Protein AF-0000000074107503 (afdb_homodimer)

Sequence (1464 aa):
MATPKGFGELLIPDVVERSKPGCWMLLQSELRLGSYYSHAYDRRPSLGHYAKGLGLVLSGYLIACLEAPSPSFKAVKQHGASRPIGDIQWYPCPDIDDPKIECGTIVVPLDYFDPNVGTATIALGKYKADPAIRRGSIFLNPGGPGGPGVRLATQAGPLLVATRLGPYYDLIGFDPRGMPIFEKPKTSTHTQDRYWADNDGTYTAAVVFELGHAQPPNTTVSSSSSDALISRQRAFDDIVAQQRQALALFETQAKLCTKNIPNGGAALNYMGTASVVRDIAFMTDILDGKGSNMWVCSLISGMAERMGKGMIEAIANPAEWADKHSHEWMDTWIQDADEAYRWFLNSCAKVGEASCALAKGNISADAIEQKVEKFIDELYASPMPSINSIVPAYLTAGTVRSKLFDAMEAPPRWPAFARDLEDAIKGNPAPLLNKVLPDPARDRFDHGNMARYAVTCIDSLPFNKSDPSTFPTPEYLAQRVVQRVNSTSKYFGGSTGLTDIDGGCQFWPVDGIERYAGPWNRTLANPVMVISSSRCVNETDRCLKYFFRITPLASAKFINNQLGDMSRLVIVNAPGHGVPFPSLCQFKASLAYFNNGTLPEDETRCEMVYGPFEDPEGQRPPHVIVDRPTTIMATLSDDTLRKTAAKERDRRVIQLTAKEISEIPAQSGAQFYRGVGKMFMQEPRSTIENSLKSQEKELTNDINNLAKKLKYHEKQLNDSQAQMRDIVCISQMATPKGFGELLIPDVVERSKPGCWMLLQSELRLGSYYSHAYDRRPSLGHYAKGLGLVLSGYLIACLEAPSPSFKAVKQHGASRPIGDIQWYPCPDIDDPKIECGTIVVPLDYFDPNVGTATIALGKYKADPAIRRGSIFLNPGGPGGPGVRLATQAGPLLVATRLGPYYDLIGFDPRGMPIFEKPKTSTHTQDRYWADNDGTYTAAVVFELGHAQPPNTTVSSSSSDALISRQRAFDDIVAQQRQALALFETQAKLCTKNIPNGGAALNYMGTASVVRDIAFMTDILDGKGSNMWVCSLISGMAERMGKGMIEAIANPAEWADKHSHEWMDTWIQDADEAYRWFLNSCAKVGEASCALAKGNISADAIEQKVEKFIDELYASPMPSINSIVPAYLTAGTVRSKLFDAMEAPPRWPAFARDLEDAIKGNPAPLLNKVLPDPARDRFDHGNMARYAVTCIDSLPFNKSDPSTFPTPEYLAQRVVQRVNSTSKYFGGSTGLTDIDGGCQFWPVDGIERYAGPWNRTLANPVMVISSSRCVNETDRCLKYFFRITPLASAKFINNQLGDMSRLVIVNAPGHGVPFPSLCQFKASLAYFNNGTLPEDETRCEMVYGPFEDPEGQRPPHVIVDRPTTIMATLSDDTLRKTAAKERDRRVIQLTAKEISEIPAQSGAQFYRGVGKMFMQEPRSTIENSLKSQEKELTNDINNLAKKLKYHEKQLNDSQAQMRDIVCISQ

Nearest PDB structures (foldseek):
  2zdi-assembly1_B-2  TM=8.863E-01  e=1.128E-02  Pyrococcus horikoshii
  2zqm-assembly1_A  TM=6.862E-01  e=1.873E-02  Thermococcus sp. JCM 11816
  6nrd-assembly1_4  TM=8.312E-01  e=7.753E-02  Homo sapiens
  3aei-assembly1_A  TM=6.133E-01  e=1.970E-02  Thermococcus sp. JCM 11816
  6nr8-assembly1_6  TM=6.257E-01  e=9.991E-02  Homo sapiens

Solvent-accessible surface area (backbone atoms only — not comparable to full-atom values): 79547 Å² total; per-residue (Å²): 136,78,78,79,80,74,81,72,80,74,76,74,72,84,77,73,71,82,69,72,75,44,70,58,63,53,57,68,68,79,78,79,81,79,81,76,81,77,84,73,79,84,71,88,87,82,83,84,82,87,83,85,82,85,74,87,85,82,83,80,80,75,76,77,78,73,76,69,77,72,77,78,74,72,76,70,78,68,80,62,76,82,75,55,75,68,45,69,50,76,42,77,34,84,97,52,95,44,93,48,38,36,23,32,37,34,30,37,58,46,33,88,89,41,66,83,77,37,69,37,73,33,41,33,11,25,22,58,33,53,72,92,58,48,75,45,57,30,38,39,39,48,18,78,57,51,36,60,5,28,53,46,15,61,71,29,31,71,57,42,29,72,44,37,51,31,68,36,33,26,32,36,8,36,30,51,68,79,47,64,73,81,82,58,60,92,75,66,72,64,61,70,52,47,50,61,61,76,46,61,44,54,50,42,26,69,33,54,77,51,34,24,39,54,63,51,72,49,59,69,60,77,56,80,46,70,66,41,47,50,43,31,50,48,24,47,51,53,36,20,53,52,38,37,52,49,48,32,50,33,41,28,50,31,52,40,47,31,68,47,31,65,79,71,23,56,70,61,32,51,37,17,64,52,48,49,53,49,48,50,53,52,48,29,41,42,75,59,60,61,54,40,23,33,42,33,24,34,68,83,86,79,62,36,78,49,30,25,53,37,36,40,32,23,27,39,41,63,65,57,50,19,68,29,47,58,70,53,50,64,57,59,25,31,45,4,39,51,52,37,49,50,48,51,35,44,52,30,32,70,61,14,45,89,48,16,56,62,20,59,73,90,40,48,33,68,55,44,49,49,53,53,52,50,50,38,50,49,19,63,71,47,43,41,56,19,69,79,22,92,50,45,40,60,47,40,27,8,33,52,43,8,50,51,46,46,35,44,41,34,35,82,40,40,36,61,49,31,39,27,52,40,37,30,74,74,70,42,41,25,68,49,47,48,76,59,52,67,52,86,92,38,78,64,46,59,56,46,55,53,32,24,48,48,24,49,35,20,36,15,40,74,64,66,72,92,44,67,86,74,52,84,46,36,60,55,52,30,52,49,29,48,48,19,28,67,75,30,14,73,79,44,33,48,12,53,37,66,84,69,77,64,55,47,48,72,47,44,90,56,64,40,82,52,65,70,74,64,82,73,52,59,74,48,68,37,54,28,41,35,38,30,14,25,54,54,66,70,95,86,60,74,43,54,66,52,24,10,34,71,28,18,36,57,24,43,50,51,52,38,61,43,33,41,88,37,35,28,36,37,37,32,40,35,65,24,56,34,76,62,50,63,25,67,59,50,26,50,43,35,26,37,30,61,68,73,63,47,72,63,62,70,63,37,75,26,55,50,75,65,56,58,68,54,73,60,75,81,61,60,66,76,74,72,72,67,79,70,76,79,78,79,67,52,73,78,52,43,59,50,42,52,51,34,51,51,40,49,31,51,36,35,50,45,48,52,50,49,49,54,56,66,67,49,61,88,85,64,73,74,81,40,63,47,75,57,88,95,41,71,43,79,41,58,62,68,55,52,51,48,47,46,50,49,51,40,51,52,36,50,51,50,40,52,54,40,47,53,50,45,51,51,47,46,51,50,42,50,55,46,45,55,54,46,54,62,59,64,61,57,81,109,138,78,80,79,79,76,82,73,82,78,78,76,73,84,76,72,71,83,68,71,75,41,66,55,61,57,55,67,68,78,78,80,79,80,80,77,79,79,80,76,76,82,74,84,83,86,84,84,82,87,80,79,80,80,74,77,76,75,79,72,83,73,78,76,79,74,77,72,77,73,77,79,74,72,77,71,77,66,80,62,74,83,74,56,75,67,44,70,51,76,41,78,34,84,96,53,94,46,93,49,38,36,22,33,38,33,30,39,58,47,32,89,90,40,64,82,78,36,68,39,74,33,40,33,11,26,22,59,34,53,74,91,59,47,76,45,56,30,38,38,39,45,18,79,58,52,35,59,6,28,55,42,15,60,70,28,32,71,57,42,29,73,44,37,49,31,68,36,34,26,34,35,8,37,30,51,69,78,46,63,73,80,80,58,62,91,76,67,74,65,61,69,50,47,48,63,60,77,47,63,44,53,50,43,25,71,32,54,76,50,34,24,39,52,62,50,71,48,59,69,61,78,55,82,45,70,66,40,47,50,43,31,49,48,25,47,49,52,37,21,53,52,38,36,53,49,49,33,49,33,39,29,49,32,52,39,47,31,68,46,30,65,78,71,24,56,70,62,30,50,38,17,62,52,48,49,51,50,49,51,52,53,48,30,42,41,74,58,61,61,55,43,23,33,40,32,23,34,68,83,87,78,63,37,77,49,29,25,53,37,36,40,31,23,27,39,40,61,63,56,50,20,69,30,46,56,72,53,50,64,59,59,25,32,47,4,38,51,54,39,49,48,48,52,34,44,51,30,30,70,62,14,45,88,48,16,57,63,20,58,72,90,41,47,32,68,57,43,48,51,55,53,52,49,52,39,51,47,19,64,71,47,43,40,55,19,70,78,22,93,51,45,41,62,47,40,26,8,33,53,42,8,51,51,45,47,36,44,41,35,35,81,42,41,38,61,49,30,40,28,52,39,37,32,75,73,70,42,41,25,70,48,47,47,76,58,51,67,52,86,92,36,79,62,48,58,57,47,56,53,33,24,49,46,24,49,35,19,36,16,42,75,64,66,71,91,44,66,86,73,50,85,46,35,62,56,52,29,51,50,28,48,48,18,28,67,73,32,14,73,80,44,33,49,14,51,36,65,84,68,78,66,55,47,48,71,47,45,92,54,64,40,82,52,63,71,75,65,82,72,51,58,75,47,69,37,56,27,41,35,39,32,14,25,54,54,66,70,96,84,62,73,43,53,66,53,25,11,34,72,29,18,36,57,25,44,50,51,52,38,59,42,33,41,90,37,34,29,36,38,36,32,40,38,67,25,56,34,76,63,51,63,24,66,58,50,25,50,41,35,27,36,29,60,68,72,63,45,72,65,62,71,62,37,76,26,54,49,74,65,57,57,68,53,72,60,76,81,60,59,66,75,76,72,73,66,80,71,75,78,78,79,67,54,76,78,53,47,59,51,44,51,50,36,52,51,40,49,28,52,34,35,49,44,48,53,50,50,51,54,57,67,67,47,62,86,85,64,72,75,82,41,62,48,74,58,87,95,41,72,43,79,40,59,62,70,54,52,51,48,49,45,49,50,51,40,50,52,35,51,51,50,40,52,54,40,48,51,52,46,50,52,48,46,51,50,41,52,54,46,46,56,55,48,55,62,57,65,62,59,83,110

Radius of gyration: 40.12 Å; Cα contacts (8 Å, |Δi|>4): 2475; chains: 2; bounding box: 111×115×106 Å

Foldseek 3Di:
DDDPDDDPDPPPPDFPDLADPFVVVLQPPPPPPDPPDDPDDPDDDDDDDDDDDPDDDDPPPPVPPPPPPDPPPPPPPCPPDDDDALDKDKDCFPPDDDPQKIKIKGKHQLDPVDSVVDIDIKIKMKRHAFLVQADEAAEEASPLVFRWQNCCHRPRVVVCCLFFFHRRHMYMGIGAPLHQPPGDDPPDPPPSNCLQQPDPPCLCPQACLQQFFFQAPLLQPPDPDPVSVVSNVVRLVSLLVNLVSVLVVLLVLQCSCLVSDPPRNVSLQRLALVNVLVVQVSNCCLQPNAAHHYEHEADHFDNFAGHDEYEYWLYFQLLCLQEAQFLCLQLALAQQLQVLLLVLLQVDLVVACVQFVLHHDNDHSVRSVCLLVVLLNVQQVPWAWAPPALHTHTHHSLNLLQVSQVCLQALLCSSVNRVQSSCVSVRHNRVSSNSRDDNPVHRPRDSSQSSLASHSLQAYDHDPLVDCVPPDRSSNSSVQLSVSCNPRNVRPSRHHHSSDDYDNSSSNPDNHPDYDNDDLQDAHPAAYEYEYEAAQPDDPDDRPQFHAGNRTVVSSVVSCVSPDPSYAYEYEHATHGTPSADWPVNSVQSCCCNVPNDHDHHHHYIYGPDGSSDDCVPVVPPPSCPVPDDPPLRDPLVVLSVVLSVLVSVLSVLVVVLVVLVPPDPPNPDWDWDDDDPDTHTDDSVVSNVVSVVSNVVSVVSNVVSVVVNVVSVVVVVVVVVVVVVVVVPVD/DDDPDDDPDPPPPDAPDLAQPFVVVLQPPDPPPDPPDDPDDDDDDDDDDDDDDPPPPPDPPPPPPPPPPPPPPPPPPCPPDDDDALDKDKDCFPPDDDPQKIKIKGKHQLDPVDSVVDIDIKIKMKRDAFLVQADEAAEEARPLVFHWQNCCHRPRVVVCCLFFFHRHHMYMGIGAPLHQPPGDDPPDPPPVNVLLQPDDPCLCPQACLQQFFFQAPLLQPPDPDPVSVVSNVVRLVSLLVNLVSVLVVLLVLQCSCLVSDPPRNVSLQRLALVNVLVVQVSNRCLQPNAAHHYEHEADHFDNFAGHDEYEYWLYFQLLCLQEAQFLCLQLALAQQLQVLLLVLLQVDLVVACVQFVLHHDNDHSVRSVCLLVVLLNVQQVPWAWAPPALHTHTHHSLNLLQVSQVCLQALLCSSVNRVQSSCVSVRHNRSSSNSRDDNPVHRPRDSSQSSLASHSLQAYDHDPLVDCVPPDRSSNSSVQLSVSCNPRNVRPSRTHHSSHDYDNSSSNPDNHPDYDNDDLQDAHPAAYEYEYEAAQPDDDDDRPQFHAGNRTVVSSVVSCVSPDPSYAYEYEHATHGTPSADWPVNSVQSCCCNVPNDHDHHHHYIYGPDGSSDDCVPVVPPPSPPVPDDPPLRDPLVVLSVVLSVLVSVLSVLVVVLVVLVPPDPPPPDWDWDDDDPDTHTDDSVVSNVVSVVSNVVSVVSNVVSVVVNVVSVVVVVVVVVVVVVVVVPVD

Secondary structure (DSSP, 8-state):
---------------------SGGGGGG------------------------------------------------------PPTT-EEEEPPTT---TTEEEEEEEEES-TT-GGG-EEEEEEEEEPPPTTT--EEEEEE--TTT--HHHHHHHHHHHHIIIII-TTEEEEEEEPTTS--TT--TT---GGGHHHHT--GGGGTTSHHHH-----TTTT----SHHHHHHHHHHHHHHHHHHHHHHHHHHHHHHHHHHHSHHHHGGGGG-SHHHHHHHHHHHHHHHTSS-EEEEEES------TTEEEEEEES---HHHHHHS-GGGTHHHHTTTHHHHHHHHHHHHHHH-TTT-TT--TT--HHHHHHHHHHHHHHHHHSPEEESSSSS-EEE-HHHHHHHHHHHHH-GGGHHHHHHHHHHHHTT--HHHHTTTS--TTS----HHHHHHHHHHHHHSPPP-TT-GGGSPPHHHHHHHHHHHHHHT-TTTSS---TT-----GGG-S---S------S-PPPSS-EEEEEEE---SSSS---S---SSS-HHHHHHHHHHHGGGEEEEEEE--SSS--S--HHHHHHHHHHHHH-----TTEEEE-SS-TTS-TTSS-----------GGGHHHHHHHHHHHHHHHHHHHHHHHHHHHHHHS-GGG-PPEEEEETTEEEEE-HHHHHHHHHHHHHHHHHHHHHHHHHHHHHHHHHHHHHHHHHHHHGGG-/---------------------SGGGGGG------------------------------------------------------PPTT-EEEEPPTT---TTEEEEEEEEES-TT-GGG-EEEEEEEEEPPPTTT--EEEEEE--TTT--HHHHHHHHHHHHIIIII-TTEEEEEEEPTTS--TT--TT---GGGHHHHT--GGGGTTSHHHH-----TTTT----SHHHHHHHHHHHHHHHHHHHHHHHHHHHHHHHHHHHSHHHHGGGGG-SHHHHHHHHHHHHHHHTSS-EEEEEES------TTEEEEEEES---HHHHHHS-GGGTHHHHTTTHHHHHHHHHHHHHHH-TTT-TT--TT--HHHHHHHHHHHHHHHHHSPEEESSSSS-EEE-HHHHHHHHHHHHH-GGGHHHHHHHHHHHHTT--HHHHTTTS--TTS----HHHHHHHHHHHHHSPPP-TT-GGGSPPHHHHHHHHHHHHHHT-TTTSS---TT-----GGG-S---S------S-PPPSS-EEEEEEE---SSSS---S---SSS-HHHHHHHHHHHGGGEEEEEEE--SSS--S--HHHHHHHHHHHHH-----TTEEEE-SS-TTS-TTSS-----------GGGHHHHHHHHHHHHHHHHHHHHHHHHHHHHHHS-GGG-PPEEEEETTEEEEE-HHHHHHHHHHHHHHHHHHHHHHHHHHHHHHHHHHHHHHHHHHHHGGG-

Structure (mmCIF, N/CA/C/O backbone):
data_AF-0000000074107503-model_v1
#
loop_
_entity.id
_entity.type
_entity.pdbx_description
1 polymer 'Prefoldin subunit domain-containing protein'
#
loop_
_atom_site.group_PDB
_atom_site.id
_atom_site.type_symbol
_atom_site.label_atom_id
_atom_site.label_alt_id
_atom_site.label_comp_id
_atom_site.label_asym_id
_atom_site.label_entity_id
_atom_site.label_seq_id
_atom_site.pdbx_PDB_ins_code
_atom_site.Cartn_x
_atom_site.Cartn_y
_atom_site.Cartn_z
_atom_site.occupancy
_atom_site.B_iso_or_equiv
_atom_site.auth_seq_id
_atom_site.auth_comp_id
_atom_site.auth_asym_id
_atom_site.auth_atom_id
_atom_site.pdbx_PDB_model_num
ATOM 1 N N . MET A 1 1 ? -28.812 19.156 -35.281 1 18.8 1 MET A N 1
ATOM 2 C CA . MET A 1 1 ? -28.797 17.703 -35.406 1 18.8 1 MET A CA 1
ATOM 3 C C . MET A 1 1 ? -27.359 17.172 -35.438 1 18.8 1 MET A C 1
ATOM 5 O O . MET A 1 1 ? -26.812 16.922 -36.5 1 18.8 1 MET A O 1
ATOM 9 N N . ALA A 1 2 ? -26.484 17.641 -34.531 1 20.81 2 ALA A N 1
ATOM 10 C CA . ALA A 1 2 ? -25.078 18.047 -34.562 1 20.81 2 ALA A CA 1
ATOM 11 C C . ALA A 1 2 ? -24.156 16.844 -34.562 1 20.81 2 ALA A C 1
ATOM 13 O O . ALA A 1 2 ? -24.406 15.852 -33.875 1 20.81 2 ALA A O 1
ATOM 14 N N . THR A 1 3 ? -23.328 16.672 -35.594 1 21.27 3 THR A N 1
ATOM 15 C CA . THR A 1 3 ? -22.625 15.508 -36.125 1 21.27 3 THR A CA 1
ATOM 16 C C . THR A 1 3 ? -21.531 15.039 -35.188 1 21.27 3 THR A C 1
ATOM 18 O O . THR A 1 3 ? -20.688 15.836 -34.75 1 21.27 3 THR A O 1
ATOM 21 N N . PRO A 1 4 ? -21.703 13.906 -34.469 1 19.95 4 PRO A N 1
ATOM 22 C CA . PRO A 1 4 ? -21.109 13.484 -33.188 1 19.95 4 PRO A CA 1
ATOM 23 C C . PRO A 1 4 ? -19.625 13.156 -33.312 1 19.95 4 PRO A C 1
ATOM 25 O O . PRO A 1 4 ? -19.203 12.477 -34.281 1 19.95 4 PRO A O 1
ATOM 28 N N . LYS A 1 5 ? -18.844 14.164 -32.906 1 22.09 5 LYS A N 1
ATOM 29 C CA . LYS A 1 5 ? -17.391 14.297 -33.062 1 22.09 5 LYS A CA 1
ATOM 30 C C . LYS A 1 5 ? -16.688 12.984 -32.719 1 22.09 5 LYS A C 1
ATOM 32 O O . LYS A 1 5 ? -17.078 12.289 -31.781 1 22.09 5 LYS A O 1
ATOM 37 N N . GLY A 1 6 ? -16.016 12.477 -33.656 1 18.05 6 GLY A N 1
ATOM 38 C CA . GLY A 1 6 ? -15.336 11.227 -33.969 1 18.05 6 GLY A CA 1
ATOM 39 C C . GLY A 1 6 ? -14.289 10.844 -32.969 1 18.05 6 GLY A C 1
ATOM 40 O O . GLY A 1 6 ? -13.781 11.695 -32.219 1 18.05 6 GLY A O 1
ATOM 41 N N . PHE A 1 7 ? -14.344 9.578 -32.469 1 20.47 7 PHE A N 1
ATOM 42 C CA . PHE A 1 7 ? -13.781 8.719 -31.438 1 20.47 7 PHE A CA 1
ATOM 43 C C . PHE A 1 7 ? -12.266 8.672 -31.531 1 20.47 7 PHE A C 1
ATOM 45 O O . PHE A 1 7 ? -11.711 8.383 -32.594 1 20.47 7 PHE A O 1
ATOM 52 N N . GLY A 1 8 ? -11.711 9.836 -31.016 1 19.02 8 GLY A N 1
ATOM 53 C CA . GLY A 1 8 ? -10.266 10.023 -30.984 1 19.02 8 GLY A CA 1
ATOM 54 C C . GLY A 1 8 ? -9.5 8.734 -30.75 1 19.02 8 GLY A C 1
ATOM 55 O O . GLY A 1 8 ? -10.047 7.781 -30.188 1 19.02 8 GLY A O 1
ATOM 56 N N . GLU A 1 9 ? -8.562 8.5 -31.531 1 20.36 9 GLU A N 1
ATOM 57 C CA . GLU A 1 9 ? -7.645 7.402 -31.812 1 20.36 9 GLU A CA 1
ATOM 58 C C . GLU A 1 9 ? -6.902 6.977 -30.547 1 20.36 9 GLU A C 1
ATOM 60 O O . GLU A 1 9 ? -6.238 7.797 -29.906 1 20.36 9 GLU A O 1
ATOM 65 N N . LEU A 1 10 ? -7.465 6.023 -29.828 1 20.66 10 LEU A N 1
ATOM 66 C CA . LEU A 1 10 ? -7.02 5.391 -28.594 1 20.66 10 LEU A CA 1
ATOM 67 C C . LEU A 1 10 ? -5.621 4.809 -28.75 1 20.66 10 LEU A C 1
ATOM 69 O O . LEU A 1 10 ? -5.406 3.918 -29.578 1 20.66 10 LEU A O 1
ATOM 73 N N . LEU A 1 11 ? -4.648 5.77 -28.766 1 19.95 11 LEU A N 1
ATOM 74 C CA . LEU A 1 11 ? -3.279 5.281 -28.875 1 19.95 11 LEU A CA 1
ATOM 75 C C . LEU A 1 11 ? -3.008 4.184 -27.859 1 19.95 11 LEU A C 1
ATOM 77 O O . LEU A 1 11 ? -3.223 4.375 -26.656 1 19.95 11 LEU A O 1
ATOM 81 N N . ILE A 1 12 ? -3.066 2.963 -28.297 1 20.33 12 ILE A N 1
ATOM 82 C CA . ILE A 1 12 ? -2.932 1.666 -27.641 1 20.33 12 ILE A CA 1
ATOM 83 C C . ILE A 1 12 ? -1.532 1.531 -27.047 1 20.33 12 ILE A C 1
ATOM 85 O O . ILE A 1 12 ? -0.537 1.551 -27.766 1 20.33 12 ILE A O 1
ATOM 89 N N . PRO A 1 13 ? -1.376 2.146 -25.875 1 20.83 13 PRO A N 1
ATOM 90 C CA . PRO A 1 13 ? -0.023 2.043 -25.312 1 20.83 13 PRO A CA 1
ATOM 91 C C . PRO A 1 13 ? 0.461 0.598 -25.203 1 20.83 13 PRO A C 1
ATOM 93 O O . PRO A 1 13 ? -0.353 -0.323 -25.094 1 20.83 13 PRO A O 1
ATOM 96 N N . ASP A 1 14 ? 1.696 0.364 -25.516 1 19.64 14 ASP A N 1
ATOM 97 C CA . ASP A 1 14 ? 2.461 -0.876 -25.609 1 19.64 14 ASP A CA 1
ATOM 98 C C . ASP A 1 14 ? 2.445 -1.628 -24.281 1 19.64 14 ASP A C 1
ATOM 100 O O . ASP A 1 14 ? 2.732 -1.048 -23.234 1 19.64 14 ASP A O 1
ATOM 104 N N . VAL A 1 15 ? 1.647 -2.582 -24.141 1 22.86 15 VAL A N 1
ATOM 105 C CA . VAL A 1 15 ? 1.303 -3.514 -23.062 1 22.86 15 VAL A CA 1
ATOM 106 C C . VAL A 1 15 ? 2.553 -4.266 -22.609 1 22.86 15 VAL A C 1
ATOM 108 O O . VAL A 1 15 ? 3.148 -5.016 -23.391 1 22.86 15 VAL A O 1
ATOM 111 N N . VAL A 1 16 ? 3.406 -3.588 -21.875 1 22.48 16 VAL A N 1
ATOM 112 C CA . VAL A 1 16 ? 4.535 -4.379 -21.391 1 22.48 16 VAL A CA 1
ATOM 113 C C . VAL A 1 16 ? 4.043 -5.465 -20.438 1 22.48 16 VAL A C 1
ATOM 115 O O . VAL A 1 16 ? 3.418 -5.16 -19.422 1 22.48 16 VAL A O 1
ATOM 118 N N . GLU A 1 17 ? 3.834 -6.582 -20.859 1 23.52 17 GLU A N 1
ATOM 119 C CA . GLU A 1 17 ? 3.318 -7.824 -20.297 1 23.52 17 GLU A CA 1
ATOM 120 C C . GLU A 1 17 ? 4.199 -8.312 -19.141 1 23.52 17 GLU A C 1
ATOM 122 O O . GLU A 1 17 ? 5.398 -8.547 -19.328 1 23.52 17 GLU A O 1
ATOM 127 N N . ARG A 1 18 ? 3.928 -7.914 -17.969 1 27.42 18 ARG A N 1
ATOM 128 C CA . ARG A 1 18 ? 4.531 -8.648 -16.859 1 27.42 18 ARG A CA 1
ATOM 129 C C . ARG A 1 18 ? 4.227 -10.141 -16.953 1 27.42 18 ARG A C 1
ATOM 131 O O . ARG A 1 18 ? 3.113 -10.57 -16.656 1 27.42 18 ARG A O 1
ATOM 138 N N . SER A 1 19 ? 4.762 -10.797 -17.859 1 25.14 19 SER A N 1
ATOM 139 C CA . SER A 1 19 ? 4.566 -12.227 -18.078 1 25.14 19 SER A CA 1
ATOM 140 C C . SER A 1 19 ? 5.027 -13.039 -16.859 1 25.14 19 SER A C 1
ATOM 142 O O . SER A 1 19 ? 6.137 -12.836 -16.359 1 25.14 19 SER A O 1
ATOM 144 N N . LYS A 1 20 ? 4.195 -13.445 -16.047 1 29.36 20 LYS A N 1
ATOM 145 C CA . LYS A 1 20 ? 4.488 -14.484 -15.062 1 29.36 20 LYS A CA 1
ATOM 146 C C . LYS A 1 20 ? 5.344 -15.594 -15.672 1 29.36 20 LYS A C 1
ATOM 148 O O . LYS A 1 20 ? 5.039 -16.094 -16.75 1 29.36 20 LYS A O 1
ATOM 153 N N . PRO A 1 21 ? 6.602 -15.742 -15.039 1 29.48 21 PRO A N 1
ATOM 154 C CA . PRO A 1 21 ? 7.43 -16.812 -15.594 1 29.48 21 PRO A CA 1
ATOM 155 C C . PRO A 1 21 ? 6.75 -18.172 -15.516 1 29.48 21 PRO A C 1
ATOM 157 O O . PRO A 1 21 ? 6.496 -18.688 -14.422 1 29.48 21 PRO A O 1
ATOM 160 N N . GLY A 1 22 ? 5.625 -18.391 -15.984 1 28.94 22 GLY A N 1
ATOM 161 C CA . GLY A 1 22 ? 5.281 -19.797 -16.141 1 28.94 22 GLY A CA 1
ATOM 162 C C . GLY A 1 22 ? 6.371 -20.609 -16.812 1 28.94 22 GLY A C 1
ATOM 163 O O . GLY A 1 22 ? 7.488 -20.109 -17 1 28.94 22 GLY A O 1
ATOM 164 N N . CYS A 1 23 ? 6.02 -21.844 -17.203 1 32 23 CYS A N 1
ATOM 165 C CA . CYS A 1 23 ? 6.895 -22.656 -18.031 1 32 23 CYS A CA 1
ATOM 166 C C . CYS A 1 23 ? 7.434 -21.859 -19.219 1 32 23 CYS A C 1
ATOM 168 O O . CYS A 1 23 ? 8.258 -22.359 -19.984 1 32 23 CYS A O 1
ATOM 170 N N . TRP A 1 24 ? 6.949 -20.672 -19.344 1 32.19 24 TRP A N 1
ATOM 171 C CA . TRP A 1 24 ? 7.324 -19.891 -20.531 1 32.19 24 TRP A CA 1
ATOM 172 C C . TRP A 1 24 ? 8.742 -19.359 -20.391 1 32.19 24 TRP A C 1
ATOM 174 O O . TRP A 1 24 ? 9.375 -19 -21.391 1 32.19 24 TRP A O 1
ATOM 184 N N . MET A 1 25 ? 9.172 -19.172 -19.266 1 34 25 MET A N 1
ATOM 185 C CA . MET A 1 25 ? 10.523 -18.625 -19.219 1 34 25 MET A CA 1
ATOM 186 C C . MET A 1 25 ? 11.516 -19.562 -19.906 1 34 25 MET A C 1
ATOM 188 O O . MET A 1 25 ? 12.648 -19.172 -20.203 1 34 25 MET A O 1
ATOM 192 N N . LEU A 1 26 ? 11.031 -20.828 -20.109 1 30.97 26 LEU A N 1
ATOM 193 C CA . LEU A 1 26 ? 11.977 -21.766 -20.719 1 30.97 26 LEU A CA 1
ATOM 194 C C . LEU A 1 26 ? 12.336 -21.328 -22.141 1 30.97 26 LEU A C 1
ATOM 196 O O . LEU A 1 26 ? 13.438 -21.609 -22.625 1 30.97 26 LEU A O 1
ATOM 200 N N . LEU A 1 27 ? 11.328 -20.734 -22.812 1 31.78 27 LEU A N 1
ATOM 201 C CA . LEU A 1 27 ? 11.516 -20.75 -24.266 1 31.78 27 LEU A CA 1
ATOM 202 C C . LEU A 1 27 ? 12.328 -19.547 -24.719 1 31.78 27 LEU A C 1
ATOM 204 O O . LEU A 1 27 ? 12.562 -19.375 -25.922 1 31.78 27 LEU A O 1
ATOM 208 N N . GLN A 1 28 ? 12.641 -18.672 -23.938 1 26.11 28 GLN A N 1
ATOM 209 C CA . GLN A 1 28 ? 13.258 -17.5 -24.531 1 26.11 28 GLN A CA 1
ATOM 210 C C . GLN A 1 28 ? 14.734 -17.734 -24.828 1 26.11 28 GLN A C 1
ATOM 212 O O . GLN A 1 28 ? 15.516 -16.797 -24.938 1 26.11 28 GLN A O 1
ATOM 217 N N . SER A 1 29 ? 15.219 -18.984 -24.859 1 25.02 29 SER A N 1
ATOM 218 C CA . SER A 1 29 ? 16.625 -18.984 -25.266 1 25.02 29 SER A CA 1
ATOM 219 C C . SER A 1 29 ? 16.781 -18.594 -26.734 1 25.02 29 SER A C 1
ATOM 221 O O . SER A 1 29 ? 16.062 -19.109 -27.594 1 25.02 29 SER A O 1
ATOM 223 N N . GLU A 1 30 ? 17.25 -17.422 -27.125 1 23.88 30 GLU A N 1
ATOM 224 C CA . GLU A 1 30 ? 17.656 -16.953 -28.453 1 23.88 30 GLU A CA 1
ATOM 225 C C . GLU A 1 30 ? 18.531 -17.984 -29.156 1 23.88 30 GLU A C 1
ATOM 227 O O . GLU A 1 30 ? 19.562 -18.391 -28.641 1 23.88 30 GLU A O 1
ATOM 232 N N . LEU A 1 31 ? 18.062 -18.781 -30.078 1 20.23 31 LEU A N 1
ATOM 233 C CA . LEU A 1 31 ? 18.734 -19.562 -31.109 1 20.23 31 LEU A CA 1
ATOM 234 C C . LEU A 1 31 ? 19.578 -18.656 -32 1 20.23 31 LEU A C 1
ATOM 236 O O . LEU A 1 31 ? 19.062 -17.859 -32.781 1 20.23 31 LEU A O 1
ATOM 240 N N . ARG A 1 32 ? 20.656 -18.031 -31.562 1 22.77 32 ARG A N 1
ATOM 241 C CA . ARG A 1 32 ? 21.516 -17.391 -32.562 1 22.77 32 ARG A CA 1
ATOM 242 C C . ARG A 1 32 ? 21.969 -18.391 -33.625 1 22.77 32 ARG A C 1
ATOM 244 O O . ARG A 1 32 ? 22.609 -19.406 -33.312 1 22.77 32 ARG A O 1
ATOM 251 N N . LEU A 1 33 ? 21.312 -18.516 -34.844 1 18.14 33 LEU A N 1
ATOM 252 C CA . LEU A 1 33 ? 21.672 -19.078 -36.125 1 18.14 33 LEU A CA 1
ATOM 253 C C . LEU A 1 33 ? 23.016 -18.547 -36.594 1 18.14 33 LEU A C 1
ATOM 255 O O . LEU A 1 33 ? 23.219 -17.328 -36.688 1 18.14 33 LEU A O 1
ATOM 259 N N . GLY A 1 34 ? 24.203 -19.078 -36.344 1 20.62 34 GLY A N 1
ATOM 260 C CA . GLY A 1 34 ? 25.578 -18.828 -36.75 1 20.62 34 GLY A CA 1
ATOM 261 C C . GLY A 1 34 ? 25.75 -18.75 -38.25 1 20.62 34 GLY A C 1
ATOM 262 O O . GLY A 1 34 ? 25.281 -19.625 -38.969 1 20.62 34 GLY A O 1
ATOM 263 N N . SER A 1 35 ? 25.734 -17.453 -38.875 1 18.45 35 SER A N 1
ATOM 264 C CA . SER A 1 35 ? 26.234 -17.141 -40.219 1 18.45 35 SER A CA 1
ATOM 265 C C . SER A 1 35 ? 27.656 -17.656 -40.406 1 18.45 35 SER A C 1
ATOM 267 O O . SER A 1 35 ? 28.578 -17.25 -39.688 1 18.45 35 SER A O 1
ATOM 269 N N . TYR A 1 36 ? 27.875 -18.734 -40.781 1 18.39 36 TYR A N 1
ATOM 270 C CA . TYR A 1 36 ? 29.141 -19.359 -41.188 1 18.39 36 TYR A CA 1
ATOM 271 C C . TYR A 1 36 ? 29.734 -18.625 -42.406 1 18.39 36 TYR A C 1
ATOM 273 O O . TYR A 1 36 ? 29.672 -19.125 -43.531 1 18.39 36 TYR A O 1
ATOM 281 N N . TYR A 1 37 ? 29.391 -17.297 -42.812 1 17.33 37 TYR A N 1
ATOM 282 C CA . TYR A 1 37 ? 30.031 -16.984 -44.094 1 17.33 37 TYR A CA 1
ATOM 283 C C . TYR A 1 37 ? 31.547 -17.172 -44.031 1 17.33 37 TYR A C 1
ATOM 285 O O . TYR A 1 37 ? 32.125 -17.047 -42.938 1 17.33 37 TYR A O 1
ATOM 293 N N . SER A 1 38 ? 32.094 -17.547 -45.188 1 16.98 38 SER A N 1
ATOM 294 C CA . SER A 1 38 ? 33.281 -18.031 -45.875 1 16.98 38 SER A CA 1
ATOM 295 C C . SER A 1 38 ? 34.406 -17 -45.844 1 16.98 38 SER A C 1
ATOM 297 O O . SER A 1 38 ? 34.156 -15.797 -45.844 1 16.98 38 SER A O 1
ATOM 299 N N . HIS A 1 39 ? 35.594 -17.375 -45.406 1 19.03 39 HIS A N 1
ATOM 300 C CA . HIS A 1 39 ? 36.906 -16.766 -45.25 1 19.03 39 HIS A CA 1
ATOM 301 C C . HIS A 1 39 ? 37.438 -16.25 -46.562 1 19.03 39 HIS A C 1
ATOM 303 O O . HIS A 1 39 ? 38.625 -15.867 -46.625 1 19.03 39 HIS A O 1
ATOM 309 N N . ALA A 1 40 ? 36.594 -16.016 -47.594 1 17.11 40 ALA A N 1
ATOM 310 C CA . ALA A 1 40 ? 37.375 -16.141 -48.812 1 17.11 40 ALA A CA 1
ATOM 311 C C . ALA A 1 40 ? 38.438 -15.047 -48.875 1 17.11 40 ALA A C 1
ATOM 313 O O . ALA A 1 40 ? 38.312 -13.984 -48.281 1 17.11 40 ALA A O 1
ATOM 314 N N . TYR A 1 41 ? 39.531 -15.25 -49.656 1 18.22 41 TYR A N 1
ATOM 315 C CA . TYR A 1 41 ? 40.906 -14.836 -49.938 1 18.22 41 TYR A CA 1
ATOM 316 C C . TYR A 1 41 ? 40.938 -13.562 -50.781 1 18.22 41 TYR A C 1
ATOM 318 O O . TYR A 1 41 ? 40.719 -13.609 -51.969 1 18.22 41 TYR A O 1
ATOM 326 N N . ASP A 1 42 ? 40.188 -12.445 -50.25 1 16.91 42 ASP A N 1
ATOM 327 C CA . ASP A 1 42 ? 40.312 -11.359 -51.219 1 16.91 42 ASP A CA 1
ATOM 328 C C . ASP A 1 42 ? 41.75 -10.93 -51.375 1 16.91 42 ASP A C 1
ATOM 330 O O . ASP A 1 42 ? 42.375 -10.406 -50.438 1 16.91 42 ASP A O 1
ATOM 334 N N . ARG A 1 43 ? 42.375 -11.289 -52.312 1 16.67 43 ARG A N 1
ATOM 335 C CA . ARG A 1 43 ? 43.688 -10.961 -52.844 1 16.67 43 ARG A CA 1
ATOM 336 C C . ARG A 1 43 ? 43.688 -9.555 -53.438 1 16.67 43 ARG A C 1
ATOM 338 O O . ARG A 1 43 ? 44.562 -8.75 -53.125 1 16.67 43 ARG A O 1
ATOM 345 N N . ARG A 1 44 ? 43.125 -9.344 -54.75 1 17.36 44 ARG A N 1
ATOM 346 C CA . ARG A 1 44 ? 44.062 -8.789 -55.719 1 17.36 44 ARG A CA 1
ATOM 347 C C . ARG A 1 44 ? 44.156 -7.273 -55.562 1 17.36 44 ARG A C 1
ATOM 349 O O . ARG A 1 44 ? 43.312 -6.648 -54.906 1 17.36 44 ARG A O 1
ATOM 356 N N . PRO A 1 45 ? 44.031 -6.355 -56.781 1 17.81 45 PRO A N 1
ATOM 357 C CA . PRO A 1 45 ? 45.031 -5.605 -57.562 1 17.81 45 PRO A CA 1
ATOM 358 C C . PRO A 1 45 ? 44.812 -4.094 -57.5 1 17.81 45 PRO A C 1
ATOM 360 O O . PRO A 1 45 ? 43.75 -3.639 -57.062 1 17.81 45 PRO A O 1
ATOM 363 N N . SER A 1 46 ? 45.531 -3.311 -58.312 1 18.14 46 SER A N 1
ATOM 364 C CA . SER A 1 46 ? 46.25 -2.074 -58.594 1 18.14 46 SER A CA 1
ATOM 365 C C . SER A 1 46 ? 45.344 -1.022 -59.219 1 18.14 46 SER A C 1
ATOM 367 O O . SER A 1 46 ? 45.688 0.162 -59.25 1 18.14 46 SER A O 1
ATOM 369 N N . LEU A 1 47 ? 44.094 -1.376 -59.844 1 16.81 47 LEU A N 1
ATOM 370 C CA . LEU A 1 47 ? 44.062 -0.647 -61.094 1 16.81 47 LEU A CA 1
ATOM 371 C C . LEU A 1 47 ? 43.781 0.831 -60.875 1 16.81 47 LEU A C 1
ATOM 373 O O . LEU A 1 47 ? 43.219 1.202 -59.812 1 16.81 47 LEU A O 1
ATOM 377 N N . GLY A 1 48 ? 43.562 1.527 -62 1 17.62 48 GLY A N 1
ATOM 378 C CA . GLY A 1 48 ? 43.875 2.771 -62.688 1 17.62 48 GLY A CA 1
ATOM 379 C C . GLY A 1 48 ? 42.875 3.869 -62.406 1 17.62 48 GLY A C 1
ATOM 380 O O . GLY A 1 48 ? 43.156 4.789 -61.625 1 17.62 48 GLY A O 1
ATOM 381 N N . HIS A 1 49 ? 42.062 4.219 -63.375 1 17.8 49 HIS A N 1
ATOM 382 C CA . HIS A 1 49 ? 42.062 5.496 -64.062 1 17.8 49 HIS A CA 1
ATOM 383 C C . HIS A 1 49 ? 40.938 6.383 -63.594 1 17.8 49 HIS A C 1
ATOM 385 O O . HIS A 1 49 ? 41.125 7.551 -63.25 1 17.8 49 HIS A O 1
ATOM 391 N N . TYR A 1 50 ? 39.656 6.117 -64.125 1 17.08 50 TYR A N 1
ATOM 392 C CA . TYR A 1 50 ? 39.094 7.109 -65 1 17.08 50 TYR A CA 1
ATOM 393 C C . TYR A 1 50 ? 38.25 8.117 -64.25 1 17.08 50 TYR A C 1
ATOM 395 O O . TYR A 1 50 ? 37.844 7.859 -63.125 1 17.08 50 TYR A O 1
ATOM 403 N N . ALA A 1 51 ? 37.344 8.805 -65 1 18.23 51 ALA A N 1
ATOM 404 C CA . ALA A 1 51 ? 37.031 10.188 -65.312 1 18.23 51 ALA A CA 1
ATOM 405 C C . ALA A 1 51 ? 35.812 10.688 -64.562 1 18.23 51 ALA A C 1
ATOM 407 O O . ALA A 1 51 ? 35.844 11.781 -64 1 18.23 51 ALA A O 1
ATOM 408 N N . LYS A 1 52 ? 34.531 10.133 -64.75 1 18.23 52 LYS A N 1
ATOM 409 C CA . LYS A 1 52 ? 33.531 11 -65.375 1 18.23 52 LYS A CA 1
ATOM 410 C C . LYS A 1 52 ? 32.781 11.773 -64.312 1 18.23 52 LYS A C 1
ATOM 412 O O . LYS A 1 52 ? 32.75 11.375 -63.125 1 18.23 52 LYS A O 1
ATOM 417 N N . GLY A 1 53 ? 31.766 12.578 -64.75 1 19.52 53 GLY A N 1
ATOM 418 C CA . GLY A 1 53 ? 31.141 13.891 -64.625 1 19.52 53 GLY A CA 1
ATOM 419 C C . GLY A 1 53 ? 29.938 13.883 -63.719 1 19.52 53 GLY A C 1
ATOM 420 O O . GLY A 1 53 ? 28.969 13.164 -63.969 1 19.52 53 GLY A O 1
ATOM 421 N N . LEU A 1 54 ? 30.016 14.055 -62.438 1 19.08 54 LEU A N 1
ATOM 422 C CA . LEU A 1 54 ? 29.125 13.82 -61.312 1 19.08 54 LEU A CA 1
ATOM 423 C C . LEU A 1 54 ? 27.969 14.812 -61.312 1 19.08 54 LEU A C 1
ATOM 425 O O . LEU A 1 54 ? 28.141 15.977 -60.938 1 19.08 54 LEU A O 1
ATOM 429 N N . GLY A 1 55 ? 27.094 14.578 -62.375 1 17.31 55 GLY A N 1
ATOM 430 C CA . GLY A 1 55 ? 26.078 15.602 -62.594 1 17.31 55 GLY A CA 1
ATOM 431 C C . GLY A 1 55 ? 25.188 15.828 -61.406 1 17.31 55 GLY A C 1
ATOM 432 O O . GLY A 1 55 ? 25.141 15.008 -60.5 1 17.31 55 GLY A O 1
ATOM 433 N N . LEU A 1 56 ? 23.938 16.312 -61.781 1 18.94 56 LEU A N 1
ATOM 434 C CA . LEU A 1 56 ? 23.141 17.5 -61.438 1 18.94 56 LEU A CA 1
ATOM 435 C C . LEU A 1 56 ? 22.219 17.203 -60.25 1 18.94 56 LEU A C 1
ATOM 437 O O . LEU A 1 56 ? 21.938 16.047 -59.969 1 18.94 56 LEU A O 1
ATOM 441 N N . VAL A 1 57 ? 21.125 18.078 -60.031 1 18.69 57 VAL A N 1
ATOM 442 C CA . VAL A 1 57 ? 20.469 18.953 -59.062 1 18.69 57 VAL A CA 1
ATOM 443 C C . VAL A 1 57 ? 19.375 18.188 -58.344 1 18.69 57 VAL A C 1
ATOM 445 O O . VAL A 1 57 ? 18.938 17.125 -58.781 1 18.69 57 VAL A O 1
ATOM 448 N N . LEU A 1 58 ? 18.516 18.922 -57.562 1 19.58 58 LEU A N 1
ATOM 449 C CA . LEU A 1 58 ? 17.797 19.188 -56.312 1 19.58 58 LEU A CA 1
ATOM 450 C C . LEU A 1 58 ? 16.359 18.703 -56.406 1 19.58 58 LEU A C 1
ATOM 452 O O . LEU A 1 58 ? 15.445 19.5 -56.594 1 19.58 58 LEU A O 1
ATOM 456 N N . SER A 1 59 ? 15.977 17.609 -57.125 1 17.92 59 SER A N 1
ATOM 457 C CA . SER A 1 59 ? 14.57 17.469 -57.5 1 17.92 59 SER A CA 1
ATOM 458 C C . SER A 1 59 ? 13.688 17.297 -56.281 1 17.92 59 SER A C 1
ATOM 460 O O . SER A 1 59 ? 13.984 16.484 -55.375 1 17.92 59 SER A O 1
ATOM 462 N N . GLY A 1 60 ? 12.75 18.359 -55.938 1 20.17 60 GLY A N 1
ATOM 463 C CA . GLY A 1 60 ? 11.758 18.766 -54.938 1 20.17 60 GLY A CA 1
ATOM 464 C C . GLY A 1 60 ? 10.594 17.797 -54.844 1 20.17 60 GLY A C 1
ATOM 465 O O . GLY A 1 60 ? 9.664 17.828 -55.656 1 20.17 60 GLY A O 1
ATOM 466 N N . TYR A 1 61 ? 10.781 16.453 -54.844 1 18.05 61 TYR A N 1
ATOM 467 C CA . TYR A 1 61 ? 9.625 15.586 -55.031 1 18.05 61 TYR A CA 1
ATOM 468 C C . TYR A 1 61 ? 8.625 15.766 -53.875 1 18.05 61 TYR A C 1
ATOM 470 O O . TYR A 1 61 ? 8.961 15.57 -52.719 1 18.05 61 TYR A O 1
ATOM 478 N N . LEU A 1 62 ? 7.629 16.75 -54.062 1 20.98 62 LEU A N 1
ATOM 479 C CA . LEU A 1 62 ? 6.422 17.125 -53.344 1 20.98 62 LEU A CA 1
ATOM 480 C C . LEU A 1 62 ? 5.516 15.914 -53.125 1 20.98 62 LEU A C 1
ATOM 482 O O . LEU A 1 62 ? 4.82 15.477 -54.031 1 20.98 62 LEU A O 1
ATOM 486 N N . ILE A 1 63 ? 5.996 14.82 -52.562 1 20.42 63 ILE A N 1
ATOM 487 C CA . ILE A 1 63 ? 5.133 13.641 -52.5 1 20.42 63 ILE A CA 1
ATOM 488 C C . ILE A 1 63 ? 3.879 13.953 -51.688 1 20.42 63 ILE A C 1
ATOM 490 O O . ILE A 1 63 ? 3.965 14.281 -50.5 1 20.42 63 ILE A O 1
ATOM 494 N N . ALA A 1 64 ? 2.828 14.516 -52.406 1 21 64 ALA A N 1
ATOM 495 C CA . ALA A 1 64 ? 1.448 14.797 -52 1 21 64 ALA A CA 1
ATOM 496 C C . ALA A 1 64 ? 0.831 13.609 -51.281 1 21 64 ALA A C 1
ATOM 498 O O . ALA A 1 64 ? 0.706 12.523 -51.844 1 21 64 ALA A O 1
ATOM 499 N N . CYS A 1 65 ? 1.091 13.523 -49.969 1 22.77 65 CYS A N 1
ATOM 500 C CA . CYS A 1 65 ? 0.562 12.539 -49.031 1 22.77 65 CYS A CA 1
ATOM 501 C C . CYS A 1 65 ? -0.956 12.445 -49.156 1 22.77 65 CYS A C 1
ATOM 503 O O . CYS A 1 65 ? -1.668 13.352 -48.719 1 22.77 65 CYS A O 1
ATOM 505 N N . LEU A 1 66 ? -1.483 12.078 -50.344 1 21.75 66 LEU A N 1
ATOM 506 C CA . LEU A 1 66 ? -2.916 11.867 -50.531 1 21.75 66 LEU A CA 1
ATOM 507 C C . LEU A 1 66 ? -3.494 11.031 -49.406 1 21.75 66 LEU A C 1
ATOM 509 O O . LEU A 1 66 ? -2.986 9.953 -49.094 1 21.75 66 LEU A O 1
ATOM 513 N N . GLU A 1 67 ? -4.188 11.742 -48.5 1 23.81 67 GLU A N 1
ATOM 514 C CA . GLU A 1 67 ? -5 11.305 -47.375 1 23.81 67 GLU A CA 1
ATOM 515 C C . GLU A 1 67 ? -6.043 10.281 -47.781 1 23.81 67 GLU A C 1
ATOM 517 O O . GLU A 1 67 ? -6.965 10.609 -48.562 1 23.81 67 GLU A O 1
ATOM 522 N N . ALA A 1 68 ? -5.66 9.094 -48.188 1 27 68 ALA A N 1
ATOM 523 C CA . ALA A 1 68 ? -6.73 8.172 -48.562 1 27 68 ALA A CA 1
ATOM 524 C C . ALA A 1 68 ? -7.754 8.055 -47.438 1 27 68 ALA A C 1
ATOM 526 O O . ALA A 1 68 ? -7.391 7.992 -46.25 1 27 68 ALA A O 1
ATOM 527 N N . PRO A 1 69 ? -8.953 8.531 -47.688 1 25.59 69 PRO A N 1
ATOM 528 C CA . PRO A 1 69 ? -10.078 8.508 -46.75 1 25.59 69 PRO A CA 1
ATOM 529 C C . PRO A 1 69 ? -10.25 7.152 -46.062 1 25.59 69 PRO A C 1
ATOM 531 O O . PRO A 1 69 ? -10.133 6.109 -46.719 1 25.59 69 PRO A O 1
ATOM 534 N N . SER A 1 70 ? -9.805 7.152 -44.875 1 26.22 70 SER A N 1
ATOM 535 C CA . SER A 1 70 ? -9.891 5.926 -44.094 1 26.22 70 SER A CA 1
ATOM 536 C C . SER A 1 70 ? -11.312 5.383 -44.062 1 26.22 70 SER A C 1
ATOM 538 O O . SER A 1 70 ? -12.266 6.129 -43.812 1 26.22 70 SER A O 1
ATOM 540 N N . PRO A 1 71 ? -11.586 4.387 -44.844 1 26.67 71 PRO A N 1
ATOM 541 C CA . PRO A 1 71 ? -12.953 3.871 -44.906 1 26.67 71 PRO A CA 1
ATOM 542 C C . PRO A 1 71 ? -13.609 3.703 -43.531 1 26.67 71 PRO A C 1
ATOM 544 O O . PRO A 1 71 ? -12.914 3.43 -42.562 1 26.67 71 PRO A O 1
ATOM 547 N N . SER A 1 72 ? -14.672 4.539 -43.281 1 25.78 72 SER A N 1
ATOM 548 C CA . SER A 1 72 ? -15.594 4.5 -42.156 1 25.78 72 SER A CA 1
ATOM 549 C C . SER A 1 72 ? -16.062 3.076 -41.844 1 25.78 72 SER A C 1
ATOM 551 O O . SER A 1 72 ? -16.766 2.473 -42.656 1 25.78 72 SER A O 1
ATOM 553 N N . PHE A 1 73 ? -15.195 2.404 -41.281 1 23.91 73 PHE A N 1
ATOM 554 C CA . PHE A 1 73 ? -15.734 1.093 -40.938 1 23.91 73 PHE A CA 1
ATOM 555 C C . PHE A 1 73 ? -16.938 1.226 -40 1 23.91 73 PHE A C 1
ATOM 557 O O . PHE A 1 73 ? -16.844 1.872 -38.969 1 23.91 73 PHE A O 1
ATOM 564 N N . LYS A 1 74 ? -18.094 1.218 -40.5 1 27.17 74 LYS A N 1
ATOM 565 C CA . LYS A 1 74 ? -19.359 1.032 -39.812 1 27.17 74 LYS A CA 1
ATOM 566 C C . LYS A 1 74 ? -19.234 -0.049 -38.75 1 27.17 74 LYS A C 1
ATOM 568 O O . LYS A 1 74 ? -18.797 -1.162 -39.031 1 27.17 74 LYS A O 1
ATOM 573 N N . ALA A 1 75 ? -19.328 0.428 -37.625 1 27.42 75 ALA A N 1
ATOM 574 C CA . ALA A 1 75 ? -19.484 -0.447 -36.469 1 27.42 75 ALA A CA 1
ATOM 575 C C . ALA A 1 75 ? -20.578 -1.482 -36.719 1 27.42 75 ALA A C 1
ATOM 577 O O . ALA A 1 75 ? -21.75 -1.132 -36.844 1 27.42 75 ALA A O 1
ATOM 578 N N . VAL A 1 76 ? -20.359 -2.43 -37.375 1 25.19 76 VAL A N 1
ATOM 579 C CA . VAL A 1 76 ? -21.406 -3.436 -37.406 1 25.19 76 VAL A CA 1
ATOM 580 C C . VAL A 1 76 ? -21.844 -3.787 -36 1 25.19 76 VAL A C 1
ATOM 582 O O . VAL A 1 76 ? -21.016 -4.219 -35.188 1 25.19 76 VAL A O 1
ATOM 585 N N . LYS A 1 77 ? -22.781 -3.166 -35.438 1 31.97 77 LYS A N 1
ATOM 586 C CA . LYS A 1 77 ? -23.562 -3.672 -34.312 1 31.97 77 LYS A CA 1
ATOM 587 C C . LYS A 1 77 ? -23.688 -5.191 -34.375 1 31.97 77 LYS A C 1
ATOM 589 O O . LYS A 1 77 ? -24.484 -5.734 -35.125 1 31.97 77 LYS A O 1
ATOM 594 N N . GLN A 1 78 ? -22.656 -5.891 -34.312 1 26.44 78 GLN A N 1
ATOM 595 C CA . GLN A 1 78 ? -22.906 -7.328 -34.312 1 26.44 78 GLN A CA 1
ATOM 596 C C . GLN A 1 78 ? -23.766 -7.738 -33.125 1 26.44 78 GLN A C 1
ATOM 598 O O . GLN A 1 78 ? -23.297 -7.766 -31.984 1 26.44 78 GLN A O 1
ATOM 603 N N . HIS A 1 79 ? -24.938 -7.258 -32.906 1 35.5 79 HIS A N 1
ATOM 604 C CA . HIS A 1 79 ? -25.875 -8.117 -32.188 1 35.5 79 HIS A CA 1
ATOM 605 C C . HIS A 1 79 ? -25.641 -9.586 -32.531 1 35.5 79 HIS A C 1
ATOM 607 O O . HIS A 1 79 ? -26.281 -10.133 -33.438 1 35.5 79 HIS A O 1
ATOM 613 N N . GLY A 1 80 ? -24.406 -10.086 -32.719 1 37.12 80 GLY A N 1
ATOM 614 C CA . GLY A 1 80 ? -24.203 -11.398 -33.312 1 37.12 80 GLY A CA 1
ATOM 615 C C . GLY A 1 80 ? -24.922 -12.508 -32.562 1 37.12 80 GLY A C 1
ATOM 616 O O . GLY A 1 80 ? -25.141 -12.406 -31.359 1 37.12 80 GLY A O 1
ATOM 617 N N . ALA A 1 81 ? -25.719 -13.289 -33.094 1 43.06 81 ALA A N 1
ATOM 618 C CA . ALA A 1 81 ? -26.266 -14.594 -32.719 1 43.06 81 ALA A CA 1
ATOM 619 C C . ALA A 1 81 ? -25.266 -15.391 -31.891 1 43.06 81 ALA A C 1
ATOM 621 O O . ALA A 1 81 ? -24.062 -15.359 -32.156 1 43.06 81 ALA A O 1
ATOM 622 N N . SER A 1 82 ? -25.594 -15.68 -30.547 1 64.06 82 SER A N 1
ATOM 623 C CA . SER A 1 82 ? -24.812 -16.516 -29.641 1 64.06 82 SER A CA 1
ATOM 624 C C . SER A 1 82 ? -24.188 -17.688 -30.375 1 64.06 82 SER A C 1
ATOM 626 O O . SER A 1 82 ? -24.875 -18.406 -31.125 1 64.06 82 SER A O 1
ATOM 628 N N . ARG A 1 83 ? -22.922 -17.781 -30.609 1 81.88 83 ARG A N 1
ATOM 629 C CA . ARG A 1 83 ? -22.203 -18.891 -31.219 1 81.88 83 ARG A CA 1
ATOM 630 C C . ARG A 1 83 ? -22.594 -20.219 -30.562 1 81.88 83 ARG A C 1
ATOM 632 O O . ARG A 1 83 ? -22.75 -20.281 -29.344 1 81.88 83 ARG A O 1
ATOM 639 N N . PRO A 1 84 ? -22.969 -21.156 -31.422 1 86 84 PRO A N 1
ATOM 640 C CA . PRO A 1 84 ? -23.328 -22.438 -30.828 1 86 84 PRO A CA 1
ATOM 641 C C . PRO A 1 84 ? -22.156 -23.094 -30.109 1 86 84 PRO A C 1
ATOM 643 O O . PRO A 1 84 ? -21 -22.812 -30.406 1 86 84 PRO A O 1
ATOM 646 N N . ILE A 1 85 ? -22.438 -23.922 -29.219 1 89.06 85 ILE A N 1
ATOM 647 C CA . ILE A 1 85 ? -21.453 -24.703 -28.484 1 89.06 85 ILE A CA 1
ATOM 648 C C . ILE A 1 85 ? -20.641 -25.562 -29.453 1 89.06 85 ILE A C 1
ATOM 650 O O . ILE A 1 85 ? -21.203 -26.203 -30.344 1 89.06 85 ILE A O 1
ATOM 654 N N . GLY A 1 86 ? -19.297 -25.422 -29.359 1 89.81 86 GLY A N 1
ATOM 655 C CA . GLY A 1 86 ? -18.391 -26.172 -30.203 1 89.81 86 GLY A CA 1
ATOM 656 C C . GLY A 1 86 ? -17.844 -25.375 -31.359 1 89.81 86 GLY A C 1
ATOM 657 O O . GLY A 1 86 ? -16.875 -25.781 -32 1 89.81 86 GLY A O 1
ATOM 658 N N . ASP A 1 87 ? -18.375 -24.297 -31.578 1 91.12 87 ASP A N 1
ATOM 659 C CA . ASP A 1 87 ? -17.906 -23.453 -32.688 1 91.12 87 ASP A CA 1
ATOM 660 C C . ASP A 1 87 ? -16.5 -22.922 -32.406 1 91.12 87 ASP A C 1
ATOM 662 O O . ASP A 1 87 ? -16.234 -22.422 -31.312 1 91.12 87 ASP A O 1
ATOM 666 N N . ILE A 1 88 ? -15.609 -23.125 -33.375 1 93.12 88 ILE A N 1
ATOM 667 C CA . ILE A 1 88 ? -14.266 -22.578 -33.312 1 93.12 88 ILE A CA 1
ATOM 668 C C . ILE A 1 88 ? -14.078 -21.516 -34.406 1 93.12 88 ILE A C 1
ATOM 670 O O . ILE A 1 88 ? -14.406 -21.75 -35.562 1 93.12 88 ILE A O 1
ATOM 674 N N . GLN A 1 89 ? -13.617 -20.391 -33.969 1 90.5 89 GLN A N 1
ATOM 675 C CA . GLN A 1 89 ? -13.227 -19.328 -34.875 1 90.5 89 GLN A CA 1
ATOM 676 C C . GLN A 1 89 ? -11.727 -19.062 -34.812 1 90.5 89 GLN A C 1
ATOM 678 O O . GLN A 1 89 ? -11.227 -18.547 -33.812 1 90.5 89 GLN A O 1
ATOM 683 N N . TRP A 1 90 ? -11.055 -19.453 -35.906 1 90.69 90 TRP A N 1
ATOM 684 C CA . TRP A 1 90 ? -9.625 -19.203 -36 1 90.69 90 TRP A CA 1
ATOM 685 C C . TRP A 1 90 ? -9.344 -17.875 -36.688 1 90.69 90 TRP A C 1
ATOM 687 O O . TRP A 1 90 ? -10.047 -17.5 -37.625 1 90.69 90 TRP A O 1
ATOM 697 N N . TYR A 1 91 ? -8.352 -17.172 -36.281 1 87.5 91 TYR A N 1
ATOM 698 C CA . TYR A 1 91 ? -7.934 -15.906 -36.875 1 87.5 91 TYR A CA 1
ATOM 699 C C . TYR A 1 91 ? -6.438 -15.688 -36.688 1 87.5 91 TYR A C 1
ATOM 701 O O . TYR A 1 91 ? -5.812 -16.312 -35.844 1 87.5 91 TYR A O 1
ATOM 709 N N . PRO A 1 92 ? -5.863 -14.891 -37.594 1 87.06 92 PRO A N 1
ATOM 710 C CA . PRO A 1 92 ? -4.453 -14.555 -37.375 1 87.06 92 PRO A CA 1
ATOM 711 C C . PRO A 1 92 ? -4.207 -13.875 -36.031 1 87.06 92 PRO A C 1
ATOM 713 O O . PRO A 1 92 ? -5.016 -13.055 -35.594 1 87.06 92 PRO A O 1
ATOM 716 N N . CYS A 1 93 ? -3.174 -14.344 -35.438 1 86.5 93 CYS A N 1
ATOM 717 C CA . CYS A 1 93 ? -2.854 -13.734 -34.125 1 86.5 93 CYS A CA 1
ATOM 718 C C . CYS A 1 93 ? -2.381 -12.297 -34.312 1 86.5 93 CYS A C 1
ATOM 720 O O . CYS A 1 93 ? -1.57 -12.008 -35.188 1 86.5 93 CYS A O 1
ATOM 722 N N . PRO A 1 94 ? -2.867 -11.484 -33.406 1 76.5 94 PRO A N 1
ATOM 723 C CA . PRO A 1 94 ? -2.402 -10.102 -33.531 1 76.5 94 PRO A CA 1
ATOM 724 C C . PRO A 1 94 ? -0.892 -9.969 -33.344 1 76.5 94 PRO A C 1
ATOM 726 O O . PRO A 1 94 ? -0.319 -10.609 -32.438 1 76.5 94 PRO A O 1
ATOM 729 N N . ASP A 1 95 ? -0.225 -9.273 -34.156 1 66.88 95 ASP A N 1
ATOM 730 C CA . ASP A 1 95 ? 1.176 -8.875 -34.094 1 66.88 95 ASP A CA 1
ATOM 731 C C . ASP A 1 95 ? 2.104 -10.07 -34.281 1 66.88 95 ASP A C 1
ATOM 733 O O . ASP A 1 95 ? 3.268 -10.031 -33.875 1 66.88 95 ASP A O 1
ATOM 737 N N . ILE A 1 96 ? 1.594 -11.141 -34.688 1 81.38 96 ILE A N 1
ATOM 738 C CA . ILE A 1 96 ? 2.408 -12.305 -35 1 81.38 96 ILE A CA 1
ATOM 739 C C . ILE A 1 96 ? 2.277 -12.625 -36.5 1 81.38 96 ILE A C 1
ATOM 741 O O . ILE A 1 96 ? 1.179 -12.906 -36.969 1 81.38 96 ILE A O 1
ATOM 745 N N . ASP A 1 97 ? 3.412 -12.422 -37.188 1 78.88 97 ASP A N 1
ATOM 746 C CA . ASP A 1 97 ? 3.42 -12.688 -38.625 1 78.88 97 ASP A CA 1
ATOM 747 C C . ASP A 1 97 ? 4.047 -14.047 -38.906 1 78.88 97 ASP A C 1
ATOM 749 O O . ASP A 1 97 ? 5.137 -14.117 -39.5 1 78.88 97 ASP A O 1
ATOM 753 N N . ASP A 1 98 ? 3.568 -15.133 -38.562 1 85.69 98 ASP A N 1
ATOM 754 C CA . ASP A 1 98 ? 3.949 -16.516 -38.844 1 85.69 98 ASP A CA 1
ATOM 755 C C . ASP A 1 98 ? 2.746 -17.328 -39.312 1 85.69 98 ASP A C 1
ATOM 757 O O . ASP A 1 98 ? 1.778 -17.5 -38.562 1 85.69 98 ASP A O 1
ATOM 761 N N . PRO A 1 99 ? 2.822 -17.719 -40.438 1 87.75 99 PRO A N 1
ATOM 762 C CA . PRO A 1 99 ? 1.67 -18.438 -41 1 87.75 99 PRO A CA 1
ATOM 763 C C . PRO A 1 99 ? 1.372 -19.734 -40.25 1 87.75 99 PRO A C 1
ATOM 765 O O . PRO A 1 99 ? 0.288 -20.297 -40.406 1 87.75 99 PRO A O 1
ATOM 768 N N . LYS A 1 100 ? 2.314 -20.234 -39.469 1 91.88 100 LYS A N 1
ATOM 769 C CA . LYS A 1 100 ? 2.084 -21.453 -38.719 1 91.88 100 LYS A CA 1
ATOM 770 C C . LYS A 1 100 ? 1.305 -21.172 -37.438 1 91.88 100 LYS A C 1
ATOM 772 O O . LYS A 1 100 ? 0.854 -22.094 -36.75 1 91.88 100 LYS A O 1
ATOM 777 N N . ILE A 1 101 ? 1.172 -19.906 -37.156 1 94.44 101 ILE A N 1
ATOM 778 C CA . ILE A 1 101 ? 0.554 -19.547 -35.875 1 94.44 101 ILE A CA 1
ATOM 779 C C . ILE A 1 101 ? -0.842 -18.984 -36.156 1 94.44 101 ILE A C 1
ATOM 781 O O . ILE A 1 101 ? -1.028 -18.125 -37 1 94.44 101 ILE A O 1
ATOM 785 N N . GLU A 1 102 ? -1.798 -19.484 -35.375 1 93.44 102 GLU A N 1
ATOM 786 C CA . GLU A 1 102 ? -3.172 -18.984 -35.406 1 93.44 102 GLU A CA 1
ATOM 787 C C . GLU A 1 102 ? -3.723 -18.812 -34 1 93.44 102 GLU A C 1
ATOM 789 O O . GLU A 1 102 ? -3.334 -19.531 -33.062 1 93.44 102 GLU A O 1
ATOM 794 N N . CYS A 1 103 ? -4.547 -17.828 -33.906 1 91.38 103 CYS A N 1
ATOM 795 C CA . CYS A 1 103 ? -5.328 -17.641 -32.688 1 91.38 103 CYS A CA 1
ATOM 796 C C . CYS A 1 103 ? -6.797 -17.969 -32.906 1 91.38 103 CYS A C 1
ATOM 798 O O . CYS A 1 103 ? -7.219 -18.141 -34.062 1 91.38 103 CYS A O 1
ATOM 800 N N . GLY A 1 104 ? -7.516 -18.188 -31.797 1 91.19 104 GLY A N 1
ATOM 801 C CA . GLY A 1 104 ? -8.922 -18.516 -31.969 1 91.19 104 GLY A CA 1
ATOM 802 C C . GLY A 1 104 ? -9.695 -18.547 -30.656 1 91.19 104 GLY A C 1
ATOM 803 O O . GLY A 1 104 ? -9.148 -18.234 -29.594 1 91.19 104 GLY A O 1
ATOM 804 N N . THR A 1 105 ? -10.984 -18.812 -30.781 1 90.94 105 THR A N 1
ATOM 805 C CA . THR A 1 105 ? -11.867 -19.016 -29.641 1 90.94 105 THR A CA 1
ATOM 806 C C . THR A 1 105 ? -12.82 -20.188 -29.875 1 90.94 105 THR A C 1
ATOM 808 O O . THR A 1 105 ? -13.188 -20.469 -31.031 1 90.94 105 THR A O 1
ATOM 811 N N . ILE A 1 106 ? -13.133 -20.812 -28.797 1 92.31 106 ILE A N 1
ATOM 812 C CA . ILE A 1 106 ? -14.117 -21.875 -28.859 1 92.31 106 ILE A CA 1
ATOM 813 C C . ILE A 1 106 ? -15.203 -21.641 -27.812 1 92.31 106 ILE A C 1
ATOM 815 O O . ILE A 1 106 ? -14.914 -21.172 -26.703 1 92.31 106 ILE A O 1
ATOM 819 N N . VAL A 1 107 ? -16.438 -21.922 -28.203 1 90.25 107 VAL A N 1
ATOM 820 C CA . VAL A 1 107 ? -17.547 -21.828 -27.266 1 90.25 107 VAL A CA 1
ATOM 821 C C . VAL A 1 107 ? -17.781 -23.172 -26.594 1 90.25 107 VAL A C 1
ATOM 823 O O . VAL A 1 107 ? -17.953 -24.188 -27.266 1 90.25 107 VAL A O 1
ATOM 826 N N . VAL A 1 108 ? -17.766 -23.203 -25.297 1 90.88 108 VAL A N 1
ATOM 827 C CA . VAL A 1 108 ? -17.969 -24.438 -24.531 1 90.88 108 VAL A CA 1
ATOM 828 C C . VAL A 1 108 ? -19.109 -24.25 -23.531 1 90.88 108 VAL A C 1
ATOM 830 O O . VAL A 1 108 ? -19.484 -23.109 -23.234 1 90.88 108 VAL A O 1
ATOM 833 N N . PRO A 1 109 ? -19.672 -25.406 -23.062 1 89.31 109 PRO A N 1
ATOM 834 C CA . PRO A 1 109 ? -20.641 -25.219 -21.984 1 89.31 109 PRO A CA 1
ATOM 835 C C . PRO A 1 109 ? -20.031 -24.641 -20.719 1 89.31 109 PRO A C 1
ATOM 837 O O . PRO A 1 109 ? -18.906 -25 -20.344 1 89.31 109 PRO A O 1
ATOM 840 N N . LEU A 1 110 ? -20.75 -23.781 -20.109 1 89.06 110 LEU A N 1
ATOM 841 C CA . LEU A 1 110 ? -20.297 -23.281 -18.812 1 89.06 110 LEU A CA 1
ATOM 842 C C . LEU A 1 110 ? -20.297 -24.406 -17.781 1 89.06 110 LEU A C 1
ATOM 844 O O . LEU A 1 110 ? -19.375 -24.516 -16.969 1 89.06 110 LEU A O 1
ATOM 848 N N . ASP A 1 111 ? -21.344 -25.109 -17.781 1 89.38 111 ASP A N 1
ATOM 849 C CA . ASP A 1 111 ? -21.547 -26.297 -16.953 1 89.38 111 ASP A CA 1
ATOM 850 C C . ASP A 1 111 ? -21.781 -27.547 -17.812 1 89.38 111 ASP A C 1
ATOM 852 O O . ASP A 1 111 ? -22.781 -27.625 -18.516 1 89.38 111 ASP A O 1
ATOM 856 N N . TYR A 1 112 ? -20.906 -28.469 -17.75 1 90.31 112 TYR A N 1
ATOM 857 C CA . TYR A 1 112 ? -20.984 -29.656 -18.578 1 90.31 112 TYR A CA 1
ATOM 858 C C . TYR A 1 112 ? -22.094 -30.594 -18.094 1 90.31 112 TYR A C 1
ATOM 860 O O . TYR A 1 112 ? -22.484 -31.516 -18.797 1 90.31 112 TYR A O 1
ATOM 868 N N . PHE A 1 113 ? -22.609 -30.359 -16.906 1 91.69 113 PHE A N 1
ATOM 869 C CA . PHE A 1 113 ? -23.672 -31.203 -16.359 1 91.69 113 PHE A CA 1
ATOM 870 C C . PHE A 1 113 ? -25.031 -30.594 -16.656 1 91.69 113 PHE A C 1
ATOM 872 O O . PHE A 1 113 ? -26.062 -31.266 -16.5 1 91.69 113 PHE A O 1
ATOM 879 N N . ASP A 1 114 ? -25.016 -29.297 -16.922 1 90.06 114 ASP A N 1
ATOM 880 C CA . ASP A 1 114 ? -26.25 -28.594 -17.266 1 90.06 114 ASP A CA 1
ATOM 881 C C . ASP A 1 114 ? -25.984 -27.531 -18.344 1 90.06 114 ASP A C 1
ATOM 883 O O . ASP A 1 114 ? -25.688 -26.375 -18.031 1 90.06 114 ASP A O 1
ATOM 887 N N . PRO A 1 115 ? -26.219 -27.922 -19.562 1 79.75 115 PRO A N 1
ATOM 888 C CA . PRO A 1 115 ? -25.922 -26.984 -20.656 1 79.75 115 PRO A CA 1
ATOM 889 C C . PRO A 1 115 ? -26.812 -25.75 -20.641 1 79.75 115 PRO A C 1
ATOM 891 O O . PRO A 1 115 ? -26.516 -24.766 -21.312 1 79.75 115 PRO A O 1
ATOM 894 N N . ASN A 1 116 ? -27.844 -25.75 -19.781 1 83.31 116 ASN A N 1
ATOM 895 C CA . ASN A 1 116 ? -28.781 -24.625 -19.766 1 83.31 116 ASN A CA 1
ATOM 896 C C . ASN A 1 116 ? -28.234 -23.469 -18.922 1 83.31 116 ASN A C 1
ATOM 898 O O . ASN A 1 116 ? -28.766 -22.344 -19 1 83.31 116 ASN A O 1
ATOM 902 N N . VAL A 1 117 ? -27.25 -23.766 -18.25 1 86 117 VAL A N 1
ATOM 903 C CA . VAL A 1 117 ? -26.719 -22.734 -17.359 1 86 117 VAL A CA 1
ATOM 904 C C . VAL A 1 117 ? -26.062 -21.641 -18.188 1 86 117 VAL A C 1
ATOM 906 O O . VAL A 1 117 ? -26.062 -20.469 -17.797 1 86 117 VAL A O 1
ATOM 909 N N . GLY A 1 118 ? -25.453 -21.969 -19.375 1 86.5 118 GLY A N 1
ATOM 910 C CA . GLY A 1 118 ? -24.812 -20.969 -20.219 1 86.5 118 GLY A CA 1
ATOM 911 C C . GLY A 1 118 ? -23.562 -21.5 -20.906 1 86.5 118 GLY A C 1
ATOM 912 O O . GLY A 1 118 ? -23.359 -22.703 -21 1 86.5 118 GLY A O 1
ATOM 913 N N . THR A 1 119 ? -22.812 -20.469 -21.438 1 87.06 119 THR A N 1
ATOM 914 C CA . THR A 1 119 ? -21.625 -20.859 -22.172 1 87.06 119 THR A CA 1
ATOM 915 C C . THR A 1 119 ? -20.406 -20.047 -21.703 1 87.06 119 THR A C 1
ATOM 917 O O . THR A 1 119 ? -20.562 -19.047 -21 1 87.06 119 THR A O 1
ATOM 920 N N . ALA A 1 120 ? -19.297 -20.656 -21.953 1 86.12 120 ALA A N 1
ATOM 921 C CA . ALA A 1 120 ? -18.016 -19.969 -21.781 1 86.12 120 ALA A CA 1
ATOM 922 C C . ALA A 1 120 ? -17.234 -19.953 -23.094 1 86.12 120 ALA A C 1
ATOM 924 O O . ALA A 1 120 ? -17.438 -20.812 -23.953 1 86.12 120 ALA A O 1
ATOM 925 N N . THR A 1 121 ? -16.422 -18.922 -23.219 1 86.56 121 THR A N 1
ATOM 926 C CA . THR A 1 121 ? -15.539 -18.812 -24.375 1 86.56 121 THR A CA 1
ATOM 927 C C . THR A 1 121 ? -14.078 -18.984 -23.953 1 86.56 121 THR A C 1
ATOM 929 O O . THR A 1 121 ? -13.602 -18.281 -23.062 1 86.56 121 THR A O 1
ATOM 932 N N . ILE A 1 122 ? -13.406 -19.891 -24.625 1 90.12 122 ILE A N 1
ATOM 933 C CA . ILE A 1 122 ? -12.008 -20.188 -24.312 1 90.12 122 ILE A CA 1
ATOM 934 C C . ILE A 1 122 ? -11.117 -19.719 -25.453 1 90.12 122 ILE A C 1
ATOM 936 O O . ILE A 1 122 ? -11.406 -19.969 -26.625 1 90.12 122 ILE A O 1
ATOM 940 N N . ALA A 1 123 ? -10.102 -18.984 -25.094 1 89.5 123 ALA A N 1
ATOM 941 C CA . ALA A 1 123 ? -9.125 -18.547 -26.094 1 89.5 123 ALA A CA 1
ATOM 942 C C . ALA A 1 123 ? -8.195 -19.688 -26.484 1 89.5 123 ALA A C 1
ATOM 944 O O . ALA A 1 123 ? -7.785 -20.484 -25.641 1 89.5 123 ALA A O 1
ATOM 945 N N . LEU A 1 124 ? -7.875 -19.688 -27.797 1 92.81 124 LEU A N 1
ATOM 946 C CA . LEU A 1 124 ? -7.008 -20.734 -28.328 1 92.81 124 LEU A CA 1
ATOM 947 C C . LEU A 1 124 ? -5.805 -20.125 -29.047 1 92.81 124 LEU A C 1
ATOM 949 O O . LEU A 1 124 ? -5.898 -19.031 -29.609 1 92.81 124 LEU A O 1
ATOM 953 N N . GLY A 1 125 ? -4.715 -20.828 -28.953 1 93.56 125 GLY A N 1
ATOM 954 C CA . GLY A 1 125 ? -3.541 -20.656 -29.797 1 93.56 125 GLY A CA 1
ATOM 955 C C . GLY A 1 125 ? -3.053 -21.938 -30.422 1 93.56 125 GLY A C 1
ATOM 956 O O . GLY A 1 125 ? -3.084 -23 -29.781 1 93.56 125 GLY A O 1
ATOM 957 N N . LYS A 1 126 ? -2.594 -21.75 -31.703 1 95.56 126 LYS A N 1
ATOM 958 C CA . LYS A 1 126 ? -2.182 -22.953 -32.406 1 95.56 126 LYS A CA 1
ATOM 959 C C . LYS A 1 126 ? -0.856 -22.734 -33.156 1 95.56 126 LYS A C 1
ATOM 961 O O . LYS A 1 126 ? -0.643 -21.672 -33.75 1 95.56 126 LYS A O 1
ATOM 966 N N . TYR A 1 127 ? -0.003 -23.641 -32.906 1 95.94 127 TYR A N 1
ATOM 967 C CA . TYR A 1 127 ? 1.147 -23.828 -33.781 1 95.94 127 TYR A CA 1
ATOM 968 C C . TYR A 1 127 ? 0.948 -25.031 -34.688 1 95.94 127 TYR A C 1
ATOM 970 O O . TYR A 1 127 ? 0.975 -26.188 -34.25 1 95.94 127 TYR A O 1
ATOM 978 N N . LYS A 1 128 ? 0.906 -24.812 -35.969 1 95.12 128 LYS A N 1
ATOM 979 C CA . LYS A 1 128 ? 0.417 -25.797 -36.938 1 95.12 128 LYS A CA 1
ATOM 980 C C . LYS A 1 128 ? 1.525 -26.766 -37.344 1 95.12 128 LYS A C 1
ATOM 982 O O . LYS A 1 128 ? 2.668 -26.359 -37.562 1 95.12 128 LYS A O 1
ATOM 987 N N . ALA A 1 129 ? 1.036 -28.016 -37.344 1 94.19 129 ALA A N 1
ATOM 988 C CA . ALA A 1 129 ? 1.87 -29.016 -38 1 94.19 129 ALA A CA 1
ATOM 989 C C . ALA A 1 129 ? 1.66 -28.984 -39.5 1 94.19 129 ALA A C 1
ATOM 991 O O . ALA A 1 129 ? 0.662 -28.438 -40 1 94.19 129 ALA A O 1
ATOM 992 N N . ASP A 1 130 ? 2.662 -29.531 -40.156 1 86.5 130 ASP A N 1
ATOM 993 C CA . ASP A 1 130 ? 2.455 -29.766 -41.594 1 86.5 130 ASP A CA 1
ATOM 994 C C . ASP A 1 130 ? 1.3 -30.734 -41.812 1 86.5 130 ASP A C 1
ATOM 996 O O . ASP A 1 130 ? 1.299 -31.844 -41.312 1 86.5 130 ASP A O 1
ATOM 1000 N N . PRO A 1 131 ? 0.374 -30.297 -42.688 1 86.69 131 PRO A N 1
ATOM 1001 C CA . PRO A 1 131 ? -0.812 -31.125 -42.938 1 86.69 131 PRO A CA 1
ATOM 1002 C C . PRO A 1 131 ? -0.469 -32.5 -43.469 1 86.69 131 PRO A C 1
ATOM 1004 O O . PRO A 1 131 ? -1.188 -33.469 -43.219 1 86.69 131 PRO A O 1
ATOM 1007 N N . ALA A 1 132 ? 0.616 -32.594 -44.125 1 84.25 132 ALA A N 1
ATOM 1008 C CA . ALA A 1 132 ? 0.991 -33.875 -44.781 1 84.25 132 ALA A CA 1
ATOM 1009 C C . ALA A 1 132 ? 1.422 -34.906 -43.75 1 84.25 132 ALA A C 1
ATOM 1011 O O . ALA A 1 132 ? 1.333 -36.125 -44 1 84.25 132 ALA A O 1
ATOM 1012 N N . ILE A 1 133 ? 1.855 -34.469 -42.625 1 88.19 133 ILE A N 1
ATOM 1013 C CA . ILE A 1 133 ? 2.387 -35.438 -41.656 1 88.19 133 ILE A CA 1
ATOM 1014 C C . ILE A 1 133 ? 1.608 -35.312 -40.344 1 88.19 133 ILE A C 1
ATOM 1016 O O . ILE A 1 133 ? 1.962 -35.969 -39.344 1 88.19 133 ILE A O 1
ATOM 1020 N N . ARG A 1 134 ? 0.543 -34.562 -40.312 1 90.94 134 ARG A N 1
ATOM 1021 C CA . ARG A 1 134 ? -0.208 -34.25 -39.094 1 90.94 134 ARG A CA 1
ATOM 1022 C C . ARG A 1 134 ? -0.857 -35.531 -38.531 1 90.94 134 ARG A C 1
ATOM 1024 O O . ARG A 1 134 ? -1.505 -36.281 -39.281 1 90.94 134 ARG A O 1
ATOM 1031 N N . ARG A 1 135 ? -0.685 -35.719 -37.25 1 89.69 135 ARG A N 1
ATOM 1032 C CA . ARG A 1 135 ? -1.249 -36.906 -36.594 1 89.69 135 ARG A CA 1
ATOM 1033 C C . ARG A 1 135 ? -2.293 -36.5 -35.531 1 89.69 135 ARG A C 1
ATOM 1035 O O . ARG A 1 135 ? -2.883 -37.375 -34.875 1 89.69 135 ARG A O 1
ATOM 1042 N N . GLY A 1 136 ? -2.529 -35.281 -35.375 1 92.44 136 GLY A N 1
ATOM 1043 C CA . GLY A 1 136 ? -3.48 -34.781 -34.406 1 92.44 136 GLY A CA 1
ATOM 1044 C C . GLY A 1 136 ? -3.01 -33.531 -33.688 1 92.44 136 GLY A C 1
ATOM 1045 O O . GLY A 1 136 ? -2.242 -32.75 -34.219 1 92.44 136 GLY A O 1
ATOM 1046 N N . SER A 1 137 ? -3.617 -33.375 -32.469 1 94.19 137 SER A N 1
ATOM 1047 C CA . SER A 1 137 ? -3.275 -32.219 -31.672 1 94.19 137 SER A CA 1
ATOM 1048 C C . SER A 1 137 ? -2.689 -32.594 -30.312 1 94.19 137 SER A C 1
ATOM 1050 O O . SER A 1 137 ? -3.004 -33.688 -29.781 1 94.19 137 SER A O 1
ATOM 1052 N N . ILE A 1 138 ? -1.806 -31.797 -29.781 1 94.31 138 ILE A N 1
ATOM 1053 C CA . ILE A 1 138 ? -1.364 -31.859 -28.391 1 94.31 138 ILE A CA 1
ATOM 1054 C C . ILE A 1 138 ? -1.81 -30.594 -27.656 1 94.31 138 ILE A C 1
ATOM 1056 O O . ILE A 1 138 ? -1.47 -29.484 -28.047 1 94.31 138 ILE A O 1
ATOM 1060 N N . PHE A 1 139 ? -2.562 -30.766 -26.625 1 92.38 139 PHE A N 1
ATOM 1061 C CA . PHE A 1 139 ? -2.98 -29.641 -25.797 1 92.38 139 PHE A CA 1
ATOM 1062 C C . PHE A 1 139 ? -1.887 -29.266 -24.812 1 92.38 139 PHE A C 1
ATOM 1064 O O . PHE A 1 139 ? -1.296 -30.125 -24.156 1 92.38 139 PHE A O 1
ATOM 1071 N N . LEU A 1 140 ? -1.663 -27.938 -24.703 1 91.06 140 LEU A N 1
ATOM 1072 C CA . LEU A 1 140 ? -0.622 -27.391 -23.844 1 91.06 140 LEU A CA 1
ATOM 1073 C C . LEU A 1 140 ? -1.231 -26.703 -22.625 1 91.06 140 LEU A C 1
ATOM 1075 O O . LEU A 1 140 ? -2.006 -25.75 -22.766 1 91.06 140 LEU A O 1
ATOM 1079 N N . ASN A 1 141 ? -0.863 -27.141 -21.5 1 85.38 141 ASN A N 1
ATOM 1080 C CA . ASN A 1 141 ? -1.249 -26.5 -20.25 1 85.38 141 ASN A CA 1
ATOM 1081 C C . ASN A 1 141 ? -0.029 -26.062 -19.453 1 85.38 141 ASN A C 1
ATOM 1083 O O . ASN A 1 141 ? 0.627 -26.875 -18.797 1 85.38 141 ASN A O 1
ATOM 1087 N N . PRO A 1 142 ? 0.233 -24.766 -19.469 1 77 142 PRO A N 1
ATOM 1088 C CA . PRO A 1 142 ? 1.442 -24.297 -18.797 1 77 142 PRO A CA 1
ATOM 1089 C C . PRO A 1 142 ? 1.318 -24.328 -17.266 1 77 142 PRO A C 1
ATOM 1091 O O . PRO A 1 142 ? 2.309 -24.141 -16.562 1 77 142 PRO A O 1
ATOM 1094 N N . GLY A 1 143 ? 0.249 -24.641 -16.859 1 74.94 143 GLY A N 1
ATOM 1095 C CA . GLY A 1 143 ? 0.064 -24.641 -15.414 1 74.94 143 GLY A CA 1
ATOM 1096 C C . GLY A 1 143 ? -0.199 -23.266 -14.836 1 74.94 143 GLY A C 1
ATOM 1097 O O . GLY A 1 143 ? -0.876 -22.438 -15.461 1 74.94 143 GLY A O 1
ATOM 1098 N N . GLY A 1 144 ? 0.238 -23.031 -13.719 1 67.44 144 GLY A N 1
ATOM 1099 C CA . GLY A 1 144 ? -0.082 -21.859 -12.922 1 67.44 144 GLY A CA 1
ATOM 1100 C C . GLY A 1 144 ? -0.644 -22.203 -11.555 1 67.44 144 GLY A C 1
ATOM 1101 O O . GLY A 1 144 ? 0.1 -22.609 -10.656 1 67.44 144 GLY A O 1
ATOM 1102 N N . PRO A 1 145 ? -1.886 -22.5 -11.477 1 66.88 145 PRO A N 1
ATOM 1103 C CA . PRO A 1 145 ? -2.971 -22.359 -12.453 1 66.88 145 PRO A CA 1
ATOM 1104 C C . PRO A 1 145 ? -3.176 -20.922 -12.914 1 66.88 145 PRO A C 1
ATOM 1106 O O . PRO A 1 145 ? -2.717 -19.984 -12.25 1 66.88 145 PRO A O 1
ATOM 1109 N N . GLY A 1 146 ? -3.666 -20.828 -14.141 1 65.06 146 GLY A N 1
ATOM 1110 C CA . GLY A 1 146 ? -4.039 -19.531 -14.711 1 65.06 146 GLY A CA 1
ATOM 1111 C C . GLY A 1 146 ? -3.037 -19.016 -15.727 1 65.06 146 GLY A C 1
ATOM 1112 O O . GLY A 1 146 ? -3.178 -17.906 -16.234 1 65.06 146 GLY A O 1
ATOM 1113 N N . GLY A 1 147 ? -2.057 -19.828 -15.953 1 70.44 147 GLY A N 1
ATOM 1114 C CA . GLY A 1 147 ? -1.115 -19.453 -16.984 1 70.44 147 GLY A CA 1
ATOM 1115 C C . GLY A 1 147 ? -1.733 -19.438 -18.375 1 70.44 147 GLY A C 1
ATOM 1116 O O . GLY A 1 147 ? -2.562 -20.297 -18.703 1 70.44 147 GLY A O 1
ATOM 1117 N N . PRO A 1 148 ? -1.361 -18.5 -19.125 1 75.69 148 PRO A N 1
ATOM 1118 C CA . PRO A 1 148 ? -1.932 -18.406 -20.469 1 75.69 148 PRO A CA 1
ATOM 1119 C C . PRO A 1 148 ? -1.348 -19.422 -21.438 1 75.69 148 PRO A C 1
ATOM 1121 O O . PRO A 1 148 ? -0.18 -19.328 -21.828 1 75.69 148 PRO A O 1
ATOM 1124 N N . GLY A 1 149 ? -2.182 -20.359 -21.938 1 84.12 149 GLY A N 1
ATOM 1125 C CA . GLY A 1 149 ? -1.74 -21.375 -22.875 1 84.12 149 GLY A CA 1
ATOM 1126 C C . GLY A 1 149 ? -1.612 -20.859 -24.297 1 84.12 149 GLY A C 1
ATOM 1127 O O . GLY A 1 149 ? -0.832 -21.391 -25.078 1 84.12 149 GLY A O 1
ATOM 1128 N N . VAL A 1 150 ? -2.344 -19.812 -24.578 1 86.56 150 VAL A N 1
ATOM 1129 C CA . VAL A 1 150 ? -2.273 -19.219 -25.922 1 86.56 150 VAL A CA 1
ATOM 1130 C C . VAL A 1 150 ? -0.851 -18.75 -26.203 1 86.56 150 VAL A C 1
ATOM 1132 O O . VAL A 1 150 ? -0.292 -19.031 -27.266 1 86.56 150 VAL A O 1
ATOM 1135 N N . ARG A 1 151 ? -0.329 -18.203 -25.234 1 82.56 151 ARG A N 1
ATOM 1136 C CA . ARG A 1 151 ? 1.027 -17.688 -25.391 1 82.56 151 ARG A CA 1
ATOM 1137 C C . ARG A 1 151 ? 2.031 -18.828 -25.547 1 82.56 151 ARG A C 1
ATOM 1139 O O . ARG A 1 151 ? 3.012 -18.703 -26.281 1 82.56 151 ARG A O 1
ATOM 1146 N N . LEU A 1 152 ? 1.802 -19.844 -24.859 1 86.5 152 LEU A N 1
ATOM 1147 C CA . LEU A 1 152 ? 2.703 -21 -24.938 1 86.5 152 LEU A CA 1
ATOM 1148 C C . LEU A 1 152 ? 2.734 -21.578 -26.344 1 86.5 152 LEU A C 1
ATOM 1150 O O . LEU A 1 152 ? 3.811 -21.828 -26.891 1 86.5 152 LEU A O 1
ATOM 1154 N N . ALA A 1 153 ? 1.642 -21.703 -26.906 1 91 153 ALA A N 1
ATOM 1155 C CA . ALA A 1 153 ? 1.564 -22.281 -28.25 1 91 153 ALA A CA 1
ATOM 1156 C C . ALA A 1 153 ? 2.129 -21.312 -29.297 1 91 153 ALA A C 1
ATOM 1158 O O . ALA A 1 153 ? 2.807 -21.734 -30.234 1 91 153 ALA A O 1
ATOM 1159 N N . THR A 1 154 ? 1.87 -20.031 -29.094 1 88.5 154 THR A N 1
ATOM 1160 C CA . THR A 1 154 ? 2.193 -19.078 -30.141 1 88.5 154 THR A CA 1
ATOM 1161 C C . THR A 1 154 ? 3.639 -18.594 -30.016 1 88.5 154 THR A C 1
ATOM 1163 O O . THR A 1 154 ? 4.27 -18.25 -31.016 1 88.5 154 THR A O 1
ATOM 1166 N N . GLN A 1 155 ? 4.133 -18.719 -28.812 1 82.31 155 GLN A N 1
ATOM 1167 C CA . GLN A 1 155 ? 5.477 -18.172 -28.641 1 82.31 155 GLN A CA 1
ATOM 1168 C C . GLN A 1 155 ? 6.5 -19.281 -28.453 1 82.31 155 GLN A C 1
ATOM 1170 O O . GLN A 1 155 ? 7.66 -19.141 -28.859 1 82.31 155 GLN A O 1
ATOM 1175 N N . ALA A 1 156 ? 6.082 -20.359 -27.938 1 85.31 156 ALA A N 1
ATOM 1176 C CA . ALA A 1 156 ? 7.039 -21.422 -27.625 1 85.31 156 ALA A CA 1
ATOM 1177 C C . ALA A 1 156 ? 6.816 -22.641 -28.516 1 85.31 156 ALA A C 1
ATOM 1179 O O . ALA A 1 156 ? 7.504 -23.656 -28.375 1 85.31 156 ALA A O 1
ATOM 1180 N N . GLY A 1 157 ? 5.969 -22.516 -29.422 1 87.69 157 GLY A N 1
ATOM 1181 C CA . GLY A 1 157 ? 5.629 -23.641 -30.297 1 87.69 157 GLY A CA 1
ATOM 1182 C C . GLY A 1 157 ? 6.84 -24.25 -30.969 1 87.69 157 GLY A C 1
ATOM 1183 O O . GLY A 1 157 ? 7.082 -25.453 -30.828 1 87.69 157 GLY A O 1
ATOM 1184 N N . PRO A 1 158 ? 7.609 -23.438 -31.641 1 82.88 158 PRO A N 1
ATOM 1185 C CA . PRO A 1 158 ? 8.773 -23.984 -32.312 1 82.88 158 PRO A CA 1
ATOM 1186 C C . PRO A 1 158 ? 9.742 -24.688 -31.375 1 82.88 158 PRO A C 1
ATOM 1188 O O . PRO A 1 158 ? 10.266 -25.766 -31.703 1 82.88 158 PRO A O 1
ATOM 1191 N N . LEU A 1 159 ? 9.922 -24.188 -30.281 1 83.19 159 LEU A N 1
ATOM 1192 C CA . LEU A 1 159 ? 10.836 -24.766 -29.297 1 83.19 159 LEU A CA 1
ATOM 1193 C C . LEU A 1 159 ? 10.297 -26.094 -28.781 1 83.19 159 LEU A C 1
ATOM 1195 O O . LEU A 1 159 ? 11.055 -27.062 -28.625 1 83.19 159 LEU A O 1
ATOM 1199 N N . LEU A 1 160 ? 9.062 -26.125 -28.516 1 89.56 160 LEU A N 1
ATOM 1200 C CA . LEU A 1 160 ? 8.445 -27.344 -28 1 89.56 160 LEU A CA 1
ATOM 1201 C C . LEU A 1 160 ? 8.492 -28.469 -29.047 1 89.56 160 LEU A C 1
ATOM 1203 O O . LEU A 1 160 ? 8.727 -29.625 -28.703 1 89.56 160 LEU A O 1
ATOM 1207 N N . VAL A 1 161 ? 8.336 -28.062 -30.234 1 89.88 161 VAL A N 1
ATOM 1208 C CA . VAL A 1 161 ? 8.406 -29.047 -31.312 1 89.88 161 VAL A CA 1
ATOM 1209 C C . VAL A 1 161 ? 9.828 -29.594 -31.406 1 89.88 161 VAL A C 1
ATOM 1211 O O . VAL A 1 161 ? 10.016 -30.812 -31.531 1 89.88 161 VAL A O 1
ATOM 1214 N N . ALA A 1 162 ? 10.719 -28.797 -31.219 1 83.06 162 ALA A N 1
ATOM 1215 C CA . ALA A 1 162 ? 12.117 -29.172 -31.422 1 83.06 162 ALA A CA 1
ATOM 1216 C C . ALA A 1 162 ? 12.648 -29.969 -30.234 1 83.06 162 ALA A C 1
ATOM 1218 O O . ALA A 1 162 ? 13.531 -30.812 -30.391 1 83.06 162 ALA A O 1
ATOM 1219 N N . THR A 1 163 ? 12.07 -29.828 -29.094 1 84.19 163 THR A N 1
ATOM 1220 C CA . THR A 1 163 ? 12.742 -30.344 -27.906 1 84.19 163 THR A CA 1
ATOM 1221 C C . THR A 1 163 ? 11.891 -31.422 -27.219 1 84.19 163 THR A C 1
ATOM 1223 O O . THR A 1 163 ? 12.406 -32.219 -26.438 1 84.19 163 THR A O 1
ATOM 1226 N N . ARG A 1 164 ? 10.594 -31.406 -27.469 1 90.25 164 ARG A N 1
ATOM 1227 C CA . ARG A 1 164 ? 9.742 -32.25 -26.656 1 90.25 164 ARG A CA 1
ATOM 1228 C C . ARG A 1 164 ? 8.758 -33.062 -27.516 1 90.25 164 ARG A C 1
ATOM 1230 O O . ARG A 1 164 ? 8.609 -34.25 -27.344 1 90.25 164 ARG A O 1
ATOM 1237 N N . LEU A 1 165 ? 8.078 -32.406 -28.5 1 93.88 165 LEU A N 1
ATOM 1238 C CA . LEU A 1 165 ? 6.793 -32.938 -28.938 1 93.88 165 LEU A CA 1
ATOM 1239 C C . LEU A 1 165 ? 6.871 -33.406 -30.391 1 93.88 165 LEU A C 1
ATOM 1241 O O . LEU A 1 165 ? 5.996 -34.125 -30.859 1 93.88 165 LEU A O 1
ATOM 1245 N N . GLY A 1 166 ? 7.902 -32.969 -31.094 1 90.94 166 GLY A N 1
ATOM 1246 C CA . GLY A 1 166 ? 8.062 -33.375 -32.469 1 90.94 166 GLY A CA 1
ATOM 1247 C C . GLY A 1 166 ? 7.16 -32.656 -33.438 1 90.94 166 GLY A C 1
ATOM 1248 O O . GLY A 1 166 ? 6.312 -31.859 -33.031 1 90.94 166 GLY A O 1
ATOM 1249 N N . PRO A 1 167 ? 7.258 -32.875 -34.688 1 91.94 167 PRO A N 1
ATOM 1250 C CA . PRO A 1 167 ? 6.621 -32.031 -35.719 1 91.94 167 PRO A CA 1
ATOM 1251 C C . PRO A 1 167 ? 5.254 -32.594 -36.156 1 91.94 167 PRO A C 1
ATOM 1253 O O . PRO A 1 167 ? 4.594 -31.984 -37 1 91.94 167 PRO A O 1
ATOM 1256 N N . TYR A 1 168 ? 4.75 -33.656 -35.594 1 92.94 168 TYR A N 1
ATOM 1257 C CA . TYR A 1 168 ? 3.645 -34.406 -36.156 1 92.94 168 TYR A CA 1
ATOM 1258 C C . TYR A 1 168 ? 2.307 -33.906 -35.625 1 92.94 168 TYR A C 1
ATOM 1260 O O . TYR A 1 168 ? 1.249 -34.406 -36.031 1 92.94 168 TYR A O 1
ATOM 1268 N N . TYR A 1 169 ? 2.32 -32.969 -34.719 1 94.94 169 TYR A N 1
ATOM 1269 C CA . TYR A 1 169 ? 1.086 -32.562 -34.062 1 94.94 169 TYR A CA 1
ATOM 1270 C C . TYR A 1 169 ? 0.901 -31.047 -34.125 1 94.94 169 TYR A C 1
ATOM 1272 O O . TYR A 1 169 ? 1.869 -30.297 -34 1 94.94 169 TYR A O 1
ATOM 1280 N N . ASP A 1 170 ? -0.392 -30.641 -34.25 1 96.06 170 ASP A N 1
ATOM 1281 C CA . ASP A 1 170 ? -0.708 -29.25 -33.875 1 96.06 170 ASP A CA 1
ATOM 1282 C C . ASP A 1 170 ? -0.573 -29.031 -32.375 1 96.06 170 ASP A C 1
ATOM 1284 O O . ASP A 1 170 ? -1.042 -29.844 -31.578 1 96.06 170 ASP A O 1
ATOM 1288 N N . LEU A 1 171 ? 0.122 -28 -32.062 1 96.31 171 LEU A N 1
ATOM 1289 C CA . LEU A 1 171 ? 0.166 -27.609 -30.672 1 96.31 171 LEU A CA 1
ATOM 1290 C C . LEU A 1 171 ? -0.94 -26.609 -30.344 1 96.31 171 LEU A C 1
ATOM 1292 O O . LEU A 1 171 ? -0.989 -25.531 -30.922 1 96.31 171 LEU A O 1
ATOM 1296 N N . ILE A 1 172 ? -1.789 -27.031 -29.438 1 95.5 172 ILE A N 1
ATOM 1297 C CA . ILE A 1 172 ? -2.938 -26.203 -29.094 1 95.5 172 ILE A CA 1
ATOM 1298 C C . ILE A 1 172 ? -2.771 -25.656 -27.672 1 95.5 172 ILE A C 1
ATOM 1300 O O . ILE A 1 172 ? -2.816 -26.422 -26.703 1 95.5 172 ILE A O 1
ATOM 1304 N N . GLY A 1 173 ? -2.533 -24.359 -27.609 1 93.5 173 GLY A N 1
ATOM 1305 C CA . GLY A 1 173 ? -2.637 -23.688 -26.328 1 93.5 173 GLY A CA 1
ATOM 1306 C C . GLY A 1 173 ? -4.016 -23.109 -26.062 1 93.5 173 GLY A C 1
ATOM 1307 O O . GLY A 1 173 ? -4.73 -22.734 -27 1 93.5 173 GLY A O 1
ATOM 1308 N N . PHE A 1 174 ? -4.387 -23.031 -24.781 1 90.69 174 PHE A N 1
ATOM 1309 C CA . PHE A 1 174 ? -5.672 -22.453 -24.406 1 90.69 174 PHE A CA 1
ATOM 1310 C C . PHE A 1 174 ? -5.574 -21.734 -23.078 1 90.69 174 PHE A C 1
ATOM 1312 O O . PHE A 1 174 ? -4.797 -22.125 -22.203 1 90.69 174 PHE A O 1
ATOM 1319 N N . ASP A 1 175 ? -6.332 -20.688 -22.969 1 85.25 175 ASP A N 1
ATOM 1320 C CA . ASP A 1 175 ? -6.453 -19.984 -21.688 1 85.25 175 ASP A CA 1
ATOM 1321 C C . ASP A 1 175 ? -7.629 -20.516 -20.875 1 85.25 175 ASP A C 1
ATOM 1323 O O . ASP A 1 175 ? -8.781 -20.438 -21.312 1 85.25 175 ASP A O 1
ATOM 1327 N N . PRO A 1 176 ? -7.297 -21.016 -19.766 1 82.88 176 PRO A N 1
ATOM 1328 C CA . PRO A 1 176 ? -8.398 -21.562 -18.969 1 82.88 176 PRO A CA 1
ATOM 1329 C C . PRO A 1 176 ? -9.469 -20.531 -18.641 1 82.88 176 PRO A C 1
ATOM 1331 O O . PRO A 1 176 ? -9.195 -19.328 -18.656 1 82.88 176 PRO A O 1
ATOM 1334 N N . ARG A 1 177 ? -10.656 -21.016 -18.359 1 79.06 177 ARG A N 1
ATOM 1335 C CA . ARG A 1 177 ? -11.789 -20.156 -18.016 1 79.06 177 ARG A CA 1
ATOM 1336 C C . ARG A 1 177 ? -11.422 -19.203 -16.891 1 79.06 177 ARG A C 1
ATOM 1338 O O . ARG A 1 177 ? -10.695 -19.578 -15.961 1 79.06 177 ARG A O 1
ATOM 1345 N N . GLY A 1 178 ? -11.938 -17.938 -16.906 1 70.75 178 GLY A N 1
ATOM 1346 C CA . GLY A 1 178 ? -11.688 -16.922 -15.891 1 70.75 178 GLY A CA 1
ATOM 1347 C C . GLY A 1 178 ? -10.516 -16.031 -16.219 1 70.75 178 GLY A C 1
ATOM 1348 O O . GLY A 1 178 ? -10.359 -14.953 -15.625 1 70.75 178 GLY A O 1
ATOM 1349 N N . MET A 1 179 ? -9.625 -16.531 -17 1 65.25 179 MET A N 1
ATOM 1350 C CA . MET A 1 179 ? -8.523 -15.695 -17.438 1 65.25 179 MET A CA 1
ATOM 1351 C C . MET A 1 179 ? -8.992 -14.695 -18.5 1 65.25 179 MET A C 1
ATOM 1353 O O . MET A 1 179 ? -9.875 -15 -19.297 1 65.25 179 MET A O 1
ATOM 1357 N N . PRO A 1 180 ? -8.477 -13.359 -18.25 1 54.94 180 PRO A N 1
ATOM 1358 C CA . PRO A 1 180 ? -8.828 -12.43 -19.328 1 54.94 180 PRO A CA 1
ATOM 1359 C C . PRO A 1 180 ? -8.297 -12.883 -20.688 1 54.94 180 PRO A C 1
ATOM 1361 O O . PRO A 1 180 ? -7.227 -13.484 -20.766 1 54.94 180 PRO A O 1
ATOM 1364 N N . ILE A 1 181 ? -9.117 -12.828 -21.578 1 44.22 181 ILE A N 1
ATOM 1365 C CA . ILE A 1 181 ? -8.711 -13.164 -22.938 1 44.22 181 ILE A CA 1
ATOM 1366 C C . ILE A 1 181 ? -7.668 -12.164 -23.438 1 44.22 181 ILE A C 1
ATOM 1368 O O . ILE A 1 181 ? -7.961 -10.977 -23.562 1 44.22 181 ILE A O 1
ATOM 1372 N N . PHE A 1 182 ? -6.312 -12.312 -23.156 1 40.28 182 PHE A N 1
ATOM 1373 C CA . PHE A 1 182 ? -5.172 -11.477 -23.516 1 40.28 182 PHE A CA 1
ATOM 1374 C C . PHE A 1 182 ? -5.355 -10.891 -24.906 1 40.28 182 PHE A C 1
ATOM 1376 O O . PHE A 1 182 ? -4.969 -9.75 -25.172 1 40.28 182 PHE A O 1
ATOM 1383 N N . GLU A 1 183 ? -5.379 -11.727 -25.984 1 39.62 183 GLU A N 1
ATOM 1384 C CA . GLU A 1 183 ? -5.145 -11.352 -27.375 1 39.62 183 GLU A CA 1
ATOM 1385 C C . GLU A 1 183 ? -6.43 -10.867 -28.047 1 39.62 183 GLU A C 1
ATOM 1387 O O . GLU A 1 183 ? -6.727 -11.25 -29.188 1 39.62 183 GLU A O 1
ATOM 1392 N N . LYS A 1 184 ? -7.184 -10.219 -27.406 1 38.25 184 LYS A N 1
ATOM 1393 C CA . LYS A 1 184 ? -8.305 -9.789 -28.234 1 38.25 184 LYS A CA 1
ATOM 1394 C C . LYS A 1 184 ? -7.887 -8.68 -29.188 1 38.25 184 LYS A C 1
ATOM 1396 O O . LYS A 1 184 ? -7.039 -7.848 -28.859 1 38.25 184 LYS A O 1
ATOM 1401 N N . PRO A 1 185 ? -8.242 -8.82 -30.375 1 31.75 185 PRO A N 1
ATOM 1402 C CA . PRO A 1 185 ? -8.141 -7.652 -31.25 1 31.75 185 PRO A CA 1
ATOM 1403 C C . PRO A 1 185 ? -8.672 -6.379 -30.594 1 31.75 185 PRO A C 1
ATOM 1405 O O . PRO A 1 185 ? -9.578 -6.445 -29.75 1 31.75 185 PRO A O 1
ATOM 1408 N N . LYS A 1 186 ? -7.953 -5.395 -30.609 1 35.19 186 LYS A N 1
ATOM 1409 C CA . LYS A 1 186 ? -8.258 -4.059 -30.094 1 35.19 186 LYS A CA 1
ATOM 1410 C C . LYS A 1 186 ? -9.766 -3.812 -30.078 1 35.19 186 LYS A C 1
ATOM 1412 O O . LYS A 1 186 ? -10.234 -2.84 -29.484 1 35.19 186 LYS A O 1
ATOM 1417 N N . THR A 1 187 ? -10.477 -4.285 -30.953 1 30.98 187 THR A N 1
ATOM 1418 C CA . THR A 1 187 ? -11.875 -3.918 -31.156 1 30.98 187 THR A CA 1
ATOM 1419 C C . THR A 1 187 ? -12.773 -4.609 -30.141 1 30.98 187 THR A C 1
ATOM 1421 O O . THR A 1 187 ? -13.992 -4.418 -30.141 1 30.98 187 THR A O 1
ATOM 1424 N N . SER A 1 188 ? -12.414 -5.754 -29.703 1 31.12 188 SER A N 1
ATOM 1425 C CA . SER A 1 188 ? -13.492 -6.5 -29.062 1 31.12 188 SER A CA 1
ATOM 1426 C C . SER A 1 188 ? -13.773 -5.977 -27.656 1 31.12 188 SER A C 1
ATOM 1428 O O . SER A 1 188 ? -12.844 -5.809 -26.859 1 31.12 188 SER A O 1
ATOM 1430 N N . THR A 1 189 ? -14.805 -5.297 -27.453 1 31.56 189 THR A N 1
ATOM 1431 C CA . THR A 1 189 ? -15.57 -4.855 -26.281 1 31.56 189 THR A CA 1
ATOM 1432 C C . THR A 1 189 ? -15.844 -6.02 -25.344 1 31.56 189 THR A C 1
ATOM 1434 O O . THR A 1 189 ? -16.781 -5.961 -24.531 1 31.56 189 THR A O 1
ATOM 1437 N N . HIS A 1 190 ? -15.312 -7.102 -25.625 1 31.7 190 HIS A N 1
ATOM 1438 C CA . HIS A 1 190 ? -15.859 -8.117 -24.734 1 31.7 190 HIS A CA 1
ATOM 1439 C C . HIS A 1 190 ? -15.672 -7.715 -23.266 1 31.7 190 HIS A C 1
ATOM 1441 O O . HIS A 1 190 ? -14.602 -7.254 -22.875 1 31.7 190 HIS A O 1
ATOM 1447 N N . THR A 1 191 ? -16.75 -7.605 -22.625 1 34.06 191 THR A N 1
ATOM 1448 C CA . THR A 1 191 ? -17.188 -7.242 -21.266 1 34.06 191 THR A CA 1
ATOM 1449 C C . THR A 1 191 ? -16.422 -8.055 -20.219 1 34.06 191 THR A C 1
ATOM 1451 O O . THR A 1 191 ? -16.391 -7.688 -19.047 1 34.06 191 THR A O 1
ATOM 1454 N N . GLN A 1 192 ? -16.172 -9.258 -20.688 1 34.38 192 GLN A N 1
ATOM 1455 C CA . GLN A 1 192 ? -15.703 -10.047 -19.562 1 34.38 192 GLN A CA 1
ATOM 1456 C C . GLN A 1 192 ? -14.383 -9.5 -19.016 1 34.38 192 GLN A C 1
ATOM 1458 O O . GLN A 1 192 ? -13.984 -9.828 -17.891 1 34.38 192 GLN A O 1
ATOM 1463 N N . ASP A 1 193 ? -13.641 -8.914 -19.906 1 36.94 193 ASP A N 1
ATOM 1464 C CA . ASP A 1 193 ? -12.305 -8.453 -19.547 1 36.94 193 ASP A CA 1
ATOM 1465 C C . ASP A 1 193 ? -12.352 -7.418 -18.438 1 36.94 193 ASP A C 1
ATOM 1467 O O . ASP A 1 193 ? -11.344 -7.16 -17.766 1 36.94 193 ASP A O 1
ATOM 1471 N N . ARG A 1 194 ? -13.547 -6.98 -18.328 1 38.53 194 ARG A N 1
ATOM 1472 C CA . ARG A 1 194 ? -13.688 -5.832 -17.453 1 38.53 194 ARG A CA 1
ATOM 1473 C C . ARG A 1 194 ? -13.898 -6.273 -16 1 38.53 194 ARG A C 1
ATOM 1475 O O . ARG A 1 194 ? -13.969 -5.441 -15.102 1 38.53 194 ARG A O 1
ATOM 1482 N N . TYR A 1 195 ? -14.219 -7.625 -16.125 1 39.09 195 TYR A N 1
ATOM 1483 C CA . TYR A 1 195 ? -14.648 -7.984 -14.781 1 39.09 195 TYR A CA 1
ATOM 1484 C C . TYR A 1 195 ? -13.547 -7.699 -13.766 1 39.09 195 TYR A C 1
ATOM 1486 O O . TYR A 1 195 ? -13.828 -7.398 -12.602 1 39.09 195 TYR A O 1
ATOM 1494 N N . TRP A 1 196 ? -12.273 -7.871 -14.344 1 42.66 196 TRP A N 1
ATOM 1495 C CA . TRP A 1 196 ? -11.219 -7.625 -13.359 1 42.66 196 TRP A CA 1
ATOM 1496 C C . TRP A 1 196 ? -10.688 -6.203 -13.477 1 42.66 196 TRP A C 1
ATOM 1498 O O . TRP A 1 196 ? -9.883 -5.766 -12.648 1 42.66 196 TRP A O 1
ATOM 1508 N N . ALA A 1 197 ? -10.992 -5.551 -14.594 1 41.22 197 ALA A N 1
ATOM 1509 C CA . ALA A 1 197 ? -10.312 -4.328 -15.008 1 41.22 197 ALA A CA 1
ATOM 1510 C C . ALA A 1 197 ? -10.5 -3.221 -13.969 1 41.22 197 ALA A C 1
ATOM 1512 O O . ALA A 1 197 ? -9.625 -2.373 -13.789 1 41.22 197 ALA A O 1
ATOM 1513 N N . ASP A 1 198 ? -11.664 -3.158 -13.367 1 46.91 198 ASP A N 1
ATOM 1514 C CA . ASP A 1 198 ? -11.914 -1.883 -12.703 1 46.91 198 ASP A CA 1
ATOM 1515 C C . ASP A 1 198 ? -11.352 -1.889 -11.281 1 46.91 198 ASP A C 1
ATOM 1517 O O . ASP A 1 198 ? -11.727 -1.053 -10.453 1 46.91 198 ASP A O 1
ATOM 1521 N N . ASN A 1 199 ? -10.5 -2.922 -11.062 1 53.84 199 ASN A N 1
ATOM 1522 C CA . ASN A 1 199 ? -10.211 -2.842 -9.633 1 53.84 199 ASN A CA 1
ATOM 1523 C C . ASN A 1 199 ? -8.836 -2.217 -9.375 1 53.84 199 ASN A C 1
ATOM 1525 O O . ASN A 1 199 ? -7.82 -2.734 -9.836 1 53.84 199 ASN A O 1
ATOM 1529 N N . ASP A 1 200 ? -8.906 -1.015 -8.945 1 63.59 200 ASP A N 1
ATOM 1530 C CA . ASP A 1 200 ? -7.723 -0.348 -8.414 1 63.59 200 ASP A CA 1
ATOM 1531 C C . ASP A 1 200 ? -7.016 -1.224 -7.379 1 63.59 200 ASP A C 1
ATOM 1533 O O . ASP A 1 200 ? -7.559 -1.488 -6.305 1 63.59 200 ASP A O 1
ATOM 1537 N N . GLY A 1 201 ? -5.988 -1.913 -7.809 1 71.5 201 GLY A N 1
ATOM 1538 C CA . GLY A 1 201 ? -5.223 -2.812 -6.961 1 71.5 201 GLY A CA 1
ATOM 1539 C C . GLY A 1 201 ? -4.285 -2.086 -6.016 1 71.5 201 GLY A C 1
ATOM 1540 O O . GLY A 1 201 ? -3.385 -2.695 -5.434 1 71.5 201 GLY A O 1
ATOM 1541 N N . THR A 1 202 ? -4.523 -0.814 -5.738 1 76.88 202 THR A N 1
ATOM 1542 C CA . THR A 1 202 ? -3.596 -0.013 -4.945 1 76.88 202 THR A CA 1
ATOM 1543 C C . THR A 1 202 ? -3.578 -0.487 -3.496 1 76.88 202 THR A C 1
ATOM 1545 O O . THR A 1 202 ? -2.6 -0.267 -2.777 1 76.88 202 THR A O 1
ATOM 1548 N N . TYR A 1 203 ? -4.574 -1.248 -3.084 1 80.19 203 TYR A N 1
ATOM 1549 C CA . TYR A 1 203 ? -4.668 -1.706 -1.703 1 80.19 203 TYR A CA 1
ATOM 1550 C C . TYR A 1 203 ? -3.674 -2.828 -1.431 1 80.19 203 TYR A C 1
ATOM 1552 O O . TYR A 1 203 ? -3.436 -3.188 -0.275 1 80.19 203 TYR A O 1
ATOM 1560 N N . THR A 1 204 ? -3.041 -3.311 -2.461 1 84.06 204 THR A N 1
ATOM 1561 C CA . THR A 1 204 ? -2.047 -4.359 -2.268 1 84.06 204 THR A CA 1
ATOM 1562 C C . THR A 1 204 ? -0.634 -3.789 -2.359 1 84.06 204 THR A C 1
ATOM 1564 O O . THR A 1 204 ? 0.347 -4.531 -2.273 1 84.06 204 THR A O 1
ATOM 1567 N N . ALA A 1 205 ? -0.588 -2.477 -2.561 1 82.62 205 ALA A N 1
ATOM 1568 C CA . ALA A 1 205 ? 0.722 -1.852 -2.721 1 82.62 205 ALA A CA 1
ATOM 1569 C C . ALA A 1 205 ? 1.462 -1.777 -1.389 1 82.62 205 ALA A C 1
ATOM 1571 O O . ALA A 1 205 ? 0.855 -1.506 -0.349 1 82.62 205 ALA A O 1
ATOM 1572 N N . ALA A 1 206 ? 2.74 -2.074 -1.405 1 86.38 206 ALA A N 1
ATOM 1573 C CA . ALA A 1 206 ? 3.678 -1.838 -0.311 1 86.38 206 ALA A CA 1
ATOM 1574 C C . ALA A 1 206 ? 3.387 -2.76 0.87 1 86.38 206 ALA A C 1
ATOM 1576 O O . ALA A 1 206 ? 3.795 -2.479 1.999 1 86.38 206 ALA A O 1
ATOM 1577 N N . VAL A 1 207 ? 2.521 -3.752 0.64 1 89.88 207 VAL A N 1
ATOM 1578 C CA . VAL A 1 207 ? 2.221 -4.723 1.688 1 89.88 207 VAL A CA 1
ATOM 1579 C C . VAL A 1 207 ? 2.705 -6.105 1.264 1 89.88 207 VAL A C 1
ATOM 1581 O O . VAL A 1 207 ? 3.473 -6.238 0.307 1 89.88 207 VAL A O 1
ATOM 1584 N N . VAL A 1 208 ? 2.314 -7.117 2.008 1 90.69 208 VAL A N 1
ATOM 1585 C CA . VAL A 1 208 ? 2.945 -8.43 1.9 1 90.69 208 VAL A CA 1
ATOM 1586 C C . VAL A 1 208 ? 2.654 -9.031 0.527 1 90.69 208 VAL A C 1
ATOM 1588 O O . VAL A 1 208 ? 3.457 -9.805 -0 1 90.69 208 VAL A O 1
ATOM 1591 N N . PHE A 1 209 ? 1.576 -8.664 -0.151 1 88.38 209 PHE A N 1
ATOM 1592 C CA . PHE A 1 209 ? 1.244 -9.227 -1.454 1 88.38 209 PHE A CA 1
ATOM 1593 C C . PHE A 1 209 ? 2.158 -8.664 -2.537 1 88.38 209 PHE A C 1
ATOM 1595 O O . PHE A 1 209 ? 2.35 -9.289 -3.582 1 88.38 209 PHE A O 1
ATOM 1602 N N . GLU A 1 210 ? 2.738 -7.52 -2.289 1 87.75 210 GLU A N 1
ATOM 1603 C CA . GLU A 1 210 ? 3.645 -6.906 -3.258 1 87.75 210 GLU A CA 1
ATOM 1604 C C . GLU A 1 210 ? 5.102 -7.07 -2.832 1 87.75 210 GLU A C 1
ATOM 1606 O O . GLU A 1 210 ? 5.969 -7.352 -3.662 1 87.75 210 GLU A O 1
ATOM 1611 N N . LEU A 1 211 ? 5.324 -6.953 -1.54 1 90.94 211 LEU A N 1
ATOM 1612 C CA . LEU A 1 211 ? 6.711 -6.891 -1.084 1 90.94 211 LEU A CA 1
ATOM 1613 C C . LEU A 1 211 ? 7.137 -8.211 -0.449 1 90.94 211 LEU A C 1
ATOM 1615 O O . LEU A 1 211 ? 8.297 -8.367 -0.061 1 90.94 211 LEU A O 1
ATOM 1619 N N . GLY A 1 212 ? 6.227 -9.148 -0.312 1 91.62 212 GLY A N 1
ATOM 1620 C CA . GLY A 1 212 ? 6.559 -10.453 0.232 1 91.62 212 GLY A CA 1
ATOM 1621 C C . GLY A 1 212 ? 6.543 -10.492 1.748 1 91.62 212 GLY A C 1
ATOM 1622 O O . GLY A 1 212 ? 6.609 -9.453 2.4 1 91.62 212 GLY A O 1
ATOM 1623 N N . HIS A 1 213 ? 6.453 -11.711 2.318 1 93.75 213 HIS A N 1
ATOM 1624 C CA . HIS A 1 213 ? 6.57 -11.93 3.756 1 93.75 213 HIS A CA 1
ATOM 1625 C C . HIS A 1 213 ? 8.031 -11.922 4.199 1 93.75 213 HIS A C 1
ATOM 1627 O O . HIS A 1 213 ? 8.883 -12.523 3.547 1 93.75 213 HIS A O 1
ATOM 1633 N N . ALA A 1 214 ? 8.273 -11.219 5.223 1 93.75 214 ALA A N 1
ATOM 1634 C CA . ALA A 1 214 ? 9.617 -11.273 5.805 1 93.75 214 ALA A CA 1
ATOM 1635 C C . ALA A 1 214 ? 9.742 -12.438 6.785 1 93.75 214 ALA A C 1
ATOM 1637 O O . ALA A 1 214 ? 8.797 -12.742 7.52 1 93.75 214 ALA A O 1
ATOM 1638 N N . GLN A 1 215 ? 10.781 -13.078 6.676 1 93.31 215 GLN A N 1
ATOM 1639 C CA . GLN A 1 215 ? 11.156 -14.023 7.719 1 93.31 215 GLN A CA 1
ATOM 1640 C C . GLN A 1 215 ? 12.109 -13.383 8.727 1 93.31 215 GLN A C 1
ATOM 1642 O O . GLN A 1 215 ? 13.281 -13.18 8.43 1 93.31 215 GLN A O 1
ATOM 1647 N N . PRO A 1 216 ? 11.578 -13.062 9.914 1 91.5 216 PRO A N 1
ATOM 1648 C CA . PRO A 1 216 ? 12.453 -12.43 10.906 1 91.5 216 PRO A CA 1
ATOM 1649 C C . PRO A 1 216 ? 13.68 -13.273 11.234 1 91.5 216 PRO A C 1
ATOM 1651 O O . PRO A 1 216 ? 13.602 -14.508 11.25 1 91.5 216 PRO A O 1
ATOM 1654 N N . PRO A 1 217 ? 14.656 -12.398 11.562 1 86.12 217 PRO A N 1
ATOM 1655 C CA . PRO A 1 217 ? 15.812 -13.156 12.062 1 86.12 217 PRO A CA 1
ATOM 1656 C C . PRO A 1 217 ? 15.508 -13.914 13.344 1 86.12 217 PRO A C 1
ATOM 1658 O O . PRO A 1 217 ? 14.602 -13.539 14.094 1 86.12 217 PRO A O 1
ATOM 1661 N N . ASN A 1 218 ? 15.945 -15.031 13.648 1 78.88 218 ASN A N 1
ATOM 1662 C CA . ASN A 1 218 ? 15.844 -15.805 14.883 1 78.88 218 ASN A CA 1
ATOM 1663 C C . ASN A 1 218 ? 14.562 -16.641 14.914 1 78.88 218 ASN A C 1
ATOM 1665 O O . ASN A 1 218 ? 14.102 -17.031 15.984 1 78.88 218 ASN A O 1
ATOM 1669 N N . THR A 1 219 ? 13.891 -16.672 13.867 1 82.19 219 THR A N 1
ATOM 1670 C CA . THR A 1 219 ? 12.703 -17.516 13.797 1 82.19 219 THR A CA 1
ATOM 1671 C C . THR A 1 219 ? 13.016 -18.938 14.281 1 82.19 219 THR A C 1
ATOM 1673 O O . THR A 1 219 ? 12.156 -19.609 14.859 1 82.19 219 THR A O 1
ATOM 1676 N N . THR A 1 220 ? 14.281 -19.391 14.078 1 73.56 220 THR A N 1
ATOM 1677 C CA . THR A 1 220 ? 14.68 -20.75 14.375 1 73.56 220 THR A CA 1
ATOM 1678 C C . THR A 1 220 ? 15.492 -20.812 15.672 1 73.56 220 THR A C 1
ATOM 1680 O O . THR A 1 220 ? 16.094 -21.844 15.984 1 73.56 220 THR A O 1
ATOM 1683 N N . VAL A 1 221 ? 15.539 -19.922 16.438 1 63.31 221 VAL A N 1
ATOM 1684 C CA . VAL A 1 221 ? 16.5 -19.875 17.531 1 63.31 221 VAL A CA 1
ATOM 1685 C C . VAL A 1 221 ? 16.203 -21.016 18.516 1 63.31 221 VAL A C 1
ATOM 1687 O O . VAL A 1 221 ? 15.078 -21.125 19.016 1 63.31 221 VAL A O 1
ATOM 1690 N N . SER A 1 222 ? 17.141 -21.812 18.625 1 67.06 222 SER A N 1
ATOM 1691 C CA . SER A 1 222 ? 17.031 -23 19.484 1 67.06 222 SER A CA 1
ATOM 1692 C C . SER A 1 222 ? 17.469 -22.688 20.906 1 67.06 222 SER A C 1
ATOM 1694 O O . SER A 1 222 ? 17.078 -23.375 21.844 1 67.06 222 SER A O 1
ATOM 1696 N N . SER A 1 223 ? 18.094 -21.516 21.047 1 69.44 223 SER A N 1
ATOM 1697 C CA . SER A 1 223 ? 18.594 -21.188 22.375 1 69.44 223 SER A CA 1
ATOM 1698 C C . SER A 1 223 ? 17.438 -20.969 23.359 1 69.44 223 SER A C 1
ATOM 1700 O O . SER A 1 223 ? 16.375 -20.484 22.969 1 69.44 223 SER A O 1
ATOM 1702 N N . SER A 1 224 ? 17.594 -21.422 24.562 1 74.88 224 SER A N 1
ATOM 1703 C CA . SER A 1 224 ? 16.578 -21.281 25.594 1 74.88 224 SER A CA 1
ATOM 1704 C C . SER A 1 224 ? 16.859 -20.078 26.484 1 74.88 224 SER A C 1
ATOM 1706 O O . SER A 1 224 ? 16.203 -19.891 27.516 1 74.88 224 SER A O 1
ATOM 1708 N N . SER A 1 225 ? 17.875 -19.297 26.172 1 77.25 225 SER A N 1
ATOM 1709 C CA . SER A 1 225 ? 18.125 -18.094 26.953 1 77.25 225 SER A CA 1
ATOM 1710 C C . SER A 1 225 ? 16.922 -17.156 26.922 1 77.25 225 SER A C 1
ATOM 1712 O O . SER A 1 225 ? 16.078 -17.234 26.031 1 77.25 225 SER A O 1
ATOM 1714 N N . SER A 1 226 ? 16.828 -16.375 27.984 1 75 226 SER A N 1
ATOM 1715 C CA . SER A 1 226 ? 15.734 -15.406 28.062 1 75 226 SER A CA 1
ATOM 1716 C C . SER A 1 226 ? 15.711 -14.484 26.859 1 75 226 SER A C 1
ATOM 1718 O O . SER A 1 226 ? 14.656 -14.227 26.281 1 75 226 SER A O 1
ATOM 1720 N N . ASP A 1 227 ? 16.891 -14.109 26.438 1 74.31 227 ASP A N 1
ATOM 1721 C CA . ASP A 1 227 ? 17.016 -13.227 25.281 1 74.31 227 ASP A CA 1
ATOM 1722 C C . ASP A 1 227 ? 16.547 -13.93 24 1 74.31 227 ASP A C 1
ATOM 1724 O O . ASP A 1 227 ? 15.883 -13.328 23.156 1 74.31 227 ASP A O 1
ATOM 1728 N N . ALA A 1 228 ? 16.891 -15.18 24 1 78.75 228 ALA A N 1
ATOM 1729 C CA . ALA A 1 228 ? 16.516 -15.969 22.844 1 78.75 228 ALA A CA 1
ATOM 1730 C C . ALA A 1 228 ? 15 -16.172 22.781 1 78.75 228 ALA A C 1
ATOM 1732 O O . ALA A 1 228 ? 14.398 -16.125 21.719 1 78.75 228 ALA A O 1
ATOM 1733 N N . LEU A 1 229 ? 14.445 -16.406 23.938 1 78 229 LEU A N 1
ATOM 1734 C CA . LEU A 1 229 ? 13.008 -16.609 24.016 1 78 229 LEU A CA 1
ATOM 1735 C C . LEU A 1 229 ? 12.258 -15.344 23.609 1 78 229 LEU A C 1
ATOM 1737 O O . LEU A 1 229 ? 11.258 -15.406 22.906 1 78 229 LEU A O 1
ATOM 1741 N N . ILE A 1 230 ? 12.789 -14.25 24.016 1 76.81 230 ILE A N 1
ATOM 1742 C CA . ILE A 1 230 ? 12.18 -12.961 23.688 1 76.81 230 ILE A CA 1
ATOM 1743 C C . ILE A 1 230 ? 12.305 -12.711 22.188 1 76.81 230 ILE A C 1
ATOM 1745 O O . ILE A 1 230 ? 11.344 -12.273 21.547 1 76.81 230 ILE A O 1
ATOM 1749 N N . SER A 1 231 ? 13.438 -13.008 21.703 1 80.12 231 SER A N 1
ATOM 1750 C CA . SER A 1 231 ? 13.672 -12.805 20.266 1 80.12 231 SER A CA 1
ATOM 1751 C C . SER A 1 231 ? 12.766 -13.703 19.438 1 80.12 231 SER A C 1
ATOM 1753 O O . SER A 1 231 ? 12.266 -13.281 18.391 1 80.12 231 SER A O 1
ATOM 1755 N N . ARG A 1 232 ? 12.57 -14.883 19.891 1 84.19 232 ARG A N 1
ATOM 1756 C CA . ARG A 1 232 ? 11.703 -15.82 19.188 1 84.19 232 ARG A CA 1
ATOM 1757 C C . ARG A 1 232 ? 10.25 -15.359 19.234 1 84.19 232 ARG A C 1
ATOM 1759 O O . ARG A 1 232 ? 9.516 -15.5 18.25 1 84.19 232 ARG A O 1
ATOM 1766 N N . GLN A 1 233 ? 9.922 -14.938 20.375 1 83.69 233 GLN A N 1
ATOM 1767 C CA . GLN A 1 233 ? 8.555 -14.438 20.5 1 83.69 233 GLN A CA 1
ATOM 1768 C C . GLN A 1 233 ? 8.328 -13.234 19.594 1 83.69 233 GLN A C 1
ATOM 1770 O O . GLN A 1 233 ? 7.273 -13.125 18.953 1 83.69 233 GLN A O 1
ATOM 1775 N N . ARG A 1 234 ? 9.32 -12.406 19.516 1 84.81 234 ARG A N 1
ATOM 1776 C CA . ARG A 1 234 ? 9.234 -11.25 18.625 1 84.81 234 ARG A CA 1
ATOM 1777 C C . ARG A 1 234 ? 9.078 -11.688 17.172 1 84.81 234 ARG A C 1
ATOM 1779 O O . ARG A 1 234 ? 8.266 -11.117 16.438 1 84.81 234 ARG A O 1
ATOM 1786 N N . ALA A 1 235 ? 9.867 -12.594 16.859 1 89.69 235 ALA A N 1
ATOM 1787 C CA . ALA A 1 235 ? 9.781 -13.125 15.492 1 89.69 235 ALA A CA 1
ATOM 1788 C C . ALA A 1 235 ? 8.398 -13.703 15.219 1 89.69 235 ALA A C 1
ATOM 1790 O O . ALA A 1 235 ? 7.809 -13.438 14.172 1 89.69 235 ALA A O 1
ATOM 1791 N N . PHE A 1 236 ? 7.879 -14.461 16.125 1 89.88 236 PHE A N 1
ATOM 1792 C CA . PHE A 1 236 ? 6.559 -15.07 15.992 1 89.88 236 PHE A CA 1
ATOM 1793 C C . PHE A 1 236 ? 5.484 -14 15.844 1 89.88 236 PHE A C 1
ATOM 1795 O O . PHE A 1 236 ? 4.621 -14.102 14.961 1 89.88 236 PHE A O 1
ATOM 1802 N N . ASP A 1 237 ? 5.566 -13 16.641 1 88.44 237 ASP A N 1
ATOM 1803 C CA . ASP A 1 237 ? 4.551 -11.945 16.625 1 88.44 237 ASP A CA 1
ATOM 1804 C C . ASP A 1 237 ? 4.59 -11.164 15.32 1 88.44 237 ASP A C 1
ATOM 1806 O O . ASP A 1 237 ? 3.553 -10.711 14.828 1 88.44 237 ASP A O 1
ATOM 1810 N N . ASP A 1 238 ? 5.758 -10.945 14.828 1 91.38 238 ASP A N 1
ATOM 1811 C CA . ASP A 1 238 ? 5.875 -10.289 13.523 1 91.38 238 ASP A CA 1
ATOM 1812 C C . ASP A 1 238 ? 5.215 -11.125 12.43 1 91.38 238 ASP A C 1
ATOM 1814 O O . ASP A 1 238 ? 4.508 -10.586 11.578 1 91.38 238 ASP A O 1
ATOM 1818 N N . ILE A 1 239 ? 5.43 -12.406 12.461 1 93.5 239 ILE A N 1
ATOM 1819 C CA . ILE A 1 239 ? 4.816 -13.297 11.484 1 93.5 239 ILE A CA 1
ATOM 1820 C C . ILE A 1 239 ? 3.299 -13.266 11.641 1 93.5 239 ILE A C 1
ATOM 1822 O O . ILE A 1 239 ? 2.568 -13.258 10.648 1 93.5 239 ILE A O 1
ATOM 1826 N N . VAL A 1 240 ? 2.799 -13.234 12.859 1 92.5 240 VAL A N 1
ATOM 1827 C CA . VAL A 1 240 ? 1.364 -13.148 13.109 1 92.5 240 VAL A CA 1
ATOM 1828 C C . VAL A 1 240 ? 0.802 -11.891 12.453 1 92.5 240 VAL A C 1
ATOM 1830 O O . VAL A 1 240 ? -0.229 -11.938 11.773 1 92.5 240 VAL A O 1
ATOM 1833 N N . ALA A 1 241 ? 1.479 -10.773 12.648 1 91.75 241 ALA A N 1
ATOM 1834 C CA . ALA A 1 241 ? 1.019 -9.516 12.07 1 91.75 241 ALA A CA 1
ATOM 1835 C C . ALA A 1 241 ? 0.972 -9.594 10.547 1 91.75 241 ALA A C 1
ATOM 1837 O O . ALA A 1 241 ? 0.034 -9.094 9.922 1 91.75 241 ALA A O 1
ATOM 1838 N N . GLN A 1 242 ? 1.955 -10.18 9.984 1 93.81 242 GLN A N 1
ATOM 1839 C CA . GLN A 1 242 ? 1.991 -10.344 8.539 1 93.81 242 GLN A CA 1
ATOM 1840 C C . GLN A 1 242 ? 0.836 -11.211 8.055 1 93.81 242 GLN A C 1
ATOM 1842 O O . GLN A 1 242 ? 0.204 -10.906 7.039 1 93.81 242 GLN A O 1
ATOM 1847 N N . GLN A 1 243 ? 0.569 -12.289 8.797 1 94.88 243 GLN A N 1
ATOM 1848 C CA . GLN A 1 243 ? -0.526 -13.18 8.43 1 94.88 243 GLN A CA 1
ATOM 1849 C C . GLN A 1 243 ? -1.876 -12.484 8.586 1 94.88 243 GLN A C 1
ATOM 1851 O O . GLN A 1 243 ? -2.797 -12.727 7.801 1 94.88 243 GLN A O 1
ATOM 1856 N N . ARG A 1 244 ? -2.002 -11.68 9.562 1 94.06 244 ARG A N 1
ATOM 1857 C CA . ARG A 1 244 ? -3.217 -10.891 9.742 1 94.06 244 ARG A CA 1
ATOM 1858 C C . ARG A 1 244 ? -3.469 -9.992 8.531 1 94.06 244 ARG A C 1
ATOM 1860 O O . ARG A 1 244 ? -4.594 -9.914 8.039 1 94.06 244 ARG A O 1
ATOM 1867 N N . GLN A 1 245 ? -2.457 -9.32 8.125 1 93.06 245 GLN A N 1
ATOM 1868 C CA . GLN A 1 245 ? -2.562 -8.477 6.941 1 93.06 245 GLN A CA 1
ATOM 1869 C C . GLN A 1 245 ? -2.924 -9.297 5.707 1 93.06 245 GLN A C 1
ATOM 1871 O O . GLN A 1 245 ? -3.793 -8.906 4.926 1 93.06 245 GLN A O 1
ATOM 1876 N N . ALA A 1 246 ? -2.287 -10.422 5.516 1 94.81 246 ALA A N 1
ATOM 1877 C CA . ALA A 1 246 ? -2.555 -11.289 4.375 1 94.81 246 ALA A CA 1
ATOM 1878 C C . ALA A 1 246 ? -4.012 -11.742 4.359 1 94.81 246 ALA A C 1
ATOM 1880 O O . ALA A 1 246 ? -4.656 -11.742 3.307 1 94.81 246 ALA A O 1
ATOM 1881 N N . LEU A 1 247 ? -4.539 -12.156 5.52 1 95.88 247 LEU A N 1
ATOM 1882 C CA . LEU A 1 247 ? -5.918 -12.617 5.605 1 95.88 247 LEU A CA 1
ATOM 1883 C C . LEU A 1 247 ? -6.891 -11.5 5.246 1 95.88 247 LEU A C 1
ATOM 1885 O O . LEU A 1 247 ? -7.891 -11.734 4.566 1 95.88 247 LEU A O 1
ATOM 1889 N N . ALA A 1 248 ? -6.57 -10.281 5.684 1 94.25 248 ALA A N 1
ATOM 1890 C CA . ALA A 1 248 ? -7.402 -9.133 5.312 1 94.25 248 ALA A CA 1
ATOM 1891 C C . ALA A 1 248 ? -7.395 -8.914 3.803 1 94.25 248 ALA A C 1
ATOM 1893 O O . ALA A 1 248 ? -8.43 -8.602 3.211 1 94.25 248 ALA A O 1
ATOM 1894 N N . LEU A 1 249 ? -6.281 -9.055 3.23 1 92.31 249 LEU A N 1
ATOM 1895 C CA . LEU A 1 249 ? -6.141 -8.883 1.788 1 92.31 249 LEU A CA 1
ATOM 1896 C C . LEU A 1 249 ? -6.898 -9.969 1.035 1 92.31 249 LEU A C 1
ATOM 1898 O O . LEU A 1 249 ? -7.625 -9.68 0.082 1 92.31 249 LEU A O 1
ATOM 1902 N N . PHE A 1 250 ? -6.746 -11.227 1.471 1 93.69 250 PHE A N 1
ATOM 1903 C CA . PHE A 1 250 ? -7.461 -12.336 0.854 1 93.69 250 PHE A CA 1
ATOM 1904 C C . PHE A 1 250 ? -8.969 -12.125 0.94 1 93.69 250 PHE A C 1
ATOM 1906 O O . PHE A 1 250 ? -9.688 -12.328 -0.039 1 93.69 250 PHE A O 1
ATOM 1913 N N . GLU A 1 251 ? -9.406 -11.758 2.1 1 94.56 251 GLU A N 1
ATOM 1914 C CA . GLU A 1 251 ? -10.844 -11.531 2.281 1 94.56 251 GLU A CA 1
ATOM 1915 C C . GLU A 1 251 ? -11.344 -10.398 1.392 1 94.56 251 GLU A C 1
ATOM 1917 O O . GLU A 1 251 ? -12.398 -10.508 0.772 1 94.56 251 GLU A O 1
ATOM 1922 N N . THR A 1 252 ? -10.57 -9.344 1.341 1 91.19 252 THR A N 1
ATOM 1923 C CA . THR A 1 252 ? -10.922 -8.219 0.481 1 91.19 252 THR A CA 1
ATOM 1924 C C . THR A 1 252 ? -11.008 -8.656 -0.978 1 91.19 252 THR A C 1
ATOM 1926 O O . THR A 1 252 ? -11.969 -8.32 -1.677 1 91.19 252 THR A O 1
ATOM 1929 N N . GLN A 1 253 ? -10.078 -9.438 -1.406 1 87.62 253 GLN A N 1
ATOM 1930 C CA . GLN A 1 253 ? -10.047 -9.906 -2.787 1 87.62 253 GLN A CA 1
ATOM 1931 C C . GLN A 1 253 ? -11.234 -10.828 -3.076 1 87.62 253 GLN A C 1
ATOM 1933 O O . GLN A 1 253 ? -11.859 -10.727 -4.133 1 87.62 253 GLN A O 1
ATOM 1938 N N . ALA A 1 254 ? -11.5 -11.719 -2.191 1 91 254 ALA A N 1
ATOM 1939 C CA . ALA A 1 254 ? -12.625 -12.633 -2.369 1 91 254 ALA A CA 1
ATOM 1940 C C . ALA A 1 254 ? -13.938 -11.867 -2.488 1 91 254 ALA A C 1
ATOM 1942 O O . ALA A 1 254 ? -14.75 -12.141 -3.377 1 91 254 ALA A O 1
ATOM 1943 N N . LYS A 1 255 ? -14.117 -10.906 -1.643 1 90.56 255 LYS A N 1
ATOM 1944 C CA . LYS A 1 255 ? -15.336 -10.102 -1.666 1 90.56 255 LYS A CA 1
ATOM 1945 C C . LYS A 1 255 ? -15.422 -9.273 -2.941 1 90.56 255 LYS A C 1
ATOM 1947 O O . LYS A 1 255 ? -16.5 -9.086 -3.496 1 90.56 255 LYS A O 1
ATOM 1952 N N . LEU A 1 256 ? -14.328 -8.758 -3.352 1 85.06 256 LEU A N 1
ATOM 1953 C CA . LEU A 1 256 ? -14.281 -8 -4.594 1 85.06 256 LEU A CA 1
ATOM 1954 C C . LEU A 1 256 ? -14.664 -8.875 -5.781 1 85.06 256 LEU A C 1
ATOM 1956 O O . LEU A 1 256 ? -15.391 -8.438 -6.676 1 85.06 256 LEU A O 1
ATOM 1960 N N . CYS A 1 257 ? -14.125 -10.023 -5.789 1 82.31 257 CYS A N 1
ATOM 1961 C CA . CYS A 1 257 ? -14.461 -10.961 -6.859 1 82.31 257 CYS A CA 1
ATOM 1962 C C . CYS A 1 257 ? -15.953 -11.266 -6.867 1 82.31 257 CYS A C 1
ATOM 1964 O O . CYS A 1 257 ? -16.578 -11.297 -7.93 1 82.31 257 CYS A O 1
ATOM 1966 N N . THR A 1 258 ? -16.516 -11.461 -5.723 1 84.56 258 THR A N 1
ATOM 1967 C CA . THR A 1 258 ? -17.953 -11.734 -5.598 1 84.56 258 THR A CA 1
ATOM 1968 C C . THR A 1 258 ? -18.766 -10.562 -6.137 1 84.56 258 THR A C 1
ATOM 1970 O O . THR A 1 258 ? -19.766 -10.766 -6.836 1 84.56 258 THR A O 1
ATOM 1973 N N . LYS A 1 259 ? -18.312 -9.43 -5.863 1 81.81 259 LYS A N 1
ATOM 1974 C CA . LYS A 1 259 ? -19 -8.227 -6.289 1 81.81 259 LYS A CA 1
ATOM 1975 C C . LYS A 1 259 ? -18.891 -8.023 -7.797 1 81.81 259 LYS A C 1
ATOM 1977 O O . LYS A 1 259 ? -19.859 -7.645 -8.453 1 81.81 259 LYS A O 1
ATOM 1982 N N . ASN A 1 260 ? -17.781 -8.289 -8.328 1 75.19 260 ASN A N 1
ATOM 1983 C CA . ASN A 1 260 ? -17.484 -7.902 -9.703 1 75.19 260 ASN A CA 1
ATOM 1984 C C . ASN A 1 260 ? -17.953 -8.961 -10.695 1 75.19 260 ASN A C 1
ATOM 1986 O O . ASN A 1 260 ? -18.094 -8.68 -11.891 1 75.19 260 ASN A O 1
ATOM 1990 N N . ILE A 1 261 ? -18.078 -10.102 -10.273 1 75.06 261 ILE A N 1
ATOM 1991 C CA . ILE A 1 261 ? -18.547 -11.156 -11.156 1 75.06 261 ILE A CA 1
ATOM 1992 C C . ILE A 1 261 ? -20.078 -11.234 -11.102 1 75.06 261 ILE A C 1
ATOM 1994 O O . ILE A 1 261 ? -20.656 -11.266 -10.023 1 75.06 261 ILE A O 1
ATOM 1998 N N . PRO A 1 262 ? -20.641 -11.125 -12.219 1 67.69 262 PRO A N 1
ATOM 1999 C CA . PRO A 1 262 ? -22.109 -11.094 -12.266 1 67.69 262 PRO A CA 1
ATOM 2000 C C . PRO A 1 262 ? -22.734 -12.227 -11.461 1 67.69 262 PRO A C 1
ATOM 2002 O O . PRO A 1 262 ? -22.094 -13.25 -11.219 1 67.69 262 PRO A O 1
ATOM 2005 N N . ASN A 1 263 ? -23.969 -11.969 -11.109 1 70.94 263 ASN A N 1
ATOM 2006 C CA . ASN A 1 263 ? -24.812 -12.922 -10.383 1 70.94 263 ASN A CA 1
ATOM 2007 C C . ASN A 1 263 ? -24.141 -13.406 -9.102 1 70.94 263 ASN A C 1
ATOM 2009 O O . ASN A 1 263 ? -24.109 -14.602 -8.82 1 70.94 263 ASN A O 1
ATOM 2013 N N . GLY A 1 264 ? -23.562 -12.523 -8.477 1 66.81 264 GLY A N 1
ATOM 2014 C CA . GLY A 1 264 ? -22.984 -12.797 -7.168 1 66.81 264 GLY A CA 1
ATOM 2015 C C . GLY A 1 264 ? -21.781 -13.727 -7.23 1 66.81 264 GLY A C 1
ATOM 2016 O O . GLY A 1 264 ? -21.562 -14.531 -6.316 1 66.81 264 GLY A O 1
ATOM 2017 N N . GLY A 1 265 ? -21.203 -13.711 -8.344 1 72.38 265 GLY A N 1
ATOM 2018 C CA . GLY A 1 265 ? -20.016 -14.555 -8.438 1 72.38 265 GLY A CA 1
ATOM 2019 C C . GLY A 1 265 ? -20.328 -15.977 -8.867 1 72.38 265 GLY A C 1
ATOM 2020 O O . GLY A 1 265 ? -19.484 -16.859 -8.742 1 72.38 265 GLY A O 1
ATOM 2021 N N . ALA A 1 266 ? -21.531 -16.25 -9.367 1 78.62 266 ALA A N 1
ATOM 2022 C CA . ALA A 1 266 ? -21.938 -17.625 -9.688 1 78.62 266 ALA A CA 1
ATOM 2023 C C . ALA A 1 266 ? -21 -18.25 -10.711 1 78.62 266 ALA A C 1
ATOM 2025 O O . ALA A 1 266 ? -20.75 -19.453 -10.664 1 78.62 266 ALA A O 1
ATOM 2026 N N . ALA A 1 267 ? -20.469 -17.484 -11.523 1 81.81 267 ALA A N 1
ATOM 2027 C CA . ALA A 1 267 ? -19.578 -18 -12.562 1 81.81 267 ALA A CA 1
ATOM 2028 C C . ALA A 1 267 ? -18.297 -18.547 -11.953 1 81.81 267 ALA A C 1
ATOM 2030 O O . ALA A 1 267 ? -17.594 -19.359 -12.578 1 81.81 267 ALA A O 1
ATOM 2031 N N . LEU A 1 268 ? -18 -18.188 -10.711 1 86 268 LEU A N 1
ATOM 2032 C CA . LEU A 1 268 ? -16.797 -18.656 -10.031 1 86 268 LEU A CA 1
ATOM 2033 C C . LEU A 1 268 ? -16.891 -20.156 -9.734 1 86 268 LEU A C 1
ATOM 2035 O O . LEU A 1 268 ? -15.859 -20.812 -9.539 1 86 268 LEU A O 1
ATOM 2039 N N . ASN A 1 269 ? -18.078 -20.672 -9.828 1 89.19 269 ASN A N 1
ATOM 2040 C CA . ASN A 1 269 ? -18.297 -22.078 -9.555 1 89.19 269 ASN A CA 1
ATOM 2041 C C . ASN A 1 269 ? -17.656 -22.969 -10.617 1 89.19 269 ASN A C 1
ATOM 2043 O O . ASN A 1 269 ? -17.469 -24.172 -10.398 1 89.19 269 ASN A O 1
ATOM 2047 N N . TYR A 1 270 ? -17.312 -22.438 -11.703 1 88.75 270 TYR A N 1
ATOM 2048 C CA . TYR A 1 270 ? -16.938 -23.25 -12.852 1 88.75 270 TYR A CA 1
ATOM 2049 C C . TYR A 1 270 ? -15.469 -23.062 -13.211 1 88.75 270 TYR A C 1
ATOM 2051 O O . TYR A 1 270 ? -15.07 -23.266 -14.359 1 88.75 270 TYR A O 1
ATOM 2059 N N . MET A 1 271 ? -14.617 -22.656 -12.305 1 85.94 271 MET A N 1
ATOM 2060 C CA . MET A 1 271 ? -13.234 -22.297 -12.594 1 85.94 271 MET A CA 1
ATOM 2061 C C . MET A 1 271 ? -12.273 -23.344 -12.039 1 85.94 271 MET A C 1
ATOM 2063 O O . MET A 1 271 ? -11.055 -23.172 -12.094 1 85.94 271 MET A O 1
ATOM 2067 N N . GLY A 1 272 ? -12.633 -24.438 -11.617 1 86.56 272 GLY A N 1
ATOM 2068 C CA . GLY A 1 272 ? -11.766 -25.453 -11.047 1 86.56 272 GLY A CA 1
ATOM 2069 C C . GLY A 1 272 ? -11.062 -26.297 -12.094 1 86.56 272 GLY A C 1
ATOM 2070 O O . GLY A 1 272 ? -11.398 -26.234 -13.281 1 86.56 272 GLY A O 1
ATOM 2071 N N . THR A 1 273 ? -10.062 -27.016 -11.695 1 87.44 273 THR A N 1
ATOM 2072 C CA . THR A 1 273 ? -9.266 -27.875 -12.578 1 87.44 273 THR A CA 1
ATOM 2073 C C . THR A 1 273 ? -10.156 -28.906 -13.266 1 87.44 273 THR A C 1
ATOM 2075 O O . THR A 1 273 ? -9.914 -29.25 -14.422 1 87.44 273 THR A O 1
ATOM 2078 N N . ALA A 1 274 ? -11.164 -29.375 -12.625 1 87.31 274 ALA A N 1
ATOM 2079 C CA . ALA A 1 274 ? -12.07 -30.359 -13.227 1 87.31 274 ALA A CA 1
ATOM 2080 C C . ALA A 1 274 ? -12.758 -29.781 -14.461 1 87.31 274 ALA A C 1
ATOM 2082 O O . ALA A 1 274 ? -12.922 -30.484 -15.469 1 87.31 274 ALA A O 1
ATOM 2083 N N . SER A 1 275 ? -13.188 -28.562 -14.328 1 86.62 275 SER A N 1
ATOM 2084 C CA . SER A 1 275 ? -13.805 -27.906 -15.477 1 86.62 275 SER A CA 1
ATOM 2085 C C . SER A 1 275 ? -12.812 -27.766 -16.625 1 86.62 275 SER A C 1
ATOM 2087 O O . SER A 1 275 ? -13.18 -27.906 -17.797 1 86.62 275 SER A O 1
ATOM 2089 N N . VAL A 1 276 ? -11.594 -27.484 -16.328 1 86.19 276 VAL A N 1
ATOM 2090 C CA . VAL A 1 276 ? -10.562 -27.328 -17.344 1 86.19 276 VAL A CA 1
ATOM 2091 C C . VAL A 1 276 ? -10.328 -28.656 -18.062 1 86.19 276 VAL A C 1
ATOM 2093 O O . VAL A 1 276 ? -10.18 -28.703 -19.281 1 86.19 276 VAL A O 1
ATOM 2096 N N . VAL A 1 277 ? -10.266 -29.703 -17.328 1 86.31 277 VAL A N 1
ATOM 2097 C CA . VAL A 1 277 ? -10.078 -31.031 -17.891 1 86.31 277 VAL A CA 1
ATOM 2098 C C . VAL A 1 277 ? -11.234 -31.375 -18.828 1 86.31 277 VAL A C 1
ATOM 2100 O O . VAL A 1 277 ? -11.039 -31.953 -19.891 1 86.31 277 VAL A O 1
ATOM 2103 N N . ARG A 1 278 ? -12.406 -31 -18.469 1 87.75 278 ARG A N 1
ATOM 2104 C CA . ARG A 1 278 ? -13.57 -31.234 -19.328 1 87.75 278 ARG A CA 1
ATOM 2105 C C . ARG A 1 278 ? -13.508 -30.375 -20.578 1 87.75 278 ARG A C 1
ATOM 2107 O O . ARG A 1 278 ? -13.953 -30.797 -21.656 1 87.75 278 ARG A O 1
ATOM 2114 N N . ASP A 1 279 ? -13.047 -29.188 -20.391 1 89.06 279 ASP A N 1
ATOM 2115 C CA . ASP A 1 279 ? -12.836 -28.344 -21.562 1 89.06 279 ASP A CA 1
ATOM 2116 C C . ASP A 1 279 ? -11.883 -29 -22.547 1 89.06 279 ASP A C 1
ATOM 2118 O O . ASP A 1 279 ? -12.141 -29 -23.766 1 89.06 279 ASP A O 1
ATOM 2122 N N . ILE A 1 280 ? -10.797 -29.531 -22.031 1 88.31 280 ILE A N 1
ATOM 2123 C CA . ILE A 1 280 ? -9.812 -30.188 -22.891 1 88.31 280 ILE A CA 1
ATOM 2124 C C . ILE A 1 280 ? -10.453 -31.375 -23.594 1 88.31 280 ILE A C 1
ATOM 2126 O O . ILE A 1 280 ? -10.25 -31.578 -24.797 1 88.31 280 ILE A O 1
ATOM 2130 N N . ALA A 1 281 ? -11.172 -32.156 -22.875 1 86.5 281 ALA A N 1
ATOM 2131 C CA . ALA A 1 281 ? -11.852 -33.312 -23.469 1 86.5 281 ALA A CA 1
ATOM 2132 C C . ALA A 1 281 ? -12.812 -32.844 -24.578 1 86.5 281 ALA A C 1
ATOM 2134 O O . ALA A 1 281 ? -12.852 -33.469 -25.656 1 86.5 281 ALA A O 1
ATOM 2135 N N . PHE A 1 282 ? -13.57 -31.844 -24.25 1 89.5 282 PHE A N 1
ATOM 2136 C CA . PHE A 1 282 ? -14.523 -31.312 -25.203 1 89.5 282 PHE A CA 1
ATOM 2137 C C . PHE A 1 282 ? -13.812 -30.812 -26.453 1 89.5 282 PHE A C 1
ATOM 2139 O O . PHE A 1 282 ? -14.211 -31.125 -27.578 1 89.5 282 PHE A O 1
ATOM 2146 N N . MET A 1 283 ? -12.789 -30.125 -26.281 1 91.69 283 MET A N 1
ATOM 2147 C CA . MET A 1 283 ? -12.023 -29.594 -27.406 1 91.69 283 MET A CA 1
ATOM 2148 C C . MET A 1 283 ? -11.383 -30.719 -28.203 1 91.69 283 MET A C 1
ATOM 2150 O O . MET A 1 283 ? -11.289 -30.641 -29.438 1 91.69 283 MET A O 1
ATOM 2154 N N . THR A 1 284 ? -10.914 -31.719 -27.547 1 89.38 284 THR A N 1
ATOM 2155 C CA . THR A 1 284 ? -10.352 -32.875 -28.219 1 89.38 284 THR A CA 1
ATOM 2156 C C . THR A 1 284 ? -11.383 -33.531 -29.141 1 89.38 284 THR A C 1
ATOM 2158 O O . THR A 1 284 ? -11.07 -33.906 -30.266 1 89.38 284 THR A O 1
ATOM 2161 N N . ASP A 1 285 ? -12.539 -33.656 -28.625 1 88.12 285 ASP A N 1
ATOM 2162 C CA . ASP A 1 285 ? -13.609 -34.25 -29.406 1 88.12 285 ASP A CA 1
ATOM 2163 C C . ASP A 1 285 ? -13.914 -33.438 -30.656 1 88.12 285 ASP A C 1
ATOM 2165 O O . ASP A 1 285 ? -14.203 -34 -31.719 1 88.12 285 ASP A O 1
ATOM 2169 N N . ILE A 1 286 ? -13.82 -32.188 -30.5 1 89.19 286 ILE A N 1
ATOM 2170 C CA . ILE A 1 286 ? -14.148 -31.281 -31.594 1 89.19 286 ILE A CA 1
ATOM 2171 C C . ILE A 1 286 ? -13 -31.266 -32.594 1 89.19 286 ILE A C 1
ATOM 2173 O O . ILE A 1 286 ? -13.227 -31.312 -33.812 1 89.19 286 ILE A O 1
ATOM 2177 N N . LEU A 1 287 ? -11.805 -31.297 -32.188 1 89.75 287 LEU A N 1
ATOM 2178 C CA . LEU A 1 287 ? -10.648 -31.078 -33.031 1 89.75 287 LEU A CA 1
ATOM 2179 C C . LEU A 1 287 ? -10.148 -32.406 -33.625 1 89.75 287 LEU A C 1
ATOM 2181 O O . LEU A 1 287 ? -9.727 -32.469 -34.781 1 89.75 287 LEU A O 1
ATOM 2185 N N . ASP A 1 288 ? -10.164 -33.469 -32.812 1 87.56 288 ASP A N 1
ATOM 2186 C CA . ASP A 1 288 ? -9.477 -34.688 -33.219 1 87.56 288 ASP A CA 1
ATOM 2187 C C . ASP A 1 288 ? -10.406 -35.906 -33.156 1 87.56 288 ASP A C 1
ATOM 2189 O O . ASP A 1 288 ? -10.172 -36.906 -33.844 1 87.56 288 ASP A O 1
ATOM 2193 N N . GLY A 1 289 ? -11.398 -35.906 -32.438 1 77.69 289 GLY A N 1
ATOM 2194 C CA . GLY A 1 289 ? -12.375 -37 -32.375 1 77.69 289 GLY A CA 1
ATOM 2195 C C . GLY A 1 289 ? -11.953 -38.094 -31.438 1 77.69 289 GLY A C 1
ATOM 2196 O O . GLY A 1 289 ? -12.781 -38.906 -31.016 1 77.69 289 GLY A O 1
ATOM 2197 N N . LYS A 1 290 ? -10.75 -38.375 -31.328 1 74.62 290 LYS A N 1
ATOM 2198 C CA . LYS A 1 290 ? -10.453 -39.375 -30.328 1 74.62 290 LYS A CA 1
ATOM 2199 C C . LYS A 1 290 ? -9.086 -39.156 -29.688 1 74.62 290 LYS A C 1
ATOM 2201 O O . LYS A 1 290 ? -8.188 -38.625 -30.344 1 74.62 290 LYS A O 1
ATOM 2206 N N . GLY A 1 291 ? -8.828 -39.5 -28.234 1 78.38 291 GLY A N 1
ATOM 2207 C CA . GLY A 1 291 ? -7.684 -39.469 -27.344 1 78.38 291 GLY A CA 1
ATOM 2208 C C . GLY A 1 291 ? -7.086 -38.094 -27.219 1 78.38 291 GLY A C 1
ATOM 2209 O O . GLY A 1 291 ? -6.91 -37.375 -28.203 1 78.38 291 GLY A O 1
ATOM 2210 N N . SER A 1 292 ? -6.934 -37.531 -25.984 1 81.88 292 SER A N 1
ATOM 2211 C CA . SER A 1 292 ? -6.355 -36.219 -25.734 1 81.88 292 SER A CA 1
ATOM 2212 C C . SER A 1 292 ? -4.852 -36.312 -25.484 1 81.88 292 SER A C 1
ATOM 2214 O O . SER A 1 292 ? -4.418 -36.875 -24.469 1 81.88 292 SER A O 1
ATOM 2216 N N . ASN A 1 293 ? -4.051 -35.906 -26.531 1 90.06 293 ASN A N 1
ATOM 2217 C CA . ASN A 1 293 ? -2.627 -35.719 -26.281 1 90.06 293 ASN A CA 1
ATOM 2218 C C . ASN A 1 293 ? -2.363 -34.438 -25.484 1 90.06 293 ASN A C 1
ATOM 2220 O O . ASN A 1 293 ? -2.996 -33.406 -25.734 1 90.06 293 ASN A O 1
ATOM 2224 N N . MET A 1 294 ? -1.49 -34.625 -24.5 1 90.62 294 MET A N 1
ATOM 2225 C CA . MET A 1 294 ? -1.346 -33.438 -23.672 1 90.62 294 MET A CA 1
ATOM 2226 C C . MET A 1 294 ? 0.089 -33.312 -23.172 1 90.62 294 MET A C 1
ATOM 2228 O O . MET A 1 294 ? 0.765 -34.312 -22.922 1 90.62 294 MET A O 1
ATOM 2232 N N . TRP A 1 295 ? 0.484 -32.125 -23.125 1 89.81 295 TRP A N 1
ATOM 2233 C CA . TRP A 1 295 ? 1.64 -31.672 -22.359 1 89.81 295 TRP A CA 1
ATOM 2234 C C . TRP A 1 295 ? 1.209 -30.797 -21.188 1 89.81 295 TRP A C 1
ATOM 2236 O O . TRP A 1 295 ? 0.558 -29.766 -21.391 1 89.81 295 TRP A O 1
ATOM 2246 N N . VAL A 1 296 ? 1.462 -31.281 -20.031 1 81.12 296 VAL A N 1
ATOM 2247 C CA . VAL A 1 296 ? 1.003 -30.547 -18.859 1 81.12 296 VAL A CA 1
ATOM 2248 C C . VAL A 1 296 ? 2.191 -30.234 -17.953 1 81.12 296 VAL A C 1
ATOM 2250 O O . VAL A 1 296 ? 3.072 -31.062 -17.75 1 81.12 296 VAL A O 1
ATOM 2253 N N . CYS A 1 297 ? 2.078 -29.047 -17.578 1 67.88 297 CYS A N 1
ATOM 2254 C CA . CYS A 1 297 ? 3.064 -28.625 -16.578 1 67.88 297 CYS A CA 1
ATOM 2255 C C . CYS A 1 297 ? 2.393 -28.266 -15.266 1 67.88 297 CYS A C 1
ATOM 2257 O O . CYS A 1 297 ? 1.442 -27.484 -15.242 1 67.88 297 CYS A O 1
ATOM 2259 N N . SER A 1 298 ? 2.834 -28.828 -14.273 1 60.25 298 SER A N 1
ATOM 2260 C CA . SER A 1 298 ? 2.486 -28.5 -12.898 1 60.25 298 SER A CA 1
ATOM 2261 C C . SER A 1 298 ? 1.229 -29.25 -12.453 1 60.25 298 SER A C 1
ATOM 2263 O O . SER A 1 298 ? 1.275 -30.062 -11.531 1 60.25 298 SER A O 1
ATOM 2265 N N . LEU A 1 299 ? -0.042 -28.875 -12.961 1 54.38 299 LEU A N 1
ATOM 2266 C CA . LEU A 1 299 ? -1.23 -29.453 -12.336 1 54.38 299 LEU A CA 1
ATOM 2267 C C . LEU A 1 299 ? -2.17 -30.031 -13.383 1 54.38 299 LEU A C 1
ATOM 2269 O O . LEU A 1 299 ? -2.471 -29.391 -14.391 1 54.38 299 LEU A O 1
ATOM 2273 N N . ILE A 1 300 ? -2.379 -31.297 -13.898 1 54.09 300 ILE A N 1
ATOM 2274 C CA . ILE A 1 300 ? -3.625 -31.75 -14.5 1 54.09 300 ILE A CA 1
ATOM 2275 C C . ILE A 1 300 ? -3.902 -33.188 -14.07 1 54.09 300 ILE A C 1
ATOM 2277 O O . ILE A 1 300 ? -3.076 -34.094 -14.289 1 54.09 300 ILE A O 1
ATOM 2281 N N . SER A 1 301 ? -4.473 -33.562 -12.859 1 48.47 301 SER A N 1
ATOM 2282 C CA . SER A 1 301 ? -4.863 -34.938 -12.562 1 48.47 301 SER A CA 1
ATOM 2283 C C . SER A 1 301 ? -6.332 -35.188 -12.898 1 48.47 301 SER A C 1
ATOM 2285 O O . SER A 1 301 ? -7.145 -34.25 -12.852 1 48.47 301 SER A O 1
ATOM 2287 N N . GLY A 1 302 ? -6.75 -36.125 -13.797 1 51.78 302 GLY A N 1
ATOM 2288 C CA . GLY A 1 302 ? -8.133 -36.562 -13.922 1 51.78 302 GLY A CA 1
ATOM 2289 C C . GLY A 1 302 ? -8.484 -37.031 -15.32 1 51.78 302 GLY A C 1
ATOM 2290 O O . GLY A 1 302 ? -9.641 -37.344 -15.602 1 51.78 302 GLY A O 1
ATOM 2291 N N . MET A 1 303 ? -7.602 -36.844 -16.203 1 56.59 303 MET A N 1
ATOM 2292 C CA . MET A 1 303 ? -8.023 -37.219 -17.547 1 56.59 303 MET A CA 1
ATOM 2293 C C . MET A 1 303 ? -7.691 -38.688 -17.844 1 56.59 303 MET A C 1
ATOM 2295 O O . MET A 1 303 ? -7.297 -39.031 -18.953 1 56.59 303 MET A O 1
ATOM 2299 N N . ALA A 1 304 ? -8.062 -39.625 -17.078 1 59.34 304 ALA A N 1
ATOM 2300 C CA . ALA A 1 304 ? -7.539 -40.969 -17.172 1 59.34 304 ALA A CA 1
ATOM 2301 C C . ALA A 1 304 ? -8.078 -41.688 -18.406 1 59.34 304 ALA A C 1
ATOM 2303 O O . ALA A 1 304 ? -7.309 -42.094 -19.281 1 59.34 304 ALA A O 1
ATOM 2304 N N . GLU A 1 305 ? -9.352 -41.688 -18.594 1 62.44 305 GLU A N 1
ATOM 2305 C CA . GLU A 1 305 ? -9.891 -42.656 -19.562 1 62.44 305 GLU A CA 1
ATOM 2306 C C . GLU A 1 305 ? -9.742 -42.125 -21 1 62.44 305 GLU A C 1
ATOM 2308 O O . GLU A 1 305 ? -9.758 -42.906 -21.953 1 62.44 305 GLU A O 1
ATOM 2313 N N . ARG A 1 306 ? -9.414 -40.938 -21.156 1 74.62 306 ARG A N 1
ATOM 2314 C CA . ARG A 1 306 ? -9.336 -40.375 -22.516 1 74.62 306 ARG A CA 1
ATOM 2315 C C . ARG A 1 306 ? -7.941 -39.844 -22.812 1 74.62 306 ARG A C 1
ATOM 2317 O O . ARG A 1 306 ? -7.77 -39.031 -23.719 1 74.62 306 ARG A O 1
ATOM 2324 N N . MET A 1 307 ? -7.121 -40.406 -22.156 1 77.44 307 MET A N 1
ATOM 2325 C CA . MET A 1 307 ? -5.762 -39.938 -22.328 1 77.44 307 MET A CA 1
ATOM 2326 C C . MET A 1 307 ? -5.117 -40.531 -23.578 1 77.44 307 MET A C 1
ATOM 2328 O O . MET A 1 307 ? -5.109 -41.75 -23.75 1 77.44 307 MET A O 1
ATOM 2332 N N . GLY A 1 308 ? -4.734 -39.688 -24.531 1 87.88 308 GLY A N 1
ATOM 2333 C CA . GLY A 1 308 ? -3.795 -40.094 -25.547 1 87.88 308 GLY A CA 1
ATOM 2334 C C . GLY A 1 308 ? -2.355 -40.125 -25.062 1 87.88 308 GLY A C 1
ATOM 2335 O O . GLY A 1 308 ? -2.045 -40.75 -24.047 1 87.88 308 GLY A O 1
ATOM 2336 N N . LYS A 1 309 ? -1.457 -39.562 -25.797 1 90.88 309 LYS A N 1
ATOM 2337 C CA . LYS A 1 309 ? -0.102 -39.375 -25.281 1 90.88 309 LYS A CA 1
ATOM 2338 C C . LYS A 1 309 ? -0.044 -38.219 -24.297 1 90.88 309 LYS A C 1
ATOM 2340 O O . LYS A 1 309 ? -0.622 -37.156 -24.547 1 90.88 309 LYS A O 1
ATOM 2345 N N . GLY A 1 310 ? 0.553 -38.562 -23.172 1 90.31 310 GLY A N 1
ATOM 2346 C CA . GLY A 1 310 ? 0.628 -37.531 -22.141 1 90.31 310 GLY A CA 1
ATOM 2347 C C . GLY A 1 310 ? 2.027 -37.344 -21.594 1 90.31 310 GLY A C 1
ATOM 2348 O O . GLY A 1 310 ? 2.754 -38.344 -21.391 1 90.31 310 GLY A O 1
ATOM 2349 N N . MET A 1 311 ? 2.371 -36.125 -21.422 1 91.38 311 MET A N 1
ATOM 2350 C CA . MET A 1 311 ? 3.621 -35.781 -20.75 1 91.38 311 MET A CA 1
ATOM 2351 C C . MET A 1 311 ? 3.367 -34.812 -19.609 1 91.38 311 MET A C 1
ATOM 2353 O O . MET A 1 311 ? 2.734 -33.75 -19.797 1 91.38 311 MET A O 1
ATOM 2357 N N . ILE A 1 312 ? 3.828 -35.156 -18.422 1 89.25 312 ILE A N 1
ATOM 2358 C CA . ILE A 1 312 ? 3.682 -34.312 -17.219 1 89.25 312 ILE A CA 1
ATOM 2359 C C . ILE A 1 312 ? 5.051 -33.844 -16.766 1 89.25 312 ILE A C 1
ATOM 2361 O O . ILE A 1 312 ? 5.945 -34.625 -16.469 1 89.25 312 ILE A O 1
ATOM 2365 N N . GLU A 1 313 ? 5.125 -32.562 -16.734 1 87.69 313 GLU A N 1
ATOM 2366 C CA . GLU A 1 313 ? 6.391 -31.953 -16.312 1 87.69 313 GLU A CA 1
ATOM 2367 C C . GLU A 1 313 ? 6.23 -31.141 -15.039 1 87.69 313 GLU A C 1
ATOM 2369 O O . GLU A 1 313 ? 5.293 -30.344 -14.914 1 87.69 313 GLU A O 1
ATOM 2374 N N . ALA A 1 314 ? 7.07 -31.328 -14.086 1 86.19 314 ALA A N 1
ATOM 2375 C CA . ALA A 1 314 ? 7.102 -30.547 -12.859 1 86.19 314 ALA A CA 1
ATOM 2376 C C . ALA A 1 314 ? 5.738 -30.562 -12.172 1 86.19 314 ALA A C 1
ATOM 2378 O O . ALA A 1 314 ? 5.164 -29.5 -11.906 1 86.19 314 ALA A O 1
ATOM 2379 N N . ILE A 1 315 ? 5.402 -31.656 -11.641 1 84.81 315 ILE A N 1
ATOM 2380 C CA . ILE A 1 315 ? 4.047 -31.844 -11.125 1 84.81 315 ILE A CA 1
ATOM 2381 C C . ILE A 1 315 ? 4.031 -31.594 -9.617 1 84.81 315 ILE A C 1
ATOM 2383 O O . ILE A 1 315 ? 4.957 -32 -8.914 1 84.81 315 ILE A O 1
ATOM 2387 N N . ALA A 1 316 ? 3.035 -30.891 -9.211 1 83.69 316 ALA A N 1
ATOM 2388 C CA . ALA A 1 316 ? 2.715 -30.844 -7.781 1 83.69 316 ALA A CA 1
ATOM 2389 C C . ALA A 1 316 ? 1.977 -32.125 -7.348 1 83.69 316 ALA A C 1
ATOM 2391 O O . ALA A 1 316 ? 1.293 -32.75 -8.156 1 83.69 316 ALA A O 1
ATOM 2392 N N . ASN A 1 317 ? 2.18 -32.5 -6.121 1 87.12 317 ASN A N 1
ATOM 2393 C CA . ASN A 1 317 ? 1.475 -33.688 -5.621 1 87.12 317 ASN A CA 1
ATOM 2394 C C . ASN A 1 317 ? -0.039 -33.5 -5.723 1 87.12 317 ASN A C 1
ATOM 2396 O O . ASN A 1 317 ? -0.626 -32.688 -5.004 1 87.12 317 ASN A O 1
ATOM 2400 N N . PRO A 1 318 ? -0.655 -34.25 -6.621 1 88.12 318 PRO A N 1
ATOM 2401 C CA . PRO A 1 318 ? -2.086 -34.031 -6.84 1 88.12 318 PRO A CA 1
ATOM 2402 C C . PRO A 1 318 ? -2.932 -34.375 -5.617 1 88.12 318 PRO A C 1
ATOM 2404 O O . PRO A 1 318 ? -3.99 -33.781 -5.402 1 88.12 318 PRO A O 1
ATOM 2407 N N . ALA A 1 319 ? -2.488 -35.344 -4.863 1 89.31 319 ALA A N 1
ATOM 2408 C CA . ALA A 1 319 ? -3.227 -35.719 -3.656 1 89.31 319 ALA A CA 1
ATOM 2409 C C . ALA A 1 319 ? -3.18 -34.594 -2.629 1 89.31 319 ALA A C 1
ATOM 2411 O O . ALA A 1 319 ? -4.195 -34.25 -2.01 1 89.31 319 ALA A O 1
ATOM 2412 N N . GLU A 1 320 ? -1.991 -34.031 -2.424 1 90.69 320 GLU A N 1
ATOM 2413 C CA . GLU A 1 320 ? -1.87 -32.906 -1.508 1 90.69 320 GLU A CA 1
ATOM 2414 C C . GLU A 1 320 ? -2.68 -31.703 -1.997 1 90.69 320 GLU A C 1
ATOM 2416 O O . GLU A 1 320 ? -3.326 -31.016 -1.202 1 90.69 320 GLU A O 1
ATOM 2421 N N . TRP A 1 321 ? -2.602 -31.469 -3.256 1 90.44 321 TRP A N 1
ATOM 2422 C CA . TRP A 1 321 ? -3.359 -30.391 -3.873 1 90.44 321 TRP A CA 1
ATOM 2423 C C . TRP A 1 321 ? -4.84 -30.484 -3.527 1 90.44 321 TRP A C 1
ATOM 2425 O O . TRP A 1 321 ? -5.477 -29.5 -3.182 1 90.44 321 TRP A O 1
ATOM 2435 N N . ALA A 1 322 ? -5.367 -31.703 -3.547 1 91 322 ALA A N 1
ATOM 2436 C CA . ALA A 1 322 ? -6.805 -31.922 -3.406 1 91 322 ALA A CA 1
ATOM 2437 C C . ALA A 1 322 ? -7.188 -32.156 -1.946 1 91 322 ALA A C 1
ATOM 2439 O O . ALA A 1 322 ? -8.289 -31.781 -1.524 1 91 322 ALA A O 1
ATOM 2440 N N . ASP A 1 323 ? -6.281 -32.719 -1.153 1 92.94 323 ASP A N 1
ATOM 2441 C CA . ASP A 1 323 ? -6.703 -33.25 0.141 1 92.94 323 ASP A CA 1
ATOM 2442 C C . ASP A 1 323 ? -6.27 -32.344 1.278 1 92.94 323 ASP A C 1
ATOM 2444 O O . ASP A 1 323 ? -6.617 -32.562 2.438 1 92.94 323 ASP A O 1
ATOM 2448 N N . LYS A 1 324 ? -5.531 -31.344 0.98 1 94.5 324 LYS A N 1
ATOM 2449 C CA . LYS A 1 324 ? -5.102 -30.406 2.006 1 94.5 324 LYS A CA 1
ATOM 2450 C C . LYS A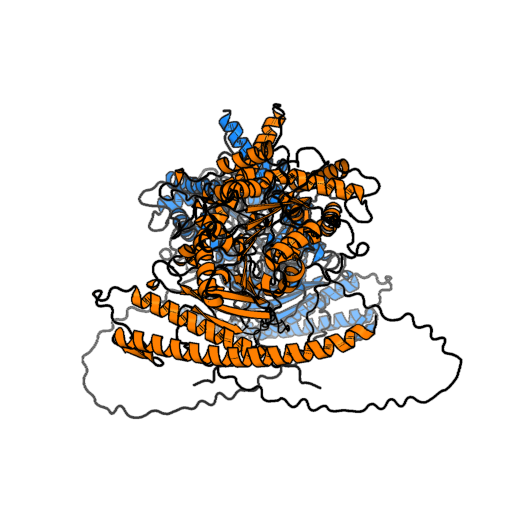 1 324 ? -5.664 -29 1.736 1 94.5 324 LYS A C 1
ATOM 2452 O O . LYS A 1 324 ? -6.066 -28.703 0.612 1 94.5 324 LYS A O 1
ATOM 2457 N N . HIS A 1 325 ? -5.715 -28.234 2.912 1 95.25 325 HIS A N 1
ATOM 2458 C CA . HIS A 1 325 ? -5.984 -26.812 2.701 1 95.25 325 HIS A CA 1
ATOM 2459 C C . HIS A 1 325 ? -4.801 -26.125 2.025 1 95.25 325 HIS A C 1
ATOM 2461 O O . HIS A 1 325 ? -3.648 -26.5 2.242 1 95.25 325 HIS A O 1
ATOM 2467 N N . SER A 1 326 ? -5.137 -25.109 1.212 1 93.25 326 SER A N 1
ATOM 2468 C CA . SER A 1 326 ? -4.133 -24.484 0.359 1 93.25 326 SER A CA 1
ATOM 2469 C C . SER A 1 326 ? -2.973 -23.938 1.183 1 93.25 326 SER A C 1
ATOM 2471 O O . SER A 1 326 ? -1.821 -23.969 0.745 1 93.25 326 SE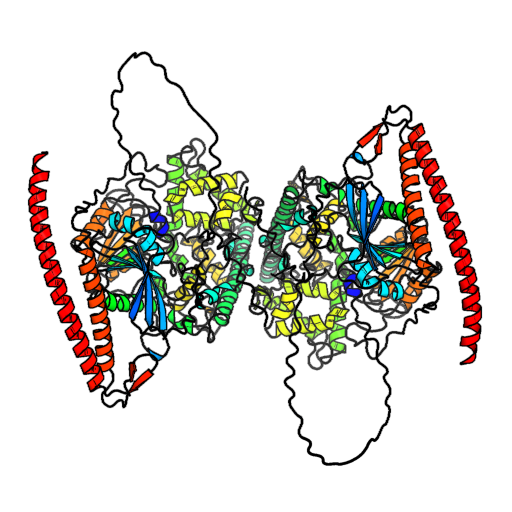R A O 1
ATOM 2473 N N . HIS A 1 327 ? -3.25 -23.406 2.406 1 93.31 327 HIS A N 1
ATOM 2474 C CA . HIS A 1 327 ? -2.191 -22.797 3.203 1 93.31 327 HIS A CA 1
ATOM 2475 C C . HIS A 1 327 ? -1.233 -23.859 3.742 1 93.31 327 HIS A C 1
ATOM 2477 O O . HIS A 1 327 ? -0.158 -23.531 4.25 1 93.31 327 HIS A O 1
ATOM 2483 N N . GLU A 1 328 ? -1.502 -25.156 3.551 1 93.75 328 GLU A N 1
ATOM 2484 C CA . GLU A 1 328 ? -0.687 -26.25 4.082 1 93.75 328 GLU A CA 1
ATOM 2485 C C . GLU A 1 328 ? 0.286 -26.766 3.027 1 93.75 328 GLU A C 1
ATOM 2487 O O . GLU A 1 328 ? 1.222 -27.5 3.35 1 93.75 328 GLU A O 1
ATOM 2492 N N . TRP A 1 329 ? 0.133 -26.453 1.8 1 91.25 329 TRP A N 1
ATOM 2493 C CA . TRP A 1 329 ? 0.869 -27.047 0.69 1 91.25 329 TRP A CA 1
ATOM 2494 C C . TRP A 1 329 ? 2.369 -26.828 0.843 1 91.25 329 TRP A C 1
ATOM 2496 O O . TRP A 1 329 ? 3.17 -27.734 0.623 1 91.25 329 TRP A O 1
ATOM 2506 N N . MET A 1 330 ? 2.736 -25.625 1.311 1 90.44 330 MET A N 1
ATOM 2507 C CA . MET A 1 330 ? 4.145 -25.234 1.349 1 90.44 330 MET A CA 1
ATOM 2508 C C . MET A 1 330 ? 4.891 -26.016 2.43 1 90.44 330 MET A C 1
ATOM 2510 O O . MET A 1 330 ? 6.121 -26.016 2.457 1 90.44 330 MET A O 1
ATOM 2514 N N . ASP A 1 331 ? 4.121 -26.734 3.297 1 90.31 331 ASP A N 1
ATOM 2515 C CA . ASP A 1 331 ? 4.746 -27.531 4.344 1 90.31 331 ASP A CA 1
ATOM 2516 C C . ASP A 1 331 ? 5.617 -28.625 3.748 1 90.31 331 ASP A C 1
ATOM 2518 O O . ASP A 1 331 ? 6.559 -29.094 4.391 1 90.31 331 ASP A O 1
ATOM 2522 N N . THR A 1 332 ? 5.305 -28.984 2.502 1 86.44 332 THR A N 1
ATOM 2523 C CA . THR A 1 332 ? 6.066 -30.078 1.905 1 86.44 332 THR A CA 1
ATOM 2524 C C . THR A 1 332 ? 6.621 -29.672 0.544 1 86.44 332 THR A C 1
ATOM 2526 O O . THR A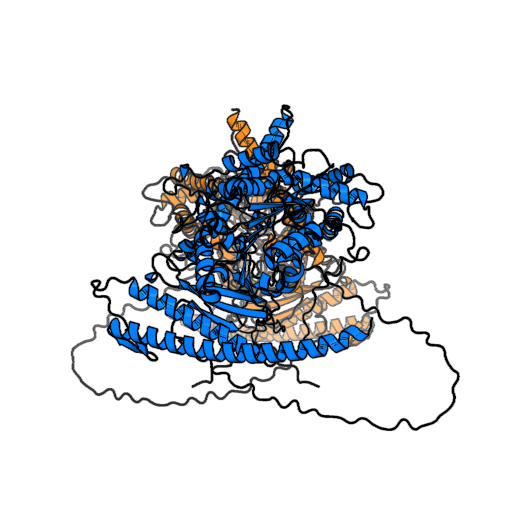 1 332 ? 7.656 -30.188 0.109 1 86.44 332 THR A O 1
ATOM 2529 N N . TRP A 1 333 ? 5.98 -28.719 -0.087 1 85.31 333 TRP A N 1
ATOM 2530 C CA . TRP A 1 333 ? 6.309 -28.391 -1.471 1 85.31 333 TRP A CA 1
ATOM 2531 C C . TRP A 1 333 ? 7.688 -27.75 -1.567 1 85.31 333 TRP A C 1
ATOM 2533 O O . TRP A 1 333 ? 8.344 -27.828 -2.609 1 85.31 333 TRP A O 1
ATOM 2543 N N . ILE A 1 334 ? 8.164 -27.109 -0.448 1 89.19 334 ILE A N 1
ATOM 2544 C CA . ILE A 1 334 ? 9.391 -26.328 -0.568 1 89.19 334 ILE A CA 1
ATOM 2545 C C . ILE A 1 334 ? 10.547 -27.078 0.098 1 89.19 334 ILE A C 1
ATOM 2547 O O . ILE A 1 334 ? 11.562 -26.469 0.453 1 89.19 334 ILE A O 1
ATOM 2551 N N . GLN A 1 335 ? 10.445 -28.328 0.241 1 87.06 335 GLN A N 1
ATOM 2552 C CA . GLN A 1 335 ? 11.406 -29.125 1.001 1 87.06 335 GLN A CA 1
ATOM 2553 C C . GLN A 1 335 ? 12.766 -29.156 0.32 1 87.06 335 GLN A C 1
ATOM 2555 O O . GLN A 1 335 ? 13.789 -29.406 0.966 1 87.06 335 GLN A O 1
ATOM 2560 N N . ASP A 1 336 ? 12.82 -28.844 -1.03 1 85.44 336 ASP A N 1
ATOM 2561 C CA . ASP A 1 336 ? 14.094 -28.891 -1.748 1 85.44 336 ASP A CA 1
ATOM 2562 C C . ASP A 1 336 ? 14.633 -27.5 -2.006 1 85.44 336 ASP A C 1
ATOM 2564 O O . ASP A 1 336 ? 15.648 -27.328 -2.686 1 85.44 336 ASP A O 1
ATOM 2568 N N . ALA A 1 337 ? 13.953 -26.516 -1.484 1 88.75 337 ALA A N 1
ATOM 2569 C CA . ALA A 1 337 ? 14.305 -25.125 -1.793 1 88.75 337 ALA A CA 1
ATOM 2570 C C . ALA A 1 337 ? 15.68 -24.781 -1.238 1 88.75 337 ALA A C 1
ATOM 2572 O O . ALA A 1 337 ? 16.453 -24.078 -1.895 1 88.75 337 ALA A O 1
ATOM 2573 N N . ASP A 1 338 ? 16.016 -25.234 -0.04 1 90.88 338 ASP A N 1
ATOM 2574 C CA . ASP A 1 338 ? 17.312 -24.938 0.562 1 90.88 338 ASP A CA 1
ATOM 2575 C C . ASP A 1 338 ? 18.453 -25.516 -0.267 1 90.88 338 ASP A C 1
ATOM 2577 O O . ASP A 1 338 ? 19.516 -24.906 -0.394 1 90.88 338 ASP A O 1
ATOM 2581 N N . GLU A 1 339 ? 18.188 -26.625 -0.804 1 88.81 339 GLU A N 1
ATOM 2582 C CA . GLU A 1 339 ? 19.203 -27.281 -1.624 1 88.81 339 GLU A CA 1
ATOM 2583 C C . GLU A 1 339 ? 19.422 -26.516 -2.928 1 88.81 339 GLU A C 1
ATOM 2585 O O . GLU A 1 339 ? 20.562 -26.422 -3.41 1 88.81 339 GLU A O 1
ATOM 2590 N N . ALA A 1 340 ? 18.344 -26.109 -3.529 1 88.56 340 ALA A N 1
ATOM 2591 C CA . ALA A 1 340 ? 18.484 -25.281 -4.727 1 88.56 340 ALA A CA 1
ATOM 2592 C C . ALA A 1 340 ? 19.312 -24.031 -4.43 1 88.56 340 ALA A C 1
ATOM 2594 O O . ALA A 1 340 ? 20.156 -23.625 -5.238 1 88.56 340 ALA A O 1
ATOM 2595 N N . TYR A 1 341 ? 19.109 -23.422 -3.27 1 93.25 341 TYR A N 1
ATOM 2596 C CA . TYR A 1 341 ? 19.859 -22.234 -2.85 1 93.25 341 TYR A CA 1
ATOM 2597 C C . TYR A 1 341 ? 21.328 -22.562 -2.672 1 93.25 341 TYR A C 1
ATOM 2599 O O . TYR A 1 341 ? 22.203 -21.828 -3.141 1 93.25 341 TYR A O 1
ATOM 2607 N N . ARG A 1 342 ? 21.594 -23.672 -2.062 1 93.44 342 ARG A N 1
ATOM 2608 C CA . ARG A 1 342 ? 22.969 -24.125 -1.897 1 93.44 342 ARG A CA 1
ATOM 2609 C C . ARG A 1 342 ? 23.641 -24.359 -3.248 1 93.44 342 ARG A C 1
ATOM 2611 O O . ARG A 1 342 ? 24.812 -24.047 -3.434 1 93.44 342 ARG A O 1
ATOM 2618 N N . TRP A 1 343 ? 22.844 -24.938 -4.16 1 91.31 343 TRP A N 1
ATOM 2619 C CA . TRP A 1 343 ? 23.359 -25.156 -5.508 1 91.31 343 TRP A CA 1
ATOM 2620 C C . TRP A 1 343 ? 23.734 -23.828 -6.176 1 91.31 343 TRP A C 1
ATOM 2622 O O . TRP A 1 343 ? 24.781 -23.719 -6.816 1 91.31 343 TRP A O 1
ATOM 2632 N N . PHE A 1 344 ? 22.891 -22.859 -6.129 1 94.25 344 PHE A N 1
ATOM 2633 C CA . PHE A 1 344 ? 23.156 -21.531 -6.648 1 94.25 344 PHE A CA 1
ATOM 2634 C C . PHE A 1 344 ? 24.438 -20.969 -6.062 1 94.25 344 PHE A C 1
ATOM 2636 O O . PHE A 1 344 ? 25.297 -20.469 -6.797 1 94.25 344 PHE A O 1
ATOM 2643 N N . LEU A 1 345 ? 24.594 -21.062 -4.691 1 96.62 345 LEU A N 1
ATOM 2644 C CA . LEU A 1 345 ? 25.766 -20.531 -3.992 1 96.62 345 LEU A CA 1
ATOM 2645 C C . LEU A 1 345 ? 27.031 -21.234 -4.441 1 96.62 345 LEU A C 1
ATOM 2647 O O . LEU A 1 345 ? 28.047 -20.578 -4.727 1 96.62 345 LEU A O 1
ATOM 2651 N N . ASN A 1 346 ? 26.984 -22.562 -4.504 1 93.94 346 ASN A N 1
ATOM 2652 C CA . ASN A 1 346 ? 28.141 -23.344 -4.941 1 93.94 346 ASN A CA 1
ATOM 2653 C C . ASN A 1 346 ? 28.516 -23.016 -6.383 1 93.94 346 ASN A C 1
ATOM 2655 O O . ASN A 1 346 ? 29.703 -22.859 -6.695 1 93.94 346 ASN A O 1
ATOM 2659 N N . SER A 1 347 ? 27.5 -22.969 -7.242 1 91.12 347 SER A N 1
ATOM 2660 C CA . SER A 1 347 ? 27.75 -22.641 -8.641 1 91.12 347 SER A CA 1
ATOM 2661 C C . SER A 1 347 ? 28.344 -21.25 -8.797 1 91.12 347 SER A C 1
ATOM 2663 O O . SER A 1 347 ? 29.266 -21.047 -9.602 1 91.12 347 SER A O 1
ATOM 2665 N N . CYS A 1 348 ? 27.859 -20.328 -8.039 1 94.88 348 CYS A N 1
ATOM 2666 C CA . CYS A 1 348 ? 28.344 -18.969 -8.078 1 94.88 348 CYS A CA 1
ATOM 2667 C C . CYS A 1 348 ? 29.797 -18.891 -7.641 1 94.88 348 CYS A C 1
ATOM 2669 O O . CYS A 1 348 ? 30.625 -18.266 -8.305 1 94.88 348 CYS A O 1
ATOM 2671 N N . ALA A 1 349 ? 30.109 -19.516 -6.559 1 95.56 349 ALA A N 1
ATOM 2672 C CA . ALA A 1 349 ? 31.484 -19.531 -6.066 1 95.56 349 ALA A CA 1
ATOM 2673 C C . ALA A 1 349 ? 32.438 -20.172 -7.094 1 95.56 349 ALA A C 1
ATOM 2675 O O . ALA A 1 349 ? 33.562 -19.703 -7.289 1 95.56 349 ALA A O 1
ATOM 2676 N N . LYS A 1 350 ? 31.984 -21.188 -7.723 1 91.38 350 LYS A N 1
ATOM 2677 C CA . LYS A 1 350 ? 32.781 -21.938 -8.672 1 91.38 350 LYS A CA 1
ATOM 2678 C C . LYS A 1 350 ? 33.125 -21.094 -9.898 1 91.38 350 LYS A C 1
ATOM 2680 O O . LYS A 1 350 ? 34.281 -21.078 -10.336 1 91.38 350 LYS A O 1
ATOM 2685 N N . VAL A 1 351 ? 32.125 -20.438 -10.453 1 90.25 351 VAL A N 1
ATOM 2686 C CA . VAL A 1 351 ? 32.344 -19.703 -11.695 1 90.25 351 VAL A CA 1
ATOM 2687 C C . VAL A 1 351 ? 33.062 -18.375 -11.406 1 90.25 351 VAL A C 1
ATOM 2689 O O . VAL A 1 351 ? 33.656 -17.797 -12.297 1 90.25 351 VAL A O 1
ATOM 2692 N N . GLY A 1 352 ? 32.875 -17.828 -10.234 1 91.62 352 GLY A N 1
ATOM 2693 C CA . GLY A 1 352 ? 33.594 -16.641 -9.812 1 91.62 352 GLY A CA 1
ATOM 2694 C C . GLY A 1 352 ? 33 -15.359 -10.375 1 91.62 352 GLY A C 1
ATOM 2695 O O . GLY A 1 352 ? 31.906 -15.367 -10.922 1 91.62 352 GLY A O 1
ATOM 2696 N N . GLU A 1 353 ? 33.719 -14.344 -10.234 1 90.31 353 GLU A N 1
ATOM 2697 C CA . GLU A 1 353 ? 33.25 -12.977 -10.477 1 90.31 353 GLU A CA 1
ATOM 2698 C C . GLU A 1 353 ? 32.969 -12.75 -11.953 1 90.31 353 GLU A C 1
ATOM 2700 O O . GLU A 1 353 ? 32.125 -11.898 -12.297 1 90.31 353 GLU A O 1
ATOM 2705 N N . ALA A 1 354 ? 33.562 -13.492 -12.781 1 86.31 354 ALA A N 1
ATOM 2706 C CA . ALA A 1 354 ? 33.406 -13.305 -14.219 1 86.31 354 ALA A CA 1
ATOM 2707 C C . ALA A 1 354 ? 31.953 -13.578 -14.641 1 86.31 354 ALA A C 1
ATOM 2709 O O . ALA A 1 354 ? 31.438 -12.945 -15.562 1 86.31 354 ALA A O 1
ATOM 2710 N N . SER A 1 355 ? 31.266 -14.516 -13.898 1 88.56 355 SER A N 1
ATOM 2711 C CA . SER A 1 355 ? 29.938 -14.938 -14.312 1 88.56 355 SER A CA 1
ATOM 2712 C C . SER A 1 355 ? 28.906 -14.68 -13.219 1 88.56 355 SER A C 1
ATOM 2714 O O . SER A 1 355 ? 27.703 -14.664 -13.484 1 88.56 355 SER A O 1
ATOM 2716 N N . CYS A 1 356 ? 29.406 -14.516 -12.055 1 95.12 356 CYS A N 1
ATOM 2717 C CA . CYS A 1 356 ? 28.5 -14.266 -10.93 1 95.12 356 CYS A CA 1
ATOM 2718 C C . CYS A 1 356 ? 28.922 -13.023 -10.156 1 95.12 356 CYS A C 1
ATOM 2720 O O . CYS A 1 356 ? 29.938 -13.039 -9.461 1 95.12 356 CYS A O 1
ATOM 2722 N N . ALA A 1 357 ? 28.062 -12.047 -10.141 1 95.75 357 ALA A N 1
ATOM 2723 C CA . ALA A 1 357 ? 28.391 -10.734 -9.586 1 95.75 357 ALA A CA 1
ATOM 2724 C C . ALA A 1 357 ? 28.547 -10.805 -8.07 1 95.75 357 ALA A C 1
ATOM 2726 O O . ALA A 1 357 ? 29.188 -9.945 -7.465 1 95.75 357 ALA A O 1
ATOM 2727 N N . LEU A 1 358 ? 28 -11.836 -7.391 1 97.56 358 LEU A N 1
ATOM 2728 C CA . LEU A 1 358 ? 28.062 -11.969 -5.941 1 97.56 358 LEU A CA 1
ATOM 2729 C C . LEU A 1 358 ? 29.422 -12.508 -5.508 1 97.56 358 LEU A C 1
ATOM 2731 O O . LEU A 1 358 ? 29.781 -12.438 -4.332 1 97.56 358 LEU A O 1
ATOM 2735 N N . ALA A 1 359 ? 30.031 -13.125 -6.496 1 95.5 359 ALA A N 1
ATOM 2736 C CA . ALA A 1 359 ? 31.312 -13.734 -6.199 1 95.5 359 ALA A CA 1
ATOM 2737 C C . ALA A 1 359 ? 32.469 -12.766 -6.465 1 95.5 359 ALA A C 1
ATOM 2739 O O . ALA A 1 359 ? 32.656 -12.32 -7.598 1 95.5 359 ALA A O 1
ATOM 2740 N N . LYS A 1 360 ? 33.062 -12.273 -5.465 1 91.31 360 LYS A N 1
ATOM 2741 C CA . LYS A 1 360 ? 34.25 -11.43 -5.617 1 91.31 360 LYS A CA 1
ATOM 2742 C C . LYS A 1 360 ? 35.5 -12.164 -5.168 1 91.31 360 LYS A C 1
ATOM 2744 O O . LYS A 1 360 ? 35.531 -12.75 -4.086 1 91.31 360 LYS A O 1
ATOM 2749 N N . GLY A 1 361 ? 36.5 -12.102 -6.004 1 88.88 361 GLY A N 1
ATOM 2750 C CA . GLY A 1 361 ? 37.719 -12.836 -5.699 1 88.88 361 GLY A CA 1
ATOM 2751 C C . GLY A 1 361 ? 37.5 -14.328 -5.578 1 88.88 361 GLY A C 1
ATOM 2752 O O . GLY A 1 361 ? 36.75 -14.922 -6.359 1 88.88 361 GLY A O 1
ATOM 2753 N N . ASN A 1 362 ? 38.188 -15.039 -4.664 1 90.62 362 ASN A N 1
ATOM 2754 C CA . ASN A 1 362 ? 38.062 -16.469 -4.422 1 90.62 362 ASN A CA 1
ATOM 2755 C C . ASN A 1 362 ? 37.156 -16.75 -3.234 1 90.62 362 ASN A C 1
ATOM 2757 O O . ASN A 1 362 ? 37.438 -17.625 -2.406 1 90.62 362 ASN A O 1
ATOM 2761 N N . ILE A 1 363 ? 36.062 -16.109 -3.312 1 94.12 363 ILE A N 1
ATOM 2762 C CA . ILE A 1 363 ? 35.125 -16.203 -2.193 1 94.12 363 ILE A CA 1
ATOM 2763 C C . ILE A 1 363 ? 34.438 -17.562 -2.201 1 94.12 363 ILE A C 1
ATOM 2765 O O . ILE A 1 363 ? 34.125 -18.109 -3.266 1 94.12 363 ILE A O 1
ATOM 2769 N N . SER A 1 364 ? 34.219 -18.172 -1.039 1 96.75 364 SER A N 1
ATOM 2770 C CA . SER A 1 364 ? 33.562 -19.469 -0.903 1 96.75 364 SER A CA 1
ATOM 2771 C C . SER A 1 364 ? 32.031 -19.344 -0.963 1 96.75 364 SER A C 1
ATOM 2773 O O . SER A 1 364 ? 31.5 -18.25 -0.788 1 96.75 364 SER A O 1
ATOM 2775 N N . ALA A 1 365 ? 31.375 -20.453 -1.244 1 97 365 ALA A N 1
ATOM 2776 C CA . ALA A 1 365 ? 29.922 -20.5 -1.23 1 97 365 ALA A CA 1
ATOM 2777 C C . ALA A 1 365 ? 29.375 -20.062 0.123 1 97 365 ALA A C 1
ATOM 2779 O O . ALA A 1 365 ? 28.375 -19.328 0.191 1 97 365 ALA A O 1
ATOM 2780 N N . ASP A 1 366 ? 30.047 -20.469 1.243 1 97.62 366 ASP A N 1
ATOM 2781 C CA . ASP A 1 366 ? 29.609 -20.109 2.588 1 97.62 366 ASP A CA 1
ATOM 2782 C C . ASP A 1 366 ? 29.719 -18.609 2.818 1 97.62 366 ASP A C 1
ATOM 2784 O O . ASP A 1 366 ? 28.875 -18 3.475 1 97.62 366 ASP A O 1
ATOM 2788 N N . ALA A 1 367 ? 30.719 -18.047 2.309 1 97.75 367 ALA A N 1
ATOM 2789 C CA . ALA A 1 367 ? 30.922 -16.609 2.465 1 97.75 367 ALA A CA 1
ATOM 2790 C C . ALA A 1 367 ? 29.891 -15.828 1.671 1 97.75 367 ALA A C 1
ATOM 2792 O O . ALA A 1 367 ? 29.422 -14.766 2.111 1 97.75 367 ALA A O 1
ATOM 2793 N N . ILE A 1 368 ? 29.547 -16.297 0.491 1 98.12 368 ILE A N 1
ATOM 2794 C CA . ILE A 1 368 ? 28.484 -15.664 -0.291 1 98.12 368 ILE A CA 1
ATOM 2795 C C . ILE A 1 368 ? 27.156 -15.758 0.457 1 98.12 368 ILE A C 1
ATOM 2797 O O . ILE A 1 368 ? 26.406 -14.789 0.513 1 98.12 368 ILE A O 1
ATOM 2801 N N . GLU A 1 369 ? 26.906 -16.953 0.986 1 97.75 369 GLU A N 1
ATOM 2802 C CA . GLU A 1 369 ? 25.703 -17.141 1.793 1 97.75 369 GLU A CA 1
ATOM 2803 C C . GLU A 1 369 ? 25.625 -16.125 2.928 1 97.75 369 GLU A C 1
ATOM 2805 O O . GLU A 1 369 ? 24.594 -15.5 3.148 1 97.75 369 GLU A O 1
ATOM 2810 N N . GLN A 1 370 ? 26.688 -15.953 3.646 1 97.5 370 GLN A N 1
ATOM 2811 C CA . GLN A 1 370 ? 26.734 -15.016 4.77 1 97.5 370 GLN A CA 1
ATOM 2812 C C . GLN A 1 370 ? 26.5 -13.586 4.305 1 97.5 370 GLN A C 1
ATOM 2814 O O . GLN A 1 370 ? 25.797 -12.82 4.969 1 97.5 370 GLN A O 1
ATOM 2819 N N . LYS A 1 371 ? 27.109 -13.258 3.217 1 97.69 371 LYS A N 1
ATOM 2820 C CA . LYS A 1 371 ? 26.922 -11.93 2.639 1 97.69 371 LYS A CA 1
ATOM 2821 C C . LYS A 1 371 ? 25.453 -11.656 2.322 1 97.69 371 LYS A C 1
ATOM 2823 O O . LYS A 1 371 ? 24.922 -10.609 2.682 1 97.69 371 LYS A O 1
ATOM 2828 N N . VAL A 1 372 ? 24.797 -12.625 1.69 1 98.12 372 VAL A N 1
ATOM 2829 C CA . VAL A 1 372 ? 23.406 -12.492 1.273 1 98.12 372 VAL A CA 1
ATOM 2830 C C . VAL A 1 372 ? 22.5 -12.469 2.502 1 98.12 372 VAL A C 1
ATOM 2832 O O . VAL A 1 372 ? 21.641 -11.594 2.629 1 98.12 372 VAL A O 1
ATOM 2835 N N . GLU A 1 373 ? 22.719 -13.367 3.434 1 96.88 373 GLU A N 1
ATOM 2836 C CA . GLU A 1 373 ? 21.859 -13.484 4.613 1 96.88 373 GLU A CA 1
ATOM 2837 C C . GLU A 1 373 ? 22.031 -12.273 5.535 1 96.88 373 GLU A C 1
ATOM 2839 O O . GLU A 1 373 ? 21.062 -11.805 6.133 1 96.88 373 GLU A O 1
ATOM 2844 N N . LYS A 1 374 ? 23.234 -11.742 5.613 1 97.44 374 LYS A N 1
ATOM 2845 C CA . LYS A 1 374 ? 23.453 -10.531 6.395 1 97.44 374 LYS A CA 1
ATOM 2846 C C . LYS A 1 374 ? 22.703 -9.344 5.801 1 97.44 374 LYS A C 1
ATOM 2848 O O . LYS A 1 374 ? 22.125 -8.539 6.539 1 97.44 374 LYS A O 1
ATOM 2853 N N . PHE A 1 375 ? 22.75 -9.211 4.5 1 97.88 375 PHE A N 1
ATOM 2854 C CA . PHE A 1 375 ? 22.016 -8.141 3.822 1 97.88 375 PHE A CA 1
ATOM 2855 C C . PHE A 1 375 ? 20.531 -8.25 4.098 1 97.88 375 PHE A C 1
ATOM 2857 O O . PHE A 1 375 ? 19.875 -7.242 4.387 1 97.88 375 PHE A O 1
ATOM 2864 N N . ILE A 1 376 ? 19.938 -9.484 4.02 1 97.56 376 ILE A N 1
ATOM 2865 C CA . ILE A 1 376 ? 18.516 -9.711 4.258 1 97.56 376 ILE A CA 1
ATOM 2866 C C . ILE A 1 376 ? 18.172 -9.344 5.695 1 97.56 376 ILE A C 1
ATOM 2868 O O . ILE A 1 376 ? 17.141 -8.711 5.949 1 97.56 376 ILE A O 1
ATOM 2872 N N . ASP A 1 377 ? 19.047 -9.68 6.676 1 95.31 377 ASP A N 1
ATOM 2873 C CA . ASP A 1 377 ? 18.828 -9.32 8.078 1 95.31 377 ASP A CA 1
ATOM 2874 C C . ASP A 1 377 ? 18.844 -7.809 8.266 1 95.31 377 ASP A C 1
ATOM 2876 O O . ASP A 1 377 ? 18.047 -7.262 9.023 1 95.31 377 ASP A O 1
ATOM 2880 N N . GLU A 1 378 ? 19.781 -7.168 7.594 1 95.94 378 GLU A N 1
ATOM 2881 C CA . GLU A 1 378 ? 19.859 -5.715 7.664 1 95.94 378 GLU A CA 1
ATOM 2882 C C . GLU A 1 378 ? 18.594 -5.066 7.105 1 95.94 378 GLU A C 1
ATOM 2884 O O . GLU A 1 378 ? 18.094 -4.082 7.656 1 95.94 378 GLU A O 1
ATOM 2889 N N . LEU A 1 379 ? 18.062 -5.629 6.039 1 96.69 379 LEU A N 1
ATOM 2890 C CA . LEU A 1 379 ? 16.828 -5.117 5.438 1 96.69 379 LEU A CA 1
ATOM 2891 C C . LEU A 1 379 ? 15.648 -5.316 6.375 1 96.69 379 LEU A C 1
ATOM 2893 O O . LEU A 1 379 ? 14.719 -4.508 6.387 1 96.69 379 LEU A O 1
ATOM 2897 N N . TYR A 1 380 ? 15.633 -6.43 7.102 1 94.69 380 TYR A N 1
ATOM 2898 C CA . TYR A 1 380 ? 14.57 -6.664 8.07 1 94.69 380 TYR A CA 1
ATOM 2899 C C . TYR A 1 380 ? 14.531 -5.559 9.117 1 94.69 380 TYR A C 1
ATOM 2901 O O . TYR A 1 380 ? 13.461 -5.105 9.516 1 94.69 380 TYR A O 1
ATOM 2909 N N . ALA A 1 381 ? 15.719 -5.133 9.523 1 91.44 381 ALA A N 1
ATOM 2910 C CA . ALA A 1 381 ? 15.828 -4.098 10.547 1 91.44 381 ALA A CA 1
ATOM 2911 C C . ALA A 1 381 ? 15.578 -2.713 9.961 1 91.44 381 ALA A C 1
ATOM 2913 O O . ALA A 1 381 ? 15.023 -1.84 10.633 1 91.44 381 ALA A O 1
ATOM 2914 N N . SER A 1 382 ? 16.031 -2.617 8.742 1 93.12 382 SER A N 1
ATOM 2915 C CA . SER A 1 382 ? 15.953 -1.305 8.102 1 93.12 382 SER A CA 1
ATOM 2916 C C . SER A 1 382 ? 15.695 -1.43 6.605 1 93.12 382 SER A C 1
ATOM 2918 O O . SER A 1 382 ? 16.625 -1.425 5.805 1 93.12 382 SER A O 1
ATOM 2920 N N . PRO A 1 383 ? 14.422 -1.423 6.219 1 95.62 383 PRO A N 1
ATOM 2921 C CA . PRO A 1 383 ? 14.141 -1.464 4.781 1 95.62 383 PRO A CA 1
ATOM 2922 C C . PRO A 1 383 ? 14.828 -0.333 4.016 1 95.62 383 PRO A C 1
ATOM 2924 O O . PRO A 1 383 ? 15 0.763 4.555 1 95.62 383 PRO A O 1
ATOM 2927 N N . MET A 1 384 ? 15.219 -0.593 2.781 1 96.38 384 MET A N 1
ATOM 2928 C CA . MET A 1 384 ? 16.062 0.315 2.008 1 96.3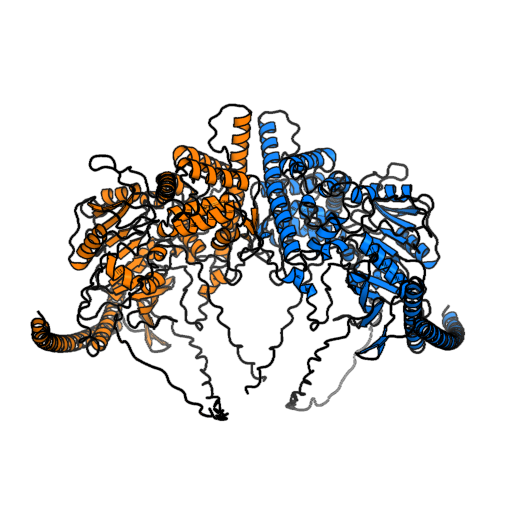8 384 MET A CA 1
ATOM 2929 C C . MET A 1 384 ? 15.227 1.123 1.021 1 96.38 384 MET A C 1
ATOM 2931 O O . MET A 1 384 ? 14.578 0.557 0.136 1 96.38 384 MET A O 1
ATOM 2935 N N . PRO A 1 385 ? 15.25 2.461 1.089 1 94.38 385 PRO A N 1
ATOM 2936 C CA . PRO A 1 385 ? 14.516 3.293 0.136 1 94.38 385 PRO A CA 1
ATOM 2937 C C . PRO A 1 385 ? 14.992 3.105 -1.303 1 94.38 385 PRO A C 1
ATOM 2939 O O . PRO A 1 385 ? 16.188 2.939 -1.545 1 94.38 385 PRO A O 1
ATOM 2942 N N . SER A 1 386 ? 14.062 3.129 -2.199 1 93.94 386 SER A N 1
ATOM 2943 C CA . SER A 1 386 ? 14.336 3.082 -3.631 1 93.94 386 SER A CA 1
ATOM 2944 C C . SER A 1 386 ? 13.625 4.211 -4.367 1 93.94 386 SER A C 1
ATOM 2946 O O . SER A 1 386 ? 12.438 4.102 -4.688 1 93.94 386 SER A O 1
ATOM 2948 N N . ILE A 1 387 ? 14.336 5.195 -4.766 1 89.25 387 ILE A N 1
ATOM 2949 C CA . ILE A 1 387 ? 13.719 6.359 -5.395 1 89.25 387 ILE A CA 1
ATOM 2950 C C . ILE A 1 387 ? 13.93 6.301 -6.906 1 89.25 387 ILE A C 1
ATOM 2952 O O . ILE A 1 387 ? 13.336 7.082 -7.652 1 89.25 387 ILE A O 1
ATOM 2956 N N . ASN A 1 388 ? 14.766 5.375 -7.348 1 88.5 388 ASN A N 1
ATOM 2957 C CA . ASN A 1 388 ? 15.055 5.27 -8.773 1 88.5 388 ASN A CA 1
ATOM 2958 C C . ASN A 1 388 ? 14.359 4.066 -9.398 1 88.5 388 ASN A C 1
ATOM 2960 O O . ASN A 1 388 ? 14.602 3.73 -10.555 1 88.5 388 ASN A O 1
ATOM 2964 N N . SER A 1 389 ? 13.609 3.338 -8.625 1 89.88 389 SER A N 1
ATOM 2965 C CA . SER A 1 389 ? 12.789 2.277 -9.203 1 89.88 389 SER A CA 1
ATOM 2966 C C . SER A 1 389 ? 11.68 2.848 -10.086 1 89.88 389 SER A C 1
ATOM 2968 O O . SER A 1 389 ? 11.469 4.062 -10.117 1 89.88 389 SER A O 1
ATOM 2970 N N . ILE A 1 390 ? 10.977 2.049 -10.844 1 83.69 390 ILE A N 1
ATOM 2971 C CA . ILE A 1 390 ? 9.945 2.479 -11.781 1 83.69 390 ILE A CA 1
ATOM 2972 C C . ILE A 1 390 ? 8.922 3.35 -11.062 1 83.69 390 ILE A C 1
ATOM 2974 O O . ILE A 1 390 ? 8.398 4.312 -11.633 1 83.69 390 ILE A O 1
ATOM 2978 N N . VAL A 1 391 ? 8.633 3.061 -9.859 1 81.12 391 VAL A N 1
ATOM 2979 C CA . VAL A 1 391 ? 7.93 3.912 -8.906 1 81.12 391 VAL A CA 1
ATOM 2980 C C . VAL A 1 391 ? 8.672 3.916 -7.566 1 81.12 391 VAL A C 1
ATOM 2982 O O . VAL A 1 391 ? 9.352 2.945 -7.227 1 81.12 391 VAL A O 1
ATOM 2985 N N . PRO A 1 392 ? 8.531 5.027 -6.855 1 85.94 392 PRO A N 1
ATOM 2986 C CA . PRO A 1 392 ? 9.195 5.016 -5.547 1 85.94 392 PRO A CA 1
ATOM 2987 C C . PRO A 1 392 ? 8.695 3.889 -4.645 1 85.94 392 PRO A C 1
ATOM 2989 O O . PRO A 1 392 ? 7.504 3.568 -4.648 1 85.94 392 PRO A O 1
ATOM 2992 N N . ALA A 1 393 ? 9.578 3.332 -3.961 1 90.69 393 ALA A N 1
ATOM 2993 C CA . ALA A 1 393 ? 9.281 2.219 -3.062 1 90.69 393 ALA A CA 1
ATOM 2994 C C . ALA A 1 393 ? 10.43 1.995 -2.074 1 90.69 393 ALA A C 1
ATOM 2996 O O . ALA A 1 393 ? 11.273 2.875 -1.884 1 90.69 393 ALA A O 1
ATOM 2997 N N . TYR A 1 394 ? 10.398 0.999 -1.317 1 93.56 394 TYR A N 1
ATOM 2998 C CA . TYR A 1 394 ? 11.508 0.573 -0.477 1 93.56 394 TYR A CA 1
ATOM 2999 C C . TYR A 1 394 ? 11.664 -0.943 -0.5 1 93.56 394 TYR A C 1
ATOM 3001 O O . TYR A 1 394 ? 10.672 -1.671 -0.615 1 93.56 394 TYR A O 1
ATOM 3009 N N . LEU A 1 395 ? 12.867 -1.389 -0.451 1 96.69 395 LEU A N 1
ATOM 3010 C CA . LEU A 1 395 ? 13.211 -2.807 -0.504 1 96.69 395 LEU A CA 1
ATOM 3011 C C . LEU A 1 395 ? 13.156 -3.432 0.885 1 96.69 395 LEU A C 1
ATOM 3013 O O . LEU A 1 395 ? 13.711 -2.891 1.84 1 96.69 395 LEU A O 1
ATOM 3017 N N . THR A 1 396 ? 12.445 -4.512 1.021 1 96.5 396 THR A N 1
ATOM 3018 C CA . THR A 1 396 ? 12.305 -5.203 2.297 1 96.5 396 THR A CA 1
ATOM 3019 C C . THR A 1 396 ? 12.992 -6.562 2.258 1 96.5 396 THR A C 1
ATOM 3021 O O . THR A 1 396 ? 13.367 -7.043 1.185 1 96.5 396 THR A O 1
ATOM 3024 N N . ALA A 1 397 ? 13.203 -7.133 3.451 1 96.75 397 ALA A N 1
ATOM 3025 C CA . ALA A 1 397 ? 13.742 -8.484 3.559 1 96.75 397 ALA A CA 1
ATOM 3026 C C . ALA A 1 397 ? 12.836 -9.492 2.852 1 96.75 397 ALA A C 1
ATOM 3028 O O . ALA A 1 397 ? 13.32 -10.422 2.199 1 96.75 397 ALA A O 1
ATOM 3029 N N . GLY A 1 398 ? 11.539 -9.305 2.996 1 95.62 398 GLY A N 1
ATOM 3030 C CA . GLY A 1 398 ? 10.578 -10.188 2.352 1 95.62 398 GLY A CA 1
ATOM 3031 C C . GLY A 1 398 ? 10.68 -10.172 0.837 1 95.62 398 GLY A C 1
ATOM 3032 O O . GLY A 1 398 ? 10.555 -11.211 0.19 1 95.62 398 GLY A O 1
ATOM 3033 N N . THR A 1 399 ? 10.961 -9.008 0.303 1 95.88 399 THR A N 1
ATOM 3034 C CA . THR A 1 399 ? 11.086 -8.875 -1.145 1 95.88 399 THR A CA 1
ATOM 3035 C C . THR A 1 399 ? 12.289 -9.672 -1.657 1 95.88 399 THR A C 1
ATOM 3037 O O . THR A 1 399 ? 12.172 -10.43 -2.623 1 95.88 399 THR A O 1
ATOM 3040 N N . VAL A 1 400 ? 13.398 -9.508 -1.031 1 97.38 400 VAL A N 1
ATOM 3041 C CA . VAL A 1 400 ? 14.617 -10.164 -1.482 1 97.38 400 VAL A CA 1
ATOM 3042 C C . VAL A 1 400 ? 14.461 -11.68 -1.356 1 97.38 400 VAL A C 1
ATOM 3044 O O . VAL A 1 400 ? 14.812 -12.422 -2.275 1 97.38 400 VAL A O 1
ATOM 3047 N N . ARG A 1 401 ? 13.945 -12.125 -0.252 1 95.88 401 ARG A N 1
ATOM 3048 C CA . ARG A 1 401 ? 13.773 -13.562 -0.05 1 95.88 401 ARG A CA 1
ATOM 3049 C C . ARG A 1 401 ? 12.805 -14.148 -1.07 1 95.88 401 ARG A C 1
ATOM 3051 O O . ARG A 1 401 ? 13.031 -15.25 -1.588 1 95.88 401 ARG A O 1
ATOM 3058 N N . SER A 1 402 ? 11.742 -13.461 -1.299 1 93.25 402 SER A N 1
ATOM 3059 C CA . SER A 1 402 ? 10.781 -13.914 -2.299 1 93.25 402 SER A CA 1
ATOM 3060 C C . SER A 1 402 ? 11.422 -14 -3.68 1 93.25 402 SER A C 1
ATOM 3062 O O . SER A 1 402 ? 11.211 -14.977 -4.406 1 93.25 402 SER A O 1
ATOM 3064 N N . LYS A 1 403 ? 12.203 -13.016 -4.012 1 94.12 403 LYS A N 1
ATOM 3065 C CA . LYS A 1 403 ? 12.836 -13.023 -5.328 1 94.12 403 LYS A CA 1
ATOM 3066 C C . LYS A 1 403 ? 13.945 -14.062 -5.395 1 94.12 403 LYS A C 1
ATOM 3068 O O . LYS A 1 403 ? 14.203 -14.641 -6.457 1 94.12 403 LYS A O 1
ATOM 3073 N N . LEU A 1 404 ? 14.578 -14.273 -4.273 1 95.44 404 LEU A N 1
ATOM 3074 C CA . LEU A 1 404 ? 15.531 -15.375 -4.199 1 95.44 404 LEU A CA 1
ATOM 3075 C C . LEU A 1 404 ? 14.852 -16.703 -4.469 1 95.44 404 LEU A C 1
ATOM 3077 O O . LEU A 1 404 ? 15.352 -17.531 -5.242 1 95.44 404 LEU A O 1
ATOM 3081 N N . PHE A 1 405 ? 13.703 -16.875 -3.9 1 92.81 405 PHE A N 1
ATOM 3082 C CA . PHE A 1 405 ? 12.922 -18.078 -4.137 1 92.81 405 PHE A CA 1
ATOM 3083 C C . PHE A 1 405 ? 12.555 -18.203 -5.609 1 92.81 405 PHE A C 1
ATOM 3085 O O . PHE A 1 405 ? 12.688 -19.266 -6.203 1 92.81 405 PHE A O 1
ATOM 3092 N N . ASP A 1 406 ? 12.125 -17.125 -6.184 1 89.88 406 ASP A N 1
ATOM 3093 C CA . ASP A 1 406 ? 11.773 -17.125 -7.598 1 89.88 406 ASP A CA 1
ATOM 3094 C C . ASP A 1 406 ? 12.969 -17.5 -8.469 1 89.88 406 ASP A C 1
ATOM 3096 O O . ASP A 1 406 ? 12.82 -18.219 -9.461 1 89.88 406 ASP A O 1
ATOM 3100 N N . ALA A 1 407 ? 14.094 -17 -8.109 1 91.19 407 ALA A N 1
ATOM 3101 C CA . ALA A 1 407 ? 15.297 -17.312 -8.875 1 91.19 407 ALA A CA 1
ATOM 3102 C C . ALA A 1 407 ? 15.633 -18.797 -8.797 1 91.19 407 ALA A C 1
ATOM 3104 O O . ALA A 1 407 ? 16.125 -19.375 -9.773 1 91.19 407 ALA A O 1
ATOM 3105 N N . MET A 1 408 ? 15.383 -19.391 -7.668 1 89.25 408 MET A N 1
ATOM 3106 C CA . MET A 1 408 ? 15.656 -20.828 -7.523 1 89.25 408 MET A CA 1
ATOM 3107 C C . MET A 1 408 ? 14.758 -21.641 -8.445 1 89.25 408 MET A C 1
ATOM 3109 O O . MET A 1 408 ? 15.125 -22.75 -8.852 1 89.25 408 MET A O 1
ATOM 3113 N N . GLU A 1 409 ? 13.703 -21 -8.797 1 83.38 409 GLU A N 1
ATOM 3114 C CA . GLU A 1 409 ? 12.781 -21.688 -9.695 1 83.38 409 GLU A CA 1
ATOM 3115 C C . GLU A 1 409 ? 13.195 -21.5 -11.156 1 83.38 409 GLU A C 1
ATOM 311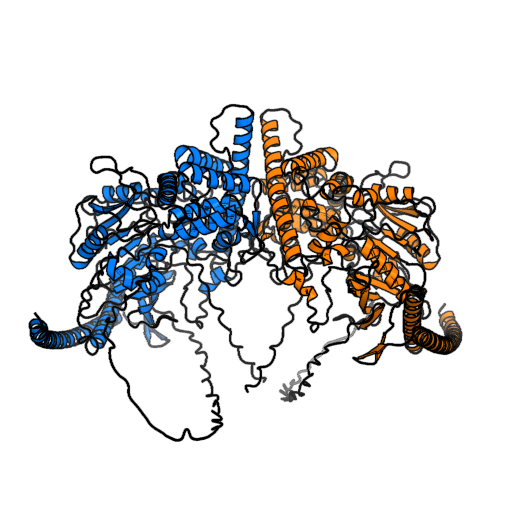7 O O . GLU A 1 409 ? 12.773 -22.266 -12.023 1 83.38 409 GLU A O 1
ATOM 3122 N N . ALA A 1 410 ? 14.062 -20.547 -11.352 1 85.25 410 ALA A N 1
ATOM 3123 C CA . ALA A 1 410 ? 14.438 -20.203 -12.719 1 85.25 410 ALA A CA 1
ATOM 3124 C C . ALA A 1 410 ? 15.953 -20.016 -12.836 1 85.25 410 ALA A C 1
ATOM 3126 O O . ALA A 1 410 ? 16.422 -18.891 -13.07 1 85.25 410 ALA A O 1
ATOM 3127 N N . PRO A 1 411 ? 16.656 -21.094 -12.914 1 85.69 411 PRO A N 1
ATOM 3128 C CA . PRO A 1 411 ? 18.125 -21.031 -12.891 1 85.69 411 PRO A CA 1
ATOM 3129 C C . PRO A 1 411 ? 18.688 -20.219 -14.055 1 85.69 411 PRO A C 1
ATOM 3131 O O . PRO A 1 411 ? 19.734 -19.562 -13.914 1 85.69 411 PRO A O 1
ATOM 3134 N N . PRO A 1 412 ? 18.078 -20.203 -15.211 1 80.94 412 PRO A N 1
ATOM 3135 C CA . PRO A 1 412 ? 18.641 -19.344 -16.266 1 80.94 412 PRO A CA 1
ATOM 3136 C C . PRO A 1 412 ? 18.719 -17.875 -15.859 1 80.94 412 PRO A C 1
ATOM 3138 O O . PRO A 1 412 ? 19.469 -17.109 -16.469 1 80.94 412 PRO A O 1
ATOM 3141 N N . ARG A 1 413 ? 18.062 -17.547 -14.82 1 87.56 413 ARG A N 1
ATOM 3142 C CA . ARG A 1 413 ? 18.031 -16.156 -14.383 1 87.56 413 ARG A CA 1
ATOM 3143 C C . ARG A 1 413 ? 19.078 -15.914 -13.297 1 87.56 413 ARG A C 1
ATOM 3145 O O . ARG A 1 413 ? 19.234 -14.781 -12.828 1 87.56 413 ARG A O 1
ATOM 3152 N N . TRP A 1 414 ? 19.797 -16.891 -12.938 1 93.19 414 TRP A N 1
ATOM 3153 C CA . TRP A 1 414 ? 20.719 -16.781 -11.797 1 93.19 414 TRP A CA 1
ATOM 3154 C C . TRP A 1 414 ? 21.734 -15.664 -12.016 1 93.19 414 TRP A C 1
ATOM 3156 O O . TRP A 1 414 ? 21.969 -14.852 -11.125 1 93.19 414 TRP A O 1
ATOM 3166 N N . PRO A 1 415 ? 22.359 -15.531 -13.289 1 91.19 415 PRO A N 1
ATOM 3167 C CA . PRO A 1 415 ? 23.328 -14.445 -13.461 1 91.19 415 PRO A CA 1
ATOM 3168 C C . PRO A 1 415 ? 22.703 -13.062 -13.297 1 91.19 415 PRO A C 1
ATOM 3170 O O . PRO A 1 415 ? 23.266 -12.195 -12.617 1 91.19 415 PRO A O 1
ATOM 3173 N N . ALA A 1 416 ? 21.547 -12.883 -13.922 1 92.12 416 ALA A N 1
ATOM 3174 C CA . ALA A 1 416 ? 20.875 -11.602 -13.82 1 92.12 416 ALA A CA 1
ATOM 3175 C C . ALA A 1 416 ? 20.469 -11.305 -12.375 1 92.12 416 ALA A C 1
ATOM 3177 O O . ALA A 1 416 ? 20.594 -10.172 -11.906 1 92.12 416 ALA A O 1
ATOM 3178 N N . PHE A 1 417 ? 19.938 -12.297 -11.703 1 95.75 417 PHE A N 1
ATOM 3179 C CA . PHE A 1 417 ? 19.531 -12.125 -10.312 1 95.75 417 PHE A CA 1
ATOM 3180 C C . PHE A 1 417 ? 20.734 -11.758 -9.438 1 95.75 417 PHE A C 1
ATOM 3182 O O . PHE A 1 417 ? 20.641 -10.867 -8.586 1 95.75 417 PHE A O 1
ATOM 3189 N N . ALA A 1 418 ? 21.844 -12.461 -9.641 1 97.12 418 ALA A N 1
ATOM 3190 C CA . ALA A 1 418 ? 23.047 -12.188 -8.875 1 97.12 418 ALA A CA 1
ATOM 3191 C C . ALA A 1 418 ? 23.5 -10.742 -9.062 1 97.12 418 ALA A C 1
ATOM 3193 O O . ALA A 1 418 ? 23.922 -10.086 -8.109 1 97.12 418 ALA A O 1
ATOM 3194 N N . ARG A 1 419 ? 23.391 -10.297 -10.258 1 95.94 419 ARG A N 1
ATOM 3195 C CA . ARG A 1 419 ? 23.766 -8.914 -10.531 1 95.94 419 ARG A CA 1
ATOM 3196 C C . ARG A 1 419 ? 22.844 -7.945 -9.805 1 95.94 419 ARG A C 1
ATOM 3198 O O . ARG A 1 419 ? 23.312 -6.992 -9.172 1 95.94 419 ARG A O 1
ATOM 3205 N N . ASP A 1 420 ? 21.547 -8.18 -9.891 1 97.31 420 ASP A N 1
ATOM 3206 C CA . ASP A 1 420 ? 20.578 -7.301 -9.234 1 97.31 420 ASP A CA 1
ATOM 3207 C C . ASP A 1 420 ? 20.781 -7.297 -7.723 1 97.31 420 ASP A C 1
ATOM 3209 O O . ASP A 1 420 ? 20.672 -6.246 -7.082 1 97.31 420 ASP A O 1
ATOM 3213 N N . LEU A 1 421 ? 20.984 -8.469 -7.152 1 98.25 421 LEU A N 1
ATOM 3214 C CA . LEU A 1 421 ? 21.172 -8.586 -5.711 1 98.25 421 LEU A CA 1
ATOM 3215 C C . LEU A 1 421 ? 22.453 -7.879 -5.277 1 98.25 421 LEU A C 1
ATOM 3217 O O . LEU A 1 421 ? 22.469 -7.207 -4.246 1 98.25 421 LEU A O 1
ATOM 3221 N N . GLU A 1 422 ? 23.547 -8.055 -6.082 1 98.06 422 GLU A N 1
ATOM 3222 C CA . GLU A 1 422 ? 24.797 -7.355 -5.781 1 98.06 422 GLU A CA 1
ATOM 3223 C C . GLU A 1 422 ? 24.609 -5.844 -5.832 1 98.06 422 GLU A C 1
ATOM 3225 O O . GLU A 1 422 ? 25.141 -5.117 -4.992 1 98.06 422 GLU A O 1
ATOM 3230 N N . ASP A 1 423 ? 23.891 -5.379 -6.793 1 97.56 423 ASP A N 1
ATOM 3231 C CA . ASP A 1 423 ? 23.594 -3.951 -6.883 1 97.56 423 ASP A CA 1
ATOM 3232 C C . ASP A 1 423 ? 22.859 -3.467 -5.633 1 97.56 423 ASP A C 1
ATOM 3234 O O . ASP A 1 423 ? 23.156 -2.395 -5.105 1 97.56 423 ASP A O 1
ATOM 3238 N N . ALA A 1 424 ? 21.859 -4.199 -5.195 1 98.38 424 ALA A N 1
ATOM 3239 C CA . ALA A 1 424 ? 21.125 -3.84 -3.986 1 98.38 424 ALA A CA 1
ATOM 3240 C C . ALA A 1 424 ? 22.047 -3.801 -2.771 1 98.38 424 ALA A C 1
ATOM 3242 O O . ALA A 1 424 ? 21.969 -2.879 -1.956 1 98.38 424 ALA A O 1
ATOM 3243 N N . ILE A 1 425 ? 22.891 -4.812 -2.684 1 98.19 425 ILE A N 1
ATOM 3244 C CA . ILE A 1 425 ? 23.828 -4.895 -1.571 1 98.19 425 ILE A CA 1
ATOM 3245 C C . ILE A 1 425 ? 24.75 -3.666 -1.573 1 98.19 425 ILE A C 1
ATOM 3247 O O . ILE A 1 425 ? 25.094 -3.148 -0.513 1 98.19 425 ILE A O 1
ATOM 3251 N N . LYS A 1 426 ? 25.031 -3.17 -2.77 1 96.94 426 LYS A N 1
ATOM 3252 C CA . LYS A 1 426 ? 25.891 -2.004 -2.904 1 96.94 426 LYS A CA 1
ATOM 3253 C C . LYS A 1 426 ? 25.109 -0.708 -2.76 1 96.94 426 LYS A C 1
ATOM 3255 O O . LYS A 1 426 ? 25.656 0.383 -2.922 1 96.94 426 LYS A O 1
ATOM 3260 N N . GLY A 1 427 ? 23.812 -0.809 -2.572 1 96.19 427 GLY A N 1
ATOM 3261 C CA . GLY A 1 427 ? 23.047 0.381 -2.24 1 96.19 427 GLY A CA 1
ATOM 3262 C C . GLY A 1 427 ? 22.078 0.793 -3.332 1 96.19 427 GLY A C 1
ATOM 3263 O O . GLY A 1 427 ? 21.453 1.854 -3.25 1 96.19 427 GLY A O 1
ATOM 3264 N N . ASN A 1 428 ? 21.953 -0.018 -4.387 1 97 428 ASN A N 1
ATOM 3265 C CA . ASN A 1 428 ? 21.031 0.273 -5.469 1 97 428 ASN A CA 1
ATOM 3266 C C . ASN A 1 428 ? 19.953 -0.812 -5.598 1 97 428 ASN A C 1
ATOM 3268 O O . ASN A 1 428 ? 20.109 -1.743 -6.391 1 97 428 ASN A O 1
ATOM 3272 N N . PRO A 1 429 ? 18.812 -0.606 -4.957 1 97.56 429 PRO A N 1
ATOM 3273 C CA . PRO A 1 429 ? 17.812 -1.668 -4.941 1 97.56 429 PRO A CA 1
ATOM 3274 C C . PRO A 1 429 ? 16.922 -1.649 -6.18 1 97.56 429 PRO A C 1
ATOM 3276 O O . PRO A 1 429 ? 16.125 -2.574 -6.387 1 97.56 429 PRO A O 1
ATOM 3279 N N . ALA A 1 430 ? 17.031 -0.677 -7.055 1 94.94 430 ALA A N 1
ATOM 3280 C CA . ALA A 1 430 ? 16.047 -0.393 -8.102 1 94.94 430 ALA A CA 1
ATOM 3281 C C . ALA A 1 430 ? 15.938 -1.555 -9.078 1 94.94 430 ALA A C 1
ATOM 3283 O O . ALA A 1 430 ? 14.836 -2.012 -9.391 1 94.94 430 ALA A O 1
ATOM 3284 N N . PRO A 1 431 ? 17.078 -2.158 -9.523 1 94.69 431 PRO A N 1
ATOM 3285 C CA . PRO A 1 431 ? 16.938 -3.234 -10.508 1 94.69 431 PRO A CA 1
ATOM 3286 C C . PRO A 1 431 ? 16.172 -4.441 -9.969 1 94.69 431 PRO A C 1
ATOM 3288 O O . PRO A 1 431 ? 15.406 -5.066 -10.695 1 94.69 431 PRO A O 1
ATOM 3291 N N . LEU A 1 432 ? 16.359 -4.754 -8.734 1 95.75 432 LEU A N 1
ATOM 3292 C CA . LEU A 1 432 ? 15.664 -5.879 -8.125 1 95.75 432 LEU A CA 1
ATOM 3293 C C . LEU A 1 432 ? 14.195 -5.551 -7.906 1 95.75 432 LEU A C 1
ATOM 3295 O O . LEU A 1 432 ? 13.32 -6.355 -8.227 1 95.75 432 LEU A O 1
ATOM 3299 N N . LEU A 1 433 ? 13.906 -4.32 -7.391 1 93.75 433 LEU A N 1
ATOM 3300 C CA . LEU A 1 433 ? 12.539 -3.9 -7.09 1 93.75 433 LEU A CA 1
ATOM 3301 C C . LEU A 1 433 ? 11.719 -3.775 -8.367 1 93.75 433 LEU A C 1
ATOM 3303 O O . LEU A 1 433 ? 10.508 -4.016 -8.359 1 93.75 433 LEU A O 1
ATOM 3307 N N . ASN A 1 434 ? 12.359 -3.389 -9.43 1 89.12 434 ASN A N 1
ATOM 3308 C CA . ASN A 1 434 ? 11.648 -3.207 -10.688 1 89.12 434 ASN A CA 1
ATOM 3309 C C . ASN A 1 434 ? 11.039 -4.516 -11.188 1 89.12 434 ASN A C 1
ATOM 3311 O O . ASN A 1 434 ? 10.133 -4.508 -12.023 1 89.12 434 ASN A O 1
ATOM 3315 N N . LYS A 1 435 ? 11.523 -5.633 -10.641 1 87.25 435 LYS A N 1
ATOM 3316 C CA . LYS A 1 435 ? 10.969 -6.93 -11.008 1 87.25 435 LYS A CA 1
ATOM 3317 C C . LYS A 1 435 ? 9.695 -7.227 -10.219 1 87.25 435 LYS A C 1
ATOM 3319 O O . LYS A 1 435 ? 8.961 -8.156 -10.555 1 87.25 435 LYS A O 1
ATOM 3324 N N . VAL A 1 436 ? 9.414 -6.469 -9.234 1 85.44 436 VAL A N 1
ATOM 3325 C CA . VAL A 1 436 ? 8.297 -6.703 -8.328 1 85.44 436 VAL A CA 1
ATOM 3326 C C . VAL A 1 436 ? 7.223 -5.637 -8.555 1 85.44 436 VAL A C 1
ATOM 3328 O O . VAL A 1 436 ? 6.027 -5.938 -8.531 1 85.44 436 VAL A O 1
ATOM 3331 N N . LEU A 1 437 ? 7.613 -4.473 -8.742 1 80.56 437 LEU A N 1
ATOM 3332 C CA . LEU A 1 437 ? 6.719 -3.324 -8.789 1 80.56 437 LEU A CA 1
ATOM 3333 C C . LEU A 1 437 ? 5.965 -3.277 -10.117 1 80.56 437 LEU A C 1
ATOM 3335 O O . LEU A 1 437 ? 6.535 -3.586 -11.172 1 80.56 437 LEU A O 1
ATOM 3339 N N . PRO A 1 438 ? 4.656 -2.943 -9.922 1 69.81 438 PRO A N 1
ATOM 3340 C CA . PRO A 1 438 ? 3.867 -2.854 -11.156 1 69.81 438 PRO A CA 1
ATOM 3341 C C . PRO A 1 438 ? 4.297 -1.688 -12.047 1 69.81 438 PRO A C 1
ATOM 3343 O O . PRO A 1 438 ? 4.707 -0.641 -11.539 1 69.81 438 PRO A O 1
ATOM 3346 N N . ASP A 1 439 ? 4.297 -2.014 -13.211 1 62.38 439 ASP A N 1
ATOM 3347 C CA . ASP A 1 439 ? 4.465 -0.937 -14.188 1 62.38 439 ASP A CA 1
ATOM 3348 C C . ASP A 1 439 ? 3.26 0.003 -14.18 1 62.38 439 ASP A C 1
ATOM 3350 O O . ASP A 1 439 ? 2.133 -0.423 -14.438 1 62.38 439 ASP A O 1
ATOM 3354 N N . PRO A 1 440 ? 3.512 1.218 -13.672 1 59.56 440 PRO A N 1
ATOM 3355 C CA . PRO A 1 440 ? 2.377 2.143 -13.602 1 59.56 440 PRO A CA 1
ATOM 3356 C C . PRO A 1 440 ? 1.591 2.205 -14.914 1 59.56 440 PRO A C 1
ATOM 3358 O O . PRO A 1 440 ? 0.414 2.576 -14.906 1 59.56 440 PRO A O 1
ATOM 3361 N N . ALA A 1 441 ? 2.242 1.864 -15.969 1 51.06 441 ALA A N 1
ATOM 3362 C CA . ALA A 1 441 ? 1.582 1.887 -17.266 1 51.06 441 ALA A CA 1
ATOM 3363 C C . ALA A 1 441 ? 0.689 0.663 -17.453 1 51.06 441 ALA A C 1
ATOM 3365 O O . ALA A 1 441 ? -0.166 0.638 -18.344 1 51.06 441 ALA A O 1
ATOM 3366 N N . ARG A 1 442 ? 0.89 -0.208 -16.469 1 52.59 442 ARG A N 1
ATOM 3367 C CA . ARG A 1 442 ? 0.141 -1.453 -16.609 1 52.59 442 ARG A CA 1
ATOM 3368 C C . ARG A 1 442 ? -0.875 -1.611 -15.477 1 52.59 442 ARG A C 1
ATOM 3370 O O . ARG A 1 442 ? -0.739 -0.99 -14.422 1 52.59 442 ARG A O 1
ATOM 3377 N N . ASP A 1 443 ? -1.903 -2.27 -15.781 1 54.88 443 ASP A N 1
ATOM 3378 C CA . ASP A 1 443 ? -2.906 -2.643 -14.789 1 54.88 443 ASP A CA 1
ATOM 3379 C C . ASP A 1 443 ? -2.268 -3.373 -13.617 1 54.88 443 ASP A C 1
ATOM 3381 O O . ASP A 1 443 ? -1.484 -4.305 -13.805 1 54.88 443 ASP A O 1
ATOM 3385 N N . ARG A 1 444 ? -2.424 -2.742 -12.5 1 57.53 444 ARG A N 1
ATOM 3386 C CA . ARG A 1 444 ? -1.892 -3.324 -11.266 1 57.53 444 ARG A CA 1
ATOM 3387 C C . ARG A 1 444 ? -2.631 -4.605 -10.906 1 57.53 444 ARG A C 1
ATOM 3389 O O . ARG A 1 444 ? -2.123 -5.426 -10.133 1 57.53 444 ARG A O 1
ATOM 3396 N N . PHE A 1 445 ? -3.701 -4.711 -11.492 1 53.19 445 PHE A N 1
ATOM 3397 C CA . PHE A 1 445 ? -4.473 -5.887 -11.109 1 53.19 445 PHE A CA 1
ATOM 3398 C C . PHE A 1 445 ? -3.922 -7.141 -11.773 1 53.19 445 PHE A C 1
ATOM 3400 O O . PHE A 1 445 ? -3.846 -7.219 -13 1 53.19 445 PHE A O 1
ATOM 3407 N N . ASP A 1 446 ? -3.426 -8.086 -10.891 1 59.41 446 ASP A N 1
ATOM 3408 C CA . ASP A 1 446 ? -2.865 -9.344 -11.391 1 59.41 446 ASP A CA 1
ATOM 3409 C C . ASP A 1 446 ? -3.965 -10.359 -11.68 1 59.41 446 ASP A C 1
ATOM 3411 O O . ASP A 1 446 ? -4.363 -11.125 -10.797 1 59.41 446 ASP A O 1
ATOM 3415 N N . HIS A 1 447 ? -4.441 -10.438 -12.859 1 62.03 447 HIS A N 1
ATOM 3416 C CA . HIS A 1 447 ? -5.516 -11.336 -13.273 1 62.03 447 HIS A CA 1
ATOM 3417 C C . HIS A 1 447 ? -5.109 -12.797 -13.094 1 62.03 447 HIS A C 1
ATOM 3419 O O . HIS A 1 447 ? -5.945 -13.641 -12.766 1 62.03 447 HIS A O 1
ATOM 3425 N N . GLY A 1 448 ? -3.908 -12.984 -13.273 1 65.75 448 GLY A N 1
ATOM 3426 C CA . GLY A 1 448 ? -3.42 -14.344 -13.078 1 65.75 448 GLY A CA 1
ATOM 3427 C C . GLY A 1 448 ? -3.52 -14.812 -11.641 1 65.75 448 GLY A C 1
ATOM 3428 O O . GLY A 1 448 ? -3.938 -15.945 -11.383 1 65.75 448 GLY A O 1
ATOM 3429 N N . ASN A 1 449 ? -3.334 -13.867 -10.781 1 72.25 449 ASN A N 1
ATOM 3430 C CA . ASN A 1 449 ? -3.41 -14.227 -9.367 1 72.25 449 ASN A CA 1
ATOM 3431 C C . ASN A 1 449 ? -4.852 -14.477 -8.938 1 72.25 449 ASN A C 1
ATOM 3433 O O . ASN A 1 449 ? -5.105 -15.344 -8.094 1 72.25 449 ASN A O 1
ATOM 3437 N N . MET A 1 450 ? -5.699 -13.82 -9.523 1 78.06 450 MET A N 1
ATOM 3438 C CA . MET A 1 450 ? -7.098 -14.016 -9.156 1 78.06 450 MET A CA 1
ATOM 3439 C C . MET A 1 450 ? -7.625 -15.344 -9.703 1 78.06 450 MET A C 1
ATOM 3441 O O . MET A 1 450 ? -8.391 -16.031 -9.023 1 78.06 450 MET A O 1
ATOM 3445 N N . ALA A 1 451 ? -7.211 -15.609 -10.938 1 78.56 451 ALA A N 1
ATOM 3446 C CA . ALA A 1 451 ? -7.582 -16.906 -11.492 1 78.56 451 ALA A CA 1
ATOM 3447 C C . ALA A 1 451 ? -7.008 -18.047 -10.648 1 78.56 451 ALA A C 1
ATOM 3449 O O . ALA A 1 451 ? -7.688 -19.047 -10.391 1 78.56 451 ALA A O 1
ATOM 3450 N N . ARG A 1 452 ? -5.812 -17.891 -10.273 1 84.56 452 ARG A N 1
ATOM 3451 C CA . ARG A 1 452 ? -5.195 -18.891 -9.406 1 84.56 452 ARG A CA 1
ATOM 3452 C C . ARG A 1 452 ? -5.965 -19.031 -8.094 1 84.56 452 ARG A C 1
ATOM 3454 O O . ARG A 1 452 ? -6.188 -20.141 -7.617 1 84.56 452 ARG A O 1
ATOM 3461 N N . TYR A 1 453 ? -6.332 -17.875 -7.543 1 87.88 453 TYR A N 1
ATOM 3462 C CA . TYR A 1 453 ? -7.102 -17.891 -6.305 1 87.88 453 TYR A CA 1
ATOM 3463 C C . TYR A 1 453 ? -8.383 -18.703 -6.465 1 87.88 453 TYR A C 1
ATOM 3465 O O . TYR A 1 453 ? -8.734 -19.5 -5.59 1 87.88 453 TYR A O 1
ATOM 3473 N N . ALA A 1 454 ? -9 -18.578 -7.57 1 87.44 454 ALA A N 1
ATOM 3474 C CA . ALA A 1 454 ? -10.234 -19.312 -7.844 1 87.44 454 ALA A CA 1
ATOM 3475 C C . ALA A 1 454 ? -9.977 -20.812 -7.961 1 87.44 454 ALA A C 1
ATOM 3477 O O . ALA A 1 454 ? -10.648 -21.625 -7.312 1 87.44 454 ALA A O 1
ATOM 3478 N N . VAL A 1 455 ? -9 -21.188 -8.75 1 87.88 455 VAL A N 1
ATOM 3479 C CA . VAL A 1 455 ? -8.688 -22.594 -8.984 1 87.88 455 VAL A CA 1
ATOM 3480 C C . VAL A 1 455 ? -8.234 -23.234 -7.684 1 87.88 455 VAL A C 1
ATOM 3482 O O . VAL A 1 455 ? -8.703 -24.328 -7.328 1 87.88 455 VAL A O 1
ATOM 3485 N N . THR A 1 456 ? -7.359 -22.531 -6.969 1 91.06 456 THR A N 1
ATOM 3486 C CA . THR A 1 456 ? -6.848 -23.016 -5.691 1 91.06 456 THR A CA 1
ATOM 3487 C C . THR A 1 456 ? -7.996 -23.328 -4.734 1 91.06 456 THR A C 1
ATOM 3489 O O . THR A 1 456 ? -8.023 -24.391 -4.109 1 91.06 456 THR A O 1
ATOM 3492 N N . CYS A 1 457 ? -8.938 -22.484 -4.699 1 92.88 457 CYS A N 1
ATOM 3493 C CA . CYS A 1 457 ? -9.969 -22.594 -3.67 1 92.88 457 CYS A CA 1
ATOM 3494 C C . CYS A 1 457 ? -11.047 -23.594 -4.082 1 92.88 457 CYS A C 1
ATOM 3496 O O . CYS A 1 457 ? -11.734 -24.156 -3.23 1 92.88 457 CYS A O 1
ATOM 3498 N N . ILE A 1 458 ? -11.188 -23.828 -5.344 1 91.19 458 ILE A N 1
ATOM 3499 C CA . ILE A 1 458 ? -12.148 -24.828 -5.816 1 91.19 458 ILE A CA 1
ATOM 3500 C C . ILE A 1 458 ? -11.547 -26.219 -5.715 1 91.19 458 ILE A C 1
ATOM 3502 O O . ILE A 1 458 ? -12.242 -27.188 -5.395 1 91.19 458 ILE A O 1
ATOM 3506 N N . ASP A 1 459 ? -10.25 -26.312 -5.906 1 91.62 459 ASP A N 1
ATOM 3507 C CA . ASP A 1 459 ? -9.586 -27.625 -6.004 1 91.62 459 ASP A CA 1
ATOM 3508 C C . ASP A 1 459 ? -9.188 -28.141 -4.625 1 91.62 459 ASP A C 1
ATOM 3510 O O . ASP A 1 459 ? -9.102 -29.344 -4.41 1 91.62 459 ASP A O 1
ATOM 3514 N N . SER A 1 460 ? -8.906 -27.234 -3.715 1 93.94 460 SER A N 1
ATOM 3515 C CA . SER A 1 460 ? -8.375 -27.641 -2.42 1 93.94 460 SER A CA 1
ATOM 3516 C C . SER A 1 460 ? -9.484 -28.094 -1.482 1 93.94 460 SER A C 1
ATOM 3518 O O . SER A 1 460 ? -10.664 -28 -1.815 1 93.94 460 SER A O 1
ATOM 3520 N N . LEU A 1 461 ? -9.039 -28.734 -0.407 1 94.88 461 LEU A N 1
ATOM 3521 C CA . LEU A 1 461 ? -9.984 -29.141 0.623 1 94.88 461 LEU A CA 1
ATOM 3522 C C . LEU A 1 461 ? -10.836 -27.953 1.074 1 94.88 461 LEU A C 1
ATOM 3524 O O . LEU A 1 461 ? -10.297 -26.922 1.47 1 94.88 461 LEU A O 1
ATOM 3528 N N . PRO A 1 462 ? -12.172 -28.062 0.952 1 93.75 462 PRO A N 1
ATOM 3529 C CA . PRO A 1 462 ? -13.023 -26.922 1.293 1 93.75 462 PRO A CA 1
ATOM 3530 C C . PRO A 1 462 ? -13.102 -26.656 2.797 1 93.75 462 PRO A C 1
ATOM 3532 O O . PRO A 1 462 ? -12.891 -27.578 3.592 1 93.75 462 PRO A O 1
ATOM 3535 N N . PHE A 1 463 ? -13.344 -25.422 3.156 1 94.81 463 PHE A N 1
ATOM 3536 C CA . PHE A 1 463 ? -13.602 -25.047 4.539 1 94.81 463 PHE A CA 1
ATOM 3537 C C . PHE A 1 463 ? -15.094 -25.141 4.859 1 94.81 463 PHE A C 1
ATOM 3539 O O . PHE A 1 463 ? -15.93 -24.984 3.971 1 94.81 463 PHE A O 1
ATOM 3546 N N . ASN A 1 464 ? -15.383 -25.453 6.148 1 92.81 464 ASN A N 1
ATOM 3547 C CA . ASN A 1 464 ? -16.75 -25.312 6.625 1 92.81 464 ASN A CA 1
ATOM 3548 C C . ASN A 1 464 ? -17.109 -23.844 6.863 1 92.81 464 ASN A C 1
ATOM 3550 O O . ASN A 1 464 ? -16.891 -23.312 7.957 1 92.81 464 ASN A O 1
ATOM 3554 N N . LYS A 1 465 ? -17.781 -23.234 5.965 1 90.25 465 LYS A N 1
ATOM 3555 C CA . LYS A 1 465 ? -18 -21.797 5.984 1 90.25 465 LYS A CA 1
ATOM 3556 C C . LYS A 1 465 ? -19.141 -21.438 6.938 1 90.25 465 LYS A C 1
ATOM 3558 O O . LYS A 1 465 ? -19.297 -20.266 7.297 1 90.25 465 LYS A O 1
ATOM 3563 N N . SER A 1 466 ? -19.906 -22.391 7.316 1 91.12 466 SER A N 1
ATOM 3564 C CA . SER A 1 466 ? -20.984 -22.141 8.266 1 91.12 466 SER A CA 1
ATOM 3565 C C . SER A 1 466 ? -20.438 -22 9.688 1 91.12 466 SER A C 1
ATOM 3567 O O . SER A 1 466 ? -21.156 -21.531 10.578 1 91.12 466 SER A O 1
ATOM 3569 N N . ASP A 1 467 ? -19.188 -22.438 9.883 1 93.06 467 ASP A N 1
ATOM 3570 C CA . ASP A 1 467 ? -18.547 -22.328 11.188 1 93.06 467 ASP A CA 1
ATOM 3571 C C . ASP A 1 467 ? -17.203 -21.609 11.086 1 93.06 467 ASP A C 1
ATOM 3573 O O . ASP A 1 467 ? -16.156 -22.25 11.109 1 93.06 467 ASP A O 1
ATOM 3577 N N . PRO A 1 468 ? -17.188 -20.344 11.125 1 90.38 468 PRO A N 1
ATOM 3578 C CA . PRO A 1 468 ? -15.969 -19.562 10.945 1 90.38 468 PRO A CA 1
ATOM 3579 C C . PRO A 1 468 ? -14.953 -19.797 12.055 1 90.38 468 PRO A C 1
ATOM 3581 O O . PRO A 1 468 ? -13.789 -19.406 11.93 1 90.38 468 PRO A O 1
ATOM 3584 N N . SER A 1 469 ? -15.336 -20.406 13.133 1 90.56 469 SER A N 1
ATOM 3585 C CA . SER A 1 469 ? -14.398 -20.688 14.219 1 90.56 469 SER A CA 1
ATOM 3586 C C . SER A 1 469 ? -13.352 -21.719 13.789 1 90.56 469 SER A C 1
ATOM 3588 O O . SER A 1 469 ? -12.32 -21.859 14.445 1 90.56 469 SER A O 1
ATOM 3590 N N . THR A 1 470 ? -13.656 -22.406 12.641 1 91.44 470 THR A N 1
ATOM 3591 C CA . THR A 1 470 ? -12.734 -23.422 12.148 1 91.44 470 THR A CA 1
ATOM 3592 C C . THR A 1 470 ? -11.695 -22.812 11.219 1 91.44 470 THR A C 1
ATOM 3594 O O . THR A 1 470 ? -10.766 -23.484 10.781 1 91.44 470 THR A O 1
ATOM 3597 N N . PHE A 1 471 ? -11.867 -21.578 10.891 1 95.62 471 PHE A N 1
ATOM 3598 C CA . PHE A 1 471 ? -10.938 -20.922 9.992 1 95.62 471 PHE A CA 1
ATOM 3599 C C . PHE A 1 471 ? -9.57 -20.75 10.648 1 95.62 471 PHE A C 1
ATOM 3601 O O . PHE A 1 471 ? -9.484 -20.531 11.859 1 95.62 471 PHE A O 1
ATOM 3608 N N . PRO A 1 472 ? -8.531 -20.906 9.852 1 96 472 PRO A N 1
ATOM 3609 C CA . PRO A 1 472 ? -7.215 -20.672 10.453 1 96 472 PRO A CA 1
ATOM 3610 C C . PRO A 1 472 ? -7.031 -19.234 10.93 1 96 472 PRO A C 1
ATOM 3612 O O . PRO A 1 472 ? -7.371 -18.297 10.219 1 96 472 PRO A O 1
ATOM 3615 N N . THR A 1 473 ? -6.488 -19.062 12.141 1 94.75 473 THR A N 1
ATOM 3616 C CA . THR A 1 473 ? -6.16 -17.766 12.703 1 94.75 473 THR A CA 1
ATOM 3617 C C . THR A 1 473 ? -4.766 -17.328 12.273 1 94.75 473 THR A C 1
ATOM 3619 O O . THR A 1 473 ? -3.969 -18.141 11.805 1 94.75 473 THR A O 1
ATOM 3622 N N . PRO A 1 474 ? -4.523 -15.984 12.398 1 93.94 474 PRO A N 1
ATOM 3623 C CA . PRO A 1 474 ? -3.154 -15.539 12.117 1 93.94 474 PRO A CA 1
ATOM 3624 C C . PRO A 1 474 ? -2.113 -16.266 12.961 1 93.94 474 PRO A C 1
ATOM 3626 O O . PRO A 1 474 ? -1.019 -16.562 12.477 1 93.94 474 PRO A O 1
ATOM 3629 N N . GLU A 1 475 ? -2.439 -16.594 14.188 1 92.25 475 GLU A N 1
ATOM 3630 C CA . GLU A 1 475 ? -1.524 -17.297 15.086 1 92.25 475 GLU A CA 1
ATOM 3631 C C . GLU A 1 475 ? -1.251 -18.719 14.609 1 92.25 475 GLU A C 1
ATOM 3633 O O . GLU A 1 475 ? -0.106 -19.172 14.625 1 92.25 475 GLU A O 1
ATOM 3638 N N . TYR A 1 476 ? -2.312 -19.359 14.195 1 95.19 476 TYR A N 1
ATOM 3639 C CA . TYR A 1 476 ? -2.152 -20.703 13.68 1 95.19 476 TYR A CA 1
ATOM 3640 C C . TYR A 1 476 ? -1.275 -20.719 12.438 1 95.19 476 TYR A C 1
ATOM 3642 O O . TYR A 1 476 ? -0.372 -21.547 12.312 1 95.19 476 TYR A O 1
ATOM 3650 N N . LEU A 1 477 ? -1.524 -19.828 11.562 1 96.12 477 LEU A N 1
ATOM 3651 C CA . LEU A 1 477 ? -0.731 -19.734 10.344 1 96.12 477 LEU A CA 1
ATOM 3652 C C . LEU A 1 477 ? 0.726 -19.422 10.664 1 96.12 477 LEU A C 1
ATOM 3654 O O . LEU A 1 477 ? 1.637 -19.969 10.039 1 96.12 477 LEU A O 1
ATOM 3658 N N . ALA A 1 478 ? 0.945 -18.516 11.633 1 94.19 478 ALA A N 1
ATOM 3659 C CA . ALA A 1 478 ? 2.303 -18.172 12.047 1 94.19 478 ALA A CA 1
ATOM 3660 C C . ALA A 1 478 ? 3.018 -19.391 12.633 1 94.19 478 ALA A C 1
ATOM 3662 O O . ALA A 1 478 ? 4.207 -19.609 12.375 1 94.19 478 ALA A O 1
ATOM 3663 N N . GLN A 1 479 ? 2.305 -20.188 13.398 1 94.12 479 GLN A N 1
ATOM 3664 C CA . GLN A 1 479 ? 2.877 -21.422 13.93 1 94.12 479 GLN A CA 1
ATOM 3665 C C . GLN A 1 479 ? 3.322 -22.359 12.812 1 94.12 479 GLN A C 1
ATOM 3667 O O . GLN A 1 479 ? 4.387 -22.969 12.898 1 94.12 479 GLN A O 1
ATOM 3672 N N . ARG A 1 480 ? 2.574 -22.438 11.836 1 94.19 480 ARG A N 1
ATOM 3673 C CA . ARG A 1 480 ? 2.928 -23.297 10.695 1 94.19 480 ARG A CA 1
ATOM 3674 C C . ARG A 1 480 ? 4.168 -22.766 9.984 1 94.19 480 ARG A C 1
ATOM 3676 O O . ARG A 1 480 ? 5.02 -23.547 9.555 1 94.19 480 ARG A O 1
ATOM 3683 N N . VAL A 1 481 ? 4.238 -21.438 9.867 1 94.88 481 VAL A N 1
ATOM 3684 C CA . VAL A 1 481 ? 5.418 -20.844 9.258 1 94.88 481 VAL A CA 1
ATOM 3685 C C . VAL A 1 481 ? 6.664 -21.203 10.07 1 94.88 481 VAL A C 1
ATOM 3687 O O . VAL A 1 481 ? 7.68 -21.609 9.5 1 94.88 481 VAL A O 1
ATOM 3690 N N . VAL A 1 482 ? 6.551 -21.062 11.375 1 93.31 482 VAL A N 1
ATOM 3691 C CA . VAL A 1 482 ? 7.68 -21.391 12.242 1 93.31 482 VAL A CA 1
ATOM 3692 C C . VAL A 1 482 ? 8.047 -22.859 12.078 1 93.31 482 VAL A C 1
ATOM 3694 O O . VAL A 1 482 ? 9.234 -23.203 11.992 1 93.31 482 VAL A O 1
ATOM 3697 N N . GLN A 1 483 ? 7.055 -23.703 11.992 1 93 483 GLN A N 1
ATOM 3698 C CA . GLN A 1 483 ? 7.305 -25.125 11.789 1 93 483 GLN A CA 1
ATOM 3699 C C . GLN A 1 483 ? 7.98 -25.375 10.445 1 93 483 GLN A C 1
ATOM 3701 O O . GLN A 1 483 ? 8.906 -26.188 10.352 1 93 483 GLN A O 1
ATOM 3706 N N . ARG A 1 484 ? 7.566 -24.75 9.438 1 93.56 484 ARG A N 1
ATOM 3707 C CA . ARG A 1 484 ? 8.148 -24.875 8.109 1 93.56 484 ARG A CA 1
ATOM 3708 C C . ARG A 1 484 ? 9.609 -24.453 8.102 1 93.56 484 ARG A C 1
ATOM 3710 O O . ARG A 1 484 ? 10.453 -25.109 7.496 1 93.56 484 ARG A O 1
ATOM 3717 N N . VAL A 1 485 ? 9.898 -23.312 8.75 1 93.31 485 VAL A N 1
ATOM 3718 C CA . VAL A 1 485 ? 11.266 -22.812 8.812 1 93.31 485 VAL A CA 1
ATOM 3719 C C . VAL A 1 485 ? 12.164 -23.812 9.523 1 93.31 485 VAL A C 1
ATOM 3721 O O . VAL A 1 485 ? 13.32 -24.016 9.141 1 93.31 485 VAL A O 1
ATOM 3724 N N . ASN A 1 486 ? 11.586 -24.516 10.453 1 91.06 486 ASN A N 1
ATOM 3725 C CA . ASN A 1 486 ? 12.383 -25.422 11.273 1 91.06 486 ASN A CA 1
ATOM 3726 C C . ASN A 1 486 ? 12.508 -26.797 10.633 1 91.06 486 ASN A C 1
ATOM 3728 O O . ASN A 1 486 ? 13.516 -27.484 10.82 1 91.06 486 ASN A O 1
ATOM 3732 N N . SER A 1 487 ? 11.484 -27.219 9.836 1 91.38 487 SER A N 1
ATOM 3733 C CA . SER A 1 487 ? 11.43 -28.625 9.477 1 91.38 487 SER A CA 1
ATOM 3734 C C . SER A 1 487 ? 11.469 -28.812 7.961 1 91.38 487 SER A C 1
ATOM 3736 O O . SER A 1 487 ? 11.734 -29.922 7.473 1 91.38 487 SER A O 1
ATOM 3738 N N . THR A 1 488 ? 11.172 -27.812 7.234 1 91.56 488 THR A N 1
ATOM 3739 C CA . THR A 1 488 ? 11.023 -27.984 5.793 1 91.56 488 THR A CA 1
ATOM 3740 C C . THR A 1 488 ? 12.086 -27.188 5.039 1 91.56 488 THR A C 1
ATOM 3742 O O . THR A 1 488 ? 12.812 -27.75 4.211 1 91.56 488 THR A O 1
ATOM 3745 N N . SER A 1 489 ? 12.164 -25.906 5.273 1 92.81 489 SER A N 1
ATOM 3746 C CA . SER A 1 489 ? 13.117 -25.031 4.598 1 92.81 489 SER A CA 1
ATOM 3747 C C . SER A 1 489 ? 13.547 -23.875 5.496 1 92.81 489 SER A C 1
ATOM 3749 O O . SER A 1 489 ? 12.75 -22.969 5.773 1 92.81 489 SER A O 1
ATOM 3751 N N . LYS A 1 490 ? 14.75 -23.875 5.805 1 92.62 490 LYS A N 1
ATOM 3752 C CA . LYS A 1 490 ? 15.305 -22.875 6.711 1 92.62 490 LYS A CA 1
ATOM 3753 C C . LYS A 1 490 ? 15.219 -21.469 6.109 1 92.62 490 LYS A C 1
ATOM 3755 O O . LYS A 1 490 ? 14.961 -20.5 6.82 1 92.62 490 LYS A O 1
ATOM 3760 N N . TYR A 1 491 ? 15.359 -21.375 4.84 1 93.06 491 TYR A N 1
ATOM 3761 C CA . TYR A 1 491 ? 15.516 -20.062 4.207 1 93.06 491 TYR A CA 1
ATOM 3762 C C . TYR A 1 491 ? 14.195 -19.594 3.617 1 93.06 491 TYR A C 1
ATOM 3764 O O . TYR A 1 491 ? 13.953 -18.391 3.51 1 93.06 491 TYR A O 1
ATOM 3772 N N . PHE A 1 492 ? 13.289 -20.516 3.305 1 93.19 492 PHE A N 1
ATOM 3773 C CA . PHE A 1 492 ? 12.141 -20.094 2.512 1 93.19 492 PHE A CA 1
ATOM 3774 C C . PHE A 1 492 ? 10.836 -20.453 3.207 1 93.19 492 PHE A C 1
ATOM 3776 O O . PHE A 1 492 ? 9.75 -20.25 2.66 1 93.19 492 PHE A O 1
ATOM 3783 N N . GLY A 1 493 ? 10.898 -20.969 4.383 1 91.69 493 GLY A N 1
ATOM 3784 C CA . GLY A 1 493 ? 9.703 -21.375 5.098 1 91.69 493 GLY A CA 1
ATOM 3785 C C . GLY A 1 493 ? 8.734 -20.25 5.348 1 91.69 493 GLY A C 1
ATOM 3786 O O . GLY A 1 493 ? 7.52 -20.469 5.434 1 91.69 493 GLY A O 1
ATOM 3787 N N . GLY A 1 494 ? 9.273 -19.016 5.516 1 89.88 494 GLY A N 1
ATOM 3788 C CA . GLY A 1 494 ? 8.438 -17.859 5.848 1 89.88 494 GLY A CA 1
ATOM 3789 C C . GLY A 1 494 ? 8.188 -16.953 4.664 1 89.88 494 GLY A C 1
ATOM 3790 O O . GLY A 1 494 ? 7.32 -16.078 4.723 1 89.88 494 GLY A O 1
ATOM 3791 N N . SER A 1 495 ? 8.938 -17.094 3.67 1 84.62 495 SER A N 1
ATOM 3792 C CA . SER A 1 495 ? 8.875 -16.172 2.543 1 84.62 495 SER A CA 1
ATOM 3793 C C . SER A 1 495 ? 8.969 -16.906 1.213 1 84.62 495 SER A C 1
ATOM 3795 O O . SER A 1 495 ? 10.031 -16.953 0.597 1 84.62 495 SER A O 1
ATOM 3797 N N . THR A 1 496 ? 7.82 -17.344 0.816 1 80.5 496 THR A N 1
ATOM 3798 C CA . THR A 1 496 ? 7.805 -18.031 -0.474 1 80.5 496 THR A CA 1
ATOM 3799 C C . THR A 1 496 ? 7.727 -17.016 -1.616 1 80.5 496 THR A C 1
ATOM 3801 O O . THR A 1 496 ? 7.812 -15.812 -1.39 1 80.5 496 THR A O 1
ATOM 3804 N N . GLY A 1 497 ? 7.699 -17.406 -2.846 1 75.88 497 GLY A N 1
ATOM 3805 C CA . GLY A 1 497 ? 7.676 -16.547 -4.016 1 75.88 497 GLY A CA 1
ATOM 3806 C C . GLY A 1 497 ? 6.43 -15.688 -4.098 1 75.88 497 GLY A C 1
ATOM 3807 O O . GLY A 1 497 ? 5.371 -16.078 -3.6 1 75.88 497 GLY A O 1
ATOM 3808 N N . LEU A 1 498 ? 6.531 -14.5 -4.551 1 73.44 498 LEU A N 1
ATOM 3809 C CA . LEU A 1 498 ? 5.43 -13.555 -4.715 1 73.44 498 LEU A CA 1
ATOM 3810 C C . LEU A 1 498 ? 4.52 -13.977 -5.863 1 73.44 498 LEU A C 1
ATOM 3812 O O . LEU A 1 498 ? 3.395 -13.477 -5.984 1 73.44 498 LEU A O 1
ATOM 3816 N N . THR A 1 499 ? 4.93 -14.891 -6.562 1 66.56 499 THR A N 1
ATOM 3817 C CA . THR A 1 499 ? 4.188 -15.297 -7.75 1 66.56 499 THR A CA 1
ATOM 3818 C C . THR A 1 499 ? 3.09 -16.297 -7.387 1 66.56 499 THR A C 1
ATOM 3820 O O . THR A 1 499 ? 2.084 -16.406 -8.094 1 66.56 499 THR A O 1
ATOM 3823 N N . ASP A 1 500 ? 3.234 -17.016 -6.328 1 71.5 500 ASP A N 1
ATOM 3824 C CA . ASP A 1 500 ? 2.281 -18.062 -5.977 1 71.5 500 ASP A CA 1
ATOM 3825 C C . ASP A 1 500 ? 1.738 -17.859 -4.566 1 71.5 500 ASP A C 1
ATOM 3827 O O . ASP A 1 500 ? 2.08 -18.625 -3.65 1 71.5 500 ASP A O 1
ATOM 3831 N N . ILE A 1 501 ? 0.907 -16.938 -4.508 1 74.75 501 ILE A N 1
ATOM 3832 C CA . ILE A 1 501 ? 0.346 -16.688 -3.186 1 74.75 501 ILE A CA 1
ATOM 3833 C C . ILE A 1 501 ? -0.955 -17.469 -3.021 1 74.75 501 ILE A C 1
ATOM 3835 O O . ILE A 1 501 ? -1.938 -17.203 -3.719 1 74.75 501 ILE A O 1
ATOM 3839 N N . ASP A 1 502 ? -0.891 -18.5 -2.287 1 86.44 502 ASP A N 1
ATOM 3840 C CA . ASP A 1 502 ? -2.057 -19.344 -2.016 1 86.44 502 ASP A CA 1
ATOM 3841 C C . ASP A 1 502 ? -2.525 -19.172 -0.571 1 86.44 502 ASP A C 1
ATOM 3843 O O . ASP A 1 502 ? -1.709 -19 0.335 1 86.44 502 ASP A O 1
ATOM 3847 N N . GLY A 1 503 ? -3.732 -19.203 -0.367 1 90.94 503 GLY A N 1
ATOM 3848 C CA . GLY A 1 503 ? -4.375 -19.016 0.924 1 90.94 503 GLY A CA 1
ATOM 3849 C C . GLY A 1 503 ? -5.719 -18.312 0.827 1 90.94 503 GLY A C 1
ATOM 3850 O O . GLY A 1 503 ? -6.164 -17.953 -0.266 1 90.94 503 GLY A O 1
ATOM 3851 N N . GLY A 1 504 ? -6.371 -18.234 1.949 1 95 504 GLY A N 1
ATOM 3852 C CA . GLY A 1 504 ? -7.574 -17.422 2.043 1 95 504 GLY A CA 1
ATOM 3853 C C . GLY A 1 504 ? -8.812 -18.125 1.53 1 95 504 GLY A C 1
ATOM 3854 O O . GLY A 1 504 ? -9.867 -17.5 1.36 1 95 504 GLY A O 1
ATOM 3855 N N . CYS A 1 505 ? -8.773 -19.453 1.28 1 96.06 505 CYS A N 1
ATOM 3856 C CA . CYS A 1 505 ? -9.883 -20.156 0.652 1 96.06 505 CYS A CA 1
ATOM 3857 C C . CYS A 1 505 ? -11.102 -20.188 1.57 1 96.06 505 CYS A C 1
ATOM 3859 O O . CYS A 1 505 ? -12.211 -20.469 1.122 1 96.06 505 CYS A O 1
ATOM 3861 N N . GLN A 1 506 ? -10.938 -19.922 2.846 1 96.38 506 GLN A N 1
ATOM 3862 C CA . GLN A 1 506 ? -12.062 -19.812 3.766 1 96.38 506 GLN A CA 1
ATOM 3863 C C . GLN A 1 506 ? -12.984 -18.656 3.377 1 96.38 506 GLN A C 1
ATOM 3865 O O . GLN A 1 506 ? -14.156 -18.641 3.768 1 96.38 506 GLN A O 1
ATOM 3870 N N . PHE A 1 507 ? -12.414 -17.734 2.602 1 94.88 507 PHE A N 1
ATOM 3871 C CA . PHE A 1 507 ? -13.18 -16.547 2.25 1 94.88 507 PHE A CA 1
ATOM 3872 C C . PHE A 1 507 ? -13.805 -16.688 0.865 1 94.88 507 PHE A C 1
ATOM 3874 O O . PHE A 1 507 ? -14.648 -15.891 0.471 1 94.88 507 PHE A O 1
ATOM 3881 N N . TRP A 1 508 ? -13.336 -17.656 0.052 1 93.12 508 TRP A N 1
ATOM 3882 C CA . TRP A 1 508 ? -13.82 -17.797 -1.317 1 93.12 508 TRP A CA 1
ATOM 3883 C C . TRP A 1 508 ? -15.312 -18.125 -1.337 1 93.12 508 TRP A C 1
ATOM 3885 O O . TRP A 1 508 ? -15.781 -18.969 -0.575 1 93.12 508 TRP A O 1
ATOM 3895 N N . PRO A 1 509 ? -16.125 -17.469 -2.18 1 90.5 509 PRO A N 1
ATOM 3896 C CA . PRO A 1 509 ? -17.578 -17.453 -2.018 1 90.5 509 PRO A CA 1
ATOM 3897 C C . PRO A 1 509 ? -18.25 -18.75 -2.477 1 90.5 509 PRO A C 1
ATOM 3899 O O . PRO A 1 509 ? -19.422 -18.969 -2.205 1 90.5 509 PRO A O 1
ATOM 3902 N N . VAL A 1 510 ? -17.484 -19.594 -3.229 1 90.69 510 VAL A N 1
ATOM 3903 C CA . VAL A 1 510 ? -18.125 -20.781 -3.775 1 90.69 510 VAL A CA 1
ATOM 3904 C C . VAL A 1 510 ? -17.234 -22 -3.521 1 90.69 510 VAL A C 1
ATOM 3906 O O . VAL A 1 510 ? -16.031 -21.859 -3.297 1 90.69 510 VAL A O 1
ATOM 3909 N N . ASP A 1 511 ? -17.812 -23.188 -3.604 1 88.81 511 ASP A N 1
ATOM 3910 C CA . ASP A 1 511 ? -17.062 -24.438 -3.449 1 88.81 511 ASP A CA 1
ATOM 3911 C C . ASP A 1 511 ? -16.828 -25.109 -4.801 1 88.81 511 ASP A C 1
ATOM 3913 O O . ASP A 1 511 ? -16.031 -26.031 -4.91 1 88.81 511 ASP A O 1
ATOM 3917 N N . GLY A 1 512 ? -17.438 -24.594 -5.812 1 88.94 512 GLY A N 1
ATOM 3918 C CA . GLY A 1 512 ? -17.297 -25.219 -7.117 1 88.94 512 GLY A CA 1
ATOM 3919 C C . GLY A 1 512 ? -18.312 -26.328 -7.359 1 88.94 512 GLY A C 1
ATOM 3920 O O . GLY A 1 512 ? -18.828 -26.922 -6.41 1 88.94 512 GLY A O 1
ATOM 3921 N N . ILE A 1 513 ? -18.547 -26.656 -8.609 1 88.75 513 ILE A N 1
ATOM 3922 C CA . ILE A 1 513 ? -19.562 -27.641 -8.953 1 88.75 513 ILE A CA 1
ATOM 3923 C C . ILE A 1 513 ? -18.953 -29.047 -8.938 1 88.75 513 ILE A C 1
ATOM 3925 O O . ILE A 1 513 ? -19.672 -30.047 -8.82 1 88.75 513 ILE A O 1
ATOM 3929 N N . GLU A 1 514 ? -17.625 -29.062 -9.125 1 88.69 514 GLU A N 1
ATOM 3930 C CA . GLU A 1 514 ? -16.938 -30.344 -9.18 1 88.69 514 GLU A CA 1
ATOM 3931 C C . GLU A 1 514 ? -15.5 -30.219 -8.68 1 88.69 514 GLU A C 1
ATOM 3933 O O . GLU A 1 514 ? -14.828 -29.234 -8.945 1 88.69 514 GLU A O 1
ATOM 3938 N N . ARG A 1 515 ? -15.125 -31.172 -7.891 1 88.56 515 ARG A N 1
ATOM 3939 C CA . ARG A 1 515 ? -13.758 -31.312 -7.398 1 88.56 515 ARG A CA 1
ATOM 3940 C C . ARG A 1 515 ? -13.273 -32.75 -7.508 1 88.56 515 ARG A C 1
ATOM 3942 O O . ARG A 1 515 ? -14 -33.688 -7.152 1 88.56 515 ARG A O 1
ATOM 3949 N N . TYR A 1 516 ? -12.125 -32.906 -8.078 1 87.31 516 TYR A N 1
ATOM 3950 C CA . TYR A 1 516 ? -11.555 -34.25 -8.18 1 87.31 516 TYR A CA 1
ATOM 3951 C C . TYR A 1 516 ? -10.539 -34.469 -7.07 1 87.31 516 TYR A C 1
ATOM 3953 O O . TYR A 1 516 ? -9.516 -33.812 -6.996 1 87.31 516 TYR A O 1
ATOM 3961 N N . ALA A 1 517 ? -10.82 -35.438 -6.254 1 87.56 517 ALA A N 1
ATOM 3962 C CA . ALA A 1 517 ? -9.945 -35.719 -5.117 1 87.56 517 ALA A CA 1
ATOM 3963 C C . ALA A 1 517 ? -9.414 -37.156 -5.188 1 87.56 517 ALA A C 1
ATOM 3965 O O . ALA A 1 517 ? -8.992 -37.719 -4.172 1 87.56 517 ALA A O 1
ATOM 3966 N N . GLY A 1 518 ? -9.297 -37.719 -6.445 1 83.75 518 GLY A N 1
ATOM 3967 C CA . GLY A 1 518 ? -8.852 -39.094 -6.629 1 83.75 518 GLY A CA 1
ATOM 3968 C C . GLY A 1 518 ? -9.977 -40.031 -7.02 1 83.75 518 GLY A C 1
ATOM 3969 O O . GLY A 1 518 ? -11.125 -39.625 -7.16 1 83.75 518 GLY A O 1
ATOM 3970 N N . PRO A 1 519 ? -9.727 -41.281 -7.281 1 87.94 519 PRO A N 1
ATOM 3971 C CA . PRO A 1 519 ? -8.406 -41.875 -7.051 1 87.94 519 PRO A CA 1
ATOM 3972 C C . PRO A 1 519 ? -7.379 -41.469 -8.094 1 87.94 519 PRO A C 1
ATOM 3974 O O . PRO A 1 519 ? -7.742 -41.062 -9.203 1 87.94 519 PRO A O 1
ATOM 3977 N N . TRP A 1 520 ? -6.109 -41.625 -7.695 1 87.19 520 TRP A N 1
ATOM 3978 C CA . TRP A 1 520 ? -5.016 -41.188 -8.555 1 87.19 520 TRP A CA 1
ATOM 3979 C C . TRP A 1 520 ? -4.359 -42.375 -9.258 1 87.19 520 TRP A C 1
ATOM 3981 O O . TRP A 1 520 ? -3.418 -42.188 -10.039 1 87.19 520 TRP A O 1
ATOM 3991 N N . ASN A 1 521 ? -4.879 -43.562 -9.094 1 86.44 521 ASN A N 1
ATOM 3992 C CA . ASN A 1 521 ? -4.273 -44.75 -9.656 1 86.44 521 ASN A CA 1
ATOM 3993 C C . ASN A 1 521 ? -5.137 -45.344 -10.758 1 86.44 521 ASN A C 1
ATOM 3995 O O . ASN A 1 521 ? -5.105 -46.562 -11 1 86.44 521 ASN A O 1
ATOM 3999 N N . ARG A 1 522 ? -5.922 -44.594 -11.367 1 83.19 522 ARG A N 1
ATOM 4000 C CA . ARG A 1 522 ? -6.723 -45.094 -12.477 1 83.19 522 ARG A CA 1
ATOM 4001 C C . ARG A 1 522 ? -5.832 -45.531 -13.633 1 83.19 522 ARG A C 1
ATOM 4003 O O . ARG A 1 522 ? -4.809 -44.906 -13.906 1 83.19 522 ARG A O 1
ATOM 4010 N N . THR A 1 523 ? -6.34 -46.562 -14.25 1 83.56 523 THR A N 1
ATOM 4011 C CA . THR A 1 523 ? -5.59 -47.062 -15.406 1 83.56 523 THR A CA 1
ATOM 4012 C C . THR A 1 523 ? -5.824 -46.156 -16.625 1 83.56 523 THR A C 1
ATOM 4014 O O . THR A 1 523 ? -6.973 -45.906 -17 1 83.56 523 THR A O 1
ATOM 4017 N N . LEU A 1 524 ? -4.77 -45.719 -17.141 1 85.38 524 LEU A N 1
ATOM 4018 C CA . LEU A 1 524 ? -4.848 -44.844 -18.297 1 85.38 524 LEU A CA 1
ATOM 4019 C C . LEU A 1 524 ? -4.988 -45.656 -19.578 1 85.38 524 LEU A C 1
ATOM 4021 O O . LEU A 1 524 ? -4.617 -46.812 -19.625 1 85.38 524 LEU A O 1
ATOM 4025 N N . ALA A 1 525 ? -5.527 -45 -20.562 1 82.12 525 ALA A N 1
ATOM 4026 C CA . ALA A 1 525 ? -5.629 -45.656 -21.859 1 82.12 525 ALA A CA 1
ATOM 4027 C C . ALA A 1 525 ? -4.25 -45.812 -22.5 1 82.12 525 ALA A C 1
ATOM 4029 O O . ALA A 1 525 ? -4.012 -46.781 -23.219 1 82.12 525 ALA A O 1
ATOM 4030 N N . ASN A 1 526 ? -3.385 -44.906 -22.266 1 86.56 526 ASN A N 1
ATOM 4031 C CA . ASN A 1 526 ? -2.01 -44.906 -22.75 1 86.56 526 ASN A CA 1
ATOM 4032 C C . ASN A 1 526 ? -1.025 -44.5 -21.672 1 86.56 526 ASN A C 1
ATOM 4034 O O . ASN A 1 526 ? -1.354 -43.656 -20.812 1 86.56 526 ASN A O 1
ATOM 4038 N N . PRO A 1 527 ? 0.126 -45.125 -21.734 1 90.19 527 PRO A N 1
ATOM 4039 C CA . PRO A 1 527 ? 1.113 -44.688 -20.734 1 90.19 527 PRO A CA 1
ATOM 4040 C C . PRO A 1 527 ? 1.562 -43.25 -20.938 1 90.19 527 PRO A C 1
ATOM 4042 O O . PRO A 1 527 ? 1.569 -42.75 -22.078 1 90.19 527 PRO A O 1
ATOM 4045 N N . VAL A 1 528 ? 1.966 -42.656 -19.828 1 91.62 528 VAL A N 1
ATOM 4046 C CA . VAL A 1 528 ? 2.387 -41.281 -19.891 1 91.62 528 VAL A CA 1
ATOM 4047 C C . VAL A 1 528 ? 3.844 -41.156 -19.453 1 91.62 528 VAL A C 1
ATOM 4049 O O . VAL A 1 528 ? 4.371 -42.062 -18.781 1 91.62 528 VAL A O 1
ATOM 4052 N N . MET A 1 529 ? 4.477 -40.062 -19.859 1 93.5 529 MET A N 1
ATOM 4053 C CA . MET A 1 529 ? 5.828 -39.75 -19.422 1 93.5 529 MET A CA 1
ATOM 4054 C C . MET A 1 529 ? 5.801 -38.656 -18.359 1 93.5 529 MET A C 1
ATOM 4056 O O . MET A 1 529 ? 5.105 -37.625 -18.516 1 93.5 529 MET A O 1
ATOM 4060 N N . VAL A 1 530 ? 6.473 -38.906 -17.266 1 91.75 530 VAL A N 1
ATOM 4061 C CA . VAL A 1 530 ? 6.621 -37.906 -16.203 1 91.75 530 VAL A CA 1
ATOM 4062 C C . VAL A 1 530 ? 8.062 -37.406 -16.156 1 91.75 530 VAL A C 1
ATOM 4064 O O . VAL A 1 530 ? 9 -38.219 -16.188 1 91.75 530 VAL A O 1
ATOM 4067 N N . ILE A 1 531 ? 8.211 -36.094 -16.172 1 90.69 531 ILE A N 1
ATOM 4068 C CA . ILE A 1 531 ? 9.547 -35.531 -16.125 1 90.69 531 ILE A CA 1
ATOM 4069 C C . ILE A 1 531 ? 9.688 -34.656 -14.875 1 90.69 531 ILE A C 1
ATOM 4071 O O . ILE A 1 531 ? 8.781 -33.906 -14.531 1 90.69 531 ILE A O 1
ATOM 4075 N N . SER A 1 532 ? 10.734 -34.75 -14.18 1 88.44 532 SER A N 1
ATOM 4076 C CA . SER A 1 532 ? 11.055 -33.938 -13.016 1 88.44 532 SER A CA 1
ATOM 4077 C C . SER A 1 532 ? 12.555 -33.656 -12.93 1 88.44 532 SER A C 1
ATOM 4079 O O . SER A 1 532 ? 13.367 -34.469 -13.391 1 88.44 532 SER A O 1
ATOM 4081 N N . SER A 1 533 ? 12.852 -32.5 -12.422 1 82 533 SER A N 1
ATOM 4082 C CA . SER A 1 533 ? 14.25 -32.156 -12.195 1 82 533 SER A CA 1
ATOM 4083 C C . SER A 1 533 ? 14.656 -32.375 -10.742 1 82 533 SER A C 1
ATOM 4085 O O . SER A 1 533 ? 13.836 -32.219 -9.836 1 82 533 SER A O 1
ATOM 4087 N N . SER A 1 534 ? 15.883 -32.844 -10.539 1 73.12 534 SER A N 1
ATOM 4088 C CA . SER A 1 534 ? 16.391 -33.031 -9.195 1 73.12 534 SER A CA 1
ATOM 4089 C C . SER A 1 534 ? 17.922 -33.094 -9.18 1 73.12 534 SER A C 1
ATOM 4091 O O . SER A 1 534 ? 18.547 -33.156 -10.234 1 73.12 534 SER A O 1
ATOM 4093 N N . ARG A 1 535 ? 18.578 -32.75 -8.078 1 64.38 535 ARG A N 1
ATOM 4094 C CA . ARG A 1 535 ? 20.016 -32.969 -7.961 1 64.38 535 ARG A CA 1
ATOM 4095 C C . ARG A 1 535 ? 20.344 -34.438 -7.676 1 64.38 535 ARG A C 1
ATOM 4097 O O . ARG A 1 535 ? 19.844 -35 -6.703 1 64.38 535 ARG A O 1
ATOM 4104 N N . CYS A 1 536 ? 20.828 -35.219 -8.742 1 50.53 536 CYS A N 1
ATOM 4105 C CA . CYS A 1 536 ? 21.281 -36.562 -8.516 1 50.53 536 CYS A CA 1
ATOM 4106 C C . CYS A 1 536 ? 22.812 -36.625 -8.391 1 50.53 536 CYS A C 1
ATOM 4108 O O . CYS A 1 536 ? 23.531 -36.188 -9.289 1 50.53 536 CYS A O 1
ATOM 4110 N N . VAL A 1 537 ? 23.406 -36.438 -7.254 1 46.06 537 VAL A N 1
ATOM 4111 C CA . VAL A 1 537 ? 24.844 -36.531 -7.141 1 46.06 537 VAL A CA 1
ATOM 4112 C C . VAL A 1 537 ? 25.328 -37.875 -7.738 1 46.06 537 VAL A C 1
ATOM 4114 O O . VAL A 1 537 ? 24.531 -38.719 -8.125 1 46.06 537 VAL A O 1
ATOM 4117 N N . ASN A 1 538 ? 26.453 -38.75 -7.082 1 36.94 538 ASN A N 1
ATOM 4118 C CA . ASN A 1 538 ? 27.281 -39.875 -7.566 1 36.94 538 ASN A CA 1
ATOM 4119 C C . ASN A 1 538 ? 26.406 -41.031 -8.039 1 36.94 538 ASN A C 1
ATOM 4121 O O . ASN A 1 538 ? 25.234 -41.125 -7.684 1 36.94 538 ASN A O 1
ATOM 4125 N N . GLU A 1 539 ? 27.062 -42 -9.133 1 36.09 539 GLU A N 1
ATOM 4126 C CA . GLU A 1 539 ? 26.578 -43.219 -9.773 1 36.09 539 GLU A CA 1
ATOM 4127 C C . GLU A 1 539 ? 25.656 -44 -8.852 1 36.09 539 GLU A C 1
ATOM 4129 O O . GLU A 1 539 ? 24.797 -44.75 -9.32 1 36.09 539 GLU A O 1
ATOM 4134 N N . THR A 1 540 ? 26.234 -44.594 -7.82 1 33.38 540 THR A N 1
ATOM 4135 C CA . THR A 1 540 ? 25.562 -45.562 -6.969 1 33.38 540 THR A CA 1
ATOM 4136 C C . THR A 1 540 ? 24.359 -44.938 -6.273 1 33.38 540 THR A C 1
ATOM 4138 O O . THR A 1 540 ? 23.484 -45.625 -5.754 1 33.38 540 THR A O 1
ATOM 4141 N N . ASP A 1 541 ? 24.672 -43.969 -5.453 1 33.81 541 ASP A N 1
ATOM 4142 C CA . ASP A 1 541 ? 23.922 -43.594 -4.262 1 33.81 541 ASP A CA 1
ATOM 4143 C C . ASP A 1 541 ? 22.656 -42.812 -4.633 1 33.81 541 ASP A C 1
ATOM 4145 O O . ASP A 1 541 ? 22.547 -42.281 -5.742 1 33.81 541 ASP A O 1
ATOM 4149 N N . ARG A 1 542 ? 21.844 -42.25 -3.535 1 36.56 542 ARG A N 1
ATOM 4150 C CA . ARG A 1 542 ? 20.531 -41.656 -3.229 1 36.56 542 ARG A CA 1
ATOM 4151 C C . ARG A 1 542 ? 20.359 -40.312 -3.928 1 36.56 542 ARG A C 1
ATOM 4153 O O . ARG A 1 542 ? 21.141 -39.375 -3.713 1 36.56 542 ARG A O 1
ATOM 4160 N N . CYS A 1 543 ? 20.219 -40.344 -5.164 1 40 543 CYS A N 1
ATOM 4161 C CA . CYS A 1 543 ? 19.609 -39.094 -5.578 1 40 543 CYS A CA 1
ATOM 4162 C C . CYS A 1 543 ? 18.953 -38.375 -4.387 1 40 543 CYS A C 1
ATOM 4164 O O . CYS A 1 543 ? 18.203 -39 -3.633 1 40 543 CYS A O 1
ATOM 4166 N N . LEU A 1 544 ? 19.703 -37.5 -3.955 1 37.62 544 LEU A N 1
ATOM 4167 C CA . LEU A 1 544 ? 19.062 -36.781 -2.861 1 37.62 544 LEU A CA 1
ATOM 4168 C C . LEU A 1 544 ? 17.594 -36.469 -3.188 1 37.62 544 LEU A C 1
ATOM 4170 O O . LEU A 1 544 ? 17.281 -36.062 -4.305 1 37.62 544 LEU A O 1
ATOM 4174 N N . LYS A 1 545 ? 16.688 -37.219 -2.68 1 39.41 545 LYS A N 1
ATOM 4175 C CA . LYS A 1 545 ? 15.242 -37.344 -2.756 1 39.41 545 LYS A CA 1
ATOM 4176 C C . LYS A 1 545 ? 14.586 -35.969 -2.912 1 39.41 545 LYS A C 1
ATOM 4178 O O . LYS A 1 545 ? 13.406 -35.875 -3.238 1 39.41 545 LYS A O 1
ATOM 4183 N N . TYR A 1 546 ? 15.273 -34.844 -2.613 1 38.84 546 TYR A N 1
ATOM 4184 C CA . TYR A 1 546 ? 14.352 -33.75 -2.291 1 38.84 546 TYR A CA 1
ATOM 4185 C C . TYR A 1 546 ? 14.797 -32.438 -2.945 1 38.84 546 TYR A C 1
ATOM 4187 O O . TYR A 1 546 ? 15.891 -31.953 -2.666 1 38.84 546 TYR A O 1
ATOM 4195 N N . PHE A 1 547 ? 14.789 -32.281 -4.262 1 42.72 547 PHE A N 1
ATOM 4196 C CA . PHE A 1 547 ? 15.352 -30.953 -4.52 1 42.72 547 PHE A CA 1
ATOM 4197 C C . PHE A 1 547 ? 14.273 -29.969 -4.969 1 42.72 547 PHE A C 1
ATOM 4199 O O . PHE A 1 547 ? 14.508 -28.766 -5.031 1 42.72 547 PHE A O 1
ATOM 4206 N N . PHE A 1 548 ? 13.203 -30.406 -5.543 1 49.16 548 PHE A N 1
ATOM 4207 C CA . PHE A 1 548 ? 12.562 -29.312 -6.266 1 49.16 548 PHE A CA 1
ATOM 4208 C C . PHE A 1 548 ? 11.484 -28.672 -5.41 1 49.16 548 PHE A C 1
ATOM 4210 O O . PHE A 1 548 ? 10.875 -29.328 -4.566 1 49.16 548 PHE A O 1
ATOM 4217 N N . ARG A 1 549 ? 11.258 -27.188 -5.461 1 55.84 549 ARG A N 1
ATOM 4218 C CA . ARG A 1 549 ? 10.578 -26.234 -4.598 1 55.84 549 ARG A CA 1
ATOM 4219 C C . ARG A 1 549 ? 9.078 -26.5 -4.535 1 55.84 549 ARG A C 1
ATOM 4221 O O . ARG A 1 549 ? 8.555 -26.859 -3.48 1 55.84 549 ARG A O 1
ATOM 4228 N N . ILE A 1 550 ? 8.398 -26.141 -5.691 1 63.75 550 ILE A N 1
ATOM 4229 C CA . ILE A 1 550 ? 6.961 -26.297 -5.523 1 63.75 550 ILE A CA 1
ATOM 4230 C C . ILE A 1 550 ? 6.512 -27.609 -6.191 1 63.75 550 ILE A C 1
ATOM 4232 O O . ILE A 1 550 ? 5.363 -28.031 -6.027 1 63.75 550 ILE A O 1
ATOM 4236 N N . THR A 1 551 ? 7.496 -28.25 -6.953 1 75.94 551 THR A N 1
ATOM 4237 C CA . THR A 1 551 ? 7.273 -29.547 -7.578 1 75.94 551 THR A CA 1
ATOM 4238 C C . THR A 1 551 ? 8.453 -30.484 -7.32 1 75.94 551 THR A C 1
ATOM 4240 O O . THR A 1 551 ? 9.125 -30.906 -8.258 1 75.94 551 THR A O 1
ATOM 4243 N N . PRO A 1 552 ? 8.594 -30.844 -6.109 1 80.06 552 PRO A N 1
ATOM 4244 C CA . PRO A 1 552 ? 9.734 -31.703 -5.777 1 80.06 552 PRO A CA 1
ATOM 4245 C C . PRO A 1 552 ? 9.656 -33.062 -6.445 1 80.06 552 PRO A C 1
ATOM 4247 O O . PRO A 1 552 ? 8.578 -33.5 -6.875 1 80.06 552 PRO A O 1
ATOM 4250 N N . LEU A 1 553 ? 10.773 -33.75 -6.602 1 85.44 553 LEU A N 1
ATOM 4251 C CA . LEU A 1 553 ? 10.828 -35.094 -7.172 1 85.44 553 LEU A CA 1
ATOM 4252 C C . LEU A 1 553 ? 9.852 -36 -6.465 1 85.44 553 LEU A C 1
ATOM 4254 O O . LEU A 1 553 ? 9.273 -36.906 -7.094 1 85.44 553 LEU A O 1
ATOM 4258 N N . ALA A 1 554 ? 9.617 -35.75 -5.129 1 86.69 554 ALA A N 1
ATOM 4259 C CA . ALA A 1 554 ? 8.688 -36.562 -4.359 1 86.69 554 ALA A CA 1
ATOM 4260 C C . ALA A 1 554 ? 7.297 -36.531 -4.984 1 86.69 554 ALA A C 1
ATOM 4262 O O . ALA A 1 554 ? 6.578 -37.562 -4.941 1 86.69 554 ALA A O 1
ATOM 4263 N N . SER A 1 555 ? 6.875 -35.438 -5.523 1 88.06 555 SER A N 1
ATOM 4264 C CA . SER A 1 555 ? 5.57 -35.312 -6.168 1 88.06 555 SER A CA 1
ATOM 4265 C C . SER A 1 555 ? 5.504 -36.156 -7.438 1 88.06 555 SER A C 1
ATOM 4267 O O . SER A 1 555 ? 4.5 -36.812 -7.688 1 88.06 555 SER A O 1
ATOM 4269 N N . ALA A 1 556 ? 6.535 -36.094 -8.242 1 89.44 556 ALA A N 1
ATOM 4270 C CA . ALA A 1 556 ? 6.605 -36.906 -9.453 1 89.44 556 ALA A CA 1
ATOM 4271 C C . ALA A 1 556 ? 6.602 -38.375 -9.125 1 89.44 556 ALA A C 1
ATOM 4273 O O . ALA A 1 556 ? 5.934 -39.188 -9.789 1 89.44 556 ALA A O 1
ATOM 4274 N N . LYS A 1 557 ? 7.352 -38.781 -8.148 1 91 557 LYS A N 1
ATOM 4275 C CA . LYS A 1 557 ? 7.41 -40.188 -7.73 1 91 557 LYS A CA 1
ATOM 4276 C C . LYS A 1 557 ? 6.051 -40.656 -7.234 1 91 557 LYS A C 1
ATOM 4278 O O . LYS A 1 557 ? 5.672 -41.812 -7.461 1 91 557 LYS A O 1
ATOM 4283 N N . PHE A 1 558 ? 5.387 -39.812 -6.508 1 90.19 558 PHE A N 1
ATOM 4284 C CA . PHE A 1 558 ? 4.055 -40.156 -6.035 1 90.19 558 PHE A CA 1
ATOM 4285 C C . PHE A 1 558 ? 3.158 -40.594 -7.195 1 90.19 558 PHE A C 1
ATOM 4287 O O . PHE A 1 558 ? 2.57 -41.656 -7.18 1 90.19 558 PHE A O 1
ATOM 4294 N N . ILE A 1 559 ? 3.049 -39.75 -8.25 1 89.62 559 ILE A N 1
ATOM 4295 C CA . ILE A 1 559 ? 2.133 -40.031 -9.352 1 89.62 559 ILE A CA 1
ATOM 4296 C C . ILE A 1 559 ? 2.658 -41.219 -10.172 1 89.62 559 ILE A C 1
ATOM 4298 O O . ILE A 1 559 ? 1.879 -42 -10.672 1 89.62 559 ILE A O 1
ATOM 4302 N N . ASN A 1 560 ? 3.955 -41.25 -10.383 1 91.94 560 ASN A N 1
ATOM 4303 C CA . ASN A 1 560 ? 4.547 -42.406 -11.062 1 91.94 560 ASN A CA 1
ATOM 4304 C C . ASN A 1 560 ? 4.195 -43.719 -10.375 1 91.94 560 ASN A C 1
ATOM 4306 O O . ASN A 1 560 ? 3.869 -44.688 -11.039 1 91.94 560 ASN A O 1
ATOM 4310 N N . ASN A 1 561 ? 4.301 -43.719 -9.07 1 93.44 561 ASN A N 1
ATOM 4311 C CA . ASN A 1 561 ? 3.965 -44.906 -8.297 1 93.44 561 ASN A CA 1
ATOM 4312 C C . ASN A 1 561 ? 2.48 -45.219 -8.398 1 93.44 561 ASN A C 1
ATOM 4314 O O . ASN A 1 561 ? 2.107 -46.406 -8.5 1 93.44 561 ASN A O 1
ATOM 4318 N N . GLN A 1 562 ? 1.66 -44.25 -8.344 1 90.12 562 GLN A N 1
ATOM 4319 C CA . GLN A 1 562 ? 0.218 -44.469 -8.438 1 90.12 562 GLN A CA 1
ATOM 4320 C C . GLN A 1 562 ? -0.166 -45.062 -9.789 1 90.12 562 GLN A C 1
ATOM 4322 O O . GLN A 1 562 ? -1.033 -45.938 -9.852 1 90.12 562 GLN A O 1
ATOM 4327 N N . LEU A 1 563 ? 0.479 -44.625 -10.859 1 90 563 LEU A N 1
ATOM 4328 C CA . LEU A 1 563 ? 0.094 -45.031 -12.211 1 90 563 LEU A CA 1
ATOM 4329 C C . LEU A 1 563 ? 0.78 -46.344 -12.602 1 90 563 LEU A C 1
ATOM 4331 O O . LEU A 1 563 ? 0.382 -47 -13.578 1 90 563 LEU A O 1
ATOM 4335 N N . GLY A 1 564 ? 1.798 -46.75 -11.969 1 90.25 564 GLY A N 1
ATOM 4336 C CA . GLY A 1 564 ? 2.469 -48 -12.195 1 90.25 564 GLY A CA 1
ATOM 4337 C C . GLY A 1 564 ? 3.016 -48.156 -13.602 1 90.25 564 GLY A C 1
ATOM 4338 O O . GLY A 1 564 ? 3.738 -47.281 -14.086 1 90.25 564 GLY A O 1
ATOM 4339 N N . ASP A 1 565 ? 2.527 -49.094 -14.281 1 90.25 565 ASP A N 1
ATOM 4340 C CA . ASP A 1 565 ? 3.043 -49.438 -15.602 1 90.25 565 ASP A CA 1
ATOM 4341 C C . ASP A 1 565 ? 2.584 -48.438 -16.641 1 90.25 565 ASP A C 1
ATOM 4343 O O . ASP A 1 565 ? 3.117 -48.375 -17.75 1 90.25 565 ASP A O 1
ATOM 4347 N N . MET A 1 566 ? 1.712 -47.625 -16.25 1 89.81 566 MET A N 1
ATOM 4348 C CA . MET A 1 566 ? 1.181 -46.656 -17.203 1 89.81 566 MET A CA 1
ATOM 4349 C C . MET A 1 566 ? 1.967 -45.344 -17.125 1 89.81 566 MET A C 1
ATOM 4351 O O . MET A 1 566 ? 1.545 -44.344 -17.688 1 89.81 566 MET A O 1
ATOM 4355 N N . SER A 1 567 ? 3.109 -45.406 -16.438 1 91.94 567 SER A N 1
ATOM 4356 C CA . SER A 1 567 ? 3.938 -44.219 -16.359 1 91.94 567 SER A CA 1
ATOM 4357 C C . SER A 1 567 ? 5.422 -44.562 -16.359 1 91.94 567 SER A C 1
ATOM 4359 O O . SER A 1 567 ? 5.809 -45.656 -15.93 1 91.94 567 SER A O 1
ATOM 4361 N N . ARG A 1 568 ? 6.199 -43.688 -16.984 1 95.31 568 ARG A N 1
ATOM 4362 C CA . ARG A 1 568 ? 7.656 -43.719 -16.906 1 95.31 568 ARG A CA 1
ATOM 4363 C C . ARG A 1 568 ? 8.203 -42.375 -16.469 1 95.31 568 ARG A C 1
ATOM 4365 O O . ARG A 1 568 ? 7.805 -41.344 -17 1 95.31 568 ARG A O 1
ATOM 4372 N N . LEU A 1 569 ? 9.07 -42.406 -15.484 1 94.06 569 LEU A N 1
ATOM 4373 C CA . LEU A 1 569 ? 9.641 -41.188 -14.914 1 94.06 569 LEU A CA 1
ATOM 4374 C C . LEU A 1 569 ? 11.023 -40.938 -15.484 1 94.06 569 LEU A C 1
ATOM 4376 O O . LEU A 1 569 ? 11.867 -41.844 -15.547 1 94.06 569 LEU A O 1
ATOM 4380 N N . VAL A 1 570 ? 11.203 -39.75 -16.062 1 93.19 570 VAL A N 1
ATOM 4381 C CA . VAL A 1 570 ? 12.516 -39.25 -16.453 1 93.19 570 VAL A CA 1
ATOM 4382 C C . VAL A 1 570 ? 12.992 -38.219 -15.445 1 93.19 570 VAL A C 1
ATOM 4384 O O . VAL A 1 570 ? 12.281 -37.219 -15.172 1 93.19 570 VAL A O 1
ATOM 4387 N N . ILE A 1 571 ? 14.141 -38.406 -14.836 1 90.5 571 ILE A N 1
ATOM 4388 C CA . ILE A 1 571 ? 14.711 -37.5 -13.852 1 90.5 571 ILE A CA 1
ATOM 4389 C C . ILE A 1 571 ? 15.883 -36.75 -14.469 1 90.5 571 ILE A C 1
ATOM 4391 O O . ILE A 1 571 ? 16.859 -37.344 -14.93 1 90.5 571 ILE A O 1
ATOM 4395 N N . VAL A 1 572 ? 15.734 -35.469 -14.516 1 88.12 572 VAL A N 1
ATOM 4396 C CA . VAL A 1 572 ? 16.812 -34.625 -15.055 1 88.12 572 VAL A CA 1
ATOM 4397 C C . VAL A 1 572 ? 17.594 -33.969 -13.906 1 88.12 572 VAL A C 1
ATOM 4399 O O . VAL A 1 572 ? 17 -33.312 -13.047 1 88.12 572 VAL A O 1
ATOM 4402 N N . ASN A 1 573 ? 18.844 -34.188 -13.898 1 85.12 573 ASN A N 1
ATOM 4403 C CA . ASN A 1 573 ? 19.703 -33.531 -12.922 1 85.12 573 ASN A CA 1
ATOM 4404 C C . ASN A 1 573 ? 19.859 -32.031 -13.227 1 85.12 573 ASN A C 1
ATOM 4406 O O . ASN A 1 573 ? 20.766 -31.641 -13.961 1 85.12 573 ASN A O 1
ATOM 4410 N N . ALA A 1 574 ? 19.016 -31.297 -12.688 1 81.25 574 ALA A N 1
ATOM 4411 C CA . ALA A 1 574 ? 18.969 -29.859 -12.922 1 81.25 574 ALA A CA 1
ATOM 4412 C C . ALA A 1 574 ? 18.234 -29.141 -11.797 1 81.25 574 ALA A C 1
ATOM 4414 O O . ALA A 1 574 ? 17.312 -29.703 -11.188 1 81.25 574 ALA A O 1
ATOM 4415 N N . PRO A 1 575 ? 18.719 -27.953 -11.539 1 78.81 575 PRO A N 1
ATOM 4416 C CA . PRO A 1 575 ? 17.938 -27.141 -10.617 1 78.81 575 PRO A CA 1
ATOM 4417 C C . PRO A 1 575 ? 16.734 -26.469 -11.297 1 78.81 575 PRO A C 1
ATOM 4419 O O . PRO A 1 575 ? 16.719 -26.344 -12.523 1 78.81 575 PRO A O 1
ATOM 4422 N N . GLY A 1 576 ? 15.742 -26.125 -10.445 1 78.56 576 GLY A N 1
ATOM 4423 C CA . GLY A 1 576 ? 14.688 -25.281 -10.953 1 78.56 576 GLY A CA 1
ATOM 4424 C C . GLY A 1 576 ? 13.391 -26.031 -11.219 1 78.56 576 GLY A C 1
ATOM 4425 O O . GLY A 1 576 ? 13.312 -27.234 -10.992 1 78.56 576 GLY A O 1
ATOM 4426 N N . HIS A 1 577 ? 12.469 -25.25 -11.664 1 78.81 577 HIS A N 1
ATOM 4427 C CA . HIS A 1 577 ? 11.148 -25.766 -12.016 1 78.81 577 HIS A CA 1
ATOM 4428 C C . HIS A 1 577 ? 11.125 -26.281 -13.445 1 78.81 577 HIS A C 1
ATOM 4430 O O . HIS A 1 577 ? 11.562 -25.594 -14.375 1 78.81 577 HIS A O 1
ATOM 4436 N N . GLY A 1 578 ? 10.703 -27.5 -13.641 1 74.62 578 GLY A N 1
ATOM 4437 C CA . GLY A 1 578 ? 10.742 -28.094 -14.961 1 74.62 578 GLY A CA 1
ATOM 4438 C C . GLY A 1 578 ? 12.148 -28.406 -15.438 1 74.62 578 GLY A C 1
ATOM 4439 O O . GLY A 1 578 ? 13.008 -28.781 -14.633 1 74.62 578 GLY A O 1
ATOM 4440 N N . VAL A 1 579 ? 12.32 -28.516 -16.688 1 72.44 579 VAL A N 1
ATOM 4441 C CA . VAL A 1 579 ? 13.641 -28.719 -17.281 1 72.44 579 VAL A CA 1
ATOM 4442 C C . VAL A 1 579 ? 14.109 -27.422 -17.953 1 72.44 579 VAL A C 1
ATOM 4444 O O . VAL A 1 579 ? 13.945 -27.25 -19.156 1 72.44 579 VAL A O 1
ATOM 4447 N N . PRO A 1 580 ? 14.695 -26.625 -17.078 1 64.06 580 PRO A N 1
ATOM 4448 C CA . PRO A 1 580 ? 15.016 -25.297 -17.594 1 64.06 580 PRO A CA 1
ATOM 4449 C C . PRO A 1 580 ? 16.234 -25.281 -18.5 1 64.06 580 PRO A C 1
ATOM 4451 O O . PRO A 1 580 ? 16.484 -24.281 -19.203 1 64.06 580 PRO A O 1
ATOM 4454 N N . PHE A 1 581 ? 16.969 -26.359 -18.5 1 69.62 581 PHE A N 1
ATOM 4455 C CA . PHE A 1 581 ? 18.172 -26.438 -19.344 1 69.62 581 PHE A CA 1
ATOM 4456 C C . PHE A 1 581 ? 18.078 -27.625 -20.297 1 69.62 581 PHE A C 1
ATOM 4458 O O . PHE A 1 581 ? 17.422 -28.625 -20 1 69.62 581 PHE A O 1
ATOM 4465 N N . PRO A 1 582 ? 18.781 -27.438 -21.344 1 75.88 582 PRO A N 1
ATOM 4466 C CA . PRO A 1 582 ? 18.719 -28.516 -22.328 1 75.88 582 PRO A CA 1
ATOM 4467 C C . PRO A 1 582 ? 19.344 -29.812 -21.812 1 75.88 582 PRO A C 1
ATOM 4469 O O . PRO A 1 582 ? 20.375 -29.797 -21.125 1 75.88 582 PRO A O 1
ATOM 4472 N N . SER A 1 583 ? 18.641 -30.781 -21.953 1 82.94 583 SER A N 1
ATOM 4473 C CA . SER A 1 583 ? 19.094 -32.156 -21.75 1 82.94 583 SER A CA 1
ATOM 4474 C C . SER A 1 583 ? 18.828 -33.031 -22.984 1 82.94 583 SER A C 1
ATOM 4476 O O . SER A 1 583 ? 17.672 -33.312 -23.297 1 82.94 583 SER A O 1
ATOM 4478 N N . LEU A 1 584 ? 19.938 -33.406 -23.656 1 82.56 584 LEU A N 1
ATOM 4479 C CA . LEU A 1 584 ? 19.797 -34.188 -24.875 1 82.56 584 LEU A CA 1
ATOM 4480 C C . LEU A 1 584 ? 19.094 -35.5 -24.594 1 82.56 584 LEU A C 1
ATOM 4482 O O . LEU A 1 584 ? 18.266 -35.969 -25.391 1 82.56 584 LEU A O 1
ATOM 4486 N N . CYS A 1 585 ? 19.484 -36.062 -23.531 1 86.81 585 CYS A N 1
ATOM 4487 C CA . CYS A 1 585 ? 18.875 -37.312 -23.109 1 86.81 585 CYS A CA 1
ATOM 4488 C C . CYS A 1 585 ? 17.375 -37.156 -22.922 1 86.81 585 CYS A C 1
ATOM 4490 O O . CYS A 1 585 ? 16.594 -37.969 -23.438 1 86.81 585 CYS A O 1
ATOM 4492 N N . GLN A 1 586 ? 16.984 -36.188 -22.234 1 89.94 586 GLN A N 1
ATOM 4493 C CA . GLN A 1 586 ? 15.562 -35.938 -22.016 1 89.94 586 GLN A CA 1
ATOM 4494 C C . GLN A 1 586 ? 14.859 -35.594 -23.328 1 89.94 586 GLN A C 1
ATOM 4496 O O . GLN A 1 586 ? 13.742 -36.062 -23.578 1 89.94 586 GLN A O 1
ATOM 4501 N N . PHE A 1 587 ? 15.477 -34.812 -24.219 1 88.81 587 PHE A N 1
ATOM 4502 C CA . PHE A 1 587 ? 14.906 -34.469 -25.516 1 88.81 587 PHE A CA 1
ATOM 4503 C C . PHE A 1 587 ? 14.648 -35.719 -26.344 1 88.81 587 PHE A C 1
ATOM 4505 O O . PHE A 1 587 ? 13.57 -35.906 -26.906 1 88.81 587 PHE A O 1
ATOM 4512 N N . LYS A 1 588 ? 15.641 -36.5 -26.328 1 88.81 588 LYS A N 1
ATOM 4513 C CA . LYS A 1 588 ? 15.531 -37.719 -27.109 1 88.81 588 LYS A CA 1
ATOM 4514 C C . LYS A 1 588 ? 14.391 -38.594 -26.609 1 88.81 588 LYS A C 1
ATOM 4516 O O . LYS A 1 588 ? 13.633 -39.156 -27.406 1 88.81 588 LYS A O 1
ATOM 4521 N N . ALA A 1 589 ? 14.328 -38.719 -25.406 1 92.69 589 ALA A N 1
ATOM 4522 C CA . ALA A 1 589 ? 13.273 -39.531 -24.812 1 92.69 589 ALA A CA 1
ATOM 4523 C C . ALA A 1 589 ? 11.898 -38.969 -25.141 1 92.69 589 ALA A C 1
ATOM 4525 O O . ALA A 1 589 ? 10.992 -39.719 -25.516 1 92.69 589 ALA A O 1
ATOM 4526 N N . SER A 1 590 ? 11.719 -37.688 -24.984 1 93.12 590 SER A N 1
ATOM 4527 C CA . SER A 1 590 ? 10.438 -37.062 -25.25 1 93.12 590 SER A CA 1
ATOM 4528 C C . SER A 1 590 ? 10.055 -37.188 -26.719 1 93.12 590 SER A C 1
ATOM 4530 O O . SER A 1 590 ? 8.914 -37.5 -27.047 1 93.12 590 SER A O 1
ATOM 4532 N N . LEU A 1 591 ? 11.008 -36.906 -27.578 1 91.69 591 LEU A N 1
ATOM 4533 C CA . LEU A 1 591 ? 10.758 -36.969 -29.016 1 91.69 591 LEU A CA 1
ATOM 4534 C C . LEU A 1 591 ? 10.438 -38.406 -29.438 1 91.69 591 LEU A C 1
ATOM 4536 O O . LEU A 1 591 ? 9.539 -38.625 -30.266 1 91.69 591 LEU A O 1
ATOM 4540 N N . ALA A 1 592 ? 11.164 -39.344 -28.859 1 92.62 592 ALA A N 1
ATOM 4541 C CA . ALA A 1 592 ? 10.883 -40.75 -29.172 1 92.62 592 ALA A CA 1
ATOM 4542 C C . ALA A 1 592 ? 9.461 -41.125 -28.766 1 92.62 592 ALA A C 1
ATOM 4544 O O . ALA A 1 592 ? 8.766 -41.844 -29.484 1 92.62 592 ALA A O 1
ATOM 4545 N N . TYR A 1 593 ? 9.047 -40.688 -27.703 1 95.31 593 TYR A N 1
ATOM 4546 C CA . TYR A 1 593 ? 7.719 -40.969 -27.172 1 95.31 593 TYR A CA 1
ATOM 4547 C C . TYR A 1 593 ? 6.637 -40.406 -28.094 1 95.31 593 TYR A C 1
ATOM 4549 O O . TYR A 1 593 ? 5.715 -41.125 -28.484 1 95.31 593 TYR A O 1
ATOM 4557 N N . PHE A 1 594 ? 6.699 -39.125 -28.5 1 94 594 PHE A N 1
ATOM 4558 C CA . PHE A 1 594 ? 5.645 -38.5 -29.281 1 94 594 PHE A CA 1
ATOM 4559 C C . PHE A 1 594 ? 5.766 -38.906 -30.75 1 94 594 PHE A C 1
ATOM 4561 O O . PHE A 1 594 ? 4.762 -38.969 -31.469 1 94 594 PHE A O 1
ATOM 4568 N N . ASN A 1 595 ? 6.965 -39.219 -31.156 1 89.5 595 ASN A N 1
ATOM 4569 C CA . ASN A 1 595 ? 7.164 -39.594 -32.562 1 89.5 595 ASN A CA 1
ATOM 4570 C C . ASN A 1 595 ? 6.742 -41.031 -32.844 1 89.5 595 ASN A C 1
ATOM 4572 O O . ASN A 1 595 ? 6.109 -41.312 -33.844 1 89.5 595 ASN A O 1
ATOM 4576 N N . ASN A 1 596 ? 7.074 -41.906 -31.891 1 89.38 596 ASN A N 1
ATOM 4577 C CA . ASN A 1 596 ? 6.832 -43.281 -32.25 1 89.38 596 ASN A CA 1
ATOM 4578 C C . ASN A 1 596 ? 6.309 -44.094 -31.047 1 89.38 596 ASN A C 1
ATOM 4580 O O . ASN A 1 596 ? 6.18 -45.312 -31.109 1 89.38 596 ASN A O 1
ATOM 4584 N N . GLY A 1 597 ? 6.113 -43.469 -29.938 1 91.44 597 GLY A N 1
ATOM 4585 C CA . GLY A 1 597 ? 5.469 -44.156 -28.812 1 91.44 597 GLY A CA 1
ATOM 4586 C C . GLY A 1 597 ? 6.453 -44.844 -27.906 1 91.44 597 GLY A C 1
ATOM 4587 O O . GLY A 1 597 ? 6.051 -45.5 -26.938 1 91.44 597 GLY A O 1
ATOM 4588 N N . THR A 1 598 ? 7.777 -44.625 -28.125 1 93.5 598 THR A N 1
ATOM 4589 C CA . THR A 1 598 ? 8.789 -45.344 -27.328 1 93.5 598 THR A CA 1
ATOM 4590 C C . THR A 1 598 ? 9.047 -44.594 -26.016 1 93.5 598 THR A C 1
ATOM 4592 O O . THR A 1 598 ? 9.453 -43.438 -26.031 1 93.5 598 THR A O 1
ATOM 4595 N N . LEU A 1 599 ? 8.781 -45.312 -24.922 1 96.06 599 LEU A N 1
ATOM 4596 C CA . LEU A 1 599 ? 9.055 -44.75 -23.609 1 96.06 599 LEU A CA 1
ATOM 4597 C C . LEU A 1 599 ? 10.398 -45.219 -23.078 1 96.06 599 LEU A C 1
ATOM 4599 O O . LEU A 1 599 ? 10.773 -46.375 -23.312 1 96.06 599 LEU A O 1
ATOM 4603 N N . PRO A 1 600 ? 11.055 -44.406 -22.391 1 95.38 600 PRO A N 1
ATOM 4604 C CA . PRO A 1 600 ? 12.305 -44.875 -21.781 1 95.38 600 PRO A CA 1
ATOM 4605 C C . PRO A 1 600 ? 12.078 -45.781 -20.578 1 95.38 600 PRO A C 1
ATOM 4607 O O . PRO A 1 600 ? 10.93 -46 -20.188 1 95.38 600 PRO A O 1
ATOM 4610 N N . GLU A 1 601 ? 13.164 -46.312 -20.062 1 94.31 601 GLU A N 1
ATOM 4611 C CA . GLU A 1 601 ? 13.086 -47.062 -18.797 1 94.31 601 GLU A CA 1
ATOM 4612 C C . GLU A 1 601 ? 12.648 -46.156 -17.656 1 94.31 601 GLU A C 1
ATOM 4614 O O . GLU A 1 601 ? 12.922 -44.969 -17.656 1 94.31 601 GLU A O 1
ATOM 4619 N N . ASP A 1 602 ? 11.93 -46.75 -16.703 1 94.69 602 ASP A N 1
ATOM 4620 C CA . ASP A 1 602 ? 11.484 -46 -15.547 1 94.69 602 ASP A CA 1
ATOM 4621 C C . ASP A 1 602 ? 12.672 -45.438 -14.758 1 94.69 602 ASP A C 1
ATOM 4623 O O . ASP A 1 602 ? 13.664 -46.156 -14.547 1 94.69 602 ASP A O 1
ATOM 4627 N N . GLU A 1 603 ? 12.578 -44.156 -14.461 1 93.38 603 GLU A N 1
ATOM 4628 C CA . GLU A 1 603 ? 13.562 -43.406 -13.672 1 93.38 603 GLU A CA 1
ATOM 4629 C C . GLU A 1 603 ? 14.867 -43.25 -14.438 1 93.38 603 GLU A C 1
ATOM 4631 O O . GLU A 1 603 ? 15.953 -43.344 -13.852 1 93.38 603 GLU A O 1
ATOM 4636 N N . THR A 1 604 ? 14.656 -43.188 -15.742 1 92.75 604 THR A N 1
ATOM 4637 C CA . THR A 1 604 ? 15.797 -42.781 -16.562 1 92.75 604 THR A CA 1
ATOM 4638 C C . THR A 1 604 ? 16.391 -41.469 -16.062 1 92.75 604 THR A C 1
ATOM 4640 O O . THR A 1 604 ? 15.648 -40.5 -15.82 1 92.75 604 THR A O 1
ATOM 4643 N N . ARG A 1 605 ? 17.672 -41.406 -15.891 1 89.94 605 ARG A N 1
ATOM 4644 C CA . ARG A 1 605 ? 18.359 -40.219 -15.406 1 89.94 605 ARG A CA 1
ATOM 4645 C C . ARG A 1 605 ? 19.047 -39.469 -16.547 1 89.94 605 ARG A C 1
ATOM 4647 O O . ARG A 1 605 ? 19.719 -40.094 -17.375 1 89.94 605 ARG A O 1
ATOM 4654 N N . CYS A 1 606 ? 18.766 -38.219 -16.656 1 88.19 606 CYS A N 1
ATOM 4655 C CA . CYS A 1 606 ? 19.328 -37.375 -17.688 1 88.19 606 CYS A CA 1
ATOM 4656 C C . CYS A 1 606 ? 20.141 -36.219 -17.078 1 88.19 606 CYS A C 1
ATOM 4658 O O . CYS A 1 606 ? 19.844 -35.781 -15.977 1 88.19 606 CYS A O 1
ATOM 4660 N N . GLU A 1 607 ? 21.141 -35.812 -17.781 1 83.94 607 GLU A N 1
ATOM 4661 C CA . GLU A 1 607 ? 21.984 -34.688 -17.375 1 83.94 607 GLU A CA 1
ATOM 4662 C C . GLU A 1 607 ? 21.734 -33.469 -18.219 1 83.94 607 GLU A C 1
ATOM 4664 O O . GLU A 1 607 ? 21.297 -33.562 -19.375 1 83.94 607 GLU A O 1
ATOM 4669 N N . MET A 1 608 ? 22.062 -32.312 -17.625 1 81 608 MET A N 1
ATOM 4670 C CA . MET A 1 608 ? 22.016 -31.078 -18.406 1 81 608 MET A CA 1
ATOM 4671 C C . MET A 1 608 ? 23.266 -30.938 -19.266 1 81 608 MET A C 1
ATOM 4673 O O . MET A 1 608 ? 24.328 -31.484 -18.938 1 81 608 MET A O 1
ATOM 4677 N N . VAL A 1 609 ? 23.062 -30.125 -20.297 1 74.69 609 VAL A N 1
ATOM 4678 C CA . VAL A 1 609 ? 24.188 -29.906 -21.203 1 74.69 609 VAL A CA 1
ATOM 4679 C C . VAL A 1 609 ? 25.125 -28.859 -20.609 1 74.69 609 VAL A C 1
ATOM 4681 O O . VAL A 1 609 ? 26.344 -28.953 -20.766 1 74.69 609 VAL A O 1
ATOM 4684 N N . TYR A 1 610 ? 24.531 -27.797 -19.984 1 74.75 610 TYR A N 1
ATOM 4685 C CA . TYR A 1 610 ? 25.328 -26.766 -19.328 1 74.75 610 TYR A CA 1
ATOM 4686 C C . TYR A 1 610 ? 24.641 -26.25 -18.078 1 74.75 610 TYR A C 1
ATOM 4688 O O . TYR A 1 610 ? 23.422 -26.406 -17.922 1 74.75 610 TYR A O 1
ATOM 4696 N N . GLY A 1 611 ? 25.531 -25.625 -17.297 1 72.56 611 GLY A N 1
ATOM 4697 C CA . GLY A 1 611 ? 25 -25.125 -16.031 1 72.56 611 GLY A CA 1
ATOM 4698 C C . GLY A 1 611 ? 24.453 -23.719 -16.125 1 72.56 611 GLY A C 1
ATOM 4699 O O . GLY A 1 611 ? 24.562 -23.062 -17.156 1 72.56 611 GLY A O 1
ATOM 4700 N N . PRO A 1 612 ? 23.781 -23.281 -15.055 1 77.44 612 PRO A N 1
ATOM 4701 C CA . PRO A 1 612 ? 23.062 -22 -15.055 1 77.44 612 PRO A CA 1
ATOM 4702 C C . PRO A 1 612 ? 23.969 -20.812 -15.289 1 77.44 612 PRO A C 1
ATOM 4704 O O . PRO A 1 612 ? 23.516 -19.766 -15.766 1 77.44 612 PRO A O 1
ATOM 4707 N N . PHE A 1 613 ? 25.234 -20.828 -14.93 1 82.19 613 PHE A N 1
ATOM 4708 C CA . PHE A 1 613 ? 26.109 -19.672 -15.094 1 82.19 613 PHE A CA 1
ATOM 4709 C C . PHE A 1 613 ? 26.969 -19.812 -16.359 1 82.19 613 PHE A C 1
ATOM 4711 O O . PHE A 1 613 ? 27.797 -18.969 -16.641 1 82.19 613 PHE A O 1
ATOM 4718 N N . GLU A 1 614 ? 26.797 -20.859 -17.016 1 69.31 614 GLU A N 1
ATOM 4719 C CA . GLU A 1 614 ? 27.641 -21.109 -18.188 1 69.31 614 GLU A CA 1
ATOM 4720 C C . GLU A 1 614 ? 26.984 -20.562 -19.453 1 69.31 614 GLU A C 1
ATOM 4722 O O . GLU A 1 614 ? 25.766 -20.578 -19.594 1 69.31 614 GLU A O 1
ATOM 4727 N N . ASP A 1 615 ? 27.797 -19.578 -20.234 1 56.75 615 ASP A N 1
ATOM 4728 C CA . ASP A 1 615 ? 27.344 -19.047 -21.516 1 56.75 615 ASP A CA 1
ATOM 4729 C C . ASP A 1 615 ? 27.109 -20.156 -22.531 1 56.75 615 ASP A C 1
ATOM 4731 O O . ASP A 1 615 ? 27.953 -21.047 -22.703 1 56.75 615 ASP A O 1
ATOM 4735 N N . PRO A 1 616 ? 25.891 -20.234 -22.984 1 51.59 616 PRO A N 1
ATOM 4736 C CA . PRO A 1 616 ? 25.641 -21.266 -24 1 51.59 616 PRO A CA 1
ATOM 4737 C C . PRO A 1 616 ? 26.656 -21.219 -25.141 1 51.59 616 PRO A C 1
ATOM 4739 O O . PRO A 1 616 ? 26.734 -22.156 -25.938 1 51.59 616 PRO A O 1
ATOM 4742 N N . GLU A 1 617 ? 27.281 -20.109 -25.531 1 43.62 617 GLU A N 1
ATOM 4743 C CA . GLU A 1 617 ? 28.047 -19.984 -26.766 1 43.62 617 GLU A CA 1
ATOM 4744 C C . GLU A 1 617 ? 29.047 -21.125 -26.922 1 43.62 617 GLU A C 1
ATOM 4746 O O . GLU A 1 617 ? 29.328 -21.578 -28.031 1 43.62 617 GLU A O 1
ATOM 4751 N N . GLY A 1 618 ? 29.875 -21.406 -26.031 1 37.72 618 GLY A N 1
ATOM 4752 C CA . GLY A 1 618 ? 30.844 -22.438 -26.375 1 37.72 618 GLY A CA 1
ATOM 4753 C C . GLY A 1 618 ? 30.203 -23.781 -26.672 1 37.72 618 GLY A C 1
ATOM 4754 O O . GLY A 1 618 ? 30.828 -24.641 -27.281 1 37.72 618 GLY A O 1
ATOM 4755 N N . GLN A 1 619 ? 29.484 -24.25 -25.922 1 35.19 619 GLN A N 1
ATOM 4756 C CA . GLN A 1 619 ? 28.875 -25.547 -26.219 1 35.19 619 GLN A CA 1
ATOM 4757 C C . GLN A 1 619 ? 27.562 -25.375 -26.969 1 35.19 619 GLN A C 1
ATOM 4759 O O . GLN A 1 619 ? 26.562 -24.938 -26.406 1 35.19 619 GLN A O 1
ATOM 4764 N N . ARG A 1 620 ? 27.656 -25.141 -28.219 1 36.81 620 ARG A N 1
ATOM 4765 C CA . ARG A 1 620 ? 26.547 -25.031 -29.156 1 36.81 620 ARG A CA 1
ATOM 4766 C C . ARG A 1 620 ? 25.531 -26.141 -28.922 1 36.81 620 ARG A C 1
ATOM 4768 O O . ARG A 1 620 ? 25.875 -27.312 -28.938 1 36.81 620 ARG A O 1
ATOM 4775 N N . PRO A 1 621 ? 24.594 -25.828 -28.266 1 36.78 621 PRO A N 1
ATOM 4776 C CA . PRO A 1 621 ? 23.688 -26.984 -28.188 1 36.78 621 PRO A CA 1
ATOM 4777 C C . PRO A 1 621 ? 23.656 -27.812 -29.469 1 36.78 621 PRO A C 1
ATOM 4779 O O . PRO A 1 621 ? 23.922 -27.281 -30.547 1 36.78 621 PRO A O 1
ATOM 4782 N N . PRO A 1 622 ? 23.688 -29.031 -29.391 1 31.3 622 PRO A N 1
ATOM 4783 C CA . PRO A 1 622 ? 23.578 -29.828 -30.625 1 31.3 622 PRO A CA 1
ATOM 4784 C C . PRO A 1 622 ? 22.438 -29.359 -31.516 1 31.3 622 PRO A C 1
ATOM 4786 O O . PRO A 1 622 ? 21.406 -28.922 -31.031 1 31.3 622 PRO A O 1
ATOM 4789 N N . HIS A 1 623 ? 22.766 -28.781 -32.625 1 29.78 623 HIS A N 1
ATOM 4790 C CA . HIS A 1 623 ? 21.766 -28.531 -33.656 1 29.78 623 HIS A CA 1
ATOM 4791 C C . HIS A 1 623 ? 20.781 -29.672 -33.75 1 29.78 623 HIS A C 1
ATOM 4793 O O . HIS A 1 623 ? 21.172 -30.828 -33.969 1 29.78 623 HIS A O 1
ATOM 4799 N N . VAL A 1 624 ? 19.922 -29.625 -32.906 1 30.67 624 VAL A N 1
ATOM 4800 C CA . VAL A 1 624 ? 18.891 -30.609 -33.25 1 30.67 624 VAL A CA 1
ATOM 4801 C C . VAL A 1 624 ? 18.438 -30.406 -34.688 1 30.67 624 VAL A C 1
ATOM 4803 O O . VAL A 1 624 ? 17.922 -29.344 -35.062 1 30.67 624 VAL A O 1
ATOM 4806 N N . ILE A 1 625 ? 19.188 -30.906 -35.688 1 26.5 625 ILE A N 1
ATOM 4807 C CA . ILE A 1 625 ? 18.75 -30.969 -37.062 1 26.5 625 ILE A CA 1
ATOM 4808 C C . ILE A 1 625 ? 17.328 -31.531 -37.125 1 26.5 625 ILE A C 1
ATOM 4810 O O . ILE A 1 625 ? 17.094 -32.688 -36.781 1 26.5 625 ILE A O 1
ATOM 4814 N N . VAL A 1 626 ? 16.359 -30.688 -36.75 1 29.58 626 VAL A N 1
ATOM 4815 C CA . VAL A 1 626 ? 15.039 -31.141 -37.188 1 29.58 626 VAL A CA 1
ATOM 4816 C C . VAL A 1 626 ? 15.047 -31.406 -38.688 1 29.58 626 VAL A C 1
ATOM 4818 O O . VAL A 1 626 ? 15.469 -30.547 -39.469 1 29.58 626 VAL A O 1
ATOM 4821 N N . ASP A 1 627 ? 15.234 -32.531 -39.156 1 26.92 627 ASP A N 1
ATOM 4822 C CA . ASP A 1 627 ? 15.039 -32.844 -40.562 1 26.92 627 ASP A CA 1
ATOM 4823 C C . ASP A 1 627 ? 13.883 -32.062 -41.156 1 26.92 627 ASP A C 1
ATOM 4825 O O . ASP A 1 627 ? 12.75 -32.156 -40.656 1 26.92 627 ASP A O 1
ATOM 4829 N N . ARG A 1 628 ? 14.141 -30.812 -41.562 1 28.59 628 ARG A N 1
ATOM 4830 C CA . ARG A 1 628 ? 13.148 -30.047 -42.312 1 28.59 628 ARG A CA 1
ATOM 4831 C C . ARG A 1 628 ? 12.531 -30.891 -43.406 1 28.59 628 ARG A C 1
ATOM 4833 O O . ARG A 1 628 ? 13.227 -31.328 -44.344 1 28.59 628 ARG A O 1
ATOM 4840 N N . PRO A 1 629 ? 11.477 -31.578 -43.312 1 28.25 629 PRO A N 1
ATOM 4841 C CA . PRO A 1 629 ? 10.922 -32.062 -44.562 1 28.25 629 PRO A CA 1
ATOM 4842 C C . PRO A 1 629 ? 10.891 -31 -45.656 1 28.25 629 PRO A C 1
ATOM 4844 O O . PRO A 1 629 ? 10.836 -29.797 -45.344 1 28.25 629 PRO A O 1
ATOM 4847 N N . THR A 1 630 ? 11.336 -31.156 -46.906 1 26.89 630 THR A N 1
ATOM 4848 C CA . THR A 1 630 ? 11.422 -30.344 -48.125 1 26.89 630 THR A CA 1
ATOM 4849 C C . THR A 1 630 ? 10.188 -29.469 -48.281 1 26.89 630 THR A C 1
ATOM 4851 O O . THR A 1 630 ? 9.062 -29.938 -48.094 1 26.89 630 THR A O 1
ATOM 4854 N N . THR A 1 631 ? 10.211 -28.094 -48.312 1 29.44 631 THR A N 1
ATOM 4855 C CA . THR A 1 631 ? 9.406 -26.922 -48.594 1 29.44 631 THR A CA 1
ATOM 4856 C C . THR A 1 631 ? 8.484 -27.188 -49.781 1 29.44 631 THR A C 1
ATOM 4858 O O . THR A 1 631 ? 7.668 -26.344 -50.156 1 29.44 631 THR A O 1
ATOM 4861 N N . ILE A 1 632 ? 8.875 -28.047 -50.781 1 26.31 632 ILE A N 1
ATOM 4862 C CA . ILE A 1 632 ? 8.266 -28.047 -52.094 1 26.31 632 ILE A CA 1
ATOM 4863 C C . ILE A 1 632 ? 6.773 -28.344 -52 1 26.31 632 ILE A C 1
ATOM 4865 O O . ILE A 1 632 ? 5.98 -27.906 -52.812 1 26.31 632 ILE A O 1
ATOM 4869 N N . MET A 1 633 ? 6.383 -29.328 -51.156 1 29.16 633 MET A N 1
ATOM 4870 C CA . MET A 1 633 ? 5.051 -29.906 -51.312 1 29.16 633 MET A CA 1
ATOM 4871 C C . MET A 1 633 ? 3.988 -28.984 -50.719 1 29.16 633 MET A C 1
ATOM 4873 O O . MET A 1 633 ? 2.812 -29.344 -50.656 1 29.16 633 MET A O 1
ATOM 4877 N N . ALA A 1 634 ? 4.301 -27.922 -50.094 1 30.78 634 ALA A N 1
ATOM 4878 C CA . ALA A 1 634 ? 3.475 -27.188 -49.125 1 30.78 634 ALA A CA 1
ATOM 4879 C C . ALA A 1 634 ? 2.336 -26.453 -49.844 1 30.78 634 ALA A C 1
ATOM 4881 O O . ALA A 1 634 ? 1.291 -26.188 -49.25 1 30.78 634 ALA A O 1
ATOM 4882 N N . THR A 1 635 ? 2.533 -25.859 -51 1 32.31 635 THR A N 1
ATOM 4883 C CA . THR A 1 635 ? 1.567 -24.859 -51.469 1 32.31 635 THR A CA 1
ATOM 4884 C C . THR A 1 635 ? 0.22 -25.516 -51.75 1 32.31 635 THR A C 1
ATOM 4886 O O . THR A 1 635 ? -0.831 -24.953 -51.438 1 32.31 635 THR A O 1
ATOM 4889 N N . LEU A 1 636 ? 0.194 -26.453 -52.688 1 34.59 636 LEU A N 1
ATOM 4890 C CA . LEU A 1 636 ? -1.049 -26.906 -53.312 1 34.59 636 LEU A CA 1
ATOM 4891 C C . LEU A 1 636 ? -1.875 -27.719 -52.312 1 34.59 636 LEU A C 1
ATOM 4893 O O . LEU A 1 636 ? -3.105 -27.641 -52.312 1 34.59 636 LEU A O 1
ATOM 4897 N N . SER A 1 637 ? -1.21 -28.562 -51.375 1 43 637 SER A N 1
ATOM 4898 C CA . SER A 1 637 ? -1.787 -29.562 -50.469 1 43 637 SER A CA 1
ATOM 4899 C C . SER A 1 637 ? -2.318 -28.922 -49.188 1 43 637 SER A C 1
ATOM 4901 O O . SER A 1 637 ? -3.24 -29.453 -48.562 1 43 637 SER A O 1
ATOM 4903 N N . ASP A 1 638 ? -1.972 -27.828 -48.938 1 44.12 638 ASP A N 1
ATOM 4904 C CA . ASP A 1 638 ? -2.324 -27.172 -47.656 1 44.12 638 ASP A CA 1
ATOM 4905 C C . ASP A 1 638 ? -3.791 -26.75 -47.656 1 44.12 638 ASP A C 1
ATOM 4907 O O . ASP A 1 638 ? -4.484 -26.922 -46.656 1 44.12 638 ASP A O 1
ATOM 4911 N N . ASP A 1 639 ? -4.234 -26.266 -48.844 1 46.97 639 ASP A N 1
ATOM 4912 C CA . ASP A 1 639 ? -5.613 -25.812 -48.938 1 46.97 639 ASP A CA 1
ATOM 4913 C C . ASP A 1 639 ? -6.594 -26.969 -48.781 1 46.97 639 ASP A C 1
ATOM 4915 O O . ASP A 1 639 ? -7.602 -26.875 -48.094 1 46.97 639 ASP A O 1
ATOM 4919 N N . THR A 1 640 ? -6.16 -28.109 -49.375 1 50.12 640 THR A N 1
ATOM 4920 C CA . THR A 1 640 ? -7.035 -29.281 -49.344 1 50.12 640 THR A CA 1
ATOM 4921 C C . THR A 1 640 ? -7.066 -29.891 -47.969 1 50.12 640 THR A C 1
ATOM 4923 O O . THR A 1 640 ? -8.125 -30.297 -47.469 1 50.12 640 THR A O 1
ATOM 4926 N N . LEU A 1 641 ? -6.027 -29.734 -47.344 1 53.22 641 LEU A N 1
ATOM 4927 C CA . LEU A 1 641 ? -5.934 -30.297 -46 1 53.22 641 LEU A CA 1
ATOM 4928 C C . LEU A 1 641 ? -6.668 -29.422 -45 1 53.22 641 LEU A C 1
ATOM 4930 O O . LEU A 1 641 ? -7.355 -29.938 -44.094 1 53.22 641 LEU A O 1
ATOM 4934 N N . ARG A 1 642 ? -6.547 -28.188 -45.188 1 58.34 642 ARG A N 1
ATOM 4935 C CA . ARG A 1 642 ? -7.281 -27.266 -44.344 1 58.34 642 ARG A CA 1
ATOM 4936 C C . ARG A 1 642 ? -8.789 -27.438 -44.5 1 58.34 642 ARG A C 1
ATOM 4938 O O . ARG A 1 642 ? -9.539 -27.422 -43.531 1 58.34 642 ARG A O 1
ATOM 4945 N N . LYS A 1 643 ? -9.117 -27.688 -45.75 1 61.34 643 LYS A N 1
ATOM 4946 C CA . LYS A 1 643 ? -10.531 -27.859 -46.094 1 61.34 643 LYS A CA 1
ATOM 4947 C C . LYS A 1 643 ? -11.062 -29.188 -45.531 1 61.34 643 LYS A C 1
ATOM 4949 O O . LYS A 1 643 ? -12.18 -29.25 -45 1 61.34 643 LYS A O 1
ATOM 4954 N N . THR A 1 644 ? -10.172 -30.078 -45.5 1 59.28 644 THR A N 1
ATOM 4955 C CA . THR A 1 644 ? -10.57 -31.391 -44.969 1 59.28 644 THR A CA 1
ATOM 4956 C C . THR A 1 644 ? -10.703 -31.328 -43.438 1 59.28 644 THR A C 1
ATOM 4958 O O . THR A 1 644 ? -11.672 -31.844 -42.875 1 59.28 644 THR A O 1
ATOM 4961 N N . ALA A 1 645 ? -9.805 -30.688 -42.844 1 59.69 645 ALA A N 1
ATOM 4962 C CA . ALA A 1 645 ? -9.844 -30.594 -41.375 1 59.69 645 ALA A CA 1
ATOM 4963 C C . ALA A 1 645 ? -11.062 -29.797 -40.906 1 59.69 645 ALA A C 1
ATOM 4965 O O . ALA A 1 645 ? -11.703 -30.156 -39.938 1 59.69 645 ALA A O 1
ATOM 4966 N N . ALA A 1 646 ? -11.352 -28.797 -41.688 1 60.78 646 ALA A N 1
ATOM 4967 C CA . ALA A 1 646 ? -12.531 -27.984 -41.375 1 60.78 646 ALA A CA 1
ATOM 4968 C C . ALA A 1 646 ? -13.812 -28.812 -41.5 1 60.78 646 ALA A C 1
ATOM 4970 O O . ALA A 1 646 ? -14.695 -28.75 -40.656 1 60.78 646 ALA A O 1
ATOM 4971 N N . LYS A 1 647 ? -13.844 -29.609 -42.562 1 63.75 647 LYS A N 1
ATOM 4972 C CA . LYS A 1 647 ? -15.039 -30.406 -42.812 1 63.75 647 LYS A CA 1
ATOM 4973 C C . LYS A 1 647 ? -15.148 -31.562 -41.812 1 63.75 647 LYS A C 1
ATOM 4975 O O . LYS A 1 647 ? -16.25 -31.922 -41.406 1 63.75 647 LYS A O 1
ATOM 4980 N N . GLU A 1 648 ? -14.008 -31.969 -41.406 1 65.81 648 GLU A N 1
ATOM 4981 C CA . GLU A 1 648 ? -14.016 -33 -40.375 1 65.81 648 GLU A CA 1
ATOM 4982 C C . GLU A 1 648 ? -14.508 -32.438 -39.031 1 65.81 648 GLU A C 1
ATOM 4984 O O . GLU A 1 648 ? -15.258 -33.094 -38.312 1 65.81 648 GLU A O 1
ATOM 4989 N N . ARG A 1 649 ? -14.094 -31.312 -38.781 1 64 649 ARG A N 1
ATOM 4990 C CA . ARG A 1 649 ? -14.57 -30.641 -37.562 1 64 649 ARG A CA 1
ATOM 4991 C C . ARG A 1 649 ? -16.078 -30.438 -37.625 1 64 649 ARG A C 1
ATOM 4993 O O . ARG A 1 649 ? -16.781 -30.688 -36.625 1 64 649 ARG A O 1
ATOM 5000 N N . ASP A 1 650 ? -16.5 -29.953 -38.781 1 64.81 650 ASP A N 1
ATOM 5001 C CA . ASP A 1 650 ? -17.938 -29.766 -38.969 1 64.81 650 ASP A CA 1
ATOM 5002 C C . ASP A 1 650 ? -18.688 -31.078 -38.812 1 64.81 650 ASP A C 1
ATOM 5004 O O . ASP A 1 650 ? -19.75 -31.109 -38.188 1 64.81 650 ASP A O 1
ATOM 5008 N N . ARG A 1 651 ? -18.125 -32.062 -39.281 1 67.31 651 ARG A N 1
ATOM 5009 C CA . ARG A 1 651 ? -18.734 -33.375 -39.156 1 67.31 651 ARG A CA 1
ATOM 5010 C C . ARG A 1 651 ? -18.812 -33.812 -37.719 1 67.31 651 ARG A C 1
ATOM 5012 O O . ARG A 1 651 ? -19.844 -34.312 -37.25 1 67.31 651 ARG A O 1
ATOM 5019 N N . ARG A 1 652 ? -17.781 -33.5 -37 1 67.75 652 ARG A N 1
ATOM 5020 C CA . ARG A 1 652 ? -17.734 -33.875 -35.594 1 67.75 652 ARG A CA 1
ATOM 5021 C C . ARG A 1 652 ? -18.75 -33.094 -34.781 1 67.75 652 ARG A C 1
ATOM 5023 O O . ARG A 1 652 ? -19.422 -33.656 -33.906 1 67.75 652 ARG A O 1
ATOM 5030 N N . VAL A 1 653 ? -18.828 -31.875 -35.094 1 66.62 653 VAL A N 1
ATOM 5031 C CA . VAL A 1 653 ? -19.812 -31.047 -34.406 1 66.62 653 VAL A CA 1
ATOM 5032 C C . VAL A 1 653 ? -21.219 -31.594 -34.656 1 66.62 653 VAL A C 1
ATOM 5034 O O . VAL A 1 653 ? -22.031 -31.672 -33.75 1 66.62 653 VAL A O 1
ATOM 5037 N N . ILE A 1 654 ? -21.453 -32.062 -35.875 1 66.56 654 ILE A N 1
ATOM 5038 C CA . ILE A 1 654 ? -22.75 -32.625 -36.25 1 66.56 654 ILE A CA 1
ATOM 5039 C C . ILE A 1 654 ? -22.984 -33.938 -35.531 1 66.56 654 ILE A C 1
ATOM 5041 O O . ILE A 1 654 ? -24.094 -34.188 -35.031 1 66.56 654 ILE A O 1
ATOM 5045 N N . GLN A 1 655 ? -21.938 -34.625 -35.406 1 68.06 655 GLN A N 1
ATOM 5046 C CA . GLN A 1 655 ? -22.047 -35.906 -34.719 1 68.06 655 GLN A CA 1
ATOM 5047 C C . GLN A 1 655 ? -22.328 -35.719 -33.219 1 68.06 655 GLN A C 1
ATOM 5049 O O . GLN A 1 655 ? -23.156 -36.438 -32.656 1 68.06 655 GLN A O 1
ATOM 5054 N N . LEU A 1 656 ? -21.625 -34.781 -32.688 1 68.69 656 LEU A N 1
ATOM 5055 C CA . LEU A 1 656 ? -21.844 -34.5 -31.281 1 68.69 656 LEU A CA 1
ATOM 5056 C C . LEU A 1 656 ? -23.266 -33.969 -31.047 1 68.69 656 LEU A C 1
ATOM 5058 O O . LEU A 1 656 ? -23.922 -34.344 -30.078 1 68.69 656 LEU A O 1
ATOM 5062 N N . THR A 1 657 ? -23.734 -33.156 -31.922 1 67.5 657 THR A N 1
ATOM 5063 C CA . THR A 1 657 ? -25.109 -32.656 -31.859 1 67.5 657 THR A CA 1
ATOM 5064 C C . THR A 1 657 ? -26.109 -33.781 -32 1 67.5 657 THR A C 1
ATOM 5066 O O . THR A 1 657 ? -27.094 -33.844 -31.25 1 67.5 657 THR A O 1
ATOM 5069 N N . ALA A 1 658 ? -25.859 -34.656 -32.875 1 67.06 658 ALA A N 1
ATOM 5070 C CA . ALA A 1 658 ? -26.75 -35.812 -33.094 1 67.06 658 ALA A CA 1
ATOM 5071 C C . ALA A 1 658 ? -26.781 -36.719 -31.859 1 67.06 658 ALA A C 1
ATOM 5073 O O . ALA A 1 658 ? -27.859 -37.188 -31.469 1 67.06 658 ALA A O 1
ATOM 5074 N N . LYS A 1 659 ? -25.656 -36.781 -31.328 1 68.19 659 LYS A N 1
ATOM 5075 C CA . LYS A 1 659 ? -25.578 -37.625 -30.125 1 68.19 659 LYS A CA 1
ATOM 5076 C C . LYS A 1 659 ? -26.391 -36.969 -28.984 1 68.19 659 LYS A C 1
ATOM 5078 O O . LYS A 1 659 ? -27.109 -37.656 -28.281 1 68.19 659 LYS A O 1
ATOM 5083 N N . GLU A 1 660 ? -26.266 -35.75 -28.906 1 68.69 660 GLU A N 1
ATOM 5084 C CA . GLU A 1 660 ? -27 -35.031 -27.859 1 68.69 660 GLU A CA 1
ATOM 5085 C C . GLU A 1 660 ? -28.5 -35.125 -28.078 1 68.69 660 GLU A C 1
ATOM 5087 O O . GLU A 1 660 ? -29.266 -35.312 -27.125 1 68.69 660 GLU A O 1
ATOM 5092 N N . ILE A 1 661 ? -28.891 -35.062 -29.25 1 69.06 661 ILE A N 1
ATOM 5093 C CA . ILE A 1 661 ? -30.312 -35.156 -29.578 1 69.06 661 ILE A CA 1
ATOM 5094 C C . ILE A 1 661 ? -30.797 -36.562 -29.297 1 69.06 661 ILE A C 1
ATOM 5096 O O . ILE A 1 661 ? -31.906 -36.75 -28.766 1 69.06 661 ILE A O 1
ATOM 5100 N N . SER A 1 662 ? -29.953 -37.5 -29.531 1 68.12 662 SER A N 1
ATOM 5101 C CA . SER A 1 662 ? -30.344 -38.875 -29.344 1 68.12 662 SER A CA 1
ATOM 5102 C C . SER A 1 662 ? -30.469 -39.219 -27.859 1 68.12 662 SER A C 1
ATOM 5104 O O . SER A 1 662 ? -31.203 -40.125 -27.469 1 68.12 662 SER A O 1
ATOM 5106 N N . GLU A 1 663 ? -29.812 -38.469 -27.094 1 65.56 663 GLU A N 1
ATOM 5107 C CA . GLU A 1 663 ? -29.828 -38.719 -25.656 1 65.56 663 GLU A CA 1
ATOM 5108 C C . GLU A 1 663 ? -31.031 -38.062 -24.984 1 65.56 663 GLU A C 1
ATOM 5110 O O . GLU A 1 663 ? -31.328 -38.344 -23.828 1 65.56 663 GLU A O 1
ATOM 5115 N N . ILE A 1 664 ? -31.688 -37.25 -25.703 1 66.69 664 ILE A N 1
ATOM 5116 C CA . ILE A 1 664 ? -32.938 -36.688 -25.188 1 66.69 664 ILE A CA 1
ATOM 5117 C C . ILE A 1 664 ? -34.062 -37.719 -25.344 1 66.69 664 ILE A C 1
ATOM 5119 O O . ILE A 1 664 ? -34.344 -38.188 -26.453 1 66.69 664 ILE A O 1
ATOM 5123 N N . PRO A 1 665 ? -34.688 -38.25 -24.266 1 65.38 665 PRO A N 1
ATOM 5124 C CA . PRO A 1 665 ? -35.719 -39.25 -24.344 1 65.38 665 PRO A CA 1
ATOM 5125 C C . PRO A 1 665 ? -36.875 -38.844 -25.281 1 65.38 665 PRO A C 1
ATOM 5127 O O . PRO A 1 665 ? -37.25 -37.688 -25.328 1 65.38 665 PRO A O 1
ATOM 5130 N N . ALA A 1 666 ? -37.281 -39.719 -26.219 1 60.53 666 ALA A N 1
ATOM 5131 C CA . ALA A 1 666 ? -38.344 -39.5 -27.172 1 60.53 666 ALA A CA 1
ATOM 5132 C C . ALA A 1 666 ? -39.625 -39 -26.484 1 60.53 666 ALA A C 1
ATOM 5134 O O . ALA A 1 666 ? -40.344 -38.188 -27.047 1 60.53 666 ALA A O 1
ATOM 5135 N N . GLN A 1 667 ? -39.938 -39.531 -25.281 1 58.53 667 GLN A N 1
ATOM 5136 C CA . GLN A 1 667 ? -41.125 -39.188 -24.547 1 58.53 667 GLN A CA 1
ATOM 5137 C C . GLN A 1 667 ? -40.969 -37.844 -23.812 1 58.53 667 GLN A C 1
ATOM 5139 O O . GLN A 1 667 ? -41.875 -37.438 -23.062 1 58.53 667 GLN A O 1
ATOM 5144 N N . SER A 1 668 ? -39.875 -37.219 -23.875 1 55.5 668 SER A N 1
ATOM 5145 C CA . SER A 1 668 ? -39.625 -36.062 -23.016 1 55.5 668 SER A CA 1
ATOM 5146 C C . SER A 1 668 ? -40.375 -34.812 -23.531 1 55.5 668 SER A C 1
ATOM 5148 O O . SER A 1 668 ? -40.469 -33.812 -22.812 1 55.5 668 SER A O 1
ATOM 5150 N N . GLY A 1 669 ? -41.281 -34.938 -24.547 1 58.62 669 GLY A N 1
ATOM 5151 C CA . GLY A 1 669 ? -42 -33.781 -25.094 1 58.62 669 GLY A CA 1
ATOM 5152 C C . GLY A 1 669 ? -41.062 -32.656 -25.516 1 58.62 669 GLY A C 1
ATOM 5153 O O . GLY A 1 669 ? -41.5 -31.516 -25.703 1 58.62 669 GLY A O 1
ATOM 5154 N N . ALA A 1 670 ? -39.875 -32.844 -25.562 1 61.12 670 ALA A N 1
ATOM 5155 C CA . ALA A 1 670 ? -38.906 -31.812 -25.922 1 61.12 670 ALA A CA 1
ATOM 5156 C C . ALA A 1 670 ? -39.094 -31.359 -27.375 1 61.12 670 ALA A C 1
ATOM 5158 O O . ALA A 1 670 ? -39.312 -32.188 -28.266 1 61.12 670 ALA A O 1
ATOM 5159 N N . GLN A 1 671 ? -39.344 -30.109 -27.562 1 63 671 GLN A N 1
ATOM 5160 C CA . GLN A 1 671 ? -39.5 -29.484 -28.875 1 63 671 GLN A CA 1
ATOM 5161 C C . GLN A 1 671 ? -38.156 -29.078 -29.453 1 63 671 GLN A C 1
ATOM 5163 O O . GLN A 1 671 ? -37.281 -28.625 -28.719 1 63 671 GLN A O 1
ATOM 5168 N N . PHE A 1 672 ? -37.812 -29.547 -30.625 1 66.5 672 PHE A N 1
ATOM 5169 C CA . PHE A 1 672 ? -36.562 -29.266 -31.312 1 66.5 672 PHE A CA 1
ATOM 5170 C C . PHE A 1 672 ? -36.719 -28.125 -32.312 1 66.5 672 PHE A C 1
ATOM 5172 O O . PHE A 1 672 ? -37.75 -28.031 -33 1 66.5 672 PHE A O 1
ATOM 5179 N N . TYR A 1 673 ? -35.875 -27.094 -32.188 1 63.66 673 TYR A N 1
ATOM 5180 C CA . TYR A 1 673 ? -35.938 -25.938 -33.094 1 63.66 673 TYR A CA 1
ATOM 5181 C C . TYR A 1 673 ? -34.688 -25.844 -33.938 1 63.66 673 TYR A C 1
ATOM 5183 O O . TYR A 1 673 ? -33.594 -26.156 -33.469 1 63.66 673 TYR A O 1
ATOM 5191 N N . ARG A 1 674 ? -34.75 -25.656 -35.219 1 59.81 674 ARG A N 1
ATOM 5192 C CA . ARG A 1 674 ? -33.656 -25.406 -36.188 1 59.81 674 ARG A CA 1
ATOM 5193 C C . ARG A 1 674 ? -33.531 -23.922 -36.469 1 59.81 674 ARG A C 1
ATOM 5195 O O . ARG A 1 674 ? -34.531 -23.234 -36.719 1 59.81 674 ARG A O 1
ATOM 5202 N N . GLY A 1 675 ? -32.438 -23.406 -36.156 1 54.53 675 GLY A N 1
ATOM 5203 C CA . GLY A 1 675 ? -32.188 -22 -36.5 1 54.53 675 GLY A CA 1
ATOM 5204 C C . GLY A 1 675 ? -32.125 -21.75 -38 1 54.53 675 GLY A C 1
ATOM 5205 O O . GLY A 1 675 ? -31.391 -22.406 -38.719 1 54.53 675 GLY A O 1
ATOM 5206 N N . VAL A 1 676 ? -33.031 -21.016 -38.562 1 50.72 676 VAL A N 1
ATOM 5207 C CA . VAL A 1 676 ? -33.031 -20.547 -39.938 1 50.72 676 VAL A CA 1
ATOM 5208 C C . VAL A 1 676 ? -32.844 -19.031 -39.969 1 50.72 676 VAL A C 1
ATOM 5210 O O . VAL A 1 676 ? -33.812 -18.297 -39.719 1 50.72 676 VAL A O 1
ATOM 5213 N N . GLY A 1 677 ? -31.703 -18.516 -40.188 1 46.03 677 GLY A N 1
ATOM 5214 C CA . GLY A 1 677 ? -31.438 -17.094 -40.031 1 46.03 677 GLY A CA 1
ATOM 5215 C C . GLY A 1 677 ? -31.578 -16.609 -38.594 1 46.03 677 GLY A C 1
ATOM 5216 O O . GLY A 1 677 ? -30.828 -17.047 -37.719 1 46.03 677 GLY A O 1
ATOM 5217 N N . LYS A 1 678 ? -32.406 -15.656 -38.375 1 52.19 678 LYS A N 1
ATOM 5218 C CA . LYS A 1 678 ? -32.688 -15.109 -37.031 1 52.19 678 LYS A CA 1
ATOM 5219 C C . LYS A 1 678 ? -33.906 -15.766 -36.406 1 52.19 678 LYS A C 1
ATOM 5221 O O . LYS A 1 678 ? -34.344 -15.359 -35.344 1 52.19 678 LYS A O 1
ATOM 5226 N N . MET A 1 679 ? -34.469 -16.75 -37.094 1 52.12 679 MET A N 1
ATOM 5227 C CA . MET A 1 679 ? -35.688 -17.375 -36.594 1 52.12 679 MET A CA 1
ATOM 5228 C C . MET A 1 679 ? -35.438 -18.828 -36.188 1 52.12 679 MET A C 1
ATOM 5230 O O . MET A 1 679 ? -34.5 -19.453 -36.688 1 52.12 679 MET A O 1
ATOM 5234 N N . PHE A 1 680 ? -36.125 -19.312 -35.188 1 57.19 680 PHE A N 1
ATOM 5235 C CA . PHE A 1 680 ? -36.125 -20.719 -34.781 1 57.19 680 PHE A CA 1
ATOM 5236 C C . PHE A 1 680 ? -37.406 -21.406 -35.25 1 57.19 680 PHE A C 1
ATOM 5238 O O . PHE A 1 680 ? -38.5 -20.891 -35.031 1 57.19 680 PHE A O 1
ATOM 5245 N N . MET A 1 681 ? -37.281 -22.344 -36.062 1 60.69 681 MET A N 1
ATOM 5246 C CA . MET A 1 681 ? -38.438 -23.125 -36.531 1 60.69 681 MET A CA 1
ATOM 5247 C C . MET A 1 681 ? -38.5 -24.469 -35.781 1 60.69 681 MET A C 1
ATOM 5249 O O . MET A 1 681 ? -37.5 -25.188 -35.719 1 60.69 681 MET A O 1
ATOM 5253 N N . GLN A 1 682 ? -39.656 -24.719 -35.188 1 65.31 682 GLN A N 1
ATOM 5254 C CA . GLN A 1 682 ? -39.844 -26.016 -34.531 1 65.31 682 GLN A CA 1
ATOM 5255 C C . GLN A 1 682 ? -39.906 -27.141 -35.562 1 65.31 682 GLN A C 1
ATOM 5257 O O . GLN A 1 682 ? -40.625 -27.047 -36.562 1 65.31 682 GLN A O 1
ATOM 5262 N N . GLU A 1 683 ? -39.062 -28.047 -35.5 1 69.44 683 GLU A N 1
ATOM 5263 C CA . GLU A 1 683 ? -39.062 -29.203 -36.406 1 69.44 683 GLU A CA 1
ATOM 5264 C C . GLU A 1 683 ? -39.094 -30.5 -35.594 1 69.44 683 GLU A C 1
ATOM 5266 O O . GLU A 1 683 ? -38.594 -30.562 -34.469 1 69.44 683 GLU A O 1
ATOM 5271 N N . PRO A 1 684 ? -39.875 -31.453 -36.188 1 69.81 684 PRO A N 1
ATOM 5272 C CA . PRO A 1 684 ? -39.875 -32.75 -35.5 1 69.81 684 PRO A CA 1
ATOM 5273 C C . PRO A 1 684 ? -38.469 -33.312 -35.344 1 69.81 684 PRO A C 1
ATOM 5275 O O . PRO A 1 684 ? -37.594 -33.031 -36.156 1 69.81 684 PRO A O 1
ATOM 5278 N N . ARG A 1 685 ? -38.281 -33.969 -34.375 1 74.5 685 ARG A N 1
ATOM 5279 C CA . ARG A 1 685 ? -37.031 -34.625 -34.031 1 74.5 685 ARG A CA 1
ATOM 5280 C C . ARG A 1 685 ? -36.469 -35.406 -35.219 1 74.5 685 ARG A C 1
ATOM 5282 O O . ARG A 1 685 ? -35.281 -35.344 -35.531 1 74.5 685 ARG A O 1
ATOM 5289 N N . SER A 1 686 ? -37.438 -36.094 -35.844 1 74.38 686 SER A N 1
ATOM 5290 C CA . SER A 1 686 ? -37.062 -36.938 -36.969 1 74.38 686 SER A CA 1
ATOM 5291 C C . SER A 1 686 ? -36.5 -36.125 -38.125 1 74.38 686 SER A C 1
ATOM 5293 O O . SER A 1 686 ? -35.562 -36.531 -38.781 1 74.38 686 SER A O 1
ATOM 5295 N N . THR A 1 687 ? -36.969 -34.969 -38.25 1 71.81 687 THR A N 1
ATOM 5296 C CA . THR A 1 687 ? -36.5 -34.094 -39.312 1 71.81 687 THR A CA 1
ATOM 5297 C C . THR A 1 687 ? -35.125 -33.531 -39 1 71.81 687 THR A C 1
ATOM 5299 O O . THR A 1 687 ? -34.281 -33.469 -39.906 1 71.81 687 THR A O 1
ATOM 5302 N N . ILE A 1 688 ? -34.938 -33.219 -37.812 1 72.69 688 ILE A N 1
ATOM 5303 C CA . ILE A 1 688 ? -33.656 -32.688 -37.406 1 72.69 688 ILE A CA 1
ATOM 5304 C C . ILE A 1 688 ? -32.594 -33.781 -37.469 1 72.69 688 ILE A C 1
ATOM 5306 O O . ILE A 1 688 ? -31.484 -33.531 -37.938 1 72.69 688 ILE A O 1
ATOM 5310 N N . GLU A 1 689 ? -33.031 -34.875 -37.094 1 73.31 689 GLU A N 1
ATOM 5311 C CA . GLU A 1 689 ? -32.094 -36 -37.125 1 73.31 689 GLU A CA 1
ATOM 5312 C C . GLU A 1 689 ? -31.734 -36.375 -38.562 1 73.31 689 GLU A C 1
ATOM 5314 O O . GLU A 1 689 ? -30.562 -36.656 -38.844 1 73.31 689 GLU A O 1
ATOM 5319 N N . ASN A 1 690 ? -32.719 -36.312 -39.375 1 72.69 690 ASN A N 1
ATOM 5320 C CA . ASN A 1 690 ? -32.469 -36.594 -40.781 1 72.69 690 ASN A CA 1
ATOM 5321 C C . ASN A 1 690 ? -31.609 -35.531 -41.438 1 72.69 690 ASN A C 1
ATOM 5323 O O . ASN A 1 690 ? -30.75 -35.844 -42.281 1 72.69 690 ASN A O 1
ATOM 5327 N N . SER A 1 691 ? -31.844 -34.375 -41.031 1 72.25 691 SER A N 1
ATOM 5328 C CA . SER A 1 691 ? -31.031 -33.25 -41.531 1 72.25 691 SER A CA 1
ATOM 5329 C C . SER A 1 691 ? -29.578 -33.375 -41.094 1 72.25 691 SER A C 1
ATOM 5331 O O . SER A 1 691 ? -28.672 -33.188 -41.906 1 72.25 691 SER A O 1
ATOM 5333 N N . LEU A 1 692 ? -29.422 -33.75 -39.938 1 74.25 692 LEU A N 1
ATOM 5334 C CA . LEU A 1 692 ? -28.078 -33.938 -39.406 1 74.25 692 LEU A CA 1
ATOM 5335 C C . LEU A 1 692 ? -27.375 -35.094 -40.094 1 74.25 692 LEU A C 1
ATOM 5337 O O . LEU A 1 692 ? -26.188 -35 -40.406 1 74.25 692 LEU A O 1
ATOM 5341 N N . LYS A 1 693 ? -28.172 -36.094 -40.375 1 76.56 693 LYS A N 1
ATOM 5342 C CA . LYS A 1 693 ? -27.625 -37.25 -41.094 1 76.56 693 LYS A CA 1
ATOM 5343 C C . LYS A 1 693 ? -27.25 -36.906 -42.531 1 76.56 693 LYS A C 1
ATOM 5345 O O . LYS A 1 693 ? -26.219 -37.344 -43.031 1 76.56 693 LYS A O 1
ATOM 5350 N N . SER A 1 694 ? -28.062 -36.125 -43.094 1 73.44 694 SER A N 1
ATOM 5351 C CA . SER A 1 694 ? -27.797 -35.719 -44.438 1 73.44 694 SER A CA 1
ATOM 5352 C C . SER A 1 694 ? -26.562 -34.812 -44.5 1 73.44 694 SER A C 1
ATOM 5354 O O . SER A 1 694 ? -25.719 -34.938 -45.406 1 73.44 694 SER A O 1
ATOM 5356 N N . GLN A 1 695 ? -26.469 -33.969 -43.562 1 74.25 695 GLN A N 1
ATOM 5357 C CA . GLN A 1 695 ? -25.312 -33.094 -43.5 1 74.25 695 GLN A CA 1
ATOM 5358 C C . GLN A 1 695 ? -24.047 -33.875 -43.219 1 74.25 695 GLN A C 1
ATOM 5360 O O . GLN A 1 695 ? -23 -33.594 -43.812 1 74.25 695 GLN A O 1
ATOM 5365 N N . GLU A 1 696 ? -24.219 -34.812 -42.406 1 75.56 696 GLU A N 1
ATOM 5366 C CA . GLU A 1 696 ? -23.078 -35.688 -42.094 1 75.56 696 GLU A CA 1
ATOM 5367 C C . GLU A 1 696 ? -22.625 -36.438 -43.344 1 75.56 696 GLU A C 1
ATOM 5369 O O . GLU A 1 696 ? -21.438 -36.562 -43.625 1 75.56 696 GLU A O 1
ATOM 5374 N N . LYS A 1 697 ? -23.594 -36.938 -44.062 1 74.5 697 LYS A N 1
ATOM 5375 C CA . LYS A 1 697 ? -23.297 -37.688 -45.312 1 74.5 697 LYS A CA 1
ATOM 5376 C C . LYS A 1 697 ? -22.641 -36.781 -46.344 1 74.5 697 LYS A C 1
ATOM 5378 O O . LYS A 1 697 ? -21.672 -37.188 -47 1 74.5 697 LYS A O 1
ATOM 5383 N N . GLU A 1 698 ? -23.125 -35.625 -46.406 1 72.12 698 GLU A N 1
ATOM 5384 C CA . GLU A 1 698 ? -22.547 -34.656 -47.344 1 72.12 698 GLU A CA 1
ATOM 5385 C C . GLU A 1 698 ? -21.109 -34.312 -46.969 1 72.12 698 GLU A C 1
ATOM 5387 O O . GLU A 1 698 ? -20.234 -34.281 -47.844 1 72.12 698 GLU A O 1
ATOM 5392 N N . LEU A 1 699 ? -20.922 -34.156 -45.719 1 72.75 699 LEU A N 1
ATOM 5393 C CA . LEU A 1 699 ? -19.578 -33.844 -45.25 1 72.75 699 LEU A CA 1
ATOM 5394 C C . LEU A 1 699 ? -18.641 -35 -45.406 1 72.75 699 LEU A C 1
ATOM 5396 O O . LEU A 1 699 ? -17.469 -34.844 -45.75 1 72.75 699 LEU A O 1
ATOM 5400 N N . THR A 1 700 ? -19.203 -36.188 -45.188 1 71.81 700 THR A N 1
ATOM 5401 C CA . THR A 1 700 ? -18.422 -37.406 -45.406 1 71.81 700 THR A CA 1
ATOM 5402 C C . THR A 1 700 ? -18.016 -37.531 -46.844 1 71.81 700 THR A C 1
ATOM 5404 O O . THR A 1 700 ? -16.859 -37.875 -47.156 1 71.81 700 THR A O 1
ATOM 5407 N N . ASN A 1 701 ? -18.859 -37.25 -47.75 1 69.31 701 ASN A N 1
ATOM 5408 C CA . ASN A 1 701 ? -18.578 -37.312 -49.156 1 69.31 701 ASN A CA 1
ATOM 5409 C C . ASN A 1 701 ? -17.531 -36.25 -49.562 1 69.31 701 ASN A C 1
ATOM 5411 O O . ASN A 1 701 ? -16.625 -36.531 -50.344 1 69.31 701 ASN A O 1
ATOM 5415 N N . ASP A 1 702 ? -17.688 -35.156 -49 1 68.44 702 ASP A N 1
ATOM 5416 C CA . ASP A 1 702 ? -16.734 -34.094 -49.281 1 68.44 702 ASP A CA 1
ATOM 5417 C C . ASP A 1 702 ? -15.336 -34.438 -48.75 1 68.44 702 ASP A C 1
ATOM 5419 O O . ASP A 1 702 ? -14.336 -34.219 -49.438 1 68.44 702 ASP A O 1
ATOM 5423 N N . ILE A 1 703 ? -15.305 -35 -47.656 1 68.19 703 ILE A N 1
ATOM 5424 C CA . ILE A 1 703 ? -14.047 -35.406 -47.031 1 68.19 703 ILE A CA 1
ATOM 5425 C C . ILE A 1 703 ? -13.406 -36.5 -47.875 1 68.19 703 ILE A C 1
ATOM 5427 O O . ILE A 1 703 ? -12.195 -36.5 -48.094 1 68.19 703 ILE A O 1
ATOM 5431 N N . ASN A 1 704 ? -14.203 -37.438 -48.344 1 65.38 704 ASN A N 1
ATOM 5432 C CA . ASN A 1 704 ? -13.711 -38.5 -49.188 1 65.38 704 ASN A CA 1
ATOM 5433 C C . ASN A 1 704 ? -13.164 -37.969 -50.531 1 65.38 704 ASN A C 1
ATOM 5435 O O . ASN A 1 704 ? -12.133 -38.438 -51 1 65.38 704 ASN A O 1
ATOM 5439 N N . ASN A 1 705 ? -13.82 -37 -50.969 1 63.62 705 ASN A N 1
ATOM 5440 C CA . ASN A 1 705 ? -13.367 -36.375 -52.219 1 63.62 705 ASN A CA 1
ATOM 5441 C C . ASN A 1 705 ? -12.055 -35.625 -52.031 1 63.62 705 ASN A C 1
ATOM 5443 O O . ASN A 1 705 ? -11.164 -35.688 -52.875 1 63.62 705 ASN A O 1
ATOM 5447 N N . LEU A 1 706 ? -11.992 -35.062 -50.875 1 63.28 706 LEU A N 1
ATOM 5448 C CA . LEU A 1 706 ? -10.773 -34.312 -50.562 1 63.28 706 LEU A CA 1
ATOM 5449 C C . LEU A 1 706 ? -9.625 -35.281 -50.219 1 63.28 706 LEU A C 1
ATOM 5451 O O . LEU A 1 706 ? -8.477 -35.031 -50.594 1 63.28 706 LEU A O 1
ATOM 5455 N N . ALA A 1 707 ? -9.953 -36.344 -49.656 1 61.88 707 ALA A N 1
ATOM 5456 C CA . ALA A 1 707 ? -8.961 -37.375 -49.375 1 61.88 707 ALA A CA 1
ATOM 5457 C C . ALA A 1 707 ? -8.414 -37.969 -50.688 1 61.88 707 ALA A C 1
ATOM 5459 O O . ALA A 1 707 ? -7.219 -38.25 -50.781 1 61.88 707 ALA A O 1
ATOM 5460 N N . LYS A 1 708 ? -9.211 -38.156 -51.594 1 61.78 708 LYS A N 1
ATOM 5461 C CA . LYS A 1 708 ? -8.773 -38.625 -52.938 1 61.78 708 LYS A CA 1
ATOM 5462 C C . LYS A 1 708 ? -7.855 -37.594 -53.594 1 61.78 708 LYS A C 1
ATOM 5464 O O . LYS A 1 708 ? -6.84 -37.969 -54.188 1 61.78 708 LYS A O 1
ATOM 5469 N N . LYS A 1 709 ? -8.203 -36.375 -53.375 1 57.38 709 LYS A N 1
ATOM 5470 C CA . LYS A 1 709 ? -7.367 -35.312 -53.906 1 57.38 709 LYS A CA 1
ATOM 5471 C C . LYS A 1 709 ? -6.02 -35.25 -53.188 1 57.38 709 LYS A C 1
ATOM 5473 O O . LYS A 1 709 ? -4.98 -35.031 -53.844 1 57.38 709 LYS A O 1
ATOM 5478 N N . LEU A 1 710 ? -6.129 -35.5 -51.969 1 57.81 710 LEU A N 1
ATOM 5479 C CA . LEU A 1 710 ? -4.906 -35.5 -51.188 1 57.81 710 LEU A CA 1
ATOM 5480 C C . LEU A 1 710 ? -4.039 -36.719 -51.531 1 57.81 710 LEU A C 1
ATOM 5482 O O . LEU A 1 710 ? -2.816 -36.594 -51.656 1 57.81 710 LEU A O 1
ATOM 5486 N N . LYS A 1 711 ? -4.613 -37.812 -51.656 1 58.41 711 LYS A N 1
ATOM 5487 C CA . LYS A 1 711 ? -3.881 -39 -52.125 1 58.41 711 LYS A CA 1
ATOM 5488 C C . LYS A 1 711 ? -3.266 -38.781 -53.5 1 58.41 711 LYS A C 1
ATOM 5490 O O . LYS A 1 711 ? -2.143 -39.219 -53.75 1 58.41 711 LYS A O 1
ATOM 5495 N N . TYR A 1 712 ? -3.949 -38.125 -54.312 1 56.25 712 TYR A N 1
ATOM 5496 C CA . TYR A 1 712 ? -3.416 -37.781 -55.625 1 56.25 712 TYR A CA 1
ATOM 5497 C C . TYR A 1 712 ? -2.225 -36.844 -55.5 1 56.25 712 TYR A C 1
ATOM 5499 O O . TYR A 1 712 ? -1.191 -37.031 -56.156 1 56.25 712 TYR A O 1
ATOM 5507 N N . HIS A 1 713 ? -2.328 -35.938 -54.594 1 52.72 713 HIS A N 1
ATOM 5508 C CA . HIS A 1 713 ? -1.214 -35 -54.375 1 52.72 713 HIS A CA 1
ATOM 5509 C C . HIS A 1 713 ? -0.051 -35.688 -53.688 1 52.72 713 HIS A C 1
ATOM 5511 O O . HIS A 1 713 ? 1.112 -35.438 -54 1 52.72 713 HIS A O 1
ATOM 5517 N N . GLU A 1 714 ? -0.377 -36.5 -52.812 1 52.28 714 GLU A N 1
ATOM 5518 C CA . GLU A 1 714 ? 0.647 -37.312 -52.156 1 52.28 714 GLU A CA 1
ATOM 5519 C C . GLU A 1 714 ? 1.365 -38.219 -53.156 1 52.28 714 GLU A C 1
ATOM 5521 O O . GLU A 1 714 ? 2.588 -38.375 -53.094 1 52.28 714 GLU A O 1
ATOM 5526 N N . LYS A 1 715 ? 0.653 -38.844 -53.938 1 54.88 715 LYS A N 1
ATOM 5527 C CA . LYS A 1 715 ? 1.261 -39.656 -55 1 54.88 715 LYS A CA 1
ATOM 5528 C C . LYS A 1 715 ? 2.127 -38.781 -55.906 1 54.88 715 LYS A C 1
ATOM 5530 O O . LYS A 1 715 ? 3.236 -39.156 -56.281 1 54.88 715 LYS A O 1
ATOM 5535 N N . GLN A 1 716 ? 1.682 -37.625 -56.188 1 49.03 716 GLN A N 1
ATOM 5536 C CA . GLN A 1 716 ? 2.473 -36.719 -57 1 49.03 716 GLN A CA 1
ATOM 5537 C C . GLN A 1 716 ? 3.723 -36.25 -56.25 1 49.03 716 GLN A C 1
ATOM 5539 O O . GLN A 1 716 ? 4.801 -36.125 -56.844 1 49.03 716 GLN A O 1
ATOM 5544 N N . LEU A 1 717 ? 3.502 -36.094 -55 1 46.28 717 LEU A N 1
ATOM 5545 C CA . LEU A 1 717 ? 4.629 -35.719 -54.156 1 46.28 717 LEU A CA 1
ATOM 5546 C C . LEU A 1 717 ? 5.613 -36.875 -54 1 46.28 717 LEU A C 1
ATOM 5548 O O . LEU A 1 717 ? 6.828 -36.656 -54.125 1 46.28 717 LEU A O 1
ATOM 5552 N N . ASN A 1 718 ? 5.102 -37.906 -53.688 1 46.75 718 ASN A N 1
ATOM 5553 C CA . ASN A 1 718 ? 5.965 -39.094 -53.656 1 46.75 718 ASN A CA 1
ATOM 5554 C C . ASN A 1 718 ? 6.68 -39.312 -54.969 1 46.75 718 ASN A C 1
ATOM 5556 O O . ASN A 1 718 ? 7.867 -39.625 -55 1 46.75 718 ASN A O 1
ATOM 5560 N N . ASP A 1 719 ? 5.984 -39.125 -56.031 1 49.19 719 ASP A N 1
ATOM 5561 C CA . ASP A 1 719 ? 6.609 -39.25 -57.344 1 49.19 719 ASP A CA 1
ATOM 5562 C C . ASP A 1 719 ? 7.641 -38.156 -57.562 1 49.19 719 ASP A C 1
ATOM 5564 O O . ASP A 1 719 ? 8.719 -38.406 -58.094 1 49.19 719 ASP A O 1
ATOM 5568 N N . SER A 1 720 ? 7.332 -36.969 -57 1 42.88 720 SER A N 1
ATOM 5569 C CA . SER A 1 720 ? 8.289 -35.875 -57.094 1 42.88 720 SER A CA 1
ATOM 5570 C C . SER A 1 720 ? 9.469 -36.062 -56.156 1 42.88 720 SER A C 1
ATOM 5572 O O . SER A 1 720 ? 10.617 -35.844 -56.531 1 42.88 720 SER A O 1
ATOM 5574 N N . GLN A 1 721 ? 9.164 -36.5 -54.969 1 40.53 721 GLN A N 1
ATOM 5575 C CA . GLN A 1 721 ? 10.227 -36.781 -54.031 1 40.53 721 GLN A CA 1
ATOM 5576 C C . GLN A 1 721 ? 11.078 -37.969 -54.5 1 40.53 721 GLN A C 1
ATOM 5578 O O . GLN A 1 721 ? 12.297 -37.969 -54.312 1 40.53 721 GLN A O 1
ATOM 5583 N N . ALA A 1 722 ? 10.5 -38.969 -55.031 1 40.59 722 ALA A N 1
ATOM 5584 C CA . ALA A 1 722 ? 11.297 -40.031 -55.625 1 40.59 722 ALA A CA 1
ATOM 5585 C C . ALA A 1 722 ? 12.219 -39.469 -56.688 1 40.59 722 ALA A C 1
ATOM 5587 O O . ALA A 1 722 ? 13.383 -39.875 -56.781 1 40.59 722 ALA A O 1
ATOM 5588 N N . GLN A 1 723 ? 11.734 -38.5 -57.438 1 36.91 723 GLN A N 1
ATOM 5589 C CA . GLN A 1 723 ? 12.602 -37.875 -58.438 1 36.91 723 GLN A CA 1
ATOM 5590 C C . GLN A 1 723 ? 13.672 -37 -57.781 1 36.91 723 GLN A C 1
ATOM 5592 O O . GLN A 1 723 ? 14.812 -36.969 -58.219 1 36.91 723 GLN A O 1
ATOM 5597 N N . MET A 1 724 ? 13.266 -36.344 -56.719 1 33.38 724 MET A N 1
ATOM 5598 C CA . MET A 1 724 ? 14.266 -35.5 -56.062 1 33.38 724 MET A CA 1
ATOM 5599 C C . MET A 1 724 ? 15.25 -36.344 -55.281 1 33.38 724 MET A C 1
ATOM 5601 O O . MET A 1 724 ? 16.422 -35.969 -55.125 1 33.38 724 MET A O 1
ATOM 5605 N N . ARG A 1 725 ? 14.859 -37.438 -54.594 1 34 725 ARG A N 1
ATOM 5606 C CA . ARG A 1 725 ? 15.844 -38.312 -53.969 1 34 725 ARG A CA 1
ATOM 5607 C C . ARG A 1 725 ? 16.938 -38.719 -54.969 1 34 725 ARG A C 1
ATOM 5609 O O . ARG A 1 725 ? 18.109 -38.844 -54.594 1 34 725 ARG A O 1
ATOM 5616 N N . ASP A 1 726 ? 16.562 -38.906 -56.25 1 32.66 726 ASP A N 1
ATOM 5617 C CA . ASP A 1 726 ? 17.594 -39.281 -57.188 1 32.66 726 ASP A CA 1
ATOM 5618 C C . ASP A 1 726 ? 18.609 -38.156 -57.375 1 32.66 726 ASP A C 1
ATOM 5620 O O . ASP A 1 726 ? 19.781 -38.406 -57.656 1 32.66 726 ASP A O 1
ATOM 5624 N N . ILE A 1 727 ? 18.156 -36.875 -57.219 1 30.28 727 ILE A N 1
ATOM 5625 C CA . ILE A 1 727 ? 19.156 -35.844 -57.438 1 30.28 727 ILE A CA 1
ATOM 5626 C C . ILE A 1 727 ? 20.062 -35.75 -56.188 1 30.28 727 ILE A C 1
ATOM 5628 O O . ILE A 1 727 ? 21.281 -35.562 -56.344 1 30.28 727 ILE A O 1
ATOM 5632 N N . VAL A 1 728 ? 19.484 -35.844 -54.938 1 29.91 728 VAL A N 1
ATOM 5633 C CA . VAL A 1 728 ? 20.375 -35.562 -53.812 1 29.91 728 VAL A CA 1
ATOM 5634 C C . VAL A 1 728 ? 21.344 -36.719 -53.656 1 29.91 728 VAL A C 1
ATOM 5636 O O . VAL A 1 728 ? 22.391 -36.562 -53 1 29.91 728 VAL A O 1
ATOM 5639 N N . CYS A 1 729 ? 21.125 -37.938 -54.125 1 26.81 729 CYS A N 1
ATOM 5640 C CA . CYS A 1 729 ? 22.141 -38.938 -53.906 1 26.81 729 CYS A CA 1
ATOM 5641 C C . CYS A 1 729 ? 23.453 -38.594 -54.594 1 26.81 729 CYS A C 1
ATOM 5643 O O . CYS A 1 729 ? 24.469 -39.25 -54.438 1 26.81 729 CYS A O 1
ATOM 5645 N N . ILE A 1 730 ? 23.438 -37.781 -55.625 1 25.53 730 ILE A N 1
ATOM 5646 C CA . ILE A 1 730 ? 24.703 -37.719 -56.375 1 25.53 730 ILE A CA 1
ATOM 5647 C C . ILE A 1 730 ? 25.75 -37 -55.5 1 25.53 730 ILE A C 1
ATOM 5649 O O . ILE A 1 730 ? 26.953 -37.156 -55.719 1 25.53 730 ILE A O 1
ATOM 5653 N N . SER A 1 731 ? 25.422 -35.938 -54.625 1 23.31 731 SER A N 1
ATOM 5654 C CA . SER A 1 731 ? 26.609 -35.281 -54.094 1 23.31 731 SER A CA 1
ATOM 5655 C C . SER A 1 731 ? 27.203 -36.094 -52.938 1 23.31 731 SER A C 1
ATOM 5657 O O . SER A 1 731 ? 27.953 -35.562 -52.125 1 23.31 731 SER A O 1
ATOM 5659 N N . GLN A 1 732 ? 27 -37.438 -52.812 1 20.22 732 GLN A N 1
ATOM 5660 C CA . GLN A 1 732 ? 28.078 -38.125 -52.094 1 20.22 732 GLN A CA 1
ATOM 5661 C C . GLN A 1 732 ? 29.375 -38.062 -52.875 1 20.22 732 GLN A C 1
ATOM 5663 O O . GLN A 1 732 ? 29.391 -38.281 -54.094 1 20.22 732 GLN A O 1
ATOM 5668 N N . MET B 1 1 ? 7.234 19.266 -44.469 1 18.62 1 MET B N 1
ATOM 5669 C CA . MET B 1 1 ? 7.348 20.297 -43.438 1 18.62 1 MET B CA 1
ATOM 5670 C C . MET B 1 1 ? 6.074 20.375 -42.594 1 18.62 1 MET B C 1
ATOM 5672 O O . MET B 1 1 ? 5.211 21.219 -42.844 1 18.62 1 MET B O 1
ATOM 5676 N N . ALA B 1 2 ? 5.625 19.234 -42.094 1 20.55 2 ALA B N 1
ATOM 5677 C CA . ALA B 1 2 ? 4.285 18.719 -41.844 1 20.55 2 ALA B CA 1
ATOM 5678 C C . ALA B 1 2 ? 3.664 19.359 -40.625 1 20.55 2 ALA B C 1
ATOM 5680 O O . ALA B 1 2 ? 4.363 19.656 -39.656 1 20.55 2 ALA B O 1
ATOM 5681 N N . THR B 1 3 ? 2.543 19.969 -40.75 1 21.34 3 THR B N 1
ATOM 5682 C CA . THR B 1 3 ? 1.792 20.969 -40 1 21.34 3 THR B CA 1
ATOM 5683 C C . THR B 1 3 ? 1.303 20.391 -38.656 1 21.34 3 THR B C 1
ATOM 5685 O O . THR B 1 3 ? 0.662 19.328 -38.656 1 21.34 3 THR B O 1
ATOM 5688 N N . PRO B 1 4 ? 1.897 20.75 -37.5 1 19.84 4 PRO B N 1
ATOM 5689 C CA . PRO B 1 4 ? 2 20.125 -36.188 1 19.84 4 PRO B CA 1
ATOM 5690 C C . PRO B 1 4 ? 0.664 20.078 -35.438 1 19.84 4 PRO B C 1
ATOM 5692 O O . PRO B 1 4 ? -0.042 21.094 -35.375 1 19.84 4 PRO B O 1
ATOM 5695 N N . LYS B 1 5 ? 0.062 18.891 -35.594 1 22.48 5 LYS B N 1
ATOM 5696 C CA . LYS B 1 5 ? -1.298 18.547 -35.219 1 22.48 5 LYS B CA 1
ATOM 5697 C C . LYS B 1 5 ? -1.601 19.047 -33.781 1 22.48 5 LYS B C 1
ATOM 5699 O O . LYS B 1 5 ? -0.732 19.016 -32.906 1 22.48 5 LYS B O 1
ATOM 5704 N N . GLY B 1 6 ? -2.602 19.797 -33.719 1 18.12 6 GLY B N 1
ATOM 5705 C CA . GLY B 1 6 ? -3.193 20.703 -32.75 1 18.12 6 GLY B CA 1
ATOM 5706 C C . GLY B 1 6 ? -3.535 20.031 -31.422 1 18.12 6 GLY B C 1
ATOM 5707 O O . GLY B 1 6 ? -3.719 18.812 -31.359 1 18.12 6 GLY B O 1
ATOM 5708 N N . PHE B 1 7 ? -3.117 20.625 -30.281 1 20.81 7 PHE B N 1
ATOM 5709 C CA . PHE B 1 7 ? -2.975 20.422 -28.844 1 20.81 7 PHE B CA 1
ATOM 5710 C C . PHE B 1 7 ? -4.324 20.125 -28.203 1 20.81 7 PHE B C 1
ATOM 5712 O O . PHE B 1 7 ? -5.289 20.875 -28.391 1 20.81 7 PHE B O 1
ATOM 5719 N N . GLY B 1 8 ? -4.664 18.812 -28.344 1 19.25 8 GLY B N 1
ATOM 5720 C CA . GLY B 1 8 ? -5.887 18.219 -27.828 1 19.25 8 GLY B CA 1
ATOM 5721 C C . GLY B 1 8 ? -6.301 18.781 -26.484 1 19.25 8 GLY B C 1
ATOM 5722 O O . GLY B 1 8 ? -5.465 19.297 -25.734 1 19.25 8 GLY B O 1
ATOM 5723 N N . GLU B 1 9 ? -7.504 19.156 -26.375 1 20.08 9 GLU B N 1
ATOM 5724 C CA . GLU B 1 9 ? -8.312 19.844 -25.375 1 20.08 9 GLU B CA 1
ATOM 5725 C C . GLU B 1 9 ? -8.242 19.156 -24.016 1 20.08 9 GLU B C 1
ATOM 5727 O O . GLU B 1 9 ? -8.5 17.953 -23.922 1 20.08 9 GLU B O 1
ATOM 5732 N N . LEU B 1 10 ? -7.387 19.641 -23.125 1 21.28 10 LEU B N 1
ATOM 5733 C CA . LEU B 1 10 ? -7.031 19.25 -21.766 1 21.28 10 LEU B CA 1
ATOM 5734 C C . LEU B 1 10 ? -8.258 19.266 -20.859 1 21.28 10 LEU B C 1
ATOM 5736 O O . LEU B 1 10 ? -8.859 20.312 -20.641 1 21.28 10 LEU B O 1
ATOM 5740 N N . LEU B 1 11 ? -9.117 18.25 -21.094 1 19.84 11 LEU B N 1
ATOM 5741 C CA . LEU B 1 11 ? -10.281 18.203 -20.203 1 19.84 11 LEU B CA 1
ATOM 5742 C C . LEU B 1 11 ? -9.852 18.219 -18.75 1 19.84 11 LEU B C 1
ATOM 5744 O O . LEU B 1 11 ? -9.039 17.391 -18.312 1 19.84 11 LEU B O 1
ATOM 5748 N N . ILE B 1 12 ? -9.969 19.344 -18.109 1 20.27 12 ILE B N 1
ATOM 5749 C CA . ILE B 1 12 ? -9.609 19.766 -16.766 1 20.27 12 ILE B CA 1
ATOM 5750 C C . ILE B 1 12 ? -10.445 19 -15.742 1 20.27 12 ILE B C 1
ATOM 5752 O O . ILE B 1 12 ? -11.672 19.125 -15.727 1 20.27 12 ILE B O 1
ATOM 5756 N N . PRO B 1 13 ? -10.008 17.781 -15.445 1 21.16 13 PRO B N 1
ATOM 5757 C CA . PRO B 1 13 ? -10.828 17.047 -14.484 1 21.16 13 PRO B CA 1
ATOM 5758 C C . PRO B 1 13 ? -11 17.781 -13.164 1 21.16 13 PRO B C 1
ATOM 5760 O O . PRO B 1 13 ? -10.133 18.578 -12.773 1 21.16 13 PRO B O 1
ATOM 5763 N N . ASP B 1 14 ? -12.172 17.828 -12.641 1 19.92 14 ASP B N 1
ATOM 5764 C CA . ASP B 1 14 ? -12.68 18.469 -11.438 1 19.92 14 ASP B CA 1
ATOM 5765 C C . ASP B 1 14 ? -11.914 18 -10.203 1 19.92 14 ASP B C 1
ATOM 5767 O O . ASP B 1 14 ? -11.781 16.797 -9.969 1 19.92 14 ASP B O 1
ATOM 5771 N N . VAL B 1 15 ? -11 18.719 -9.734 1 23.22 15 VAL B N 1
ATOM 5772 C CA . VAL B 1 15 ? -10.039 18.625 -8.648 1 23.22 15 VAL B CA 1
ATOM 5773 C C . VAL B 1 15 ? -10.781 18.469 -7.32 1 23.22 15 VAL B C 1
ATOM 5775 O O . VAL B 1 15 ? -11.516 19.359 -6.902 1 23.22 15 VAL B O 1
ATOM 5778 N N . VAL B 1 16 ? -11.289 17.297 -7.062 1 23.3 16 VAL B N 1
ATOM 5779 C CA . VAL B 1 16 ? -11.875 17.172 -5.73 1 23.3 16 VAL B CA 1
ATOM 5780 C C . VAL B 1 16 ? -10.781 17.281 -4.672 1 23.3 16 VAL B C 1
ATOM 5782 O O . VAL B 1 16 ? -9.844 16.484 -4.656 1 23.3 16 VAL B O 1
ATOM 5785 N N . GLU B 1 17 ? -10.539 18.375 -4.156 1 24.27 17 GLU B N 1
ATOM 5786 C CA . GLU B 1 17 ? -9.555 18.859 -3.189 1 24.27 17 GLU B CA 1
ATOM 5787 C C . GLU B 1 17 ? -9.711 18.156 -1.846 1 24.27 17 GLU B C 1
ATOM 5789 O O . GLU B 1 17 ? -10.781 18.203 -1.235 1 24.27 17 GLU B O 1
ATOM 5794 N N . ARG B 1 18 ? -9.031 17.109 -1.632 1 28.31 18 ARG B N 1
ATOM 5795 C CA . ARG B 1 18 ? -8.883 16.656 -0.25 1 28.31 18 ARG B CA 1
ATOM 5796 C C . ARG B 1 18 ? -8.359 17.781 0.633 1 28.31 18 ARG B C 1
ATOM 5798 O O . ARG B 1 18 ? -7.168 18.109 0.599 1 28.31 18 ARG B O 1
ATOM 5805 N N . SER B 1 19 ? -9.109 18.766 0.89 1 25.89 19 SER B N 1
ATOM 5806 C CA . SER B 1 19 ? -8.75 19.922 1.694 1 25.89 19 SER B CA 1
ATOM 5807 C C . SER B 1 19 ? -8.391 19.516 3.121 1 25.89 19 SER B C 1
ATOM 5809 O O . SER B 1 19 ? -9.125 18.766 3.758 1 25.89 19 SER B O 1
ATOM 5811 N N . LYS B 1 20 ? -7.215 19.453 3.463 1 30.19 20 LYS B N 1
ATOM 5812 C CA . LYS B 1 20 ? -6.766 19.406 4.852 1 30.19 20 LYS B CA 1
ATOM 5813 C C . LYS B 1 20 ? -7.578 20.359 5.723 1 30.19 20 LYS B C 1
ATOM 5815 O O . LYS B 1 20 ? -7.777 21.516 5.363 1 30.19 20 LYS B O 1
ATOM 5820 N N . PRO B 1 21 ? -8.305 19.672 6.719 1 30.09 21 PRO B N 1
ATOM 5821 C CA . PRO B 1 21 ? -9.047 20.594 7.578 1 30.09 21 PRO B CA 1
ATOM 5822 C C . PRO B 1 21 ? -8.148 21.625 8.266 1 30.09 21 PRO B C 1
ATOM 5824 O O . PRO B 1 21 ? -7.301 21.266 9.078 1 30.09 21 PRO B O 1
ATOM 5827 N N . GLY B 1 22 ? -7.406 22.344 7.621 1 29.64 22 GLY B N 1
ATOM 5828 C CA . GLY B 1 22 ? -6.895 23.484 8.352 1 29.64 22 GLY B CA 1
ATOM 5829 C C . GLY B 1 22 ? -7.98 24.297 9.039 1 29.64 22 GLY B C 1
ATOM 5830 O O . GLY B 1 22 ? -9.133 23.859 9.117 1 29.64 22 GLY B O 1
ATOM 5831 N N . CYS B 1 23 ? -7.602 25.484 9.539 1 33.47 23 CYS B N 1
ATOM 5832 C CA . CYS B 1 23 ? -8.586 26.422 10.07 1 33.47 23 CYS B CA 1
ATOM 5833 C C . CYS B 1 23 ? -9.742 26.609 9.102 1 33.47 23 CYS B C 1
ATOM 5835 O O . CYS B 1 23 ? -10.742 27.25 9.43 1 33.47 23 CYS B O 1
ATOM 5837 N N . TRP B 1 24 ? -9.586 26.047 7.953 1 32.94 24 TRP B N 1
ATOM 5838 C CA . TRP B 1 24 ? -10.609 26.266 6.93 1 32.94 24 TRP B CA 1
ATOM 5839 C C . TRP B 1 24 ? -11.859 25.453 7.234 1 32.94 24 TRP B C 1
ATOM 5841 O O . TRP B 1 24 ? -12.969 25.844 6.852 1 32.94 24 TRP B O 1
ATOM 5851 N N . MET B 1 25 ? -11.727 24.391 7.785 1 35.22 25 MET B N 1
ATOM 5852 C CA . MET B 1 25 ? -12.953 23.641 8.031 1 35.22 25 MET B CA 1
ATOM 5853 C C . MET B 1 25 ? -13.93 24.469 8.867 1 35.22 25 MET B C 1
ATOM 5855 O O . MET B 1 25 ? -15.133 24.188 8.883 1 35.22 25 MET B O 1
ATOM 5859 N N . LEU B 1 26 ? -13.336 25.5 9.516 1 32.28 26 LEU B N 1
ATOM 5860 C CA . LEU B 1 26 ? -14.227 26.281 10.375 1 32.28 26 LEU B CA 1
ATOM 5861 C C . LEU B 1 26 ? -15.242 27.047 9.539 1 32.28 26 LEU B C 1
ATOM 5863 O O . LEU B 1 26 ? -16.359 27.312 10 1 32.28 26 LEU B O 1
ATOM 5867 N N . LEU B 1 27 ? -14.805 27.422 8.305 1 33.31 27 LEU B N 1
ATOM 5868 C CA . LEU B 1 27 ? -15.633 28.453 7.676 1 33.31 27 LEU B CA 1
ATOM 5869 C C . LEU B 1 27 ? -16.766 27.812 6.867 1 33.31 27 LEU B C 1
ATOM 5871 O O . LEU B 1 27 ? -17.578 28.516 6.273 1 33.31 27 LEU B O 1
ATOM 5875 N N . GLN B 1 28 ? -16.828 26.609 6.695 1 26.88 28 GLN B N 1
ATOM 5876 C CA . GLN B 1 28 ? -17.844 26.109 5.781 1 26.88 28 GLN B CA 1
ATOM 5877 C C . GLN B 1 28 ? -19.219 26.062 6.461 1 26.88 28 GLN B C 1
ATOM 5879 O O . GLN B 1 28 ? -20.125 25.359 5.992 1 26.88 28 GLN B O 1
ATOM 5884 N N . SER B 1 29 ? -19.438 26.719 7.562 1 25.86 29 SER B N 1
ATOM 5885 C CA . SER B 1 29 ? -20.844 26.625 7.957 1 25.86 29 SER B CA 1
ATOM 5886 C C . SER B 1 29 ? -21.734 27.422 7.008 1 25.86 29 SER B C 1
ATOM 5888 O O . SER B 1 29 ? -21.453 28.578 6.703 1 25.86 29 SER B O 1
ATOM 5890 N N . GLU B 1 30 ? -22.516 26.844 6.07 1 24.48 30 GLU B N 1
ATOM 5891 C CA . GLU B 1 30 ? -23.547 27.391 5.199 1 24.48 30 GLU B CA 1
ATOM 5892 C C . GLU B 1 30 ? -24.484 28.328 5.969 1 24.48 30 GLU B C 1
ATOM 5894 O O . GLU B 1 30 ? -25.078 27.922 6.977 1 24.48 30 GLU B O 1
ATOM 5899 N N . LEU B 1 31 ? -24.406 29.609 5.84 1 20.08 31 LEU B N 1
ATOM 5900 C CA . LEU B 1 31 ? -25.375 30.656 6.141 1 20.08 31 LEU B CA 1
ATOM 5901 C C . LEU B 1 31 ? -26.656 30.469 5.328 1 20.08 31 LEU B C 1
ATOM 5903 O O . LEU B 1 31 ? -26.656 30.672 4.113 1 20.08 31 LEU B O 1
ATOM 5907 N N . ARG B 1 32 ? -27.516 29.469 5.516 1 22.98 32 ARG B N 1
ATOM 5908 C CA . ARG B 1 32 ? -28.812 29.516 4.863 1 22.98 32 ARG B CA 1
ATOM 5909 C C . ARG B 1 32 ? -29.531 30.828 5.176 1 22.98 32 ARG B C 1
ATOM 5911 O O . ARG B 1 32 ? -29.812 31.125 6.34 1 22.98 32 ARG B O 1
ATOM 5918 N N . LEU B 1 33 ? -29.484 31.875 4.309 1 18.3 33 LEU B N 1
ATOM 5919 C CA . LEU B 1 33 ? -30.297 33.094 4.152 1 18.3 33 LEU B CA 1
ATOM 5920 C C . LEU B 1 33 ? -31.781 32.719 4.035 1 18.3 33 LEU B C 1
ATOM 5922 O O . LEU B 1 33 ? -32.156 31.938 3.168 1 18.3 33 LEU B O 1
ATOM 5926 N N . GLY B 1 34 ? -32.625 32.531 5.043 1 20.8 34 GLY B N 1
ATOM 5927 C CA . GLY B 1 34 ? -34.062 32.344 5.176 1 20.8 34 GLY B CA 1
ATOM 5928 C C . GLY B 1 34 ? -34.906 33.344 4.402 1 20.8 34 GLY B C 1
ATOM 5929 O O . GLY B 1 34 ? -34.656 34.562 4.512 1 20.8 34 GLY B O 1
ATOM 5930 N N . SER B 1 35 ? -35.312 33 3.045 1 18.33 35 SER B N 1
ATOM 5931 C CA . SER B 1 35 ? -36.375 33.656 2.316 1 18.33 35 SER B CA 1
ATOM 5932 C C . SER B 1 35 ? -37.656 33.75 3.168 1 18.33 35 SER B C 1
ATOM 5934 O O . SER B 1 35 ? -38.156 32.719 3.635 1 18.33 35 SER B O 1
ATOM 5936 N N . TYR B 1 36 ? -37.875 34.719 3.824 1 18.69 36 TYR B N 1
ATOM 5937 C CA . TYR B 1 36 ? -39.094 35.156 4.539 1 18.69 36 TYR B CA 1
ATOM 5938 C C . TYR B 1 36 ? -40.281 35.281 3.588 1 18.69 36 TYR B C 1
ATOM 5940 O O . TYR B 1 36 ? -40.656 36.406 3.227 1 18.69 36 TYR B O 1
ATOM 5948 N N . TYR B 1 37 ? -40.312 34.656 2.309 1 17.3 37 TYR B N 1
ATOM 5949 C CA . TYR B 1 37 ? -41.531 35.125 1.609 1 17.3 37 TYR B CA 1
ATOM 5950 C C . TYR B 1 37 ? -42.781 34.844 2.432 1 17.3 37 TYR B C 1
ATOM 5952 O O . TYR B 1 37 ? -42.781 33.938 3.273 1 17.3 37 TYR B O 1
ATOM 5960 N N . SER B 1 38 ? -43.844 35.688 2.146 1 16.89 38 SER B N 1
ATOM 5961 C CA . SER B 1 38 ? -45.188 36.219 2.496 1 16.89 38 SER B CA 1
ATOM 5962 C C . SER B 1 38 ? -46.25 35.156 2.381 1 16.89 38 SER B C 1
ATOM 5964 O O . SER B 1 38 ? -46.188 34.312 1.488 1 16.89 38 SER B O 1
ATOM 5966 N N . HIS B 1 39 ? -46.938 34.906 3.529 1 18.78 39 HIS B N 1
ATOM 5967 C CA . HIS B 1 39 ? -48.062 34.031 3.803 1 18.78 39 HIS B CA 1
ATOM 5968 C C . HIS B 1 39 ? -49.25 34.406 2.91 1 18.78 39 HIS B C 1
ATOM 5970 O O . HIS B 1 39 ? -50.375 33.906 3.131 1 18.78 39 HIS B O 1
ATOM 5976 N N . ALA B 1 40 ? -49 35.156 1.807 1 17.17 40 ALA B N 1
ATOM 5977 C CA . ALA B 1 40 ? -50.312 35.75 1.494 1 17.17 40 ALA B CA 1
ATOM 5978 C C . ALA B 1 40 ? -51.344 34.688 1.195 1 17.17 40 ALA B C 1
ATOM 5980 O O . ALA B 1 40 ? -51 33.594 0.71 1 17.17 40 ALA B O 1
ATOM 5981 N N . TYR B 1 41 ? -52.656 34.906 1.523 1 17.62 41 TYR B N 1
ATOM 5982 C CA . TYR B 1 41 ? -53.938 34.312 1.816 1 17.62 41 TYR B CA 1
ATOM 5983 C C . TYR B 1 41 ? -54.625 33.844 0.54 1 17.62 41 TYR B C 1
ATOM 5985 O O . TYR B 1 41 ? -55.625 33.125 0.594 1 17.62 41 TYR B O 1
ATOM 5993 N N . ASP B 1 42 ? -54.094 34.125 -0.723 1 15.68 42 ASP B N 1
ATOM 5994 C CA . ASP B 1 42 ? -55.281 34.375 -1.557 1 15.68 42 ASP B CA 1
ATOM 5995 C C . ASP B 1 42 ? -56 33.062 -1.889 1 15.68 42 ASP B C 1
ATOM 5997 O O . ASP B 1 42 ? -55.344 32.031 -2.109 1 15.68 42 ASP B O 1
ATOM 6001 N N . ARG B 1 43 ? -57.375 33 -1.889 1 18.17 43 ARG B N 1
ATOM 6002 C CA . ARG B 1 43 ? -58.562 32.188 -1.896 1 18.17 43 ARG B CA 1
ATOM 6003 C C . ARG B 1 43 ? -58.875 31.656 -3.301 1 18.17 43 ARG B C 1
ATOM 6005 O O . ARG B 1 43 ? -59.875 30.969 -3.512 1 18.17 43 ARG B O 1
ATOM 6012 N N . ARG B 1 44 ? -58.031 32.094 -4.41 1 17.11 44 ARG B N 1
ATOM 6013 C CA . ARG B 1 44 ? -58.969 32.125 -5.527 1 17.11 44 ARG B CA 1
ATOM 6014 C C . ARG B 1 44 ? -59.656 30.766 -5.727 1 17.11 44 ARG B C 1
ATOM 6016 O O . ARG B 1 44 ? -59.062 29.734 -5.375 1 17.11 44 ARG B O 1
ATOM 6023 N N . PRO B 1 45 ? -60.656 30.781 -6.75 1 18.09 45 PRO B N 1
ATOM 6024 C CA . PRO B 1 45 ? -62 30.297 -7.086 1 18.09 45 PRO B CA 1
ATOM 6025 C C . PRO B 1 45 ? -61.969 28.984 -7.887 1 18.09 45 PRO B C 1
ATOM 6027 O O . PRO B 1 45 ? -60.938 28.578 -8.367 1 18.09 45 PRO B O 1
ATOM 6030 N N . SER B 1 46 ? -63.062 28.859 -8.68 1 17.97 46 SER B N 1
ATOM 6031 C CA . SER B 1 46 ? -64 27.844 -9.086 1 17.97 46 SER B CA 1
ATOM 6032 C C . SER B 1 46 ? -63.469 26.969 -10.203 1 17.97 46 SER B C 1
ATOM 6034 O O . SER B 1 46 ? -62.438 27.281 -10.805 1 17.97 46 SER B O 1
ATOM 6036 N N . LEU B 1 47 ? -64.375 26.578 -11.188 1 18.14 47 LEU B N 1
ATOM 6037 C CA . LEU B 1 47 ? -64.938 25.344 -11.703 1 18.14 47 LEU B CA 1
ATOM 6038 C C . LEU B 1 47 ? -64.25 24.922 -12.992 1 18.14 47 LEU B C 1
ATOM 6040 O O . LEU B 1 47 ? -63.906 23.75 -13.156 1 18.14 47 LEU B O 1
ATOM 6044 N N . GLY B 1 48 ? -64.312 25.844 -14.055 1 17.06 48 GLY B N 1
ATOM 6045 C CA . GLY B 1 48 ? -65 25.328 -15.211 1 17.06 48 GLY B CA 1
ATOM 6046 C C . GLY B 1 48 ? -64.125 24.484 -16.125 1 17.06 48 GLY B C 1
ATOM 6047 O O . GLY B 1 48 ? -62.938 24.469 -15.984 1 17.06 48 GLY B O 1
ATOM 6048 N N . HIS B 1 49 ? -64.562 24.406 -17.391 1 18.25 49 HIS B N 1
ATOM 6049 C CA . HIS B 1 49 ? -64.875 23.438 -18.422 1 18.25 49 HIS B CA 1
ATOM 6050 C C . HIS B 1 49 ? -63.719 23.156 -19.359 1 18.25 49 HIS B C 1
ATOM 6052 O O . HIS B 1 49 ? -63.406 22 -19.641 1 18.25 49 HIS B O 1
ATOM 6058 N N . TYR B 1 50 ? -63.25 24.234 -20.094 1 17.14 50 TYR B N 1
ATOM 6059 C CA . TYR B 1 50 ? -63.344 24.078 -21.547 1 17.14 50 TYR B CA 1
ATOM 6060 C C . TYR B 1 50 ? -62.125 23.328 -22.094 1 17.14 50 TYR B C 1
ATOM 6062 O O . TYR B 1 50 ? -61.062 23.312 -21.469 1 17.14 50 TYR B O 1
ATOM 6070 N N . ALA B 1 51 ? -62.219 22.891 -23.359 1 18.3 51 ALA B N 1
ATOM 6071 C CA . ALA B 1 51 ? -61.969 21.875 -24.375 1 18.3 51 ALA B CA 1
ATOM 6072 C C . ALA B 1 51 ? -60.594 22.062 -25.016 1 18.3 51 ALA B C 1
ATOM 6074 O O . ALA B 1 51 ? -59.938 21.094 -25.359 1 18.3 51 ALA B O 1
ATOM 6075 N N . LYS B 1 52 ? -60.094 23.391 -25.219 1 17.95 52 LYS B N 1
ATOM 6076 C CA . LYS B 1 52 ? -59.688 23.562 -26.609 1 17.95 52 LYS B CA 1
ATOM 6077 C C . LYS B 1 52 ? -58.375 22.859 -26.875 1 17.95 52 LYS B C 1
ATOM 6079 O O . LYS B 1 52 ? -57.594 22.594 -25.953 1 17.95 52 LYS B O 1
ATOM 6084 N N . GLY B 1 53 ? -58.125 22.672 -28.125 1 19.81 53 GLY B N 1
ATOM 6085 C CA . GLY B 1 53 ? -57.531 21.891 -29.203 1 19.81 53 GLY B CA 1
ATOM 6086 C C . GLY B 1 53 ? -56.031 22.203 -29.391 1 19.81 53 GLY B C 1
ATOM 6087 O O . GLY B 1 53 ? -55.688 23.297 -29.828 1 19.81 53 GLY B O 1
ATOM 6088 N N . LEU B 1 54 ? -55.25 21.938 -28.312 1 18.47 54 LEU B N 1
ATOM 6089 C CA . LEU B 1 54 ? -53.906 22.5 -28.188 1 18.47 54 LEU B CA 1
ATOM 6090 C C . LEU B 1 54 ? -53 22.031 -29.312 1 18.47 54 LEU B C 1
ATOM 6092 O O . LEU B 1 54 ? -52.719 20.844 -29.438 1 18.47 54 LEU B O 1
ATOM 6096 N N . GLY B 1 55 ? -53.156 22.859 -30.422 1 18.5 55 GLY B N 1
ATOM 6097 C CA . GLY B 1 55 ? -52.438 22.641 -31.672 1 18.5 55 GLY B CA 1
ATOM 6098 C C . GLY B 1 55 ? -50.938 22.641 -31.516 1 18.5 55 GLY B C 1
ATOM 6099 O O . GLY B 1 55 ? -50.375 23.5 -30.844 1 18.5 55 GLY B O 1
ATOM 6100 N N . LEU B 1 56 ? -50.406 21.453 -31.562 1 19.16 56 LEU B N 1
ATOM 6101 C CA . LEU B 1 56 ? -49.062 20.891 -31.359 1 19.16 56 LEU B CA 1
ATOM 6102 C C . LEU B 1 56 ? -48.062 21.547 -32.281 1 19.16 56 LEU B C 1
ATOM 6104 O O . LEU B 1 56 ? -47.719 21 -33.344 1 19.16 56 LEU B O 1
ATOM 6108 N N . VAL B 1 57 ? -48.156 23 -32.375 1 18.19 57 VAL B N 1
ATOM 6109 C CA . VAL B 1 57 ? -47.344 23.469 -33.5 1 18.19 57 VAL B CA 1
ATOM 6110 C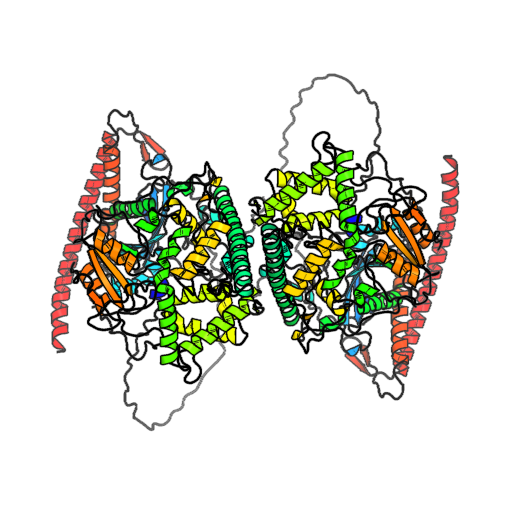 C . VAL B 1 57 ? -45.875 23.172 -33.25 1 18.19 57 VAL B C 1
ATOM 6112 O O . VAL B 1 57 ? -45.344 23.562 -32.219 1 18.19 57 VAL B O 1
ATOM 6115 N N . LEU B 1 58 ? -45.344 22.172 -33.969 1 19.56 58 LEU B N 1
ATOM 6116 C CA . LEU B 1 58 ? -44.031 21.516 -34.125 1 19.56 58 LEU B CA 1
ATOM 6117 C C . LEU B 1 58 ? -42.969 22.5 -34.594 1 19.56 58 LEU B C 1
ATOM 6119 O O . LEU B 1 58 ? -42.438 22.359 -35.688 1 19.56 58 LEU B O 1
ATOM 6123 N N . SER B 1 59 ? -43.062 23.844 -34.125 1 17.97 59 SER B N 1
ATOM 6124 C CA . SER B 1 59 ? -42.219 24.766 -34.875 1 17.97 59 SER B CA 1
ATOM 6125 C C . SER B 1 59 ? -40.75 24.375 -34.812 1 17.97 59 SER B C 1
ATOM 6127 O O . SER B 1 59 ? -40.281 23.953 -33.781 1 17.97 59 SER B O 1
ATOM 6129 N N . GLY B 1 60 ? -40.031 24.172 -36 1 19.8 60 GLY B N 1
ATOM 6130 C CA . GLY B 1 60 ? -38.812 23.734 -36.625 1 19.8 60 GLY B CA 1
ATOM 6131 C C . GLY B 1 60 ? -37.625 24.609 -36.312 1 19.8 60 GLY B C 1
ATOM 6132 O O . GLY B 1 60 ? -36.562 24.5 -36.969 1 19.8 60 GLY B O 1
ATOM 6133 N N . TYR B 1 61 ? -37.656 25.469 -35.188 1 18.41 61 TYR B N 1
ATOM 6134 C CA . TYR B 1 61 ? -36.656 26.531 -35.281 1 18.41 61 TYR B CA 1
ATOM 6135 C C . TYR B 1 61 ? -35.25 25.938 -35.344 1 18.41 61 TYR B C 1
ATOM 6137 O O . TYR B 1 61 ? -34.875 25.172 -34.469 1 18.41 61 TYR B O 1
ATOM 6145 N N . LEU B 1 62 ? -34.656 25.797 -36.562 1 20.83 62 LEU B N 1
ATOM 6146 C CA . LEU B 1 62 ? -33.375 25.438 -37.125 1 20.83 62 LEU B CA 1
ATOM 6147 C C . LEU B 1 62 ? -32.281 26.312 -36.562 1 20.83 62 LEU B C 1
ATOM 6149 O O . LEU B 1 62 ? -32.094 27.453 -36.969 1 20.83 62 LEU B O 1
ATOM 6153 N N . ILE B 1 63 ? -32.219 26.531 -35.188 1 20.83 63 ILE B N 1
ATOM 6154 C CA . ILE B 1 63 ? -31.234 27.516 -34.75 1 20.83 63 ILE B CA 1
ATOM 6155 C C . ILE B 1 63 ? -29.844 27.094 -35.219 1 20.83 63 ILE B C 1
ATOM 6157 O O . ILE B 1 63 ? -29.375 26.016 -34.906 1 20.83 63 ILE B O 1
ATOM 6161 N N . ALA B 1 64 ? -29.391 27.672 -36.375 1 21.11 64 ALA B N 1
ATOM 6162 C CA . ALA B 1 64 ? -28.125 27.672 -37.094 1 21.11 64 ALA B CA 1
ATOM 6163 C C . ALA B 1 64 ? -26.953 27.984 -36.188 1 21.11 64 ALA B C 1
ATOM 6165 O O . ALA B 1 64 ? -26.891 29.062 -35.594 1 21.11 64 ALA B O 1
ATOM 6166 N N . CYS B 1 65 ? -26.453 26.969 -35.469 1 22.5 65 CYS B N 1
ATOM 6167 C CA . CYS B 1 65 ? -25.312 26.969 -34.562 1 22.5 65 CYS B CA 1
ATOM 6168 C C . CYS B 1 65 ? -24.078 27.547 -35.25 1 22.5 65 CYS B C 1
ATOM 6170 O O . CYS B 1 65 ? -23.469 26.891 -36.094 1 22.5 65 CYS B O 1
ATOM 6172 N N . LEU B 1 66 ? -24.141 28.844 -35.688 1 21.95 66 LEU B N 1
ATOM 6173 C CA . LEU B 1 66 ? -22.984 29.516 -36.312 1 21.95 66 LEU B CA 1
ATOM 6174 C C . LEU B 1 66 ? -21.75 29.359 -35.438 1 21.95 66 LEU B C 1
ATOM 6176 O O . LEU B 1 66 ? -21.781 29.641 -34.219 1 21.95 66 LEU B O 1
ATOM 6180 N N . GLU B 1 67 ? -20.859 28.469 -35.906 1 23.56 67 GLU B N 1
ATOM 6181 C CA . GLU B 1 67 ? -19.516 28.125 -35.438 1 23.56 67 GLU B CA 1
ATOM 6182 C C . GLU B 1 67 ? -18.625 29.359 -35.344 1 23.56 67 GLU B C 1
ATOM 6184 O O . GLU B 1 67 ? -18.297 29.969 -36.375 1 23.56 67 GLU B O 1
ATOM 6189 N N . ALA B 1 68 ? -18.891 30.312 -34.438 1 27.36 68 ALA B N 1
ATOM 6190 C CA . ALA B 1 68 ? -17.953 31.438 -34.438 1 27.36 68 ALA B CA 1
ATOM 6191 C C . ALA B 1 68 ? -16.516 30.938 -34.281 1 27.36 68 ALA B C 1
ATOM 6193 O O . ALA B 1 68 ? -16.25 30.016 -33.5 1 27.36 68 ALA B O 1
ATOM 6194 N N . PRO B 1 69 ? -15.703 31.203 -35.281 1 25.69 69 PRO B N 1
ATOM 6195 C CA . PRO B 1 69 ? -14.289 30.844 -35.375 1 25.69 69 PRO B CA 1
ATOM 6196 C C . PRO B 1 69 ? -13.516 31.203 -34.094 1 25.69 69 PRO B C 1
ATOM 6198 O O . PRO B 1 69 ? -13.695 32.281 -33.531 1 25.69 69 PRO B O 1
ATOM 6201 N N . SER B 1 70 ? -13.273 30.156 -33.344 1 26.52 70 SER B N 1
ATOM 6202 C CA . SER B 1 70 ? -12.547 30.328 -32.094 1 26.52 70 SER B CA 1
ATOM 6203 C C . SER B 1 70 ? -11.203 31 -32.312 1 26.52 70 SER B C 1
ATOM 6205 O O . SER B 1 70 ? -10.43 30.578 -33.188 1 26.52 70 SER B O 1
ATOM 6207 N N . PRO B 1 71 ? -11.094 32.281 -32.094 1 26.69 71 PRO B N 1
ATOM 6208 C CA . PRO B 1 71 ? -9.844 33 -32.344 1 26.69 71 PRO B CA 1
ATOM 6209 C C . PRO B 1 71 ? -8.617 32.25 -31.812 1 26.69 71 PRO B C 1
ATOM 6211 O O . PRO B 1 71 ? -8.695 31.578 -30.781 1 26.69 71 PRO B O 1
ATOM 6214 N N . SER B 1 72 ? -7.754 31.781 -32.75 1 25.75 72 SER B N 1
ATOM 6215 C CA . SER B 1 72 ? -6.43 31.203 -32.594 1 25.75 72 SER B CA 1
ATOM 6216 C C . SER B 1 72 ? -5.586 32.031 -31.609 1 25.75 72 SER B C 1
ATOM 6218 O O . SER B 1 72 ? -5.195 33.156 -31.938 1 25.75 72 SER B O 1
ATOM 6220 N N . PHE B 1 73 ? -5.91 31.875 -30.438 1 23.69 73 PHE B N 1
ATOM 6221 C CA . PHE B 1 73 ? -4.996 32.625 -29.562 1 23.69 73 PHE B CA 1
ATOM 6222 C C . PHE B 1 73 ? -3.578 32.062 -29.688 1 23.69 73 PHE B C 1
ATOM 6224 O O . PHE B 1 73 ? -3.352 30.875 -29.531 1 23.69 73 PHE B O 1
ATOM 6231 N N . LYS B 1 74 ? -2.748 32.656 -30.453 1 27.91 74 LYS B N 1
ATOM 6232 C CA . LYS B 1 74 ? -1.297 32.531 -30.531 1 27.91 74 LYS B CA 1
ATOM 6233 C C . LYS B 1 74 ? -0.679 32.438 -29.141 1 27.91 74 LYS B C 1
ATOM 6235 O O . LYS B 1 74 ? -0.92 33.312 -28.297 1 27.91 74 LYS B O 1
ATOM 6240 N N . ALA B 1 75 ? -0.202 31.344 -28.938 1 27.88 75 ALA B N 1
ATOM 6241 C CA . ALA B 1 75 ? 0.643 31.109 -27.766 1 27.88 75 ALA B CA 1
ATOM 6242 C C . ALA B 1 75 ? 1.734 32.188 -27.672 1 27.88 75 ALA B C 1
ATOM 6244 O O . ALA B 1 75 ? 2.611 32.25 -28.531 1 27.88 75 ALA B O 1
ATOM 6245 N N . VAL B 1 76 ? 1.488 33.25 -27.234 1 25.14 76 VAL B N 1
ATOM 6246 C CA . VAL B 1 76 ? 2.621 34.156 -27.016 1 25.14 76 VAL B CA 1
ATOM 6247 C C . VAL B 1 76 ? 3.691 33.438 -26.188 1 25.14 76 VAL B C 1
ATOM 6249 O O . VAL B 1 76 ? 3.428 33 -25.062 1 25.14 76 VAL B O 1
ATOM 6252 N N . LYS B 1 77 ? 4.609 32.781 -26.766 1 31.58 77 LYS B N 1
ATOM 6253 C CA . LYS B 1 77 ? 5.887 32.469 -26.141 1 31.58 77 LYS B CA 1
ATOM 6254 C C . LYS B 1 77 ? 6.328 33.531 -25.156 1 31.58 77 LYS B C 1
ATOM 6256 O O . LYS B 1 77 ? 6.863 34.562 -25.562 1 31.58 77 LYS B O 1
ATOM 6261 N N . GLN B 1 78 ? 5.602 33.844 -24.188 1 26.28 78 GLN B N 1
ATOM 6262 C CA . GLN B 1 78 ? 6.176 34.844 -23.312 1 26.28 78 GLN B CA 1
ATOM 6263 C C . GLN B 1 78 ? 7.496 34.375 -22.719 1 26.28 78 GLN B C 1
ATOM 6265 O O . GLN B 1 78 ? 7.512 33.5 -21.859 1 26.28 78 GLN B O 1
ATOM 6270 N N . HIS B 1 79 ? 8.547 34.125 -23.422 1 35.56 79 HIS B N 1
ATOM 6271 C CA . HIS B 1 79 ? 9.852 34.312 -22.812 1 35.56 79 HIS B CA 1
ATOM 6272 C C . HIS B 1 79 ? 9.812 35.438 -21.781 1 35.56 79 HIS B C 1
ATOM 6274 O O . HIS B 1 79 ? 10.078 36.594 -22.109 1 35.56 79 HIS B O 1
ATOM 6280 N N . GLY B 1 80 ? 8.781 35.625 -20.969 1 37.28 80 GLY B N 1
ATOM 6281 C CA . GLY B 1 80 ? 8.602 36.844 -20.203 1 37.28 80 GLY B CA 1
ATOM 6282 C C . GLY B 1 80 ? 9.789 37.188 -19.328 1 37.28 80 GLY B C 1
ATOM 6283 O O . GLY B 1 80 ? 10.516 36.312 -18.875 1 37.28 80 GLY B O 1
ATOM 6284 N N . ALA B 1 81 ? 10.422 38.25 -19.375 1 43 81 ALA B N 1
ATOM 6285 C CA . ALA B 1 81 ? 11.344 38.969 -18.5 1 43 81 ALA B CA 1
ATOM 6286 C C . ALA B 1 81 ? 11.055 38.656 -17.031 1 43 81 ALA B C 1
ATOM 6288 O O . ALA B 1 81 ? 9.891 38.562 -16.625 1 43 81 ALA B O 1
ATOM 6289 N N . SER B 1 82 ? 12.023 37.969 -16.281 1 64.12 82 SER B N 1
ATOM 6290 C CA . SER B 1 82 ? 11.961 37.688 -14.852 1 64.12 82 SER B CA 1
ATOM 6291 C C . SER B 1 82 ? 11.336 38.844 -14.078 1 64.12 82 SER B C 1
ATOM 6293 O O . SER B 1 82 ? 11.727 40 -14.266 1 64.12 82 SER B O 1
ATOM 6295 N N . ARG B 1 83 ? 10.156 38.781 -13.547 1 82 83 ARG B N 1
ATOM 6296 C CA . ARG B 1 83 ? 9.5 39.781 -12.719 1 82 83 ARG B CA 1
ATOM 6297 C C . ARG B 1 83 ? 10.43 40.25 -11.602 1 82 83 ARG B C 1
ATOM 6299 O O . ARG B 1 83 ? 11.148 39.438 -11 1 82 83 ARG B O 1
ATOM 6306 N N . PRO B 1 84 ? 10.562 41.562 -11.531 1 86.06 84 PRO B N 1
ATOM 6307 C CA . PRO B 1 84 ? 11.43 42.062 -10.453 1 86.06 84 PRO B CA 1
ATOM 6308 C C . PRO B 1 84 ? 10.898 41.719 -9.07 1 86.06 84 PRO B C 1
ATOM 6310 O O . PRO B 1 84 ? 9.703 41.469 -8.898 1 86.06 84 PRO B O 1
ATOM 6313 N N . ILE B 1 85 ? 11.734 41.656 -8.164 1 88.94 85 ILE B N 1
ATOM 6314 C CA . ILE B 1 85 ? 11.398 41.438 -6.766 1 88.94 85 ILE B CA 1
ATOM 6315 C C . ILE B 1 85 ? 10.438 42.5 -6.27 1 88.94 85 ILE B C 1
ATOM 6317 O O . ILE B 1 85 ? 10.648 43.688 -6.516 1 88.94 85 ILE B O 1
ATOM 6321 N N . GLY B 1 86 ? 9.289 42.031 -5.691 1 89.75 86 GLY B N 1
ATOM 6322 C CA . GLY B 1 86 ? 8.289 42.969 -5.16 1 89.75 86 GLY B CA 1
ATOM 6323 C C . GLY B 1 86 ? 7.105 43.156 -6.086 1 89.75 86 GLY B C 1
ATOM 6324 O O . GLY B 1 86 ? 6.074 43.688 -5.676 1 89.75 86 GLY B O 1
ATOM 6325 N N . ASP B 1 87 ? 7.227 42.719 -7.215 1 90.94 87 ASP B N 1
ATOM 6326 C CA . ASP B 1 87 ? 6.141 42.875 -8.18 1 90.94 87 ASP B CA 1
ATOM 6327 C C . ASP B 1 87 ? 4.938 42 -7.781 1 90.94 87 ASP B C 1
ATOM 6329 O O . ASP B 1 87 ? 5.09 40.844 -7.457 1 90.94 87 ASP B O 1
ATOM 6333 N N . ILE B 1 88 ? 3.758 42.656 -7.727 1 93 88 ILE B N 1
ATOM 6334 C CA . ILE B 1 88 ? 2.514 41.938 -7.469 1 93 88 ILE B CA 1
ATOM 6335 C C . ILE B 1 88 ? 1.627 42 -8.711 1 93 88 ILE B C 1
ATOM 6337 O O . ILE B 1 88 ? 1.418 43.062 -9.297 1 93 88 ILE B O 1
ATOM 6341 N N . GLN B 1 89 ? 1.179 40.844 -9.094 1 90.5 89 GLN B N 1
ATOM 6342 C CA . GLN B 1 89 ? 0.184 40.75 -10.156 1 90.5 89 GLN B CA 1
ATOM 6343 C C . GLN B 1 89 ? -1.13 40.156 -9.625 1 90.5 89 GLN B C 1
ATOM 6345 O O . GLN B 1 89 ? -1.203 39 -9.266 1 90.5 89 GLN B O 1
ATOM 6350 N N . TRP B 1 90 ? -2.123 41.094 -9.594 1 90.62 90 TRP B N 1
ATOM 6351 C CA . TRP B 1 90 ? -3.449 40.656 -9.164 1 90.62 90 TRP B CA 1
ATOM 6352 C C . TRP B 1 90 ? -4.305 40.25 -10.352 1 90.62 90 TRP B C 1
ATOM 6354 O O . TRP B 1 90 ? -4.207 40.844 -11.43 1 90.62 90 TRP B O 1
ATOM 6364 N N . TYR B 1 91 ? -5.113 39.25 -10.195 1 87.44 91 TYR B N 1
ATOM 6365 C CA . TYR B 1 91 ? -6.027 38.781 -11.227 1 87.44 91 TYR B CA 1
ATOM 6366 C C . TYR B 1 91 ? -7.281 38.188 -10.609 1 87.44 91 TYR B C 1
ATOM 6368 O O . TYR B 1 91 ? -7.289 37.844 -9.422 1 87.44 91 TYR B O 1
ATOM 6376 N N . PRO B 1 92 ? -8.359 38.188 -11.383 1 87.06 92 PRO B N 1
ATOM 6377 C CA . PRO B 1 92 ? -9.555 37.5 -10.875 1 87.06 92 PRO B CA 1
ATOM 6378 C C . PRO B 1 92 ? -9.289 36.031 -10.555 1 87.06 92 PRO B C 1
ATOM 6380 O O . PRO B 1 92 ? -8.57 35.344 -11.289 1 87.06 92 PRO B O 1
ATOM 6383 N N . CYS B 1 93 ? -9.797 35.656 -9.43 1 86.5 93 CYS B N 1
ATOM 6384 C CA . CYS B 1 93 ? -9.617 34.25 -9.062 1 86.5 93 CYS B CA 1
ATOM 6385 C C . CYS B 1 93 ? -10.422 33.344 -9.977 1 86.5 93 CYS B C 1
ATOM 6387 O O . CYS B 1 93 ? -11.594 33.625 -10.266 1 86.5 93 CYS B O 1
ATOM 6389 N N . PRO B 1 94 ? -9.766 32.281 -10.328 1 76.56 94 PRO B N 1
ATOM 6390 C CA . PRO B 1 94 ? -10.508 31.344 -11.172 1 76.56 94 PRO B CA 1
ATOM 6391 C C . PRO B 1 94 ? -11.75 30.781 -10.477 1 76.56 94 PRO B C 1
ATOM 6393 O O . PRO B 1 94 ? -11.695 30.422 -9.297 1 76.56 94 PRO B O 1
ATOM 6396 N N . ASP B 1 95 ? -12.867 30.797 -11.109 1 66.94 95 ASP B N 1
ATOM 6397 C CA . ASP B 1 95 ? -14.125 30.172 -10.719 1 66.94 95 ASP B CA 1
ATOM 6398 C C . ASP B 1 95 ? -14.75 30.891 -9.523 1 66.94 95 ASP B C 1
ATOM 6400 O O . ASP B 1 95 ? -15.578 30.312 -8.812 1 66.94 95 ASP B O 1
ATOM 6404 N N . ILE B 1 96 ? -14.25 31.984 -9.18 1 81.31 96 ILE B N 1
ATOM 6405 C CA . ILE B 1 96 ? -14.852 32.812 -8.133 1 81.31 96 ILE B CA 1
ATOM 6406 C C . ILE B 1 96 ? -15.344 34.125 -8.727 1 81.31 96 ILE B C 1
ATOM 6408 O O . ILE B 1 96 ? -14.555 34.906 -9.266 1 81.31 96 ILE B O 1
ATOM 6412 N N . ASP B 1 97 ? -16.672 34.25 -8.703 1 78.62 97 ASP B N 1
ATOM 6413 C CA . ASP B 1 97 ? -17.281 35.469 -9.242 1 78.62 97 ASP B CA 1
ATOM 6414 C C . ASP B 1 97 ? -17.672 36.438 -8.133 1 78.62 97 ASP B C 1
ATOM 6416 O O . ASP B 1 97 ? -18.844 36.656 -7.871 1 78.62 97 ASP B O 1
ATOM 6420 N N . ASP B 1 98 ? -16.859 37 -7.375 1 85.56 98 ASP B N 1
ATOM 6421 C CA . ASP B 1 98 ? -17.016 38 -6.336 1 85.56 98 ASP B CA 1
ATOM 6422 C C . ASP B 1 98 ? -16.016 39.125 -6.531 1 85.56 98 ASP B C 1
ATOM 6424 O O . ASP B 1 98 ? -14.797 38.906 -6.469 1 85.56 98 ASP B O 1
ATOM 6428 N N . PRO B 1 99 ? -16.5 40.188 -6.809 1 87.44 99 PRO B N 1
ATOM 6429 C CA . PRO B 1 99 ? -15.609 41.312 -7.102 1 87.44 99 PRO B CA 1
ATOM 6430 C C . PRO B 1 99 ? -14.727 41.688 -5.91 1 87.44 99 PRO B C 1
ATOM 6432 O O . PRO B 1 99 ? -13.734 42.406 -6.074 1 87.44 99 PRO B O 1
ATOM 6435 N N . LYS B 1 100 ? -15.086 41.25 -4.727 1 91.81 100 LYS B N 1
ATOM 6436 C CA . LYS B 1 100 ? -14.266 41.531 -3.551 1 91.81 100 LYS B CA 1
ATOM 6437 C C . LYS B 1 100 ? -13.07 40.594 -3.455 1 91.81 100 LYS B C 1
ATOM 6439 O O . LYS B 1 100 ? -12.172 40.812 -2.643 1 91.81 100 LYS B O 1
ATOM 6444 N N . ILE B 1 101 ? -13.109 39.594 -4.289 1 94.38 101 ILE B N 1
ATOM 6445 C CA . ILE B 1 101 ? -12.078 38.562 -4.188 1 94.38 101 ILE B CA 1
ATOM 6446 C C . ILE B 1 101 ? -11.109 38.688 -5.367 1 94.38 101 ILE B C 1
ATOM 6448 O O . ILE B 1 101 ? -11.539 38.812 -6.516 1 94.38 101 ILE B O 1
ATOM 6452 N N . GLU B 1 102 ? -9.828 38.688 -5.043 1 93.44 102 GLU B N 1
ATOM 6453 C CA . GLU B 1 102 ? -8.766 38.688 -6.047 1 93.44 102 GLU B CA 1
ATOM 6454 C C . GLU B 1 102 ? -7.684 37.656 -5.707 1 93.44 102 GLU B C 1
ATOM 6456 O O . GLU B 1 102 ? -7.438 37.375 -4.535 1 93.44 102 GLU B O 1
ATOM 6461 N N . CYS B 1 103 ? -7.152 37.125 -6.746 1 91.31 103 CYS B N 1
ATOM 6462 C CA . CYS B 1 103 ? -5.961 36.312 -6.621 1 91.31 103 CYS B CA 1
ATOM 6463 C C . CYS B 1 103 ? -4.734 37.031 -7.176 1 91.31 103 CYS B C 1
ATOM 6465 O O . CYS B 1 103 ? -4.859 38.062 -7.836 1 91.31 103 CYS B O 1
ATOM 6467 N N . GLY B 1 104 ? -3.549 36.5 -6.777 1 91.25 104 GLY B N 1
ATOM 6468 C CA . GLY B 1 104 ? -2.348 37.156 -7.273 1 91.25 104 GLY B CA 1
ATOM 6469 C C . GLY B 1 104 ? -1.076 36.406 -6.926 1 91.25 104 GLY B C 1
ATOM 6470 O O . GLY B 1 104 ? -1.13 35.312 -6.363 1 91.25 104 GLY B O 1
ATOM 6471 N N . THR B 1 105 ? 0.045 36.938 -7.387 1 90.94 105 THR B N 1
ATOM 6472 C CA . THR B 1 105 ? 1.372 36.438 -7.055 1 90.94 105 THR B CA 1
ATOM 6473 C C . THR B 1 105 ? 2.334 37.594 -6.77 1 90.94 105 THR B C 1
ATOM 6475 O O . THR B 1 105 ? 2.182 38.688 -7.324 1 90.94 105 THR B O 1
ATOM 6478 N N . ILE B 1 106 ? 3.236 37.281 -5.91 1 92.38 106 ILE B N 1
ATOM 6479 C CA . ILE B 1 106 ? 4.293 38.25 -5.613 1 92.38 106 ILE B CA 1
ATOM 6480 C C . ILE B 1 106 ? 5.656 37.562 -5.746 1 92.38 106 ILE B C 1
ATOM 6482 O O . ILE B 1 106 ? 5.812 36.406 -5.391 1 92.38 106 ILE B O 1
ATOM 6486 N N . VAL B 1 107 ? 6.594 38.312 -6.32 1 90.25 107 VAL B N 1
ATOM 6487 C CA . VAL B 1 107 ? 7.961 37.812 -6.422 1 90.25 107 VAL B CA 1
ATOM 6488 C C . VAL B 1 107 ? 8.766 38.25 -5.207 1 90.25 107 VAL B C 1
ATOM 6490 O O . VAL B 1 107 ? 8.828 39.438 -4.898 1 90.25 107 VAL B O 1
ATOM 6493 N N . VAL B 1 108 ? 9.352 37.312 -4.504 1 90.81 108 VAL B N 1
ATOM 6494 C CA . VAL B 1 108 ? 10.148 37.625 -3.314 1 90.81 108 VAL B CA 1
ATOM 6495 C C . VAL B 1 108 ? 11.539 37.031 -3.471 1 90.81 108 VAL B C 1
ATOM 6497 O O . VAL B 1 108 ? 11.766 36.156 -4.32 1 90.81 108 VAL B O 1
ATOM 6500 N N . PRO B 1 109 ? 12.508 37.562 -2.639 1 89.19 109 PRO B N 1
ATOM 6501 C CA . PRO B 1 109 ? 13.805 36.875 -2.664 1 89.19 109 PRO B CA 1
ATOM 6502 C C . PRO B 1 109 ? 13.727 35.438 -2.15 1 89.19 109 PRO B C 1
ATOM 6504 O O . PRO B 1 109 ? 13.016 35.156 -1.184 1 89.19 109 PRO B O 1
ATOM 6507 N N . LEU B 1 110 ? 14.438 34.594 -2.807 1 89.06 110 LEU B N 1
ATOM 6508 C CA . LEU B 1 110 ? 14.539 33.25 -2.287 1 89.06 110 LEU B CA 1
ATOM 6509 C C . LEU B 1 110 ? 15.266 33.219 -0.947 1 89.06 110 LEU B C 1
ATOM 6511 O O . LEU B 1 110 ? 14.859 32.5 -0.026 1 89.06 110 LEU B O 1
ATOM 6515 N N . ASP B 1 111 ? 16.328 33.906 -0.912 1 89.31 111 ASP B N 1
ATOM 6516 C CA . ASP B 1 111 ? 17.125 34.125 0.286 1 89.31 111 ASP B CA 1
ATOM 6517 C C . ASP B 1 111 ? 17.203 35.625 0.629 1 89.31 111 ASP B C 1
ATOM 6519 O O . ASP B 1 111 ? 17.766 36.406 -0.131 1 89.31 111 ASP B O 1
ATOM 6523 N N . TYR B 1 112 ? 16.672 36 1.74 1 90.25 112 TYR B N 1
ATOM 6524 C CA . TYR B 1 112 ? 16.625 37.406 2.137 1 90.25 112 TYR B CA 1
ATOM 6525 C C . TYR B 1 112 ? 18 37.906 2.545 1 90.25 112 TYR B C 1
ATOM 6527 O O . TYR B 1 112 ? 18.219 39.094 2.67 1 90.25 112 TYR B O 1
ATOM 6535 N N . PHE B 1 113 ? 18.953 37 2.762 1 91.62 113 PHE B N 1
ATOM 6536 C CA . PHE B 1 113 ? 20.297 37.375 3.154 1 91.62 113 PHE B CA 1
ATOM 6537 C C . PHE B 1 113 ? 21.203 37.5 1.934 1 91.62 113 PHE B C 1
ATOM 6539 O O . PHE B 1 113 ? 22.312 38.062 2.021 1 91.62 113 PHE B O 1
ATOM 6546 N N . ASP B 1 114 ? 20.781 36.844 0.862 1 90.19 114 ASP B N 1
ATOM 6547 C CA . ASP B 1 114 ? 21.531 36.906 -0.392 1 90.19 114 ASP B CA 1
ATOM 6548 C C . ASP B 1 114 ? 20.578 36.938 -1.591 1 90.19 114 ASP B C 1
ATOM 6550 O O . ASP B 1 114 ? 20.203 35.906 -2.133 1 90.19 114 ASP B O 1
ATOM 6554 N N . PRO B 1 115 ? 20.297 38.125 -2.045 1 80.12 115 PRO B N 1
ATOM 6555 C CA . PRO B 1 115 ? 19.328 38.219 -3.141 1 80.12 115 PRO B CA 1
ATOM 6556 C C . PRO B 1 115 ? 19.844 37.625 -4.441 1 80.12 115 PRO B C 1
ATOM 6558 O O . PRO B 1 115 ? 19.047 37.375 -5.363 1 80.12 115 PRO B O 1
ATOM 6561 N N . ASN B 1 116 ? 21.125 37.219 -4.488 1 83.44 116 ASN B N 1
ATOM 6562 C CA . ASN B 1 116 ? 21.688 36.688 -5.715 1 83.44 116 ASN B CA 1
ATOM 6563 C C . ASN B 1 116 ? 21.359 35.188 -5.879 1 83.44 116 ASN B C 1
ATOM 6565 O O . ASN B 1 116 ? 21.531 34.625 -6.961 1 83.44 116 ASN B O 1
ATOM 6569 N N . VAL B 1 117 ? 20.875 34.688 -4.855 1 86.19 117 VAL B N 1
ATOM 6570 C CA . VAL B 1 117 ? 20.609 33.25 -4.906 1 86.19 117 VAL B CA 1
ATOM 6571 C C . VAL B 1 117 ? 19.422 33 -5.82 1 86.19 117 VAL B C 1
ATOM 6573 O O . VAL B 1 117 ? 19.344 31.938 -6.461 1 86.19 117 VAL B O 1
ATOM 6576 N N . GLY B 1 118 ? 18.422 33.906 -5.906 1 86.5 118 GLY B N 1
ATOM 6577 C CA . GLY B 1 118 ? 17.266 33.75 -6.762 1 86.5 118 GLY B CA 1
ATOM 6578 C C . GLY B 1 118 ? 15.984 34.312 -6.164 1 86.5 118 GLY B C 1
ATOM 6579 O O . GLY B 1 118 ? 16.031 35.125 -5.246 1 86.5 118 GLY B O 1
ATOM 6580 N N . THR B 1 119 ? 14.875 33.844 -6.824 1 87.06 119 THR B N 1
ATOM 6581 C CA . THR B 1 119 ? 13.586 34.375 -6.379 1 87.06 119 THR B CA 1
ATOM 6582 C C . THR B 1 119 ? 12.586 33.25 -6.164 1 87.06 119 THR B C 1
ATOM 6584 O O . THR B 1 119 ? 12.812 32.125 -6.605 1 87.06 119 THR B O 1
ATOM 6587 N N . ALA B 1 120 ? 11.648 33.562 -5.344 1 86.19 120 ALA B N 1
ATOM 6588 C CA . ALA B 1 120 ? 10.477 32.719 -5.172 1 86.19 120 ALA B CA 1
ATOM 6589 C C . ALA B 1 120 ? 9.195 33.5 -5.484 1 86.19 120 ALA B C 1
ATOM 6591 O O . ALA B 1 120 ? 9.164 34.719 -5.398 1 86.19 120 ALA B O 1
ATOM 6592 N N . THR B 1 121 ? 8.211 32.719 -5.93 1 86.75 121 THR B N 1
ATOM 6593 C CA . THR B 1 121 ? 6.898 33.312 -6.188 1 86.75 121 THR B CA 1
ATOM 6594 C C . THR B 1 121 ? 5.867 32.781 -5.188 1 86.75 121 THR B C 1
ATOM 6596 O O . THR B 1 121 ? 5.719 31.578 -5.012 1 86.75 121 THR B O 1
ATOM 6599 N N . ILE B 1 122 ? 5.18 33.719 -4.559 1 90.12 122 ILE B N 1
ATOM 6600 C CA . ILE B 1 122 ? 4.184 33.375 -3.545 1 90.12 122 ILE B CA 1
ATOM 6601 C C . ILE B 1 122 ? 2.785 33.688 -4.07 1 90.12 122 ILE B C 1
ATOM 6603 O O . ILE B 1 122 ? 2.551 34.781 -4.617 1 90.12 122 ILE B O 1
ATOM 6607 N N . ALA B 1 123 ? 1.924 32.75 -3.945 1 89.56 123 ALA B N 1
ATOM 6608 C CA . ALA B 1 123 ? 0.531 32.969 -4.324 1 89.56 123 ALA B CA 1
ATOM 6609 C C . ALA B 1 123 ? -0.199 33.781 -3.273 1 89.56 123 ALA B C 1
ATOM 6611 O O . ALA B 1 123 ? 0.012 33.594 -2.072 1 89.56 123 ALA B O 1
ATOM 6612 N N . LEU B 1 124 ? -1.078 34.656 -3.797 1 92.81 124 LEU B N 1
ATOM 6613 C CA . LEU B 1 124 ? -1.837 35.531 -2.914 1 92.81 124 LEU B CA 1
ATOM 6614 C C . LEU B 1 124 ? -3.334 35.375 -3.168 1 92.81 124 LEU B C 1
ATOM 6616 O O . LEU B 1 124 ? -3.754 35.094 -4.289 1 92.81 124 LEU B O 1
ATOM 6620 N N . GLY B 1 125 ? -4.082 35.562 -2.119 1 93.62 125 GLY B N 1
ATOM 6621 C CA . GLY B 1 125 ? -5.52 35.781 -2.139 1 93.62 125 GLY B CA 1
ATOM 6622 C C . GLY B 1 125 ? -5.938 36.969 -1.3 1 93.62 125 GLY B C 1
ATOM 6623 O O . GLY B 1 125 ? -5.387 37.219 -0.222 1 93.62 125 GLY B O 1
ATOM 6624 N N . LYS B 1 126 ? -6.961 37.656 -1.88 1 95.62 126 LYS B N 1
ATOM 6625 C CA . LYS B 1 126 ? -7.379 38.875 -1.191 1 95.62 126 LYS B CA 1
ATOM 6626 C C . LYS B 1 126 ? -8.898 38.969 -1.112 1 95.62 126 LYS B C 1
ATOM 6628 O O . LYS B 1 126 ? -9.602 38.688 -2.088 1 95.62 126 LYS B O 1
ATOM 6633 N N . TYR B 1 127 ? -9.328 39.219 0.057 1 95.81 127 TYR B N 1
ATOM 6634 C CA . TYR B 1 127 ? -10.68 39.719 0.272 1 95.81 127 TYR B CA 1
ATOM 6635 C C . TYR B 1 127 ? -10.656 41.219 0.586 1 95.81 127 TYR B C 1
ATOM 6637 O O . TYR B 1 127 ? -10.219 41.625 1.663 1 95.81 127 TYR B O 1
ATOM 6645 N N . LYS B 1 128 ? -11.258 42 -0.246 1 95.12 128 LYS B N 1
ATOM 6646 C CA . LYS B 1 128 ? -11.062 43.469 -0.248 1 95.12 128 LYS B CA 1
ATOM 6647 C C . LYS B 1 128 ? -11.992 44.156 0.749 1 95.12 128 LYS B C 1
ATOM 6649 O O . LYS B 1 128 ? -13.164 43.781 0.864 1 95.12 128 LYS B O 1
ATOM 6654 N N . ALA B 1 129 ? -11.297 45.062 1.436 1 94.06 129 ALA B N 1
ATOM 6655 C CA . ALA B 1 129 ? -12.102 46 2.197 1 94.06 129 ALA B CA 1
ATOM 6656 C C . ALA B 1 129 ? -12.625 47.125 1.299 1 94.06 129 ALA B C 1
ATOM 6658 O O . ALA B 1 129 ? -12.109 47.344 0.198 1 94.06 129 ALA B O 1
ATOM 6659 N N . ASP B 1 130 ? -13.656 47.75 1.831 1 86 130 ASP B N 1
ATOM 6660 C CA . ASP B 1 130 ? -14.086 48.969 1.163 1 86 130 ASP B CA 1
ATOM 6661 C C . ASP B 1 130 ? -12.992 50.031 1.208 1 86 130 ASP B C 1
ATOM 6663 O O . ASP B 1 130 ? -12.508 50.375 2.285 1 86 130 ASP B O 1
ATOM 6667 N N . PRO B 1 131 ? -12.688 50.594 0.021 1 86.38 131 PRO B N 1
ATOM 6668 C CA . PRO B 1 131 ? -11.586 51.531 -0.035 1 86.38 131 PRO B CA 1
ATOM 6669 C C . PRO B 1 131 ? -11.836 52.781 0.84 1 86.38 131 PRO B C 1
ATOM 6671 O O . PRO B 1 131 ? -10.883 53.375 1.349 1 86.38 131 PRO B O 1
ATOM 6674 N N . ALA B 1 132 ? -13.039 53.062 1.088 1 83.75 132 ALA B N 1
ATOM 6675 C CA . ALA B 1 132 ? -13.391 54.281 1.83 1 83.75 132 ALA B CA 1
ATOM 6676 C C . ALA B 1 132 ? -13.055 54.125 3.312 1 83.75 132 ALA B C 1
ATOM 6678 O O . ALA B 1 132 ? -12.828 55.125 4.008 1 83.75 132 ALA B O 1
ATOM 6679 N N . ILE B 1 133 ? -13.008 52.938 3.785 1 87.69 133 ILE B N 1
ATOM 6680 C CA . ILE B 1 133 ? -12.812 52.719 5.219 1 87.69 133 ILE B CA 1
ATOM 6681 C C . ILE B 1 133 ? -11.562 51.875 5.457 1 87.69 133 ILE B C 1
ATOM 6683 O O . ILE B 1 133 ? -11.266 51.5 6.594 1 87.69 133 ILE B O 1
ATOM 6687 N N . ARG B 1 134 ? -10.812 51.594 4.41 1 90.81 134 ARG B N 1
ATOM 6688 C CA . ARG B 1 134 ? -9.664 50.688 4.488 1 90.81 134 ARG B CA 1
ATOM 6689 C C . ARG B 1 134 ? -8.578 51.25 5.391 1 90.81 134 ARG B C 1
ATOM 6691 O O . ARG B 1 134 ? -8.195 52.438 5.25 1 90.81 134 ARG B O 1
ATOM 6698 N N . ARG B 1 135 ? -8.078 50.406 6.289 1 89.44 135 ARG B N 1
ATOM 6699 C CA . ARG B 1 135 ? -7.031 50.812 7.215 1 89.44 135 ARG B CA 1
ATOM 6700 C C . ARG B 1 135 ? -5.742 50.031 6.977 1 89.44 135 ARG B C 1
ATOM 6702 O O . ARG B 1 135 ? -4.742 50.25 7.66 1 89.44 135 ARG B O 1
ATOM 6709 N N . GLY B 1 136 ? -5.734 49.156 6.062 1 92.31 136 GLY B N 1
ATOM 6710 C CA . GLY B 1 136 ? -4.57 48.344 5.777 1 92.31 136 GLY B CA 1
ATOM 6711 C C . GLY B 1 136 ? -4.918 46.906 5.453 1 92.31 136 GLY B C 1
ATOM 6712 O O . GLY B 1 136 ? -6.008 46.625 4.949 1 92.31 136 GLY B O 1
ATOM 6713 N N . SER B 1 137 ? -3.865 46.031 5.684 1 94.06 137 SER B N 1
ATOM 6714 C CA . SER B 1 137 ? -4.051 44.625 5.398 1 94.06 137 SER B CA 1
ATOM 6715 C C . SER B 1 137 ? -3.848 43.781 6.648 1 94.06 137 SER B C 1
ATOM 6717 O O . SER B 1 137 ? -3.102 44.156 7.551 1 94.06 137 SER B O 1
ATOM 6719 N N . ILE B 1 138 ? -4.551 42.656 6.742 1 94.25 138 ILE B N 1
ATOM 6720 C CA . ILE B 1 138 ? -4.277 41.594 7.703 1 94.25 138 ILE B CA 1
ATOM 6721 C C . ILE B 1 138 ? -3.832 40.344 6.965 1 94.25 138 ILE B C 1
ATOM 6723 O O . ILE B 1 138 ? -4.555 39.844 6.109 1 94.25 138 ILE B O 1
ATOM 6727 N N . PHE B 1 139 ? -2.674 39.875 7.273 1 92.31 139 PHE B N 1
ATOM 6728 C CA . PHE B 1 139 ? -2.182 38.625 6.684 1 92.31 139 PHE B CA 1
ATOM 6729 C C . PHE B 1 139 ? -2.752 37.438 7.418 1 92.31 139 PHE B C 1
ATOM 6731 O O . PHE B 1 139 ? -2.775 37.375 8.648 1 92.31 139 PHE B O 1
ATOM 6738 N N . LEU B 1 140 ? -3.193 36.438 6.605 1 91.06 140 LEU B N 1
ATOM 6739 C CA . LEU B 1 140 ? -3.809 35.219 7.141 1 91.06 140 LEU B CA 1
ATOM 6740 C C . LEU B 1 140 ? -2.879 34.031 6.98 1 91.06 140 LEU B C 1
ATOM 6742 O O . LEU B 1 140 ? -2.488 33.688 5.863 1 91.06 140 LEU B O 1
ATOM 6746 N N . ASN B 1 141 ? -2.584 33.438 8.039 1 85.44 141 ASN B N 1
ATOM 6747 C CA . ASN B 1 141 ? -1.814 32.188 8.047 1 85.44 141 ASN B CA 1
ATOM 6748 C C . ASN B 1 141 ? -2.596 31.047 8.695 1 85.44 141 ASN B C 1
ATOM 6750 O O . ASN B 1 141 ? -2.676 30.953 9.922 1 85.44 141 ASN B O 1
ATOM 6754 N N . PRO B 1 142 ? -3.104 30.172 7.871 1 77.12 142 PRO B N 1
ATOM 6755 C CA . PRO B 1 142 ? -3.938 29.094 8.43 1 77.12 142 PRO B CA 1
ATOM 6756 C C . PRO B 1 142 ? -3.125 28.047 9.188 1 77.12 142 PRO B C 1
ATOM 6758 O O . PRO B 1 142 ? -3.695 27.188 9.859 1 77.12 142 PRO B O 1
ATOM 6761 N N . GLY B 1 143 ? -1.944 28.172 9.125 1 75.31 143 GLY B N 1
ATOM 6762 C CA . GLY B 1 143 ? -1.122 27.172 9.789 1 75.31 143 GLY B CA 1
ATOM 6763 C C . GLY B 1 143 ? -0.935 25.906 8.977 1 75.31 143 GLY B C 1
ATOM 6764 O O . GLY B 1 143 ? -0.805 25.969 7.75 1 75.31 143 GLY B O 1
ATOM 6765 N N . GLY B 1 144 ? -0.866 24.859 9.586 1 67.75 144 GLY B N 1
ATOM 6766 C CA . GLY B 1 144 ? -0.479 23.594 9.008 1 67.75 144 GLY B CA 1
ATOM 6767 C C . GLY B 1 144 ? 0.71 22.953 9.703 1 67.75 144 GLY B C 1
ATOM 6768 O O . GLY B 1 144 ? 0.572 22.406 10.797 1 67.75 144 GLY B O 1
ATOM 6769 N N . PRO B 1 145 ? 1.882 23.359 9.375 1 67.5 145 PRO B N 1
ATOM 6770 C CA . PRO B 1 145 ? 2.338 24.219 8.281 1 67.5 145 PRO B CA 1
ATOM 6771 C C . PRO B 1 145 ? 1.988 23.656 6.902 1 67.5 145 PRO B C 1
ATOM 6773 O O . PRO B 1 145 ? 1.702 22.469 6.773 1 67.5 145 PRO B O 1
ATOM 6776 N N . GLY B 1 146 ? 1.825 24.594 5.973 1 65.25 146 GLY B N 1
ATOM 6777 C CA . GLY B 1 146 ? 1.603 24.266 4.578 1 65.25 146 GLY B CA 1
ATOM 6778 C C . GLY B 1 146 ? 0.162 24.438 4.141 1 65.25 146 GLY B C 1
ATOM 6779 O O . GLY B 1 146 ? -0.193 24.125 3.002 1 65.25 146 GLY B O 1
ATOM 6780 N N . GLY B 1 147 ? -0.612 24.922 5.074 1 70.62 147 GLY B N 1
ATOM 6781 C CA . GLY B 1 147 ? -1.983 25.219 4.695 1 70.62 147 GLY B CA 1
ATOM 6782 C C . GLY B 1 147 ? -2.09 26.344 3.686 1 70.62 147 GLY B C 1
ATOM 6783 O O . GLY B 1 147 ? -1.342 27.328 3.756 1 70.62 147 GLY B O 1
ATOM 6784 N N . PRO B 1 148 ? -2.957 26.188 2.791 1 75.69 148 PRO B N 1
ATOM 6785 C CA . PRO B 1 148 ? -3.107 27.219 1.762 1 75.69 148 PRO B CA 1
ATOM 6786 C C . PRO B 1 148 ? -3.83 28.469 2.273 1 75.69 148 PRO B C 1
ATOM 6788 O O . PRO B 1 148 ? -5.035 28.422 2.537 1 75.69 148 PRO B O 1
ATOM 6791 N N . GLY B 1 149 ? -3.135 29.609 2.312 1 84.19 149 GLY B N 1
ATOM 6792 C CA . GLY B 1 149 ? -3.725 30.859 2.77 1 84.19 149 GLY B CA 1
ATOM 6793 C C . GLY B 1 149 ? -4.602 31.516 1.723 1 84.19 149 GLY B C 1
ATOM 6794 O O . GLY B 1 149 ? -5.52 32.281 2.061 1 84.19 149 GLY B O 1
ATOM 6795 N N . VAL B 1 150 ? -4.34 31.203 0.476 1 86.56 150 VAL B N 1
ATOM 6796 C CA . VAL B 1 150 ? -5.141 31.766 -0.604 1 86.56 150 VAL B CA 1
ATOM 6797 C C . VAL B 1 150 ? -6.602 31.344 -0.438 1 86.56 150 VAL B C 1
ATOM 6799 O O . VAL B 1 150 ? -7.508 32.188 -0.529 1 86.56 150 VAL B O 1
ATOM 6802 N N . ARG B 1 151 ? -6.723 30.188 -0.1 1 82.56 151 ARG B N 1
ATOM 6803 C CA . ARG B 1 151 ? -8.078 29.656 0.066 1 82.56 151 ARG B CA 1
ATOM 6804 C C . ARG B 1 151 ? -8.766 30.281 1.274 1 82.56 151 ARG B C 1
ATOM 6806 O O . ARG B 1 151 ? -9.969 30.531 1.257 1 82.56 151 ARG B O 1
ATOM 6813 N N . LEU B 1 152 ? -8.023 30.516 2.252 1 86.5 152 LEU B N 1
ATOM 6814 C CA . LEU B 1 152 ? -8.578 31.109 3.461 1 86.5 152 LEU B CA 1
ATOM 6815 C C . LEU B 1 152 ? -9.125 32.5 3.174 1 86.5 152 LEU B C 1
ATOM 6817 O O . LEU B 1 152 ? -10.242 32.844 3.576 1 86.5 152 LEU B O 1
ATOM 6821 N N . ALA B 1 153 ? -8.414 33.25 2.479 1 91 153 ALA B N 1
ATOM 6822 C CA . ALA B 1 153 ? -8.836 34.594 2.17 1 91 153 ALA B CA 1
ATOM 6823 C C . ALA B 1 153 ? -10.008 34.625 1.198 1 91 153 ALA B C 1
ATOM 6825 O O . ALA B 1 153 ? -10.93 35.406 1.333 1 91 153 ALA B O 1
ATOM 6826 N N . THR B 1 154 ? -9.984 33.688 0.255 1 88.44 154 THR B N 1
ATOM 6827 C CA . THR B 1 154 ? -10.953 33.75 -0.832 1 88.44 154 THR B CA 1
ATOM 6828 C C . THR B 1 154 ? -12.25 33.031 -0.444 1 88.44 154 THR B C 1
ATOM 6830 O O . THR B 1 154 ? -13.328 33.375 -0.918 1 88.44 154 THR B O 1
ATOM 6833 N N . GLN B 1 155 ? -12.094 32.125 0.476 1 82.06 155 GLN B N 1
ATOM 6834 C CA . GLN B 1 155 ? -13.289 31.359 0.787 1 82.06 155 GLN B CA 1
ATOM 6835 C C . GLN B 1 155 ? -13.844 31.719 2.162 1 82.06 155 GLN B C 1
ATOM 6837 O O . GLN B 1 155 ? -15.055 31.656 2.389 1 82.06 155 GLN B O 1
ATOM 6842 N N . ALA B 1 156 ? -13.008 32.125 3.021 1 84.94 156 ALA B N 1
ATOM 6843 C CA . ALA B 1 156 ? -13.453 32.375 4.387 1 84.94 156 ALA B CA 1
ATOM 6844 C C . ALA B 1 156 ? -13.398 33.875 4.715 1 84.94 156 ALA B C 1
ATOM 6846 O O . ALA B 1 156 ? -13.703 34.281 5.836 1 84.94 156 ALA B O 1
ATOM 6847 N N . GLY B 1 157 ? -13.117 34.656 3.77 1 87.56 157 GLY B N 1
ATOM 6848 C CA . GLY B 1 157 ? -12.977 36.094 3.979 1 87.56 157 GLY B CA 1
ATOM 6849 C C . GLY B 1 157 ? -14.188 36.719 4.641 1 87.56 157 GLY B C 1
ATOM 6850 O O . GLY B 1 157 ? -14.07 37.344 5.691 1 87.56 157 GLY B O 1
ATOM 6851 N N . PRO B 1 158 ? -15.344 36.5 4.055 1 82.56 158 PRO B N 1
ATOM 6852 C CA . PRO B 1 158 ? -16.547 37.094 4.641 1 82.56 158 PRO B CA 1
ATOM 6853 C C . PRO B 1 158 ? -16.781 36.656 6.082 1 82.56 158 PRO B C 1
ATOM 6855 O O . PRO B 1 158 ? -17.141 37.469 6.934 1 82.56 158 PRO B O 1
ATOM 6858 N N . LEU B 1 159 ? -16.531 35.469 6.355 1 82.81 159 LEU B N 1
ATOM 6859 C CA . LEU B 1 159 ? -16.734 34.938 7.699 1 82.81 159 LEU B CA 1
ATOM 6860 C C . LEU B 1 159 ? -15.742 35.562 8.68 1 82.81 159 LEU B C 1
ATOM 6862 O O . LEU B 1 159 ? -16.109 35.906 9.805 1 82.81 159 LEU B O 1
ATOM 6866 N N . LEU B 1 160 ? -14.555 35.656 8.273 1 89.44 160 LEU B N 1
ATOM 6867 C CA . LEU B 1 160 ? -13.516 36.219 9.141 1 89.44 160 LEU B CA 1
ATOM 6868 C C . LEU B 1 160 ? -13.789 37.688 9.445 1 89.44 160 LEU B C 1
ATOM 6870 O O . LEU B 1 160 ? -13.578 38.156 10.57 1 89.44 160 LEU B O 1
ATOM 6874 N N . VAL B 1 161 ? -14.305 38.344 8.469 1 89.44 161 VAL B N 1
ATOM 6875 C CA . VAL B 1 161 ? -14.656 39.719 8.656 1 89.44 161 VAL B CA 1
ATOM 6876 C C . VAL B 1 161 ? -15.797 39.844 9.672 1 89.44 161 VAL B C 1
ATOM 6878 O O . VAL B 1 161 ? -15.75 40.688 10.562 1 89.44 161 VAL B O 1
ATOM 6881 N N . ALA B 1 162 ? -16.641 39 9.594 1 82.38 162 ALA B N 1
ATOM 6882 C CA . ALA B 1 162 ? -17.859 39.062 10.406 1 82.38 162 ALA B CA 1
ATOM 6883 C C . ALA B 1 162 ? -17.594 38.625 11.836 1 82.38 162 ALA B C 1
ATOM 6885 O O . ALA B 1 162 ? -18.234 39.094 12.773 1 82.38 162 ALA B O 1
ATOM 6886 N N . THR B 1 163 ? -16.594 37.812 12.055 1 83.88 163 THR B N 1
ATOM 6887 C CA . THR B 1 163 ? -16.516 37.156 13.344 1 83.88 163 THR B CA 1
ATOM 6888 C C . THR B 1 163 ? -15.234 37.531 14.078 1 83.88 163 THR B C 1
ATOM 6890 O O . THR B 1 163 ? -15.133 37.375 15.297 1 83.88 163 THR B O 1
ATOM 6893 N N . ARG B 1 164 ? -14.234 38.031 13.344 1 90.06 164 ARG B N 1
ATOM 6894 C CA . ARG B 1 164 ? -12.938 38.156 13.992 1 90.06 164 ARG B CA 1
ATOM 6895 C C . ARG B 1 164 ? -12.312 39.531 13.664 1 90.06 164 ARG B C 1
ATOM 6897 O O . ARG B 1 164 ? -11.852 40.219 14.562 1 90.06 164 ARG B O 1
ATOM 6904 N N . LEU B 1 165 ? -12.328 39.969 12.391 1 93.81 165 LEU B N 1
ATOM 6905 C CA . LEU B 1 165 ? -11.312 40.906 11.938 1 93.81 165 LEU B CA 1
ATOM 6906 C C . LEU B 1 165 ? -11.945 42.25 11.562 1 93.81 165 LEU B C 1
ATOM 6908 O O . LEU B 1 165 ? -11.25 43.25 11.461 1 93.81 165 LEU B O 1
ATOM 6912 N N . GLY B 1 166 ? -13.258 42.25 11.359 1 90.56 166 GLY B N 1
ATOM 6913 C CA . GLY B 1 166 ? -13.93 43.5 11.039 1 90.56 166 GLY B CA 1
ATOM 6914 C C . GLY B 1 166 ? -13.766 43.906 9.586 1 90.56 166 GLY B C 1
ATOM 6915 O O . GLY B 1 166 ? -13.008 43.281 8.844 1 90.56 166 GLY B O 1
ATOM 6916 N N . PRO B 1 167 ? -14.383 44.938 9.156 1 91.75 167 PRO B N 1
ATOM 6917 C CA . PRO B 1 167 ? -14.484 45.281 7.73 1 91.75 167 PRO B CA 1
ATOM 6918 C C . PRO B 1 167 ? -13.383 46.219 7.273 1 91.75 167 PRO B C 1
ATOM 6920 O O . PRO B 1 167 ? -13.336 46.594 6.102 1 91.75 167 PRO B O 1
ATOM 6923 N N . TYR B 1 168 ? -12.453 46.625 8.102 1 92.69 168 TYR B N 1
ATOM 6924 C CA . TYR B 1 168 ? -11.594 47.781 7.855 1 92.69 168 TYR B CA 1
ATOM 6925 C C . TYR B 1 168 ? -10.305 47.375 7.168 1 92.69 168 TYR B C 1
ATOM 6927 O O . TYR B 1 168 ? -9.477 48.219 6.812 1 92.69 168 TYR B O 1
ATOM 6935 N N . TYR B 1 169 ? -10.117 46.094 6.938 1 94.81 169 TYR B N 1
ATOM 6936 C CA . TYR B 1 169 ? -8.836 45.625 6.422 1 94.81 169 TYR B CA 1
ATOM 6937 C C . TYR B 1 169 ? -9.031 44.719 5.211 1 94.81 169 TYR B C 1
ATOM 6939 O O . TYR B 1 169 ? -9.984 43.938 5.164 1 94.81 169 TYR B O 1
ATOM 6947 N N . ASP B 1 170 ? -8.062 44.844 4.258 1 96 170 ASP B N 1
ATOM 6948 C CA . ASP B 1 170 ? -7.934 43.75 3.291 1 96 170 ASP B CA 1
ATOM 6949 C C . ASP B 1 170 ? -7.41 42.469 3.959 1 96 170 ASP B C 1
ATOM 6951 O O . ASP B 1 170 ? -6.457 42.531 4.742 1 96 170 ASP B O 1
ATOM 6955 N N . LEU B 1 171 ? -8.094 41.438 3.705 1 96.25 171 LEU B N 1
ATOM 6956 C CA . LEU B 1 171 ? -7.574 40.156 4.168 1 96.25 171 LEU B CA 1
ATOM 6957 C C . LEU B 1 171 ? -6.691 39.5 3.1 1 96.25 171 LEU B C 1
ATOM 6959 O O . LEU B 1 171 ? -7.156 39.219 1.991 1 96.25 171 LEU B O 1
ATOM 6963 N N . ILE B 1 172 ? -5.453 39.312 3.467 1 95.5 172 ILE B N 1
ATOM 6964 C CA . ILE B 1 172 ? -4.488 38.75 2.518 1 95.5 172 ILE B CA 1
ATOM 6965 C C . ILE B 1 172 ? -4.094 37.344 2.934 1 95.5 172 ILE B C 1
ATOM 6967 O O . ILE B 1 172 ? -3.441 37.156 3.961 1 95.5 172 ILE B O 1
ATOM 6971 N N . GLY B 1 173 ? -4.559 36.406 2.139 1 93.5 173 GLY B N 1
ATOM 6972 C CA . GLY B 1 173 ? -4.031 35.031 2.258 1 93.5 173 GLY B CA 1
ATOM 6973 C C . GLY B 1 173 ? -2.848 34.781 1.348 1 93.5 173 GLY B C 1
ATOM 6974 O O . GLY B 1 173 ? -2.748 35.375 0.267 1 93.5 173 GLY B O 1
ATOM 6975 N N . PHE B 1 174 ? -1.953 33.906 1.786 1 90.69 174 PHE B N 1
ATOM 6976 C CA . PHE B 1 174 ? -0.805 33.531 0.964 1 90.69 174 PHE B CA 1
ATOM 6977 C C . PHE B 1 174 ? -0.436 32.062 1.17 1 90.69 174 PHE B C 1
ATOM 6979 O O . PHE B 1 174 ? -0.622 31.531 2.26 1 90.69 174 PHE B O 1
ATOM 6986 N N . ASP B 1 175 ? 0.033 31.484 0.122 1 85.38 175 ASP B N 1
ATOM 6987 C CA . ASP B 1 175 ? 0.569 30.125 0.209 1 85.38 175 ASP B CA 1
ATOM 6988 C C . ASP B 1 175 ? 2.072 30.141 0.476 1 85.38 175 ASP B C 1
ATOM 6990 O O . ASP B 1 175 ? 2.846 30.656 -0.332 1 85.38 175 ASP B O 1
ATOM 6994 N N . PRO B 1 176 ? 2.414 29.594 1.559 1 82.81 176 PRO B N 1
ATOM 6995 C CA . PRO B 1 176 ? 3.846 29.625 1.863 1 82.81 176 PRO B CA 1
ATOM 6996 C C . PRO B 1 176 ? 4.691 28.938 0.789 1 82.81 176 PRO B C 1
ATOM 6998 O O . PRO B 1 176 ? 4.184 28.109 0.035 1 82.81 176 PRO B O 1
ATOM 7001 N N . ARG B 1 177 ? 5.949 29.328 0.75 1 79 177 ARG B N 1
ATOM 7002 C CA . ARG B 1 177 ? 6.887 28.766 -0.217 1 79 177 ARG B CA 1
ATOM 7003 C C . ARG B 1 177 ? 6.887 27.234 -0.159 1 79 177 ARG B C 1
ATOM 7005 O O . ARG B 1 177 ? 6.773 26.656 0.92 1 79 177 ARG B O 1
ATOM 7012 N N . GLY B 1 178 ? 7.043 26.531 -1.333 1 70.75 178 GLY B N 1
ATOM 7013 C CA . GLY B 1 178 ? 7.082 25.078 -1.423 1 70.75 178 GLY B CA 1
ATOM 7014 C C . GLY B 1 178 ? 5.723 24.469 -1.699 1 70.75 178 GLY B C 1
ATOM 7015 O O . GLY B 1 178 ? 5.633 23.297 -2.094 1 70.75 178 GLY B O 1
ATOM 7016 N N . MET B 1 179 ? 4.723 25.172 -1.324 1 65.19 179 MET B N 1
ATOM 7017 C CA . MET B 1 179 ? 3.383 24.703 -1.658 1 65.19 179 MET B CA 1
ATOM 7018 C C . MET B 1 179 ? 3.082 24.906 -3.139 1 65.19 179 MET B C 1
ATOM 7020 O O . MET B 1 179 ? 3.535 25.891 -3.732 1 65.19 179 MET B O 1
ATOM 7024 N N . PRO B 1 180 ? 2.484 23.75 -3.744 1 54.69 180 PRO B N 1
ATOM 7025 C CA . PRO B 1 180 ? 2.082 24 -5.129 1 54.69 180 PRO B CA 1
ATOM 7026 C C . PRO B 1 180 ? 1.099 25.156 -5.254 1 54.69 180 PRO B C 1
ATOM 7028 O O . PRO B 1 180 ? 0.271 25.375 -4.363 1 54.69 180 PRO B O 1
ATOM 7031 N N . ILE B 1 181 ? 1.383 25.953 -6.125 1 44 181 ILE B N 1
ATOM 7032 C CA . ILE B 1 181 ? 0.477 27.078 -6.383 1 44 181 ILE B CA 1
ATOM 7033 C C . ILE B 1 181 ? -0.862 26.547 -6.891 1 44 181 ILE B C 1
ATOM 7035 O O . ILE B 1 181 ? -0.926 25.922 -7.957 1 44 181 ILE B O 1
ATOM 7039 N N . PHE B 1 182 ? -1.863 26.125 -6.012 1 39.97 182 PHE B N 1
ATOM 7040 C CA . PHE B 1 182 ? -3.189 25.578 -6.289 1 39.97 182 PHE B CA 1
ATOM 7041 C C . PHE B 1 182 ? -3.793 26.234 -7.523 1 39.97 182 PHE B C 1
ATOM 7043 O O . PHE B 1 182 ? -4.473 25.578 -8.312 1 39.97 182 PHE B O 1
ATOM 7050 N N . GLU B 1 183 ? -4.129 27.578 -7.496 1 39.16 183 GLU B N 1
ATOM 7051 C CA . GLU B 1 183 ? -5.055 28.266 -8.391 1 39.16 183 GLU B CA 1
ATOM 7052 C C . GLU B 1 183 ? -4.352 28.734 -9.656 1 39.16 183 GLU B C 1
ATOM 7054 O O . GLU B 1 183 ? -4.539 29.875 -10.086 1 39.16 183 GLU B O 1
ATOM 7059 N N . LYS B 1 184 ? -3.541 28.031 -10.141 1 38.06 184 LYS B N 1
ATOM 7060 C CA . LYS B 1 184 ? -3.041 28.625 -11.375 1 38.06 184 LYS B CA 1
ATOM 7061 C C . LYS B 1 184 ? -4.078 28.516 -12.492 1 38.06 184 LYS B C 1
ATOM 7063 O O . LYS B 1 184 ? -4.836 27.547 -12.555 1 38.06 184 LYS B O 1
ATOM 7068 N N . PRO B 1 185 ? -4.273 29.562 -13.133 1 31.52 185 PRO B N 1
ATOM 7069 C CA . PRO B 1 185 ? -5.012 29.422 -14.391 1 31.52 185 PRO B CA 1
ATOM 7070 C C . PRO B 1 185 ? -4.523 28.25 -15.234 1 31.52 185 PRO B C 1
ATOM 7072 O O . PRO B 1 185 ? -3.348 27.891 -15.172 1 31.52 185 PRO B O 1
ATOM 7075 N N . LYS B 1 186 ? -5.359 27.469 -15.648 1 34.91 186 LYS B N 1
ATOM 7076 C CA . LYS B 1 186 ? -5.148 26.312 -16.5 1 34.91 186 LYS B CA 1
ATOM 7077 C C . LYS B 1 186 ? -3.896 26.484 -17.359 1 34.91 186 LYS B C 1
ATOM 7079 O O . LYS B 1 186 ? -3.428 25.531 -17.984 1 34.91 186 LYS B O 1
ATOM 7084 N N . THR B 1 187 ? -3.57 27.594 -17.766 1 30.78 187 THR B N 1
ATOM 7085 C CA . THR B 1 187 ? -2.543 27.828 -18.781 1 30.78 187 THR B CA 1
ATOM 7086 C C . THR B 1 187 ? -1.149 27.719 -18.172 1 30.78 187 THR B C 1
ATOM 7088 O O . THR B 1 187 ? -0.145 27.891 -18.859 1 30.78 187 THR B O 1
ATOM 7091 N N . SER B 1 188 ? -1.021 28.062 -16.953 1 31.06 188 SER B N 1
ATOM 7092 C CA . SER B 1 188 ? 0.365 28.312 -16.562 1 31.06 188 SER B CA 1
ATOM 7093 C C . SER B 1 188 ? 1.133 27.016 -16.375 1 31.06 188 SER B C 1
ATOM 7095 O O . SER B 1 188 ? 0.666 26.109 -15.688 1 31.06 188 SER B O 1
ATOM 7097 N N . THR B 1 189 ? 1.978 26.656 -17.234 1 31.5 189 THR B N 1
ATOM 7098 C CA . THR B 1 189 ? 3.068 25.688 -17.344 1 31.5 189 THR B CA 1
ATOM 7099 C C . THR B 1 189 ? 3.994 25.797 -16.125 1 31.5 189 THR B C 1
ATOM 7101 O O . THR B 1 189 ? 5.148 25.375 -16.188 1 31.5 189 THR B O 1
ATOM 7104 N N . HIS B 1 190 ? 3.639 26.594 -15.234 1 31.44 190 HIS B N 1
ATOM 7105 C CA . HIS B 1 190 ? 4.738 26.703 -14.281 1 31.44 190 HIS B CA 1
ATOM 7106 C C . HIS B 1 190 ? 5.141 25.344 -13.742 1 31.44 190 HIS B C 1
ATOM 7108 O O . HIS B 1 190 ? 4.277 24.531 -13.383 1 31.44 190 HIS B O 1
ATOM 7114 N N . THR B 1 191 ? 6.332 25.016 -13.984 1 34.03 191 THR B N 1
ATOM 7115 C CA . THR B 1 191 ? 7.227 23.891 -13.742 1 34.03 191 THR B CA 1
ATOM 7116 C C . THR B 1 191 ? 7.23 23.5 -12.266 1 34.03 191 THR B C 1
ATOM 7118 O O . THR B 1 191 ? 7.668 22.406 -11.906 1 34.03 191 THR B O 1
ATOM 7121 N N . GLN B 1 192 ? 7.059 24.562 -11.523 1 34.41 192 GLN B N 1
ATOM 7122 C CA . GLN B 1 192 ? 7.348 24.156 -10.148 1 34.41 192 GLN B CA 1
ATOM 7123 C C . GLN B 1 192 ? 6.352 23.125 -9.656 1 34.41 192 GLN B C 1
ATOM 7125 O O . GLN B 1 192 ? 6.602 22.438 -8.664 1 34.41 192 GLN B O 1
ATOM 7130 N N . ASP B 1 193 ? 5.156 23.219 -10.164 1 37.09 193 ASP B N 1
ATOM 7131 C CA . ASP B 1 193 ? 4.07 22.375 -9.695 1 37.09 193 ASP B CA 1
ATOM 7132 C C . ASP B 1 193 ? 4.406 20.891 -9.891 1 37.09 193 ASP B C 1
ATOM 7134 O O . ASP B 1 193 ? 3.787 20.016 -9.273 1 37.09 193 ASP B O 1
ATOM 7138 N N . ARG B 1 194 ? 5.387 20.797 -10.719 1 38.66 194 ARG B N 1
ATOM 7139 C CA . ARG B 1 194 ? 5.664 19.438 -11.172 1 38.66 194 ARG B CA 1
ATOM 7140 C C . ARG B 1 194 ? 6.613 18.734 -10.203 1 38.66 194 ARG B C 1
ATOM 7142 O O . ARG B 1 194 ? 6.914 17.547 -10.383 1 38.66 194 ARG B O 1
ATOM 7149 N N . TYR B 1 195 ? 7.109 19.766 -9.43 1 39.38 195 TYR B N 1
ATOM 7150 C CA . TYR B 1 195 ? 8.18 19.109 -8.688 1 39.38 195 TYR B CA 1
ATOM 7151 C C . TYR B 1 195 ? 7.652 17.938 -7.867 1 39.38 195 TYR B C 1
ATOM 7153 O O . TYR B 1 195 ? 8.367 16.969 -7.621 1 39.38 195 TYR B O 1
ATOM 7161 N N . TRP B 1 196 ? 6.324 18.203 -7.422 1 42.81 196 TRP B N 1
ATOM 7162 C CA . TRP B 1 196 ? 5.832 17.094 -6.609 1 42.81 196 TRP B CA 1
ATOM 7163 C C . TRP B 1 196 ? 5.008 16.125 -7.453 1 42.81 196 TRP B C 1
ATOM 7165 O O . TRP B 1 196 ? 4.613 15.062 -6.977 1 42.81 196 TRP B O 1
ATOM 7175 N N . ALA B 1 197 ? 4.59 16.609 -8.633 1 41.22 197 ALA B N 1
ATOM 7176 C CA . ALA B 1 197 ? 3.537 15.961 -9.406 1 41.22 197 ALA B CA 1
ATOM 7177 C C . ALA B 1 197 ? 3.924 14.531 -9.75 1 41.22 197 ALA B C 1
ATOM 7179 O O . ALA B 1 197 ? 3.061 13.648 -9.844 1 41.22 197 ALA B O 1
ATOM 7180 N N . ASP B 1 198 ? 5.176 14.297 -10.086 1 46.66 198 ASP B N 1
ATOM 7181 C CA . ASP B 1 198 ? 5.371 13.047 -10.82 1 46.66 198 ASP B CA 1
ATOM 7182 C C . ASP B 1 198 ? 5.551 11.867 -9.859 1 46.66 198 ASP B C 1
ATOM 7184 O O . ASP B 1 198 ? 6.023 10.805 -10.258 1 46.66 198 ASP B O 1
ATOM 7188 N N . ASN B 1 199 ? 5.219 12.164 -8.586 1 53.91 199 ASN B N 1
ATOM 7189 C CA . ASN B 1 199 ? 5.609 10.977 -7.84 1 53.91 199 ASN B CA 1
ATOM 7190 C C . ASN B 1 199 ? 4.406 10.102 -7.508 1 53.91 199 ASN B C 1
ATOM 7192 O O . ASN B 1 199 ? 3.441 10.57 -6.898 1 53.91 199 ASN B O 1
ATOM 7196 N N . ASP B 1 200 ? 4.363 9.023 -8.18 1 63.62 200 ASP B N 1
ATOM 7197 C CA . ASP B 1 200 ? 3.43 7.953 -7.832 1 63.62 200 ASP B CA 1
ATOM 7198 C C . ASP B 1 200 ? 3.49 7.637 -6.34 1 63.62 200 ASP B C 1
ATOM 7200 O O . ASP B 1 200 ? 4.516 7.168 -5.84 1 63.62 200 ASP B O 1
ATOM 7204 N N . GLY B 1 201 ? 2.561 8.172 -5.586 1 71.38 201 GLY B N 1
ATOM 7205 C CA . GLY B 1 201 ? 2.484 7.98 -4.148 1 71.38 201 GLY B CA 1
ATOM 7206 C C . GLY B 1 201 ? 1.957 6.613 -3.754 1 71.38 201 GLY B C 1
ATOM 7207 O O . GLY B 1 201 ? 1.59 6.395 -2.598 1 71.38 201 GLY B O 1
ATOM 7208 N N . THR B 1 202 ? 2.014 5.629 -4.633 1 76.88 202 THR B N 1
ATOM 7209 C CA . THR B 1 202 ? 1.408 4.328 -4.375 1 76.88 202 THR B CA 1
ATOM 7210 C C . THR B 1 202 ? 2.166 3.584 -3.281 1 76.88 202 THR B C 1
ATOM 7212 O O . THR B 1 202 ? 1.61 2.705 -2.621 1 76.88 202 THR B O 1
ATOM 7215 N N . TYR B 1 203 ? 3.375 4.008 -2.98 1 80.38 203 TYR B N 1
ATOM 7216 C CA . TYR B 1 203 ? 4.191 3.326 -1.983 1 80.38 203 TYR B CA 1
ATOM 7217 C C . TYR B 1 203 ? 3.707 3.643 -0.574 1 80.38 203 TYR B C 1
ATOM 7219 O O . TYR B 1 203 ? 4.113 2.988 0.39 1 80.38 203 TYR B O 1
ATOM 7227 N N . THR B 1 204 ? 2.799 4.566 -0.456 1 84.06 204 THR B N 1
ATOM 7228 C CA . THR B 1 204 ? 2.264 4.891 0.861 1 84.06 204 THR B CA 1
ATOM 7229 C C . THR B 1 204 ? 0.878 4.277 1.048 1 84.06 204 THR B C 1
ATOM 7231 O O . THR B 1 204 ? 0.237 4.484 2.08 1 84.06 204 THR B O 1
ATOM 7234 N N . ALA B 1 205 ? 0.465 3.561 0.01 1 82.69 205 ALA B N 1
ATOM 7235 C CA . ALA B 1 205 ? -0.875 2.98 0.076 1 82.69 205 ALA B CA 1
ATOM 7236 C C . ALA B 1 205 ? -0.916 1.801 1.042 1 82.69 205 ALA B C 1
ATOM 7238 O O . ALA B 1 205 ? 0.024 1.003 1.098 1 82.69 205 ALA B O 1
ATOM 7239 N N . ALA B 1 206 ? -1.953 1.729 1.84 1 86.62 206 ALA B N 1
ATOM 7240 C CA . ALA B 1 206 ? -2.309 0.574 2.662 1 86.62 206 ALA B CA 1
ATOM 7241 C C . ALA B 1 206 ? -1.311 0.385 3.801 1 86.62 206 ALA B C 1
ATOM 7243 O O . ALA B 1 206 ? -1.214 -0.703 4.375 1 86.62 206 ALA B O 1
ATOM 7244 N N . VAL B 1 207 ? -0.45 1.386 3.998 1 90 207 VAL B N 1
ATOM 7245 C CA . VAL B 1 207 ? 0.507 1.321 5.098 1 90 207 VAL B CA 1
ATOM 7246 C C . VAL B 1 207 ? 0.201 2.418 6.113 1 90 207 VAL B C 1
ATOM 7248 O O . VAL B 1 207 ? -0.871 3.027 6.078 1 90 207 VAL B O 1
ATOM 7251 N N . VAL B 1 208 ? 1.099 2.623 7.051 1 90.88 208 VAL B N 1
ATOM 7252 C CA . VAL B 1 208 ? 0.796 3.41 8.242 1 90.88 208 VAL B CA 1
ATOM 7253 C C . VAL B 1 208 ? 0.543 4.863 7.848 1 90.88 208 VAL B C 1
ATOM 7255 O O . VAL B 1 208 ? -0.222 5.57 8.508 1 90.88 208 VAL B O 1
ATOM 7258 N N . PHE B 1 209 ? 1.084 5.367 6.746 1 88.38 209 PHE B N 1
ATOM 7259 C CA . PHE B 1 209 ? 0.893 6.754 6.344 1 88.38 209 PHE B CA 1
ATOM 7260 C C . PHE B 1 209 ? -0.518 6.973 5.809 1 88.38 209 PHE B C 1
ATOM 7262 O O . PHE B 1 209 ? -1.034 8.094 5.844 1 88.38 209 PHE B O 1
ATOM 7269 N N . GLU B 1 210 ? -1.146 5.922 5.352 1 87.81 210 GLU B N 1
ATOM 7270 C CA . GLU B 1 210 ? -2.504 6.027 4.832 1 87.81 210 GLU B CA 1
ATOM 7271 C C . GLU B 1 210 ? -3.525 5.504 5.836 1 87.81 210 GLU B C 1
ATOM 7273 O O . GLU B 1 210 ? -4.59 6.098 6.012 1 87.81 210 GLU B O 1
ATOM 7278 N N . LEU B 1 211 ? -3.15 4.438 6.516 1 90.94 211 LEU B N 1
ATOM 7279 C CA . LEU B 1 211 ? -4.145 3.76 7.336 1 90.94 211 LEU B CA 1
ATOM 7280 C C . LEU B 1 211 ? -3.934 4.066 8.812 1 90.94 211 LEU B C 1
ATOM 7282 O O . LEU B 1 211 ? -4.723 3.641 9.656 1 90.94 211 LEU B O 1
ATOM 7286 N N . GLY B 1 212 ? -2.889 4.781 9.156 1 91.69 212 GLY B N 1
ATOM 7287 C CA . GLY B 1 212 ? -2.639 5.16 10.539 1 91.69 212 GLY B CA 1
ATOM 7288 C C . GLY B 1 212 ? -1.916 4.086 11.336 1 91.69 212 GLY B C 1
ATOM 7289 O O . GLY B 1 212 ? -1.913 2.918 10.945 1 91.69 212 GLY B O 1
ATOM 7290 N N . HIS B 1 213 ? -1.307 4.484 12.461 1 93.75 213 HIS B N 1
ATOM 7291 C CA . HIS B 1 213 ? -0.694 3.557 13.406 1 93.75 213 HIS B CA 1
ATOM 7292 C C . HIS B 1 213 ? -1.746 2.904 14.297 1 93.75 213 HIS B C 1
ATOM 7294 O O . HIS B 1 213 ? -2.643 3.582 14.805 1 93.75 213 HIS B O 1
ATOM 7300 N N . ALA B 1 214 ? -1.647 1.654 14.414 1 93.75 214 ALA B N 1
ATOM 7301 C CA . ALA B 1 214 ? -2.518 0.969 15.367 1 93.75 214 ALA B CA 1
ATOM 7302 C C . ALA B 1 214 ? -1.917 0.99 16.766 1 93.75 214 ALA B C 1
ATOM 7304 O O . ALA B 1 214 ? -0.702 0.865 16.938 1 93.75 214 ALA B O 1
ATOM 7305 N N . GLN B 1 215 ? -2.721 1.269 17.656 1 93.5 215 GLN B N 1
ATOM 7306 C CA . GLN B 1 215 ? -2.357 1.051 19.047 1 93.5 215 GLN B CA 1
ATOM 7307 C C . GLN B 1 215 ? -2.855 -0.305 19.531 1 93.5 215 GLN B C 1
ATOM 7309 O O . GLN B 1 215 ? -4.051 -0.483 19.766 1 93.5 215 GLN B O 1
ATOM 7314 N N . PRO B 1 216 ? -1.926 -1.261 19.672 1 91.56 216 PRO B N 1
ATOM 7315 C CA . PRO B 1 216 ? -2.361 -2.586 20.125 1 91.56 216 PRO B CA 1
ATOM 7316 C C . PRO B 1 216 ? -3.08 -2.545 21.469 1 91.56 216 PRO B C 1
ATOM 7318 O O . PRO B 1 216 ? -2.734 -1.735 22.328 1 91.56 216 PRO B O 1
ATOM 7321 N N . PRO B 1 217 ? -3.973 -3.555 21.469 1 86.75 217 PRO B N 1
ATOM 7322 C CA . PRO B 1 217 ? -4.566 -3.676 22.797 1 86.75 217 PRO B CA 1
ATOM 7323 C C . PRO B 1 217 ? -3.543 -4.047 23.875 1 86.75 217 PRO B C 1
ATOM 7325 O O . PRO B 1 217 ? -2.51 -4.645 23.562 1 86.75 217 PRO B O 1
ATOM 7328 N N . ASN B 1 218 ? -3.555 -3.672 25.031 1 79.31 218 ASN B N 1
ATOM 7329 C CA . ASN B 1 218 ? -2.725 -4.047 26.172 1 79.31 218 ASN B CA 1
ATOM 7330 C C . ASN B 1 218 ? -1.422 -3.252 26.203 1 79.31 218 ASN B C 1
ATOM 7332 O O . ASN B 1 218 ? -0.441 -3.682 26.812 1 79.31 218 ASN B O 1
ATOM 7336 N N . THR B 1 219 ? -1.319 -2.293 25.391 1 82.56 219 THR B N 1
ATOM 7337 C CA . THR B 1 219 ? -0.14 -1.436 25.422 1 82.56 219 THR B CA 1
ATOM 7338 C C . THR B 1 219 ? 0.126 -0.936 26.844 1 82.56 219 THR B C 1
ATOM 7340 O O . THR B 1 219 ? 1.28 -0.754 27.234 1 82.56 219 THR B O 1
ATOM 7343 N N . THR B 1 220 ? -0.955 -0.751 27.641 1 74.25 220 THR B N 1
ATOM 7344 C CA . THR B 1 220 ? -0.863 -0.169 28.984 1 74.25 220 THR B CA 1
ATOM 7345 C C . THR B 1 220 ? -0.958 -1.253 30.047 1 74.25 220 THR B C 1
ATOM 7347 O O . THR B 1 220 ? -1.08 -0.949 31.234 1 74.25 220 THR B O 1
ATOM 7350 N N . VAL B 1 221 ? -0.856 -2.418 29.797 1 64.25 221 VAL B N 1
ATOM 7351 C CA . VAL B 1 221 ? -1.189 -3.453 30.781 1 64.25 221 VAL B CA 1
ATOM 7352 C C . VAL B 1 221 ? -0.239 -3.365 31.969 1 64.25 221 VAL B C 1
ATOM 7354 O O . VAL B 1 221 ? 0.982 -3.396 31.797 1 64.25 221 VAL B O 1
ATOM 7357 N N . SER B 1 222 ? -0.817 -3.121 33.031 1 67.5 222 SER B N 1
ATOM 7358 C CA . SER B 1 222 ? -0.094 -2.943 34.281 1 67.5 222 SER B CA 1
ATOM 7359 C C . SER B 1 222 ? 0.118 -4.273 35 1 67.5 222 SER B C 1
ATOM 7361 O O . SER B 1 222 ? 1.034 -4.41 35.812 1 67.5 222 SER B O 1
ATOM 7363 N N . SER B 1 223 ? -0.596 -5.285 34.531 1 70 223 SER B N 1
ATOM 7364 C CA . SER B 1 223 ? -0.48 -6.578 35.188 1 70 223 SER B CA 1
ATOM 7365 C C . SER B 1 223 ? 0.911 -7.176 35 1 70 223 SER B C 1
ATOM 7367 O O . SER B 1 223 ? 1.547 -6.965 33.969 1 70 223 SER B O 1
ATOM 7369 N N . SER B 1 224 ? 1.426 -7.789 36.031 1 75.75 224 SER B N 1
ATOM 7370 C CA . SER B 1 224 ? 2.748 -8.398 35.969 1 75.75 224 SER B CA 1
ATOM 7371 C C . SER B 1 224 ? 2.652 -9.898 35.719 1 75.75 224 SER B C 1
ATOM 7373 O O . SER B 1 224 ? 3.65 -10.617 35.812 1 75.75 224 SER B O 1
ATOM 7375 N N . SER B 1 225 ? 1.477 -10.398 35.438 1 77.81 225 SER B N 1
ATOM 7376 C CA . SER B 1 225 ? 1.359 -11.805 35.062 1 77.81 225 SER B CA 1
ATOM 7377 C C . SER B 1 225 ? 2.168 -12.125 33.812 1 77.81 225 SER B C 1
ATOM 7379 O O . SER B 1 225 ? 2.5 -11.234 33.031 1 77.81 225 SER B O 1
ATOM 7381 N N . SER B 1 226 ? 2.572 -13.383 33.75 1 75.06 226 SER B N 1
ATOM 7382 C CA . SER B 1 226 ? 3.336 -13.836 32.594 1 75.06 226 SER B CA 1
ATOM 7383 C C . SER B 1 226 ? 2.592 -13.547 31.297 1 75.06 226 SER B C 1
ATOM 7385 O O . SER B 1 226 ? 3.186 -13.07 30.328 1 75.06 226 SER B O 1
ATOM 7387 N N . ASP B 1 227 ? 1.295 -13.734 31.359 1 74.5 227 ASP B N 1
ATOM 7388 C CA . ASP B 1 227 ? 0.473 -13.492 30.172 1 74.5 227 ASP B CA 1
ATOM 7389 C C . ASP B 1 227 ? 0.446 -12.008 29.828 1 74.5 227 ASP B C 1
ATOM 7391 O O . ASP B 1 227 ? 0.498 -11.641 28.641 1 74.5 227 ASP B O 1
ATOM 7395 N N . ALA B 1 228 ? 0.425 -11.281 30.891 1 79.12 228 ALA B N 1
ATOM 7396 C CA . ALA B 1 228 ? 0.396 -9.836 30.688 1 79.12 228 ALA B CA 1
ATOM 7397 C C . ALA B 1 228 ? 1.723 -9.328 30.125 1 79.12 228 ALA B C 1
ATOM 7399 O O . ALA B 1 228 ? 1.745 -8.445 29.266 1 79.12 228 ALA B O 1
ATOM 7400 N N . LEU B 1 229 ? 2.773 -9.898 30.609 1 78.12 229 LEU B N 1
ATOM 7401 C CA . LEU B 1 229 ? 4.094 -9.508 30.141 1 78.12 229 LEU B CA 1
ATOM 7402 C C . LEU B 1 229 ? 4.277 -9.883 28.672 1 78.12 229 LEU B C 1
ATOM 7404 O O . LEU B 1 229 ? 4.828 -9.102 27.891 1 78.12 229 LEU B O 1
ATOM 7408 N N . ILE B 1 230 ? 3.756 -11.008 28.328 1 76.94 230 ILE B N 1
ATOM 7409 C CA . ILE B 1 230 ? 3.844 -11.461 26.953 1 76.94 230 ILE B CA 1
ATOM 7410 C C . ILE B 1 230 ? 2.998 -10.562 26.047 1 76.94 230 ILE B C 1
ATOM 7412 O O . ILE B 1 230 ? 3.434 -10.172 24.969 1 76.94 230 ILE B O 1
ATOM 7416 N N . SER B 1 231 ? 1.865 -10.266 26.547 1 80.25 231 SER B N 1
ATOM 7417 C CA . SER B 1 231 ? 0.967 -9.406 25.781 1 80.25 231 SER B CA 1
ATOM 7418 C C . SER B 1 231 ? 1.562 -8.016 25.578 1 80.25 231 SER B C 1
ATOM 7420 O O . SER B 1 231 ? 1.426 -7.422 24.516 1 80.25 231 SER B O 1
ATOM 7422 N N . ARG B 1 232 ? 2.201 -7.535 26.578 1 84.25 232 ARG B N 1
ATOM 7423 C CA . ARG B 1 232 ? 2.834 -6.223 26.5 1 84.25 232 ARG B CA 1
ATOM 7424 C C . ARG B 1 232 ? 4.004 -6.234 25.516 1 84.25 232 ARG B C 1
ATOM 7426 O O . ARG B 1 232 ? 4.215 -5.27 24.781 1 84.25 232 ARG B O 1
ATOM 7433 N N . GLN B 1 233 ? 4.723 -7.273 25.641 1 83.75 233 GLN B N 1
ATOM 7434 C CA . GLN B 1 233 ? 5.84 -7.391 24.719 1 83.75 233 GLN B CA 1
ATOM 7435 C C . GLN B 1 233 ? 5.355 -7.457 23.266 1 83.75 233 GLN B C 1
ATOM 7437 O O . GLN B 1 233 ? 5.949 -6.844 22.375 1 83.75 233 GLN B O 1
ATOM 7442 N N . ARG B 1 234 ? 4.277 -8.164 23.078 1 85 234 ARG B N 1
ATOM 7443 C CA . ARG B 1 234 ? 3.688 -8.258 21.75 1 85 234 ARG B CA 1
ATOM 7444 C C . ARG B 1 234 ? 3.256 -6.883 21.25 1 85 234 ARG B C 1
ATOM 7446 O O . ARG B 1 234 ? 3.492 -6.535 20.094 1 85 234 ARG B O 1
ATOM 7453 N N . ALA B 1 235 ? 2.633 -6.223 22.109 1 89.69 235 ALA B N 1
ATOM 7454 C CA . ALA B 1 235 ? 2.197 -4.875 21.766 1 89.69 235 ALA B CA 1
ATOM 7455 C C . ALA B 1 235 ? 3.387 -3.99 21.406 1 89.69 235 ALA B C 1
ATOM 7457 O O . ALA B 1 235 ? 3.357 -3.277 20.391 1 89.69 235 ALA B O 1
ATOM 7458 N N . PHE B 1 236 ? 4.426 -4.051 22.172 1 90.06 236 PHE B N 1
ATOM 7459 C CA . PHE B 1 236 ? 5.633 -3.268 21.953 1 90.06 236 PHE B CA 1
ATOM 7460 C C . PHE B 1 236 ? 6.25 -3.615 20.594 1 90.06 236 PHE B C 1
ATOM 7462 O O . PHE B 1 236 ? 6.613 -2.723 19.828 1 90.06 236 PHE B O 1
ATOM 7469 N N . ASP B 1 237 ? 6.32 -4.875 20.312 1 88.5 237 ASP B N 1
ATOM 7470 C CA . ASP B 1 237 ? 6.957 -5.324 19.078 1 88.5 237 ASP B CA 1
ATOM 7471 C C . ASP B 1 237 ? 6.148 -4.898 17.859 1 88.5 237 ASP B C 1
ATOM 7473 O O . ASP B 1 237 ? 6.715 -4.605 16.812 1 88.5 237 ASP B O 1
ATOM 7477 N N . ASP B 1 238 ? 4.871 -4.938 17.984 1 91.5 238 ASP B N 1
ATOM 7478 C CA . ASP B 1 238 ? 4.027 -4.445 16.891 1 91.5 238 ASP B CA 1
ATOM 7479 C C . ASP B 1 238 ? 4.277 -2.961 16.641 1 91.5 238 ASP B C 1
ATOM 7481 O O . ASP B 1 238 ? 4.375 -2.535 15.484 1 91.5 238 ASP B O 1
ATOM 7485 N N . ILE B 1 239 ? 4.387 -2.195 17.672 1 93.56 239 ILE B N 1
ATOM 7486 C CA . ILE B 1 239 ? 4.66 -0.769 17.547 1 93.56 239 ILE B CA 1
ATOM 7487 C C . ILE B 1 239 ? 6.035 -0.565 16.906 1 93.56 239 ILE B C 1
ATOM 7489 O O . ILE B 1 239 ? 6.207 0.312 16.047 1 93.56 239 ILE B O 1
ATOM 7493 N N . VAL B 1 240 ? 7.016 -1.361 17.281 1 92.5 240 VAL B N 1
ATOM 7494 C CA . VAL B 1 240 ? 8.344 -1.282 16.672 1 92.5 240 VAL B CA 1
ATOM 7495 C C . VAL B 1 240 ? 8.25 -1.501 15.172 1 92.5 240 VAL B C 1
ATOM 7497 O O . VAL B 1 240 ? 8.844 -0.75 14.391 1 92.5 240 VAL B O 1
ATOM 7500 N N . ALA B 1 241 ? 7.512 -2.525 14.773 1 91.75 241 ALA B N 1
ATOM 7501 C CA . ALA B 1 241 ? 7.367 -2.826 13.352 1 91.75 241 ALA B CA 1
ATOM 7502 C C . ALA B 1 241 ? 6.727 -1.658 12.609 1 91.75 241 ALA B C 1
ATOM 7504 O O . ALA B 1 241 ? 7.137 -1.323 11.492 1 91.75 241 ALA B O 1
ATOM 7505 N N . GLN B 1 242 ? 5.754 -1.081 13.203 1 93.88 242 GLN B N 1
ATOM 7506 C CA . GLN B 1 242 ? 5.09 0.069 12.594 1 93.88 242 GLN B CA 1
ATOM 7507 C C . GLN B 1 242 ? 6.055 1.243 12.445 1 93.88 242 GLN B C 1
ATOM 7509 O O . GLN B 1 242 ? 6.062 1.921 11.414 1 93.88 242 GLN B O 1
ATOM 7514 N N . GLN B 1 243 ? 6.863 1.461 13.492 1 94.94 243 GLN B N 1
ATOM 7515 C CA . GLN B 1 243 ? 7.836 2.551 13.445 1 94.94 243 GLN B CA 1
ATOM 7516 C C . GLN B 1 243 ? 8.914 2.283 12.398 1 94.94 243 GLN B C 1
ATOM 7518 O O . GLN B 1 243 ? 9.406 3.213 11.75 1 94.94 243 GLN B O 1
ATOM 7523 N N . ARG B 1 244 ? 9.281 1.074 12.25 1 94.06 244 ARG B N 1
ATOM 7524 C CA . ARG B 1 244 ? 10.234 0.697 11.211 1 94.06 244 ARG B CA 1
ATOM 7525 C C . ARG B 1 244 ? 9.703 1.046 9.828 1 94.06 244 ARG B C 1
ATOM 7527 O O . ARG B 1 244 ? 10.43 1.594 8.992 1 94.06 244 ARG B O 1
ATOM 7534 N N . GLN B 1 245 ? 8.5 0.679 9.594 1 93 245 GLN B N 1
ATOM 7535 C CA . GLN B 1 245 ? 7.855 1.014 8.328 1 93 245 GLN B CA 1
ATOM 7536 C C . GLN B 1 245 ? 7.785 2.525 8.133 1 93 245 GLN B C 1
ATOM 7538 O O . GLN B 1 245 ? 8.086 3.029 7.047 1 93 245 GLN B O 1
ATOM 7543 N N . ALA B 1 246 ? 7.398 3.254 9.148 1 94.75 246 ALA B N 1
ATOM 7544 C CA . ALA B 1 246 ? 7.293 4.711 9.07 1 94.75 246 ALA B CA 1
ATOM 7545 C C . ALA B 1 246 ? 8.641 5.336 8.719 1 94.75 246 ALA B C 1
ATOM 7547 O O . ALA B 1 246 ? 8.711 6.242 7.883 1 94.75 246 ALA B O 1
ATOM 7548 N N . LEU B 1 247 ? 9.711 4.879 9.367 1 95.94 247 LEU B N 1
ATOM 7549 C CA . LEU B 1 247 ? 11.047 5.422 9.117 1 95.94 247 LEU B CA 1
ATOM 7550 C C . LEU B 1 247 ? 11.469 5.164 7.672 1 95.94 247 LEU B C 1
ATOM 7552 O O . LEU B 1 247 ? 12.07 6.035 7.035 1 95.94 247 LEU B O 1
ATOM 7556 N N . ALA B 1 248 ? 11.125 3.988 7.152 1 94.25 248 ALA B N 1
ATOM 7557 C CA . ALA B 1 248 ? 11.422 3.695 5.75 1 94.25 248 ALA B CA 1
ATOM 7558 C C . ALA B 1 248 ? 10.672 4.648 4.824 1 94.25 248 ALA B C 1
ATOM 7560 O O . ALA B 1 248 ? 11.219 5.098 3.814 1 94.25 248 ALA B O 1
ATOM 7561 N N . LEU B 1 249 ? 9.477 4.91 5.148 1 92.31 249 LEU B N 1
ATOM 7562 C CA . LEU B 1 249 ? 8.656 5.812 4.352 1 92.31 249 LEU B CA 1
ATOM 7563 C C . LEU B 1 249 ? 9.203 7.234 4.402 1 92.31 249 LEU B C 1
ATOM 7565 O O . LEU B 1 249 ? 9.32 7.895 3.371 1 92.31 249 LEU B O 1
ATOM 7569 N N . PHE B 1 250 ? 9.547 7.699 5.609 1 93.69 250 PHE B N 1
ATOM 7570 C CA . PHE B 1 250 ? 10.125 9.031 5.77 1 93.69 250 PHE B CA 1
ATOM 7571 C C . PHE B 1 250 ? 11.414 9.156 4.965 1 93.69 250 PHE B C 1
ATOM 7573 O O . PHE B 1 250 ? 11.625 10.164 4.281 1 93.69 250 PHE B O 1
ATOM 7580 N N . GLU B 1 251 ? 12.242 8.172 5.09 1 94.56 251 GLU B N 1
ATOM 7581 C CA . GLU B 1 251 ? 13.508 8.211 4.363 1 94.56 251 GLU B CA 1
ATOM 7582 C C . GLU B 1 251 ? 13.281 8.234 2.854 1 94.56 251 GLU B C 1
ATOM 7584 O O . GLU B 1 251 ? 13.93 8.984 2.129 1 94.56 251 GLU B O 1
ATOM 7589 N N . THR B 1 252 ? 12.359 7.41 2.414 1 91.12 252 THR B N 1
ATOM 7590 C CA . THR B 1 252 ? 12.016 7.379 0.996 1 91.12 252 THR B CA 1
ATOM 7591 C C . THR B 1 252 ? 11.516 8.742 0.53 1 91.12 252 THR B C 1
ATOM 7593 O O . THR B 1 252 ? 11.945 9.242 -0.512 1 91.12 252 THR B O 1
ATOM 7596 N N . GLN B 1 253 ? 10.688 9.359 1.313 1 87.56 253 GLN B N 1
ATOM 7597 C CA . GLN B 1 253 ? 10.133 10.656 0.962 1 87.56 253 GLN B CA 1
ATOM 7598 C C . GLN B 1 253 ? 11.227 11.727 0.935 1 87.56 253 GLN B C 1
ATOM 7600 O O . GLN B 1 253 ? 11.25 12.57 0.035 1 87.56 253 GLN B O 1
ATOM 7605 N N . ALA B 1 254 ? 12.062 11.727 1.903 1 91 254 ALA B N 1
ATOM 7606 C CA . ALA B 1 254 ? 13.148 12.695 1.956 1 91 254 ALA B CA 1
ATOM 7607 C C . ALA B 1 254 ? 14.055 12.57 0.734 1 91 254 ALA B C 1
ATOM 7609 O O . ALA B 1 254 ? 14.398 13.57 0.106 1 91 254 ALA B O 1
ATOM 7610 N N . LYS B 1 255 ? 14.383 11.375 0.392 1 90.56 255 LYS B N 1
ATOM 7611 C CA . LYS B 1 255 ? 15.242 11.141 -0.764 1 90.56 255 LYS B CA 1
ATOM 7612 C C . LYS B 1 255 ? 14.547 11.539 -2.061 1 90.56 255 LYS B C 1
ATOM 7614 O O . LYS B 1 255 ? 15.188 12.055 -2.982 1 90.56 255 LYS B O 1
ATOM 7619 N N . LEU B 1 256 ? 13.305 11.258 -2.141 1 85.06 256 LEU B N 1
ATOM 7620 C CA . LEU B 1 256 ? 12.531 11.656 -3.312 1 85.06 256 LEU B CA 1
ATOM 7621 C C . LEU B 1 256 ? 12.5 13.172 -3.457 1 85.06 256 LEU B C 1
ATOM 7623 O O . LEU B 1 256 ? 12.617 13.695 -4.57 1 85.06 256 LEU B O 1
ATOM 7627 N N . CYS B 1 257 ? 12.281 13.812 -2.373 1 82.38 257 CYS B N 1
ATOM 7628 C CA . CYS B 1 257 ? 12.281 15.273 -2.398 1 82.38 257 CYS B CA 1
ATOM 7629 C C . CYS B 1 257 ? 13.633 15.805 -2.869 1 82.38 257 CYS B C 1
ATOM 7631 O O . CYS B 1 257 ? 13.688 16.734 -3.676 1 82.38 257 CYS B O 1
ATOM 7633 N N . THR B 1 258 ? 14.695 15.227 -2.402 1 84.75 258 THR B N 1
ATOM 7634 C CA . THR B 1 258 ? 16.031 15.633 -2.801 1 84.75 258 THR B CA 1
ATOM 7635 C C . THR B 1 258 ? 16.234 15.445 -4.301 1 84.75 258 THR B C 1
ATOM 7637 O O . THR B 1 258 ? 16.812 16.297 -4.969 1 84.75 258 THR B O 1
ATOM 7640 N N . LYS B 1 259 ? 15.719 14.398 -4.773 1 81.81 259 LYS B N 1
ATOM 7641 C CA . LYS B 1 259 ? 15.859 14.078 -6.188 1 81.81 259 LYS B CA 1
ATOM 7642 C C . LYS B 1 259 ? 15.023 15.016 -7.055 1 81.81 259 LYS B C 1
ATOM 7644 O O . LYS B 1 259 ? 15.477 15.453 -8.117 1 81.81 259 LYS B O 1
ATOM 7649 N N . ASN B 1 260 ? 13.891 15.328 -6.625 1 75.31 260 ASN B N 1
ATOM 7650 C CA . ASN B 1 260 ? 12.914 16 -7.473 1 75.31 260 ASN B CA 1
ATOM 7651 C C . ASN B 1 260 ? 13.102 17.516 -7.434 1 75.31 260 ASN B C 1
ATOM 7653 O O . ASN B 1 260 ? 12.609 18.234 -8.312 1 75.31 260 ASN B O 1
ATOM 7657 N N . ILE B 1 261 ? 13.648 17.984 -6.445 1 75.06 261 ILE B N 1
ATOM 7658 C CA . ILE B 1 261 ? 13.883 19.422 -6.344 1 75.06 261 ILE B CA 1
ATOM 7659 C C . ILE B 1 261 ? 15.242 19.766 -6.965 1 75.06 261 ILE B C 1
ATOM 7661 O O . ILE B 1 261 ? 16.25 19.125 -6.652 1 75.06 261 ILE B O 1
ATOM 7665 N N . PRO B 1 262 ? 15.211 20.625 -7.879 1 67.94 262 PRO B N 1
ATOM 7666 C CA . PRO B 1 262 ? 16.438 20.953 -8.594 1 67.94 262 PRO B CA 1
ATOM 7667 C C . PRO B 1 262 ? 17.609 21.25 -7.652 1 67.94 262 PRO B C 1
ATOM 7669 O O . PRO B 1 262 ? 17.391 21.594 -6.488 1 67.94 262 PRO B O 1
ATOM 7672 N N . ASN B 1 263 ? 18.766 21.109 -8.227 1 71.19 263 ASN B N 1
ATOM 7673 C CA . ASN B 1 263 ? 20.016 21.375 -7.547 1 71.19 263 ASN B CA 1
ATOM 7674 C C . ASN B 1 263 ? 20.141 20.609 -6.234 1 71.19 263 ASN B C 1
ATOM 7676 O O . ASN B 1 263 ? 20.516 21.172 -5.207 1 71.19 263 ASN B O 1
ATOM 7680 N N . GLY B 1 264 ? 19.734 19.453 -6.301 1 66.94 264 GLY B N 1
ATOM 7681 C CA . GLY B 1 264 ? 19.906 18.547 -5.168 1 66.94 264 GLY B CA 1
ATOM 7682 C C . GLY B 1 264 ? 19.047 18.938 -3.975 1 66.94 264 GLY B C 1
ATOM 7683 O O . GLY B 1 264 ? 19.453 18.734 -2.828 1 66.94 264 GLY B O 1
ATOM 7684 N N . GLY B 1 265 ? 18.031 19.609 -4.273 1 72.94 265 GLY B N 1
ATOM 7685 C CA . GLY B 1 265 ? 17.156 19.969 -3.174 1 72.94 265 GLY B CA 1
ATOM 7686 C C . GLY B 1 265 ? 17.547 21.266 -2.5 1 72.94 265 GLY B C 1
ATOM 7687 O O . GLY B 1 265 ? 17.062 21.578 -1.402 1 72.94 265 GLY B O 1
ATOM 7688 N N . ALA B 1 266 ? 18.406 22.078 -3.107 1 78.75 266 ALA B N 1
ATOM 7689 C CA . ALA B 1 266 ? 18.922 23.297 -2.469 1 78.75 266 ALA B CA 1
ATOM 7690 C C . ALA B 1 266 ? 17.781 24.234 -2.098 1 78.75 266 ALA B C 1
ATOM 7692 O O . ALA B 1 266 ? 17.844 24.938 -1.086 1 78.75 266 ALA B O 1
ATOM 7693 N N . ALA B 1 267 ? 16.766 24.219 -2.836 1 81.94 267 ALA B N 1
ATOM 7694 C CA . ALA B 1 267 ? 15.641 25.109 -2.582 1 81.94 267 ALA B CA 1
ATOM 7695 C C . ALA B 1 267 ? 14.938 24.734 -1.278 1 81.94 267 ALA B C 1
ATOM 7697 O O . ALA B 1 267 ? 14.227 25.562 -0.696 1 81.94 267 ALA B O 1
ATOM 7698 N N . LEU B 1 268 ? 15.18 23.547 -0.77 1 86.06 268 LEU B N 1
ATOM 7699 C CA . LEU B 1 268 ? 14.555 23.078 0.468 1 86.06 268 LEU B CA 1
ATOM 7700 C C . LEU B 1 268 ? 15.086 23.859 1.665 1 86.06 268 LEU B C 1
ATOM 7702 O O . LEU B 1 268 ? 14.438 23.922 2.711 1 86.06 268 LEU B O 1
ATOM 7706 N N . ASN B 1 269 ? 16.188 24.531 1.452 1 89.25 269 ASN B N 1
ATOM 7707 C CA . ASN B 1 269 ? 16.828 25.297 2.518 1 89.25 269 ASN B CA 1
ATOM 7708 C C . ASN B 1 269 ? 15.977 26.516 2.912 1 89.25 269 ASN B C 1
ATOM 7710 O O . ASN B 1 269 ? 16.172 27.078 3.988 1 89.25 269 ASN B O 1
ATOM 7714 N N . TYR B 1 270 ? 15.039 26.875 2.123 1 88.88 270 TYR B N 1
ATOM 7715 C CA . TYR B 1 270 ? 14.375 28.156 2.305 1 88.88 270 TYR B CA 1
ATOM 7716 C C . TYR B 1 270 ? 12.898 27.969 2.646 1 88.88 270 TYR B C 1
ATOM 7718 O O . TYR B 1 270 ? 12.078 28.844 2.389 1 88.88 270 TYR B O 1
ATOM 7726 N N . MET B 1 271 ? 12.508 26.859 3.215 1 86.12 271 MET B N 1
ATOM 7727 C CA . MET B 1 271 ? 11.102 26.531 3.434 1 86.12 271 MET B CA 1
ATOM 7728 C C . MET B 1 271 ? 10.75 26.609 4.914 1 86.12 271 MET B C 1
ATOM 7730 O O . MET B 1 271 ? 9.625 26.281 5.309 1 86.12 271 MET B O 1
ATOM 7734 N N . GLY B 1 272 ? 11.516 27.094 5.766 1 86.69 272 GLY B N 1
ATOM 7735 C CA . GLY B 1 272 ? 11.25 27.156 7.191 1 86.69 272 GLY B CA 1
ATOM 7736 C C . GLY B 1 272 ? 10.344 28.312 7.582 1 86.69 272 GLY B C 1
ATOM 7737 O O . GLY B 1 272 ? 10.078 29.203 6.77 1 86.69 272 GLY B O 1
ATOM 7738 N N . THR B 1 273 ? 9.82 28.266 8.773 1 87.38 273 THR B N 1
ATOM 7739 C CA . THR B 1 273 ? 8.922 29.281 9.305 1 87.38 273 THR B CA 1
ATOM 7740 C C . THR B 1 273 ? 9.594 30.656 9.289 1 87.38 273 THR B C 1
ATOM 7742 O O . THR B 1 273 ? 8.938 31.672 9.062 1 87.38 273 THR B O 1
ATOM 7745 N N . ALA B 1 274 ? 10.859 30.719 9.5 1 87.38 274 ALA B N 1
ATOM 7746 C CA . ALA B 1 274 ? 11.578 32 9.492 1 87.38 274 ALA B CA 1
ATOM 7747 C C . ALA B 1 274 ? 11.477 32.688 8.125 1 87.38 274 ALA B C 1
ATOM 7749 O O . ALA B 1 274 ? 11.32 33.906 8.039 1 87.38 274 ALA B O 1
ATOM 7750 N N . SER B 1 275 ? 11.633 31.875 7.105 1 86.69 275 SER B N 1
ATOM 7751 C CA . SER B 1 275 ? 11.492 32.406 5.758 1 86.69 275 SER B CA 1
ATOM 7752 C C . SER B 1 275 ? 10.078 32.938 5.52 1 86.69 275 SER B C 1
ATOM 7754 O O . SER B 1 275 ? 9.891 33.938 4.855 1 86.69 275 SER B O 1
ATOM 7756 N N . VAL B 1 276 ? 9.109 32.281 6.031 1 86.19 276 VAL B N 1
ATOM 7757 C CA . VAL B 1 276 ? 7.719 32.688 5.871 1 86.19 276 VAL B CA 1
ATOM 7758 C C . VAL B 1 276 ? 7.484 34 6.582 1 86.19 276 VAL B C 1
ATOM 7760 O O . VAL B 1 276 ? 6.805 34.875 6.055 1 86.19 276 VAL B O 1
ATOM 7763 N N . VAL B 1 277 ? 7.996 34.125 7.73 1 86.25 277 VAL B N 1
ATOM 7764 C CA . VAL B 1 277 ? 7.867 35.375 8.492 1 86.25 277 VAL B CA 1
ATOM 7765 C C . VAL B 1 277 ? 8.516 36.531 7.727 1 86.25 277 VAL B C 1
ATOM 7767 O O . VAL B 1 277 ? 7.98 37.625 7.695 1 86.25 277 VAL B O 1
ATOM 7770 N N . ARG B 1 278 ? 9.602 36.281 7.105 1 87.69 278 ARG B N 1
ATOM 7771 C CA . ARG B 1 278 ? 10.266 37.312 6.305 1 87.69 278 ARG B CA 1
ATOM 7772 C C . ARG B 1 278 ? 9.445 37.656 5.062 1 87.69 278 ARG B C 1
ATOM 7774 O O . ARG B 1 278 ? 9.438 38.812 4.609 1 87.69 278 ARG B O 1
ATOM 7781 N N . ASP B 1 279 ? 8.867 36.625 4.504 1 88.94 279 ASP B N 1
ATOM 7782 C CA . ASP B 1 279 ? 7.965 36.875 3.387 1 88.94 279 ASP B CA 1
ATOM 7783 C C . ASP B 1 279 ? 6.836 37.844 3.795 1 88.94 279 ASP B C 1
ATOM 7785 O O . ASP B 1 279 ? 6.5 38.75 3.055 1 88.94 279 ASP B O 1
ATOM 7789 N N . ILE B 1 280 ? 6.258 37.562 4.949 1 88.25 280 ILE B N 1
ATOM 7790 C CA . ILE B 1 280 ? 5.16 38.375 5.441 1 88.25 280 ILE B CA 1
ATOM 7791 C C . ILE B 1 280 ? 5.645 39.812 5.645 1 88.25 280 ILE B C 1
ATOM 7793 O O . ILE B 1 280 ? 4.965 40.781 5.266 1 88.25 280 ILE B O 1
ATOM 7797 N N . ALA B 1 281 ? 6.77 39.969 6.25 1 86.44 281 ALA B N 1
ATOM 7798 C CA . ALA B 1 281 ? 7.336 41.281 6.457 1 86.44 281 ALA B CA 1
ATOM 7799 C C . ALA B 1 281 ? 7.555 42 5.129 1 86.44 281 ALA B C 1
ATOM 7801 O O . ALA B 1 281 ? 7.23 43.188 4.996 1 86.44 281 ALA B O 1
ATOM 7802 N N . PHE B 1 282 ? 8.133 41.281 4.215 1 89.38 282 PHE B N 1
ATOM 7803 C CA . PHE B 1 282 ? 8.391 41.844 2.896 1 89.38 282 PHE B CA 1
ATOM 7804 C C . PHE B 1 282 ? 7.09 42.25 2.219 1 89.38 282 PHE B C 1
ATOM 7806 O O . PHE B 1 282 ? 6.992 43.375 1.683 1 89.38 282 PHE B O 1
ATOM 7813 N N . MET B 1 283 ? 6.141 41.469 2.291 1 91.56 283 MET B N 1
ATOM 7814 C CA . MET B 1 283 ? 4.852 41.75 1.679 1 91.56 283 MET B CA 1
ATOM 7815 C C . MET B 1 283 ? 4.18 42.938 2.381 1 91.56 283 MET B C 1
ATOM 7817 O O . MET B 1 283 ? 3.516 43.75 1.738 1 91.56 283 MET B O 1
ATOM 7821 N N . THR B 1 284 ? 4.293 43 3.648 1 89.25 284 THR B N 1
ATOM 7822 C CA . THR B 1 284 ? 3.76 44.125 4.41 1 89.25 284 THR B CA 1
ATOM 7823 C C . THR B 1 284 ? 4.371 45.438 3.934 1 89.25 284 THR B C 1
ATOM 7825 O O . THR B 1 284 ? 3.668 46.438 3.775 1 89.25 284 THR B O 1
ATOM 7828 N N . ASP B 1 285 ? 5.625 45.406 3.748 1 87.81 285 ASP B N 1
ATOM 7829 C CA . ASP B 1 285 ? 6.324 46.594 3.295 1 87.81 285 ASP B CA 1
ATOM 7830 C C . ASP B 1 285 ? 5.824 47.031 1.918 1 87.81 285 ASP B C 1
ATOM 7832 O O . ASP B 1 285 ? 5.715 48.219 1.643 1 87.81 285 ASP B O 1
ATOM 7836 N N . ILE B 1 286 ? 5.535 46.062 1.131 1 88.94 286 ILE B N 1
ATOM 7837 C CA . ILE B 1 286 ? 5.113 46.344 -0.235 1 88.94 286 ILE B CA 1
ATOM 7838 C C . ILE B 1 286 ? 3.658 46.812 -0.24 1 88.94 286 ILE B C 1
ATOM 7840 O O . ILE B 1 286 ? 3.307 47.781 -0.935 1 88.94 286 ILE B O 1
ATOM 7844 N N . LEU B 1 287 ? 2.842 46.281 0.562 1 89.56 287 LEU B N 1
ATOM 7845 C CA . LEU B 1 287 ? 1.404 46.5 0.49 1 89.56 287 LEU B CA 1
ATOM 7846 C C . LEU B 1 287 ? 0.997 47.688 1.384 1 89.56 287 LEU B C 1
ATOM 7848 O O . LEU B 1 287 ? 0.108 48.469 1.03 1 89.56 287 LEU B O 1
ATOM 7852 N N . ASP B 1 288 ? 1.608 47.812 2.555 1 87.31 288 ASP B N 1
ATOM 7853 C CA . ASP B 1 288 ? 1.097 48.75 3.553 1 87.31 288 ASP B CA 1
ATOM 7854 C C . ASP B 1 288 ? 2.191 49.688 4.023 1 87.31 288 ASP B C 1
ATOM 7856 O O . ASP B 1 288 ? 1.902 50.781 4.512 1 87.31 288 ASP B O 1
ATOM 7860 N N . GLY B 1 289 ? 3.375 49.375 3.93 1 77.12 289 GLY B N 1
ATOM 7861 C CA . GLY B 1 289 ? 4.48 50.25 4.305 1 77.12 289 GLY B CA 1
ATOM 7862 C C . GLY B 1 289 ? 4.797 50.219 5.789 1 77.12 289 GLY B C 1
ATOM 7863 O O . GLY B 1 289 ? 5.875 50.625 6.211 1 77.12 289 GLY B O 1
ATOM 7864 N N . LYS B 1 290 ? 3.818 50.031 6.574 1 74 290 LYS B N 1
ATOM 7865 C CA . LYS B 1 290 ? 4.227 49.906 7.969 1 74 290 LYS B CA 1
ATOM 7866 C C . LYS B 1 290 ? 3.328 48.938 8.727 1 74 290 LYS B C 1
ATOM 7868 O O . LYS B 1 290 ? 2.168 48.75 8.359 1 74 290 LYS B O 1
ATOM 7873 N N . GLY B 1 291 ? 3.885 48.156 9.938 1 77.81 291 GLY B N 1
ATOM 7874 C CA . GLY B 1 291 ? 3.34 47.188 10.883 1 77.81 291 GLY B CA 1
ATOM 7875 C C . GLY B 1 291 ? 2.564 46.062 10.219 1 77.81 291 GLY B C 1
ATOM 7876 O O . GLY B 1 291 ? 1.767 46.312 9.312 1 77.81 291 GLY B O 1
ATOM 7877 N N . SER B 1 292 ? 2.869 44.812 10.477 1 81.56 292 SER B N 1
ATOM 7878 C CA . SER B 1 292 ? 2.197 43.625 9.922 1 81.56 292 SER B CA 1
ATOM 7879 C C . SER B 1 292 ? 1.039 43.188 10.812 1 81.56 292 SER B C 1
ATOM 7881 O O . SER B 1 292 ? 1.251 42.719 11.93 1 81.56 292 SER B O 1
ATOM 7883 N N . ASN B 1 293 ? -0.228 43.5 10.352 1 89.94 293 ASN B N 1
ATOM 7884 C CA . ASN B 1 293 ? -1.374 42.875 11 1 89.94 293 ASN B CA 1
ATOM 7885 C C . ASN B 1 293 ? -1.518 41.406 10.602 1 89.94 293 ASN B C 1
ATOM 7887 O O . ASN B 1 293 ? -1.319 41.062 9.438 1 89.94 293 ASN B O 1
ATOM 7891 N N . MET B 1 294 ? -1.769 40.625 11.656 1 90.62 294 MET B N 1
ATOM 7892 C CA . MET B 1 294 ? -1.764 39.219 11.297 1 90.62 294 MET B CA 1
ATOM 7893 C C . MET B 1 294 ? -2.803 38.438 12.102 1 90.62 294 MET B C 1
ATOM 7895 O O . MET B 1 294 ? -3.047 38.75 13.266 1 90.62 294 MET B O 1
ATOM 7899 N N . TRP B 1 295 ? -3.375 37.562 11.438 1 89.81 295 TRP B N 1
ATOM 7900 C CA . TRP B 1 295 ? -4.113 36.469 12.047 1 89.81 295 TRP B CA 1
ATOM 7901 C C . TRP B 1 295 ? -3.398 35.125 11.805 1 89.81 295 TRP B C 1
ATOM 7903 O O . TRP B 1 295 ? -3.162 34.75 10.664 1 89.81 295 TRP B O 1
ATOM 7913 N N . VAL B 1 296 ? -2.98 34.562 12.867 1 81.12 296 VAL B N 1
ATOM 7914 C CA . VAL B 1 296 ? -2.199 33.312 12.734 1 81.12 296 VAL B CA 1
ATOM 7915 C C . VAL B 1 296 ? -2.875 32.188 13.508 1 81.12 296 VAL B C 1
ATOM 7917 O O . VAL B 1 296 ? -3.354 32.406 14.633 1 81.12 296 VAL B O 1
ATOM 7920 N N . CYS B 1 297 ? -2.865 31.188 12.805 1 67.62 297 CYS B N 1
ATOM 7921 C CA . CYS B 1 297 ? -3.344 29.969 13.469 1 67.62 297 CYS B CA 1
ATOM 7922 C C . CYS B 1 297 ? -2.232 28.938 13.57 1 67.62 297 CYS B C 1
ATOM 7924 O O . CYS B 1 297 ? -1.566 28.625 12.578 1 67.62 297 CYS B O 1
ATOM 7926 N N . SER B 1 298 ? -2.047 28.5 14.688 1 60.06 298 SER B N 1
ATOM 7927 C CA . SER B 1 298 ? -1.178 27.359 15.008 1 60.06 298 SER B CA 1
ATOM 7928 C C . SER B 1 298 ? 0.268 27.812 15.188 1 60.06 298 SER B C 1
ATOM 7930 O O . SER B 1 298 ? 0.83 27.703 16.281 1 60.06 298 SER B O 1
ATOM 7932 N N . LEU B 1 299 ? 1.034 28.203 14.07 1 53.97 299 LEU B N 1
ATOM 7933 C CA . LEU B 1 299 ? 2.469 28.406 14.25 1 53.97 299 LEU B CA 1
ATOM 7934 C C . LEU B 1 299 ? 2.912 29.75 13.703 1 53.97 299 LEU B C 1
ATOM 7936 O O . LEU B 1 299 ? 2.557 30.109 12.578 1 53.97 299 LEU B O 1
ATOM 7940 N N . ILE B 1 300 ? 3.129 30.984 14.266 1 54.25 300 ILE B N 1
ATOM 7941 C CA . ILE B 1 300 ? 4.031 32 13.719 1 54.25 300 ILE B CA 1
ATOM 7942 C C . ILE B 1 300 ? 4.789 32.688 14.852 1 54.25 300 ILE B C 1
ATOM 7944 O O . ILE B 1 300 ? 4.176 33.25 15.766 1 54.25 300 ILE B O 1
ATOM 7948 N N . SER B 1 301 ? 5.922 32.188 15.477 1 48.28 301 SER B N 1
ATOM 7949 C CA . SER B 1 301 ? 6.699 32.938 16.438 1 48.28 301 SER B CA 1
ATOM 7950 C C . SER B 1 301 ? 7.863 33.656 15.773 1 48.28 301 SER B C 1
ATOM 7952 O O . SER B 1 301 ? 8.383 33.188 14.75 1 48.28 301 SER B O 1
ATOM 7954 N N . GLY B 1 302 ? 8.008 35.031 15.797 1 51.31 302 GLY B N 1
ATOM 7955 C CA . GLY B 1 302 ? 9.234 35.719 15.414 1 51.31 302 GLY B CA 1
ATOM 7956 C C . GLY B 1 302 ? 8.992 37.094 14.867 1 51.31 302 GLY B C 1
ATOM 7957 O O . GLY B 1 302 ? 9.938 37.781 14.438 1 51.31 302 GLY B O 1
ATOM 7958 N N . MET B 1 303 ? 7.793 37.406 14.672 1 56.09 303 MET B N 1
ATOM 7959 C CA . MET B 1 303 ? 7.613 38.719 14.055 1 56.09 303 MET B CA 1
ATOM 7960 C C . MET B 1 303 ? 7.52 39.812 15.117 1 56.09 303 MET B C 1
ATOM 7962 O O . MET B 1 303 ? 6.777 40.781 14.953 1 56.09 303 MET B O 1
ATOM 7966 N N . ALA B 1 304 ? 8.391 39.969 16.031 1 58.78 304 ALA B N 1
ATOM 7967 C CA . ALA B 1 304 ? 8.188 40.812 17.203 1 58.78 304 ALA B CA 1
ATOM 7968 C C . ALA B 1 304 ? 8.242 42.281 16.844 1 58.78 304 ALA B C 1
ATOM 7970 O O . ALA B 1 304 ? 7.27 43.031 17.047 1 58.78 304 ALA B O 1
ATOM 7971 N N . GLU B 1 305 ? 9.258 42.688 16.172 1 61.94 305 GLU B N 1
ATOM 7972 C CA . GLU B 1 305 ? 9.477 44.125 16.125 1 61.94 305 GLU B CA 1
ATOM 7973 C C . GLU B 1 305 ? 8.578 44.812 15.086 1 61.94 305 GLU B C 1
ATOM 7975 O O . GLU B 1 305 ? 8.32 46 15.164 1 61.94 305 GLU B O 1
ATOM 7980 N N . ARG B 1 306 ? 7.969 44.062 14.289 1 74.31 306 ARG B N 1
ATOM 7981 C CA . ARG B 1 306 ? 7.164 44.688 13.242 1 74.31 306 ARG B CA 1
ATOM 7982 C C . ARG B 1 306 ? 5.711 44.25 13.336 1 74.31 306 ARG B C 1
ATOM 7984 O O . ARG B 1 306 ? 4.965 44.312 12.352 1 74.31 306 ARG B O 1
ATOM 7991 N N . MET B 1 307 ? 5.422 43.938 14.453 1 77.31 307 MET B N 1
ATOM 7992 C CA . MET B 1 307 ? 4.066 43.438 14.625 1 77.31 307 MET B CA 1
ATOM 7993 C C . MET B 1 307 ? 3.064 44.594 14.719 1 77.31 307 MET B C 1
ATOM 7995 O O . MET B 1 307 ? 3.24 45.5 15.523 1 77.31 307 MET B O 1
ATOM 7999 N N . GLY B 1 308 ? 2.115 44.656 13.797 1 87.56 308 GLY B N 1
ATOM 8000 C CA . GLY B 1 308 ? 0.927 45.469 14.008 1 87.56 308 GLY B CA 1
ATOM 8001 C C . GLY B 1 308 ? -0.084 44.812 14.93 1 87.56 308 GLY B C 1
ATOM 8002 O O . GLY B 1 308 ? 0.253 44.406 16.047 1 87.56 308 GLY B O 1
ATOM 8003 N N . LYS B 1 309 ? -1.306 44.781 14.578 1 90.81 309 LYS B N 1
ATOM 8004 C CA . LYS B 1 309 ? -2.281 44 15.328 1 90.81 309 LYS B CA 1
ATOM 8005 C C . LYS B 1 309 ? -2.137 42.5 15.008 1 90.81 309 LYS B C 1
ATOM 8007 O O . LYS B 1 309 ? -1.981 42.125 13.844 1 90.81 309 LYS B O 1
ATOM 8012 N N . GLY B 1 310 ? -2.059 41.781 16.109 1 90.19 310 GLY B N 1
ATOM 8013 C CA . GLY B 1 310 ? -1.873 40.344 15.93 1 90.19 310 GLY B CA 1
ATOM 8014 C C . GLY B 1 310 ? -2.859 39.531 16.734 1 90.19 310 GLY B C 1
ATOM 8015 O O . GLY B 1 310 ? -3.184 39.844 17.875 1 90.19 310 GLY B O 1
ATOM 8016 N N . MET B 1 311 ? -3.34 38.531 16.094 1 91.38 311 MET B N 1
ATOM 8017 C CA . MET B 1 311 ? -4.188 37.531 16.75 1 91.38 311 MET B CA 1
ATOM 8018 C C . MET B 1 311 ? -3.658 36.125 16.516 1 91.38 311 MET B C 1
ATOM 8020 O O . MET B 1 311 ? -3.43 35.719 15.367 1 91.38 311 MET B O 1
ATOM 8024 N N . ILE B 1 312 ? -3.441 35.375 17.578 1 89.25 312 ILE B N 1
ATOM 8025 C CA . ILE B 1 312 ? -2.945 34 17.531 1 89.25 312 ILE B CA 1
ATOM 8026 C C . ILE B 1 312 ? -4.023 33.062 18.031 1 89.25 312 ILE B C 1
ATOM 8028 O O . ILE B 1 312 ? -4.48 33.188 19.172 1 89.25 312 ILE B O 1
ATOM 8032 N N . GLU B 1 313 ? -4.34 32.188 17.156 1 87.62 313 GLU B N 1
ATOM 8033 C CA . GLU B 1 313 ? -5.371 31.219 17.531 1 87.62 313 GLU B CA 1
ATOM 8034 C C . GLU B 1 313 ? -4.82 29.797 17.516 1 87.62 313 GLU B C 1
ATOM 8036 O O . GLU B 1 313 ? -4.129 29.391 16.578 1 87.62 313 GLU B O 1
ATOM 8041 N N . ALA B 1 314 ? -5.074 29.031 18.531 1 86.38 314 ALA B N 1
ATOM 8042 C CA . ALA B 1 314 ? -4.703 27.625 18.594 1 86.38 314 ALA B CA 1
ATOM 8043 C C . ALA B 1 314 ? -3.213 27.438 18.344 1 86.38 314 ALA B C 1
ATOM 8045 O O . ALA B 1 314 ? -2.824 26.672 17.453 1 86.38 314 ALA B O 1
ATOM 8046 N N . ILE B 1 315 ? -2.439 27.859 19.266 1 84.94 315 ILE B N 1
ATOM 8047 C CA . ILE B 1 315 ? -0.999 27.906 19.031 1 84.94 315 ILE B CA 1
ATOM 8048 C C . ILE B 1 315 ? -0.343 26.656 19.625 1 84.94 315 ILE B C 1
ATOM 8050 O O . ILE B 1 315 ? -0.733 26.188 20.703 1 84.94 315 ILE B O 1
ATOM 8054 N N . ALA B 1 316 ? 0.55 26.109 18.875 1 83.69 316 ALA B N 1
ATOM 8055 C CA . ALA B 1 316 ? 1.47 25.125 19.422 1 83.69 316 ALA B CA 1
ATOM 8056 C C . ALA B 1 316 ? 2.586 25.797 20.219 1 83.69 316 ALA B C 1
ATOM 8058 O O . ALA B 1 316 ? 2.953 26.938 19.953 1 83.69 316 ALA B O 1
ATOM 8059 N N . ASN B 1 317 ? 3.053 25.125 21.234 1 87.19 317 ASN B N 1
ATOM 8060 C CA . ASN B 1 317 ? 4.148 25.688 22.016 1 87.19 317 ASN B CA 1
ATOM 8061 C C . ASN B 1 317 ? 5.367 25.984 21.156 1 87.19 317 ASN B C 1
ATOM 8063 O O . ASN B 1 317 ? 6.023 25.062 20.656 1 87.19 317 ASN B O 1
ATOM 8067 N N . PRO B 1 318 ? 5.648 27.234 20.938 1 88.19 318 PRO B N 1
ATOM 8068 C CA . PRO B 1 318 ? 6.734 27.562 20.016 1 88.19 318 PRO B CA 1
ATOM 8069 C C . PRO B 1 318 ? 8.102 27.094 20.516 1 88.19 318 PRO B C 1
ATOM 8071 O O . PRO B 1 318 ? 8.977 26.781 19.703 1 88.19 318 PRO B O 1
ATOM 8074 N N . ALA B 1 319 ? 8.273 27.109 21.812 1 89.44 319 ALA B N 1
ATOM 8075 C CA . ALA B 1 319 ? 9.539 26.625 22.359 1 89.44 319 ALA B CA 1
ATOM 8076 C C . ALA B 1 319 ? 9.727 25.141 22.094 1 89.44 319 ALA B C 1
ATOM 8078 O O . ALA B 1 319 ? 10.812 24.688 21.703 1 89.44 319 ALA B O 1
ATOM 8079 N N . GLU B 1 320 ? 8.672 24.359 22.328 1 90.75 320 GLU B N 1
ATOM 8080 C CA . GLU B 1 320 ? 8.742 22.922 22.031 1 90.75 320 GLU B CA 1
ATOM 8081 C C . GLU B 1 320 ? 8.961 22.672 20.547 1 90.75 320 GLU B C 1
ATOM 8083 O O . GLU B 1 320 ? 9.727 21.797 20.156 1 90.75 320 GLU B O 1
ATOM 8088 N N . TRP B 1 321 ? 8.258 23.422 19.766 1 90.44 321 TRP B N 1
ATOM 8089 C CA . TRP B 1 321 ? 8.391 23.328 18.312 1 90.44 321 TRP B CA 1
ATOM 8090 C C . TRP B 1 321 ? 9.852 23.484 17.891 1 90.44 321 TRP B C 1
ATOM 8092 O O . TRP B 1 321 ? 10.336 22.719 17.047 1 90.44 321 TRP B O 1
ATOM 8102 N N . ALA B 1 322 ? 10.555 24.406 18.516 1 91.12 322 ALA B N 1
ATOM 8103 C CA . ALA B 1 322 ? 11.906 24.766 18.078 1 91.12 322 ALA B CA 1
ATOM 8104 C C . ALA B 1 322 ? 12.953 23.938 18.828 1 91.12 322 ALA B C 1
ATOM 8106 O O . ALA B 1 322 ? 14.023 23.641 18.281 1 91.12 322 ALA B O 1
ATOM 8107 N N . ASP B 1 323 ? 12.664 23.531 20.062 1 92.94 323 ASP B N 1
ATOM 8108 C CA . ASP B 1 323 ? 13.742 23.031 20.906 1 92.94 323 ASP B CA 1
ATOM 8109 C C . ASP B 1 323 ? 13.688 21.5 21.031 1 92.94 323 ASP B C 1
ATOM 8111 O O . ASP B 1 323 ? 14.578 20.891 21.625 1 92.94 323 ASP B O 1
ATOM 8115 N N . LYS B 1 324 ? 12.703 20.906 20.5 1 94.56 324 LYS B N 1
ATOM 8116 C CA . LYS B 1 324 ? 12.594 19.453 20.547 1 94.56 324 LYS B CA 1
ATOM 8117 C C . LYS B 1 324 ? 12.648 18.859 19.141 1 94.56 324 LYS B C 1
ATOM 8119 O O . LYS B 1 324 ? 12.422 19.562 18.156 1 94.56 324 LYS B O 1
ATOM 8124 N N . HIS B 1 325 ? 13.07 17.516 19.156 1 95.25 325 HIS B N 1
ATOM 8125 C CA . HIS B 1 325 ? 12.891 16.797 17.906 1 95.25 325 HIS B CA 1
ATOM 8126 C C . HIS B 1 325 ? 11.414 16.578 17.594 1 95.25 325 HIS B C 1
ATOM 8128 O O . HIS B 1 325 ? 10.602 16.422 18.516 1 95.25 325 HIS B O 1
ATOM 8134 N N . SER B 1 326 ? 11.102 16.578 16.281 1 93.25 326 SER B N 1
ATOM 8135 C CA . SER B 1 326 ? 9.711 16.578 15.852 1 93.25 326 SER B CA 1
ATOM 8136 C C . SER B 1 326 ? 8.969 15.359 16.406 1 93.25 326 SER B C 1
ATOM 8138 O O . SER B 1 326 ? 7.785 15.453 16.734 1 93.25 326 SER B O 1
ATOM 8140 N N . HIS B 1 327 ? 9.648 14.195 16.531 1 93.25 327 HIS B N 1
ATOM 8141 C CA . HIS B 1 327 ? 8.969 12.984 16.984 1 93.25 327 HIS B CA 1
ATOM 8142 C C . HIS B 1 327 ? 8.625 13.07 18.469 1 93.25 327 HIS B C 1
ATOM 8144 O O . HIS B 1 327 ? 7.867 12.25 18.984 1 93.25 327 HIS B O 1
ATOM 8150 N N . GLU B 1 328 ? 9.062 14.117 19.188 1 93.69 328 GLU B N 1
ATOM 8151 C CA . GLU B 1 328 ? 8.836 14.266 20.625 1 93.69 328 GLU B CA 1
ATOM 8152 C C . GLU B 1 328 ? 7.629 15.148 20.906 1 93.69 328 GLU B C 1
ATOM 8154 O O . GLU B 1 328 ? 7.133 15.188 22.047 1 93.69 328 GLU B O 1
ATOM 8159 N N . TRP B 1 329 ? 7.145 15.867 20 1 91.19 329 TRP B N 1
ATOM 8160 C CA . TRP B 1 329 ? 6.129 16.906 20.188 1 91.19 329 TRP B CA 1
ATOM 8161 C C . TRP B 1 329 ? 4.859 16.312 20.797 1 91.19 329 TRP B C 1
ATOM 8163 O O . TRP B 1 329 ? 4.262 16.891 21.703 1 91.19 329 TRP B O 1
ATOM 8173 N N . MET B 1 330 ? 4.496 15.102 20.328 1 90.44 330 MET B N 1
ATOM 8174 C CA . MET B 1 330 ? 3.217 14.516 20.719 1 90.44 330 MET B CA 1
ATOM 8175 C C . MET B 1 330 ? 3.24 14.078 22.172 1 90.44 330 MET B C 1
ATOM 8177 O O . MET B 1 330 ? 2.191 13.805 22.766 1 90.44 330 MET B O 1
ATOM 8181 N N . ASP B 1 331 ? 4.449 14.086 22.797 1 90.25 331 ASP B N 1
ATOM 8182 C CA . ASP B 1 331 ? 4.566 13.711 24.203 1 90.25 331 ASP B CA 1
ATOM 8183 C C . ASP B 1 331 ? 3.781 14.672 25.094 1 90.25 331 ASP B C 1
ATOM 8185 O O . ASP B 1 331 ? 3.359 14.305 26.188 1 90.25 331 ASP B O 1
ATOM 8189 N N . THR B 1 332 ? 3.564 15.875 24.562 1 86.44 332 THR B N 1
ATOM 8190 C CA . THR B 1 332 ? 2.871 16.844 25.406 1 86.44 332 THR B CA 1
ATOM 8191 C C . THR B 1 332 ? 1.678 17.453 24.656 1 86.44 332 THR B C 1
ATOM 8193 O O . THR B 1 332 ? 0.702 17.875 25.281 1 86.44 332 THR B O 1
ATOM 8196 N N . TRP B 1 333 ? 1.732 17.438 23.359 1 85.25 333 TRP B N 1
ATOM 8197 C CA . TRP B 1 333 ? 0.742 18.156 22.562 1 85.25 333 TRP B CA 1
ATOM 8198 C C . TRP B 1 333 ? -0.628 17.484 22.672 1 85.25 333 TRP B C 1
ATOM 8200 O O . TRP B 1 333 ? -1.657 18.141 22.484 1 85.25 333 TRP B O 1
ATOM 8210 N N . ILE B 1 334 ? -0.649 16.156 23 1 89.12 334 ILE B N 1
ATOM 8211 C CA . ILE B 1 334 ? -1.929 15.453 22.938 1 89.12 334 ILE B CA 1
ATOM 8212 C C . ILE B 1 334 ? -2.453 15.203 24.344 1 89.12 334 ILE B C 1
ATOM 8214 O O . ILE B 1 334 ? -3.295 14.32 24.547 1 89.12 334 ILE B O 1
ATOM 8218 N N . GLN B 1 335 ? -2.037 15.945 25.281 1 87.06 335 GLN B N 1
ATOM 8219 C CA . GLN B 1 335 ? -2.34 15.711 26.688 1 87.06 335 GLN B CA 1
ATOM 8220 C C . GLN B 1 335 ? -3.824 15.914 26.984 1 87.06 335 GLN B C 1
ATOM 8222 O O . GLN B 1 335 ? -4.352 15.383 27.969 1 87.06 335 GLN B O 1
ATOM 8227 N N . ASP B 1 336 ? -4.551 16.672 26.094 1 85.5 336 ASP B N 1
ATOM 8228 C CA . ASP B 1 336 ? -5.961 16.953 26.344 1 85.5 336 ASP B CA 1
ATOM 8229 C C . ASP B 1 336 ? -6.852 16.109 25.438 1 85.5 336 ASP B C 1
ATOM 8231 O O . ASP B 1 336 ? -8.07 16.266 25.422 1 85.5 336 ASP B O 1
ATOM 8235 N N . ALA B 1 337 ? -6.234 15.234 24.672 1 88.81 337 ALA B N 1
ATOM 8236 C CA . ALA B 1 337 ? -6.984 14.477 23.672 1 88.81 337 ALA B CA 1
ATOM 8237 C C . ALA B 1 337 ? -7.992 13.539 24.328 1 88.81 337 ALA B C 1
ATOM 8239 O O . ALA B 1 337 ? -9.117 13.391 23.859 1 88.81 337 ALA B O 1
ATOM 8240 N N . ASP B 1 338 ? -7.637 12.891 25.438 1 90.94 338 ASP B N 1
ATOM 8241 C CA . ASP B 1 338 ? -8.539 11.977 26.125 1 90.94 338 ASP B CA 1
ATOM 8242 C C . ASP B 1 338 ? -9.773 12.711 26.656 1 90.94 338 ASP B C 1
ATOM 8244 O O . ASP B 1 338 ? -10.875 12.172 26.625 1 90.94 338 ASP B O 1
ATOM 8248 N N . GLU B 1 339 ? -9.547 13.883 27.047 1 88.81 339 GLU B N 1
ATOM 8249 C CA . GLU B 1 339 ? -10.656 14.672 27.562 1 88.81 339 GLU B CA 1
ATOM 8250 C C . GLU B 1 339 ? -11.617 15.07 26.453 1 88.81 339 GLU B C 1
ATOM 8252 O O . GLU B 1 339 ? -12.828 15.117 26.656 1 88.81 339 GLU B O 1
ATOM 8257 N N . ALA B 1 340 ? -11.055 15.484 25.344 1 88.69 340 ALA B N 1
ATOM 8258 C CA . ALA B 1 340 ? -11.906 15.781 24.203 1 88.69 340 ALA B CA 1
ATOM 8259 C C . ALA B 1 340 ? -12.75 14.57 23.812 1 88.69 340 ALA B C 1
ATOM 8261 O O . ALA B 1 340 ? -13.93 14.711 23.5 1 88.69 340 ALA B O 1
ATOM 8262 N N . TYR B 1 341 ? -12.172 13.375 23.875 1 93.19 341 TYR B N 1
ATOM 8263 C CA . TYR B 1 341 ? -12.891 12.141 23.578 1 93.19 341 TYR B CA 1
ATOM 8264 C C . TYR B 1 341 ? -14.008 11.898 24.594 1 93.19 341 TYR B C 1
ATOM 8266 O O . TYR B 1 341 ? -15.133 11.57 24.219 1 93.19 341 TYR B O 1
ATOM 8274 N N . ARG B 1 342 ? -13.703 12.133 25.828 1 93.5 342 ARG B N 1
ATOM 8275 C CA . ARG B 1 342 ? -14.719 12 26.859 1 93.5 342 ARG B CA 1
ATOM 8276 C C . ARG B 1 342 ? -15.852 12.992 26.656 1 93.5 342 ARG B C 1
ATOM 8278 O O . ARG B 1 342 ? -17.031 12.664 26.875 1 93.5 342 ARG B O 1
ATOM 8285 N N . TRP B 1 343 ? -15.469 14.203 26.234 1 91.38 343 TRP B N 1
ATOM 8286 C CA . TRP B 1 343 ? -16.484 15.211 25.938 1 91.38 343 TRP B CA 1
ATOM 8287 C C . TRP B 1 343 ? -17.391 14.758 24.812 1 91.38 343 TRP B C 1
ATOM 8289 O O . TRP B 1 343 ? -18.609 14.914 24.875 1 91.38 343 TRP B O 1
ATOM 8299 N N . PHE B 1 344 ? -16.859 14.266 23.75 1 94.25 344 PHE B N 1
ATOM 8300 C CA . PHE B 1 344 ? -17.625 13.711 22.625 1 94.25 344 PHE B CA 1
ATOM 8301 C C . PHE B 1 344 ? -18.594 12.633 23.109 1 94.25 344 PHE B C 1
ATOM 8303 O O . PHE B 1 344 ? -19.766 12.656 22.766 1 94.25 344 PHE B O 1
ATOM 8310 N N . LEU B 1 345 ? -18.062 11.68 23.969 1 96.56 345 LEU B N 1
ATOM 8311 C CA . LEU B 1 345 ? -18.875 10.562 24.469 1 96.56 345 LEU B CA 1
ATOM 8312 C C . LEU B 1 345 ? -20.016 11.07 25.328 1 96.56 345 LEU B C 1
ATOM 8314 O O . LEU B 1 345 ? -21.156 10.633 25.172 1 96.56 345 LEU B O 1
ATOM 8318 N N . ASN B 1 346 ? -19.703 11.984 26.234 1 94.06 346 ASN B N 1
ATOM 8319 C CA . ASN B 1 346 ? -20.734 12.562 27.109 1 94.06 346 ASN B CA 1
ATOM 8320 C C . ASN B 1 346 ? -21.797 13.305 26.297 1 94.06 346 ASN B C 1
ATOM 8322 O O . ASN B 1 346 ? -22.984 13.172 26.578 1 94.06 346 ASN B O 1
ATOM 8326 N N . SER B 1 347 ? -21.312 14.125 25.359 1 91.19 347 SER B N 1
ATOM 8327 C CA . SER B 1 347 ? -22.25 14.875 24.531 1 91.19 347 SER B CA 1
ATOM 8328 C C . SER B 1 347 ? -23.141 13.945 23.719 1 91.19 347 SER B C 1
ATOM 8330 O O . SER B 1 347 ? -24.344 14.203 23.578 1 91.19 347 SER B O 1
ATOM 8332 N N . CYS B 1 348 ? -22.562 12.914 23.203 1 94.88 348 CYS B N 1
ATOM 8333 C CA . CYS B 1 348 ? -23.312 11.938 22.422 1 94.88 348 CYS B CA 1
ATOM 8334 C C . CYS B 1 348 ? -24.375 11.25 23.266 1 94.88 348 CYS B C 1
ATOM 8336 O O . CYS B 1 348 ? -25.531 11.141 22.844 1 94.88 348 CYS B O 1
ATOM 8338 N N . ALA B 1 349 ? -24.016 10.812 24.406 1 95.5 349 ALA B N 1
ATOM 8339 C CA . ALA B 1 349 ? -24.969 10.164 25.312 1 95.5 349 ALA B CA 1
ATOM 8340 C C . ALA B 1 349 ? -26.109 11.117 25.688 1 95.5 349 ALA B C 1
ATOM 8342 O O . ALA B 1 349 ? -27.266 10.703 25.766 1 95.5 349 ALA B O 1
ATOM 8343 N N . LYS B 1 350 ? -25.781 12.328 25.891 1 91.44 350 LYS B N 1
ATOM 8344 C CA . LYS B 1 350 ? -26.734 13.336 26.328 1 91.44 350 LYS B CA 1
ATOM 8345 C C . LYS B 1 350 ? -27.781 13.602 25.25 1 91.44 350 LYS B C 1
ATOM 8347 O O . LYS B 1 350 ? -28.984 13.648 25.531 1 91.44 350 LYS B O 1
ATOM 8352 N N . VAL B 1 351 ? -27.344 13.789 24.016 1 90.25 351 VAL B N 1
ATOM 8353 C CA . VAL B 1 351 ? -28.25 14.172 22.953 1 90.25 351 VAL B CA 1
ATOM 8354 C C . VAL B 1 351 ? -29.016 12.945 22.469 1 90.25 351 VAL B C 1
ATOM 8356 O O . VAL B 1 351 ? -30.094 13.07 21.859 1 90.25 351 VAL B O 1
ATOM 8359 N N . GLY B 1 352 ? -28.438 11.766 22.594 1 91.56 352 GLY B N 1
ATOM 8360 C CA . GLY B 1 352 ? -29.125 10.523 22.281 1 91.56 352 GLY B CA 1
ATOM 8361 C C . GLY B 1 352 ? -29.172 10.227 20.797 1 91.56 352 GLY B C 1
ATOM 8362 O O . GLY B 1 352 ? -28.469 10.875 20 1 91.56 352 GLY B O 1
ATOM 8363 N N . GLU B 1 353 ? -29.953 9.297 20.453 1 90.31 353 GLU B N 1
ATOM 8364 C CA . GLU B 1 353 ? -29.969 8.68 19.141 1 90.31 353 GLU B CA 1
ATOM 8365 C C . GLU B 1 353 ? -30.438 9.672 18.078 1 90.31 353 GLU B C 1
ATOM 8367 O O . GLU B 1 353 ? -30.078 9.555 16.906 1 90.31 353 GLU B O 1
ATOM 8372 N N . ALA B 1 354 ? -31.172 10.633 18.469 1 86.31 354 ALA B N 1
ATOM 8373 C CA . ALA B 1 354 ? -31.734 11.594 17.516 1 86.31 354 ALA B CA 1
ATOM 8374 C C . ALA B 1 354 ? -30.625 12.398 16.828 1 86.31 354 ALA B C 1
ATOM 8376 O O . ALA B 1 354 ? -30.734 12.766 15.664 1 86.31 354 ALA B O 1
ATOM 8377 N N . SER B 1 355 ? -29.484 12.617 17.594 1 88.56 355 SER B N 1
ATOM 8378 C CA . SER B 1 355 ? -28.438 13.484 17.062 1 88.56 355 SER B CA 1
ATOM 8379 C C . SER B 1 355 ? -27.109 12.75 16.953 1 88.56 355 SER B C 1
ATOM 8381 O O . SER B 1 355 ? -26.188 13.203 16.25 1 88.56 355 SER B O 1
ATOM 8383 N N . CYS B 1 356 ? -27.031 11.68 17.656 1 95.06 356 CYS B N 1
ATOM 8384 C CA . CYS B 1 356 ? -25.797 10.906 17.641 1 95.06 356 CYS B CA 1
ATOM 8385 C C . CYS B 1 356 ? -26.078 9.445 17.328 1 95.06 356 CYS B C 1
ATOM 8387 O O . CYS B 1 356 ? -26.625 8.727 18.156 1 95.06 356 CYS B O 1
ATOM 8389 N N . ALA B 1 357 ? -25.547 8.984 16.219 1 95.69 357 ALA B N 1
ATOM 8390 C CA . ALA B 1 357 ? -25.844 7.656 15.711 1 95.69 357 ALA B CA 1
ATOM 8391 C C . ALA B 1 357 ? -25.281 6.57 16.609 1 95.69 357 ALA B C 1
ATOM 8393 O O . ALA B 1 357 ? -25.75 5.43 16.594 1 95.69 357 ALA B O 1
ATOM 8394 N N . LEU B 1 358 ? -24.266 6.875 17.453 1 97.56 358 LEU B N 1
ATOM 8395 C CA . LEU B 1 358 ? -23.641 5.887 18.328 1 97.56 358 LEU B CA 1
ATOM 8396 C C . LEU B 1 358 ? -24.5 5.629 19.562 1 97.56 358 LEU B C 1
ATOM 8398 O O . LEU B 1 358 ? -24.281 4.652 20.281 1 97.56 358 LEU B O 1
ATOM 8402 N N . ALA B 1 359 ? -25.312 6.613 19.781 1 95.56 359 ALA B N 1
ATOM 8403 C CA . ALA B 1 359 ? -26.156 6.52 20.969 1 95.56 359 ALA B CA 1
ATOM 8404 C C . ALA B 1 359 ? -27.469 5.824 20.656 1 95.56 359 ALA B C 1
ATOM 8406 O O . ALA B 1 359 ? -28.266 6.32 19.859 1 95.56 359 ALA B O 1
ATOM 8407 N N . LYS B 1 360 ? -27.641 4.637 21.094 1 91.31 360 LYS B N 1
ATOM 8408 C CA . LYS B 1 360 ? -28.922 3.938 20.953 1 91.31 360 LYS B CA 1
ATOM 8409 C C . LYS B 1 360 ? -29.625 3.818 22.297 1 91.31 360 LYS B C 1
ATOM 8411 O O . LYS B 1 360 ? -29.031 3.408 23.297 1 91.31 360 LYS B O 1
ATOM 8416 N N . GLY B 1 361 ? -30.891 4.16 22.266 1 88.81 361 GLY B N 1
ATOM 8417 C CA . GLY B 1 361 ? -31.641 4.152 23.516 1 88.81 361 GLY B CA 1
ATOM 8418 C C . GLY B 1 361 ? -31.062 5.086 24.562 1 88.81 361 GLY B C 1
ATOM 8419 O O . GLY B 1 361 ? -30.641 6.203 24.25 1 88.81 361 GLY B O 1
ATOM 8420 N N . ASN B 1 362 ? -31.094 4.738 25.859 1 90.56 362 ASN B N 1
ATOM 8421 C CA . ASN B 1 362 ? -30.547 5.527 26.953 1 90.56 362 ASN B CA 1
ATOM 8422 C C . ASN B 1 362 ? -29.156 5.051 27.344 1 90.56 362 ASN B C 1
ATOM 8424 O O . ASN B 1 362 ? -28.844 4.941 28.531 1 90.56 362 ASN B O 1
ATOM 8428 N N . ILE B 1 363 ? -28.391 4.922 26.344 1 94.19 363 ILE B N 1
ATOM 8429 C CA . ILE B 1 363 ? -27.047 4.371 26.547 1 94.19 363 ILE B CA 1
ATOM 8430 C C . ILE B 1 363 ? -26.156 5.418 27.234 1 94.19 363 ILE B C 1
ATOM 8432 O O . ILE B 1 363 ? -26.266 6.609 26.938 1 94.19 363 ILE B O 1
ATOM 8436 N N . SER B 1 364 ? -25.297 5.031 28.172 1 96.81 364 SER B N 1
ATOM 8437 C CA . SER B 1 364 ? -24.391 5.922 28.875 1 96.81 364 SER B CA 1
ATOM 8438 C C . SER B 1 364 ? -23.141 6.215 28.062 1 96.81 364 SER B C 1
ATOM 8440 O O . SER B 1 364 ? -22.828 5.496 27.109 1 96.81 364 SER B O 1
ATOM 8442 N N . ALA B 1 365 ? -22.453 7.293 28.406 1 97 365 ALA B N 1
ATOM 8443 C CA . ALA B 1 365 ? -21.172 7.625 27.781 1 97 365 ALA B CA 1
ATOM 8444 C C . ALA B 1 365 ? -20.188 6.473 27.891 1 97 365 ALA B C 1
ATOM 8446 O O . ALA B 1 365 ? -19.453 6.168 26.953 1 97 365 ALA B O 1
ATOM 8447 N N . ASP B 1 366 ? -20.172 5.785 29.078 1 97.69 366 ASP B N 1
ATOM 8448 C CA . ASP B 1 366 ? -19.25 4.672 29.297 1 97.69 366 ASP B CA 1
ATOM 8449 C C . ASP B 1 366 ? -19.578 3.498 28.375 1 97.69 366 ASP B C 1
ATOM 8451 O O . ASP B 1 366 ? -18.672 2.816 27.891 1 97.69 366 ASP B O 1
ATOM 8455 N N . ALA B 1 367 ? -20.797 3.291 28.188 1 97.75 367 ALA B N 1
ATOM 8456 C CA . ALA B 1 367 ? -21.219 2.195 27.312 1 97.75 367 ALA B CA 1
ATOM 8457 C C . ALA B 1 367 ? -20.859 2.488 25.859 1 97.75 367 ALA B C 1
ATOM 8459 O O . ALA B 1 367 ? -20.5 1.578 25.109 1 97.75 367 ALA B O 1
ATOM 8460 N N . ILE B 1 368 ? -21 3.734 25.453 1 98.12 368 ILE B N 1
ATOM 8461 C CA . ILE B 1 368 ? -20.578 4.117 24.094 1 98.12 368 ILE B CA 1
ATOM 8462 C C . ILE B 1 368 ? -19.078 3.928 23.938 1 98.12 368 ILE B C 1
ATOM 8464 O O . ILE B 1 368 ? -18.609 3.424 22.922 1 98.12 368 ILE B O 1
ATOM 8468 N N . GLU B 1 369 ? -18.344 4.375 24.953 1 97.81 369 GLU B N 1
ATOM 8469 C CA . GLU B 1 369 ? -16.906 4.18 24.953 1 97.81 369 GLU B CA 1
ATOM 8470 C C . GLU B 1 369 ? -16.547 2.707 24.766 1 97.81 369 GLU B C 1
ATOM 8472 O O . GLU B 1 369 ? -15.68 2.373 23.953 1 97.81 369 GLU B O 1
ATOM 8477 N N . GLN B 1 370 ? -17.172 1.84 25.5 1 97.5 370 GLN B N 1
ATOM 8478 C CA . GLN B 1 370 ? -16.906 0.408 25.422 1 97.5 370 GLN B CA 1
ATOM 8479 C C . GLN B 1 370 ? -17.219 -0.134 24.031 1 97.5 370 GLN B C 1
ATOM 8481 O O . GLN B 1 370 ? -16.469 -0.959 23.5 1 97.5 370 GLN B O 1
ATOM 8486 N N . LYS B 1 371 ? -18.312 0.303 23.516 1 97.69 371 LYS B N 1
ATOM 8487 C CA . LYS B 1 371 ? -18.719 -0.104 22.172 1 97.69 371 LYS B CA 1
ATOM 8488 C C . LYS B 1 371 ? -17.656 0.273 21.141 1 97.69 371 LYS B C 1
ATOM 8490 O O . LYS B 1 371 ? -17.266 -0.555 20.328 1 97.69 371 LYS B O 1
ATOM 8495 N N . VAL B 1 372 ? -17.172 1.506 21.219 1 98.12 372 VAL B N 1
ATOM 8496 C CA . VAL B 1 372 ? -16.188 2.023 20.266 1 98.12 372 VAL B CA 1
ATOM 8497 C C . VAL B 1 372 ? -14.852 1.317 20.469 1 98.12 372 VAL B C 1
ATOM 8499 O O . VAL B 1 372 ? -14.25 0.842 19.5 1 98.12 372 VAL B O 1
ATOM 8502 N N . GLU B 1 373 ? -14.414 1.187 21.688 1 96.94 373 GLU B N 1
ATOM 8503 C CA . GLU B 1 373 ? -13.109 0.591 21.984 1 96.94 373 GLU B CA 1
ATOM 8504 C C . GLU B 1 373 ? -13.102 -0.9 21.656 1 96.94 373 GLU B C 1
ATOM 8506 O O . GLU B 1 373 ? -12.094 -1.431 21.188 1 96.94 373 GLU B O 1
ATOM 8511 N N . LYS B 1 374 ? -14.219 -1.565 21.875 1 97.5 374 LYS B N 1
ATOM 8512 C CA . LYS B 1 374 ? -14.32 -2.973 21.5 1 97.5 374 LYS B CA 1
ATOM 8513 C C . LYS B 1 374 ? -14.203 -3.148 19.984 1 97.5 374 LYS B C 1
ATOM 8515 O O . LYS B 1 374 ? -13.547 -4.078 19.516 1 97.5 374 LYS B O 1
ATOM 8520 N N . PHE B 1 375 ? -14.883 -2.309 19.25 1 97.88 375 PHE B N 1
ATOM 8521 C CA . PHE B 1 375 ? -14.805 -2.355 17.797 1 97.88 375 PHE B CA 1
ATOM 8522 C C . PHE B 1 375 ? -13.367 -2.16 17.312 1 97.88 375 PHE B C 1
ATOM 8524 O O . PHE B 1 375 ? -12.891 -2.881 16.438 1 97.88 375 PHE B O 1
ATOM 8531 N N . ILE B 1 376 ? -12.625 -1.164 17.906 1 97.56 376 ILE B N 1
ATOM 8532 C CA . ILE B 1 376 ? -11.242 -0.878 17.531 1 97.56 376 ILE B CA 1
ATOM 8533 C C . ILE B 1 376 ? -10.359 -2.088 17.859 1 97.56 376 ILE B C 1
ATOM 8535 O O . ILE B 1 376 ? -9.5 -2.459 17.047 1 97.56 376 ILE B O 1
ATOM 8539 N N . ASP B 1 377 ? -10.594 -2.77 19 1 95.38 377 ASP B N 1
ATOM 8540 C CA . ASP B 1 377 ? -9.852 -3.973 19.359 1 95.38 377 ASP B CA 1
ATOM 8541 C C . ASP B 1 377 ? -10.117 -5.102 18.375 1 95.38 377 ASP B C 1
ATOM 8543 O O . ASP B 1 377 ? -9.195 -5.832 18 1 95.38 377 ASP B O 1
ATOM 8547 N N . GLU B 1 378 ? -11.352 -5.238 17.984 1 96 378 GLU B N 1
ATOM 8548 C CA . GLU B 1 378 ? -11.711 -6.254 17 1 96 378 GLU B CA 1
ATOM 8549 C C . GLU B 1 378 ? -11.023 -5.992 15.664 1 96 378 GLU B C 1
ATOM 8551 O O . GLU B 1 378 ? -10.555 -6.926 15.008 1 96 378 GLU B O 1
ATOM 8556 N N . LEU B 1 379 ? -10.938 -4.73 15.289 1 96.75 379 LEU B N 1
ATOM 8557 C CA . LEU B 1 379 ? -10.266 -4.359 14.047 1 96.75 379 LEU B CA 1
ATOM 8558 C C . LEU B 1 379 ? -8.766 -4.652 14.125 1 96.75 379 LEU B C 1
ATOM 8560 O O . LEU B 1 379 ? -8.141 -4.98 13.117 1 96.75 379 LEU B O 1
ATOM 8564 N N . TYR B 1 380 ? -8.188 -4.449 15.297 1 94.75 380 TYR B N 1
ATOM 8565 C CA . TYR B 1 380 ? -6.773 -4.766 15.469 1 94.75 380 TYR B CA 1
ATOM 8566 C C . TYR B 1 380 ? -6.508 -6.238 15.195 1 94.75 380 TYR B C 1
ATOM 8568 O O . TYR B 1 380 ? -5.5 -6.586 14.57 1 94.75 380 TYR B O 1
ATOM 8576 N N . ALA B 1 381 ? -7.43 -7.07 15.625 1 91.56 381 ALA B N 1
ATOM 8577 C CA . ALA B 1 381 ? -7.285 -8.516 15.453 1 91.56 381 ALA B CA 1
ATOM 8578 C C . ALA B 1 381 ? -7.641 -8.93 14.031 1 91.56 381 ALA B C 1
ATOM 8580 O O . ALA B 1 381 ? -7.051 -9.867 13.484 1 91.56 381 ALA B O 1
ATOM 8581 N N . SER B 1 382 ? -8.617 -8.211 13.547 1 93.25 382 SER B N 1
ATOM 8582 C CA . SER B 1 382 ? -9.133 -8.586 12.234 1 93.25 382 SER B CA 1
ATOM 8583 C C . SER B 1 382 ? -9.57 -7.363 11.438 1 93.25 382 SER B C 1
ATOM 8585 O O . SER B 1 382 ? -10.742 -6.996 11.445 1 93.25 382 SER B O 1
ATOM 8587 N N . PRO B 1 383 ? -8.656 -6.809 10.648 1 95.75 383 PRO B N 1
ATOM 8588 C CA . PRO B 1 383 ? -9.062 -5.68 9.812 1 95.75 383 PRO B CA 1
ATOM 8589 C C . PRO B 1 383 ? -10.258 -6.008 8.914 1 95.75 383 PRO B C 1
ATOM 8591 O O . PRO B 1 383 ? -10.406 -7.152 8.484 1 95.75 383 PRO B O 1
ATOM 8594 N N . MET B 1 384 ? -11.094 -5.031 8.656 1 96.44 384 MET B N 1
ATOM 8595 C CA . MET B 1 384 ? -12.375 -5.246 7.988 1 96.44 384 MET B CA 1
ATOM 8596 C C . MET B 1 384 ? -12.289 -4.875 6.512 1 96.44 384 MET B C 1
ATOM 8598 O O . MET B 1 384 ? -12.023 -3.721 6.172 1 96.44 384 MET B O 1
ATOM 8602 N N . PRO B 1 385 ? -12.578 -5.797 5.582 1 94.5 385 PRO B N 1
ATOM 8603 C CA . PRO B 1 385 ? -12.562 -5.484 4.148 1 94.5 385 PRO B CA 1
ATOM 8604 C C . PRO B 1 385 ? -13.594 -4.422 3.766 1 94.5 385 PRO B C 1
ATOM 8606 O O . PRO B 1 385 ? -14.695 -4.402 4.316 1 94.5 385 PRO B O 1
ATOM 8609 N N . SER B 1 386 ? -13.203 -3.586 2.869 1 94.06 386 SER B N 1
ATOM 8610 C CA . SER B 1 386 ? -14.094 -2.58 2.295 1 94.06 386 SER B CA 1
ATOM 8611 C C . SER B 1 386 ? -14.062 -2.625 0.771 1 94.06 386 SER B C 1
ATOM 8613 O O . SER B 1 386 ? -13.164 -2.072 0.143 1 94.06 386 SER B O 1
ATOM 8615 N N . ILE B 1 387 ? -15.086 -3.133 0.184 1 89.38 387 ILE B N 1
ATOM 8616 C CA . ILE B 1 387 ? -15.102 -3.297 -1.266 1 89.38 387 ILE B CA 1
ATOM 8617 C C . ILE B 1 387 ? -15.969 -2.209 -1.899 1 89.38 387 ILE B C 1
ATOM 8619 O O . ILE B 1 387 ? -15.969 -2.045 -3.121 1 89.38 387 ILE B O 1
ATOM 8623 N N . ASN B 1 388 ? -16.672 -1.465 -1.072 1 88.5 388 ASN B N 1
ATOM 8624 C CA . ASN B 1 388 ? -17.547 -0.423 -1.589 1 88.5 388 ASN B CA 1
ATOM 8625 C C . ASN B 1 388 ? -16.969 0.968 -1.36 1 88.5 388 ASN B C 1
ATOM 8627 O O . ASN B 1 388 ? -17.641 1.975 -1.596 1 88.5 388 ASN B O 1
ATOM 8631 N N . SER B 1 389 ? -15.805 1.046 -0.79 1 90 389 SER B N 1
ATOM 8632 C CA . SER B 1 389 ? -15.125 2.334 -0.689 1 90 389 SER B CA 1
ATOM 8633 C C . SER B 1 389 ? -14.703 2.846 -2.062 1 90 389 SER B C 1
ATOM 8635 O O . SER B 1 389 ? -14.797 2.123 -3.057 1 90 389 SER B O 1
ATOM 8637 N N . ILE B 1 390 ? -14.273 4.082 -2.186 1 83.69 390 ILE B N 1
ATOM 8638 C CA . ILE B 1 390 ? -13.906 4.711 -3.449 1 83.69 390 ILE B CA 1
ATOM 8639 C C . ILE B 1 390 ? -12.883 3.844 -4.184 1 83.69 390 ILE B C 1
ATOM 8641 O O . ILE B 1 390 ? -12.906 3.748 -5.41 1 83.69 390 ILE B O 1
ATOM 8645 N N . VAL B 1 391 ? -12.023 3.205 -3.496 1 81.19 391 VAL B N 1
ATOM 8646 C CA . VAL B 1 391 ? -11.172 2.111 -3.953 1 81.19 391 VAL B CA 1
ATOM 8647 C C . VAL B 1 391 ? -11.195 0.976 -2.932 1 81.19 391 VAL B C 1
ATOM 8649 O O . VAL B 1 391 ? -11.414 1.209 -1.74 1 81.19 391 VAL B O 1
ATOM 8652 N N . PRO B 1 392 ? -11 -0.235 -3.434 1 86.06 392 PRO B N 1
ATOM 8653 C CA . PRO B 1 392 ? -10.969 -1.323 -2.453 1 86.06 392 PRO B CA 1
ATOM 8654 C C . PRO B 1 392 ? -9.883 -1.139 -1.4 1 86.06 392 PRO B C 1
ATOM 8656 O O . PRO B 1 392 ? -8.789 -0.665 -1.716 1 86.06 392 PRO B O 1
ATOM 8659 N N . ALA B 1 393 ? -10.203 -1.465 -0.247 1 90.94 393 ALA B N 1
ATOM 8660 C CA . ALA B 1 393 ? -9.297 -1.328 0.887 1 90.94 393 ALA B CA 1
ATOM 8661 C C . ALA B 1 393 ? -9.773 -2.148 2.08 1 90.94 393 ALA B C 1
ATOM 8663 O O . ALA B 1 393 ? -10.617 -3.041 1.929 1 90.94 393 ALA B O 1
ATOM 8664 N N . TYR B 1 394 ? -9.188 -2.039 3.186 1 93.62 394 TYR B N 1
ATOM 8665 C CA . TYR B 1 394 ? -9.664 -2.617 4.438 1 93.62 394 TYR B CA 1
ATOM 8666 C C . TYR B 1 394 ? -9.477 -1.645 5.594 1 93.62 394 TYR B C 1
ATOM 8668 O O . TYR B 1 394 ? -8.516 -0.87 5.609 1 93.62 394 TYR B O 1
ATOM 8676 N N . LEU B 1 395 ? -10.391 -1.644 6.496 1 96.75 395 LEU B N 1
ATOM 8677 C CA . LEU B 1 395 ? -10.391 -0.758 7.656 1 96.75 395 LEU B CA 1
ATOM 8678 C C . LEU B 1 395 ? -9.562 -1.348 8.797 1 96.75 395 LEU B C 1
ATOM 8680 O O . LEU B 1 395 ? -9.727 -2.52 9.141 1 96.75 395 LEU B O 1
ATOM 8684 N N . THR B 1 396 ? -8.656 -0.596 9.32 1 96.56 396 THR B N 1
ATOM 8685 C CA . THR B 1 396 ? -7.793 -1.042 10.406 1 96.56 396 THR B CA 1
ATOM 8686 C C . THR B 1 396 ? -8.109 -0.28 11.695 1 96.56 396 THR B C 1
ATOM 8688 O O . THR B 1 396 ? -8.812 0.732 11.664 1 96.56 396 THR B O 1
ATOM 8691 N N . ALA B 1 397 ? -7.617 -0.821 12.812 1 96.81 397 ALA B N 1
ATOM 8692 C CA . ALA B 1 397 ? -7.723 -0.132 14.094 1 96.81 397 ALA B CA 1
ATOM 8693 C C . ALA B 1 397 ? -7.047 1.234 14.047 1 96.81 397 ALA B C 1
ATOM 8695 O O . ALA B 1 397 ? -7.555 2.207 14.609 1 96.81 397 ALA B O 1
ATOM 8696 N N . GLY B 1 398 ? -5.902 1.292 13.375 1 95.69 398 GLY B N 1
ATOM 8697 C CA . GLY B 1 398 ? -5.176 2.547 13.242 1 95.69 398 GLY B CA 1
ATOM 8698 C C . GLY B 1 398 ? -5.961 3.613 12.5 1 95.69 398 GLY B C 1
ATOM 8699 O O . GLY B 1 398 ? -5.922 4.789 12.875 1 95.69 398 GLY B O 1
ATOM 8700 N N . THR B 1 399 ? -6.711 3.182 11.523 1 95.94 399 THR B N 1
ATOM 8701 C CA . THR B 1 399 ? -7.512 4.121 10.75 1 95.94 399 THR B CA 1
ATOM 8702 C C . THR B 1 399 ? -8.602 4.746 11.617 1 95.94 399 THR B C 1
ATOM 8704 O O . THR B 1 399 ? -8.781 5.965 11.617 1 95.94 399 THR B O 1
ATOM 8707 N N . VAL B 1 400 ? -9.305 3.943 12.328 1 97.44 400 VAL B N 1
ATOM 8708 C CA . VAL B 1 400 ? -10.414 4.434 13.141 1 97.44 400 VAL B CA 1
ATOM 8709 C C . VAL B 1 400 ? -9.891 5.359 14.234 1 97.44 400 VAL B C 1
ATOM 8711 O O . VAL B 1 400 ? -10.453 6.434 14.469 1 97.44 400 VAL B O 1
ATOM 8714 N N . ARG B 1 401 ? -8.836 4.961 14.875 1 95.88 401 ARG B N 1
ATOM 8715 C CA . ARG B 1 401 ? -8.281 5.785 15.945 1 95.88 401 ARG B CA 1
ATOM 8716 C C . ARG B 1 401 ? -7.781 7.121 15.406 1 95.88 401 ARG B C 1
ATOM 8718 O O . ARG B 1 401 ? -7.973 8.164 16.031 1 95.88 401 ARG B O 1
ATOM 8725 N N . SER B 1 402 ? -7.125 7.074 14.289 1 93.19 402 SER B N 1
ATOM 8726 C CA . SER B 1 402 ? -6.656 8.305 13.672 1 93.19 402 SER B CA 1
ATOM 8727 C C . SER B 1 402 ? -7.82 9.227 13.32 1 93.19 402 SER B C 1
ATOM 8729 O O . SER B 1 402 ? -7.762 10.438 13.555 1 93.19 402 SER B O 1
ATOM 8731 N N . LYS B 1 403 ? -8.859 8.648 12.789 1 94.06 403 LYS B N 1
ATOM 8732 C CA . LYS B 1 403 ? -10.008 9.469 12.406 1 94.06 403 LYS B CA 1
ATOM 8733 C C . LYS B 1 403 ? -10.766 9.953 13.641 1 94.06 403 LYS B C 1
ATOM 8735 O O . LYS B 1 403 ? -11.344 11.039 13.633 1 94.06 403 LYS B O 1
ATOM 8740 N N . LEU B 1 404 ? -10.742 9.141 14.656 1 95.44 404 LEU B N 1
ATOM 8741 C CA . LEU B 1 404 ? -11.289 9.594 15.93 1 95.44 404 LEU B CA 1
ATOM 8742 C C . LEU B 1 404 ? -10.531 10.812 16.438 1 95.44 404 LEU B C 1
ATOM 8744 O O . LEU B 1 404 ? -11.141 11.797 16.859 1 95.44 404 LEU B O 1
ATOM 8748 N N . PHE B 1 405 ? -9.258 10.758 16.328 1 92.81 405 PHE B N 1
ATOM 8749 C CA . PHE B 1 405 ? -8.422 11.883 16.734 1 92.81 405 PHE B CA 1
ATOM 8750 C C . PHE B 1 405 ? -8.75 13.117 15.898 1 92.81 405 PHE B C 1
ATOM 8752 O O . PHE B 1 405 ? -8.906 14.219 16.438 1 92.81 405 PHE B O 1
ATOM 8759 N N . ASP B 1 406 ? -8.891 12.922 14.625 1 89.88 406 ASP B N 1
ATOM 8760 C CA . ASP B 1 406 ? -9.234 14.023 13.727 1 89.88 406 ASP B CA 1
ATOM 8761 C C . ASP B 1 406 ? -10.578 14.641 14.102 1 89.88 406 ASP B C 1
ATOM 8763 O O . ASP B 1 406 ? -10.742 15.859 14.039 1 89.88 406 ASP B O 1
ATOM 8767 N N . ALA B 1 407 ? -11.484 13.82 14.438 1 91.12 407 ALA B N 1
ATOM 8768 C CA . ALA B 1 407 ? -12.805 14.305 14.812 1 91.12 407 ALA B CA 1
ATOM 8769 C C . ALA B 1 407 ? -12.734 15.148 16.078 1 91.12 407 ALA B C 1
ATOM 8771 O O . ALA B 1 407 ? -13.484 16.125 16.234 1 91.12 407 ALA B O 1
ATOM 8772 N N . MET B 1 408 ? -11.867 14.766 17 1 89.25 408 MET B N 1
ATOM 8773 C CA . MET B 1 408 ? -11.727 15.531 18.234 1 89.25 408 MET B CA 1
ATOM 8774 C C . MET B 1 408 ? -11.195 16.938 17.938 1 89.25 408 MET B C 1
ATOM 8776 O O . MET B 1 408 ? -11.469 17.875 18.688 1 89.25 408 MET B O 1
ATOM 8780 N N . GLU B 1 409 ? -10.602 17.016 16.797 1 83.31 409 GLU B N 1
ATOM 8781 C CA . GLU B 1 409 ? -10.07 18.312 16.422 1 83.31 409 GLU B CA 1
ATOM 8782 C C . GLU B 1 409 ? -11.133 19.156 15.727 1 83.31 409 GLU B C 1
ATOM 8784 O O . GLU B 1 409 ? -11.008 20.391 15.656 1 83.31 409 GLU B O 1
ATOM 8789 N N . ALA B 1 410 ? -12.172 18.484 15.328 1 85.12 410 ALA B N 1
ATOM 8790 C CA . ALA B 1 410 ? -13.211 19.172 14.562 1 85.12 410 ALA B CA 1
ATOM 8791 C C . ALA B 1 410 ? -14.602 18.812 15.055 1 85.12 410 ALA B C 1
ATOM 8793 O O . ALA B 1 410 ? -15.359 18.141 14.344 1 85.12 410 ALA B O 1
ATOM 8794 N N . PRO B 1 411 ? -15 19.406 16.125 1 85.75 411 PRO B N 1
ATOM 8795 C CA . PRO B 1 411 ? -16.266 19.031 16.75 1 85.75 411 PRO B CA 1
ATOM 8796 C C . PRO B 1 411 ? -17.469 19.219 15.836 1 85.75 411 PRO B C 1
ATOM 8798 O O . PRO B 1 411 ? -18.438 18.453 15.914 1 85.75 411 PRO B O 1
ATOM 8801 N N . PRO B 1 412 ? -17.484 20.188 14.953 1 80.94 412 PRO B N 1
ATOM 8802 C CA . PRO B 1 412 ? -18.625 20.281 14.055 1 80.94 412 PRO B CA 1
ATOM 8803 C C . PRO B 1 412 ? -18.844 19 13.234 1 80.94 412 PRO B C 1
ATOM 8805 O O . PRO B 1 412 ? -19.938 18.781 12.711 1 80.94 412 PRO B O 1
ATOM 8808 N N . ARG B 1 413 ? -17.859 18.172 13.219 1 87.44 413 ARG B N 1
ATOM 8809 C CA . ARG B 1 413 ? -17.953 16.953 12.422 1 87.44 413 ARG B CA 1
ATOM 8810 C C . ARG B 1 413 ? -18.406 15.781 13.273 1 87.44 413 ARG B C 1
ATOM 8812 O O . ARG B 1 413 ? -18.578 14.672 12.766 1 87.44 413 ARG B O 1
ATOM 8819 N N . TRP B 1 414 ? -18.641 15.992 14.508 1 93.19 414 TRP B N 1
ATOM 8820 C CA . TRP B 1 414 ? -18.938 14.898 15.43 1 93.19 414 TRP B CA 1
ATOM 8821 C C . TRP B 1 414 ? -20.156 14.102 14.977 1 93.19 414 TRP B C 1
ATOM 8823 O O . TRP B 1 414 ? -20.125 12.875 14.953 1 93.19 414 TRP B O 1
ATOM 8833 N N . PRO B 1 415 ? -21.312 14.797 14.516 1 91.12 415 PRO B N 1
ATOM 8834 C CA . PRO B 1 415 ? -22.469 14 14.086 1 91.12 415 PRO B CA 1
ATOM 8835 C C . PRO B 1 415 ? -22.156 13.117 12.875 1 91.12 415 PRO B C 1
ATOM 8837 O O . PRO B 1 415 ? -22.516 11.938 12.859 1 91.12 415 PRO B O 1
ATOM 8840 N N . ALA B 1 416 ? -21.484 13.711 11.906 1 92.19 416 ALA B N 1
ATOM 8841 C CA . ALA B 1 416 ? -21.141 12.945 10.711 1 92.19 416 ALA B CA 1
ATOM 8842 C C . ALA B 1 416 ? -20.188 11.797 11.047 1 92.19 416 ALA B C 1
ATOM 8844 O O . ALA B 1 416 ? -20.328 10.688 10.531 1 92.19 416 ALA B O 1
ATOM 8845 N N . PHE B 1 417 ? -19.203 12.07 11.867 1 95.62 417 PHE B N 1
ATOM 8846 C CA . PHE B 1 417 ? -18.25 11.039 12.273 1 95.62 417 PHE B CA 1
ATOM 8847 C C . PHE B 1 417 ? -18.953 9.906 13 1 95.62 417 PHE B C 1
ATOM 8849 O O . PHE B 1 417 ? -18.688 8.727 12.742 1 95.62 417 PHE B O 1
ATOM 8856 N N . ALA B 1 418 ? -19.859 10.273 13.93 1 97.06 418 ALA B N 1
ATOM 8857 C CA . ALA B 1 418 ? -20.625 9.273 14.672 1 97.06 418 ALA B CA 1
ATOM 8858 C C . ALA B 1 418 ? -21.406 8.367 13.734 1 97.06 418 ALA B C 1
ATOM 8860 O O . ALA B 1 418 ? -21.484 7.156 13.945 1 97.06 418 ALA B O 1
ATOM 8861 N N . ARG B 1 419 ? -21.969 8.969 12.758 1 95.94 419 ARG B N 1
ATOM 8862 C CA . ARG B 1 419 ? -22.719 8.188 11.781 1 95.94 419 ARG B CA 1
ATOM 8863 C C . ARG B 1 419 ? -21.797 7.219 11.031 1 95.94 419 ARG B C 1
ATOM 8865 O O . ARG B 1 419 ? -22.125 6.039 10.883 1 95.94 419 ARG B O 1
ATOM 8872 N N . ASP B 1 420 ? -20.672 7.719 10.562 1 97.25 420 ASP B N 1
ATOM 8873 C CA . ASP B 1 420 ? -19.734 6.887 9.812 1 97.25 420 ASP B CA 1
ATOM 8874 C C . ASP B 1 420 ? -19.219 5.742 10.68 1 97.25 420 ASP B C 1
ATOM 8876 O O . ASP B 1 420 ? -19.062 4.613 10.203 1 97.25 420 ASP B O 1
ATOM 8880 N N . LEU B 1 421 ? -18.875 6.051 11.914 1 98.25 421 LEU B N 1
ATOM 8881 C CA . LEU B 1 421 ? -18.344 5.039 12.828 1 98.25 421 LEU B CA 1
ATOM 8882 C C . LEU B 1 421 ? -19.406 3.979 13.125 1 98.25 421 LEU B C 1
ATOM 8884 O O . LEU B 1 421 ? -19.094 2.785 13.18 1 98.25 421 LEU B O 1
ATOM 8888 N N . GLU B 1 422 ? -20.672 4.438 13.352 1 98.06 422 GLU B N 1
ATOM 8889 C CA . GLU B 1 422 ? -21.766 3.49 13.57 1 98.06 422 GLU B CA 1
ATOM 8890 C C . GLU B 1 422 ? -21.969 2.582 12.359 1 98.06 422 GLU B C 1
ATOM 8892 O O . GLU B 1 422 ? -22.203 1.381 12.516 1 98.06 422 GLU B O 1
ATOM 8897 N N . ASP B 1 423 ? -21.891 3.131 11.195 1 97.56 423 ASP B N 1
ATOM 8898 C CA . ASP B 1 423 ? -21.984 2.328 9.984 1 97.56 423 ASP B CA 1
ATOM 8899 C C . ASP B 1 423 ? -20.891 1.268 9.938 1 97.56 423 ASP B C 1
ATOM 8901 O O . ASP B 1 423 ? -21.141 0.12 9.562 1 97.56 423 ASP B O 1
ATOM 8905 N N . ALA B 1 424 ? -19.672 1.642 10.234 1 98.38 424 ALA B N 1
ATOM 8906 C CA . ALA B 1 424 ? -18.562 0.694 10.25 1 98.38 424 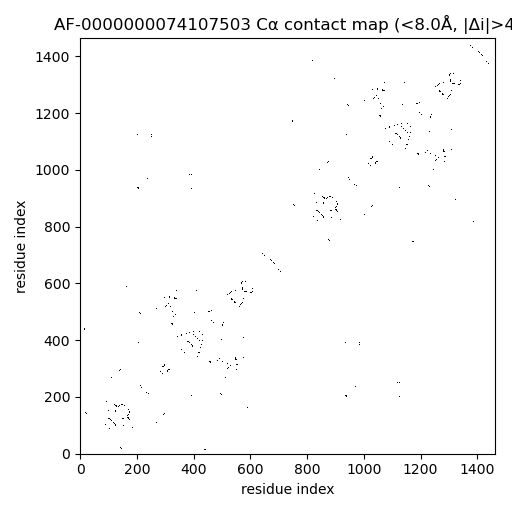ALA B CA 1
ATOM 8907 C C . ALA B 1 424 ? -18.797 -0.416 11.273 1 98.38 424 ALA B C 1
ATOM 8909 O O . ALA B 1 424 ? -18.562 -1.592 10.984 1 98.38 424 ALA B O 1
ATOM 8910 N N . ILE B 1 425 ? -19.266 0.006 12.438 1 98.19 425 ILE B N 1
ATOM 8911 C CA . ILE B 1 425 ? -19.547 -0.955 13.5 1 98.19 425 ILE B CA 1
ATOM 8912 C C . ILE B 1 425 ? -20.594 -1.953 13.023 1 98.19 425 ILE B C 1
ATOM 8914 O O . ILE B 1 425 ? -20.531 -3.139 13.359 1 98.19 425 ILE B O 1
ATOM 8918 N N . LYS B 1 426 ? -21.5 -1.477 12.18 1 96.94 426 LYS B N 1
ATOM 8919 C CA . LYS B 1 426 ? -22.578 -2.33 11.664 1 96.94 426 LYS B CA 1
ATOM 8920 C C . LYS B 1 426 ? -22.109 -3.104 10.438 1 96.94 426 LYS B C 1
ATOM 8922 O O . LYS B 1 426 ? -22.906 -3.818 9.812 1 96.94 426 LYS B O 1
ATOM 8927 N N . GLY B 1 427 ? -20.891 -2.889 10.008 1 96.25 427 GLY B N 1
ATOM 8928 C CA . GLY B 1 427 ? -20.344 -3.74 8.969 1 96.25 427 GLY B CA 1
ATOM 8929 C C . GLY B 1 427 ? -20.094 -3.004 7.66 1 96.25 427 GLY B C 1
ATOM 8930 O O . GLY B 1 427 ? -19.75 -3.619 6.652 1 96.25 427 GLY B O 1
ATOM 8931 N N . ASN B 1 428 ? -20.312 -1.68 7.656 1 97 428 ASN B N 1
ATOM 8932 C CA . ASN B 1 428 ? -20.062 -0.88 6.461 1 97 428 ASN B CA 1
ATOM 8933 C C . ASN B 1 428 ? -18.969 0.154 6.691 1 97 428 ASN B C 1
ATOM 8935 O O . ASN B 1 428 ? -19.25 1.304 7.027 1 97 428 ASN B O 1
ATOM 8939 N N . PRO B 1 429 ? -17.734 -0.192 6.348 1 97.56 429 PRO B N 1
ATOM 8940 C CA . PRO B 1 429 ? -16.625 0.713 6.664 1 97.56 429 PRO B CA 1
ATOM 8941 C C . PRO B 1 429 ? -16.438 1.795 5.605 1 97.56 429 PRO B C 1
ATOM 8943 O O . PRO B 1 429 ? -15.641 2.723 5.805 1 97.56 429 PRO B O 1
ATOM 8946 N N . ALA B 1 430 ? -17.156 1.771 4.504 1 95 430 ALA B N 1
ATOM 8947 C CA . ALA B 1 430 ? -16.844 2.557 3.312 1 95 430 ALA B CA 1
ATOM 8948 C C . ALA B 1 430 ? -16.938 4.051 3.6 1 95 430 ALA B C 1
ATOM 8950 O O . ALA B 1 430 ? -16.031 4.816 3.266 1 95 430 ALA B O 1
ATOM 8951 N N . PRO B 1 431 ? -17.984 4.516 4.34 1 94.62 431 PRO B N 1
ATOM 8952 C CA . PRO B 1 431 ? -18.094 5.961 4.555 1 94.62 431 PRO B CA 1
ATOM 8953 C C . PRO B 1 431 ? -16.922 6.523 5.355 1 94.62 431 PRO B C 1
ATOM 8955 O O . PRO B 1 431 ? -16.438 7.629 5.078 1 94.62 431 PRO B O 1
ATOM 8958 N N . LEU B 1 432 ? -16.453 5.785 6.297 1 95.75 432 LEU B N 1
ATOM 8959 C CA . LEU B 1 432 ? -15.32 6.23 7.105 1 95.75 432 LEU B CA 1
ATOM 8960 C C . LEU B 1 432 ? -14.023 6.176 6.305 1 95.75 432 LEU B C 1
ATOM 8962 O O . LEU B 1 432 ? -13.234 7.129 6.324 1 95.75 432 LEU B O 1
ATOM 8966 N N . LEU B 1 433 ? -13.812 5.07 5.543 1 93.81 433 LEU B N 1
ATOM 8967 C CA . LEU B 1 433 ? -12.594 4.875 4.766 1 93.81 433 LEU B CA 1
ATOM 8968 C C . LEU B 1 433 ? -12.492 5.902 3.641 1 93.81 433 LEU B C 1
ATOM 8970 O O . LEU B 1 433 ? -11.398 6.312 3.264 1 93.81 433 LEU B O 1
ATOM 8974 N N . ASN B 1 434 ? -13.609 6.281 3.107 1 89.25 434 ASN B N 1
ATOM 8975 C CA . ASN B 1 434 ? -13.617 7.234 2.004 1 89.25 434 ASN B CA 1
ATOM 8976 C C . ASN B 1 434 ? -13.031 8.578 2.42 1 89.25 434 ASN B C 1
ATOM 8978 O O . ASN B 1 434 ? -12.633 9.383 1.569 1 89.25 434 ASN B O 1
ATOM 8982 N N . LYS B 1 435 ? -12.953 8.812 3.729 1 87.25 435 LYS B N 1
ATOM 8983 C CA . LYS B 1 435 ? -12.359 10.055 4.227 1 87.25 435 LYS B CA 1
ATOM 8984 C C . LYS B 1 435 ? -10.836 9.953 4.266 1 87.25 435 LYS B C 1
ATOM 8986 O O . LYS B 1 435 ? -10.148 10.961 4.426 1 87.25 435 LYS B O 1
ATOM 8991 N N . VAL B 1 436 ? -10.305 8.797 4.098 1 85.44 436 VAL B N 1
ATOM 8992 C CA . VAL B 1 436 ? -8.875 8.539 4.215 1 85.44 436 VAL B CA 1
ATOM 8993 C C . VAL B 1 436 ? -8.289 8.242 2.836 1 85.44 436 VAL B C 1
ATOM 8995 O O . VAL B 1 436 ? -7.188 8.695 2.514 1 85.44 436 VAL B O 1
ATOM 8998 N N . LEU B 1 437 ? -8.969 7.535 2.074 1 80.31 437 LEU B N 1
ATOM 8999 C CA . LEU B 1 437 ? -8.477 7.02 0.802 1 80.31 437 LEU B CA 1
ATOM 9000 C C . LEU B 1 437 ? -8.453 8.117 -0.258 1 80.31 437 LEU B C 1
ATOM 9002 O O . LEU B 1 437 ? -9.359 8.953 -0.313 1 80.31 437 LEU B O 1
ATOM 9006 N N . PRO B 1 438 ? -7.305 8.055 -1.003 1 69.56 438 PRO B N 1
ATOM 9007 C CA . PRO B 1 438 ? -7.215 9.062 -2.062 1 69.56 438 PRO B CA 1
ATOM 9008 C C . PRO B 1 438 ? -8.242 8.844 -3.17 1 69.56 438 PRO B C 1
ATOM 9010 O O . PRO B 1 438 ? -8.594 7.707 -3.48 1 69.56 438 PRO B O 1
ATOM 9013 N N . ASP B 1 439 ? -8.703 9.906 -3.516 1 62.03 439 ASP B N 1
ATOM 9014 C CA . ASP B 1 439 ? -9.531 9.867 -4.719 1 62.03 439 ASP B CA 1
ATOM 9015 C C . ASP B 1 439 ? -8.695 9.523 -5.949 1 62.03 439 ASP B C 1
ATOM 9017 O O . ASP B 1 439 ? -7.754 10.234 -6.289 1 62.03 439 ASP B O 1
ATOM 9021 N N . PRO B 1 440 ? -8.938 8.297 -6.465 1 59.25 440 PRO B N 1
ATOM 9022 C CA . PRO B 1 440 ? -8.133 7.895 -7.621 1 59.25 440 PRO B CA 1
ATOM 9023 C C . PRO B 1 440 ? -8.078 8.969 -8.703 1 59.25 440 PRO B C 1
ATOM 9025 O O . PRO B 1 440 ? -7.148 8.992 -9.508 1 59.25 440 PRO B O 1
ATOM 9028 N N . ALA B 1 441 ? -9.055 9.805 -8.703 1 50.91 441 ALA B N 1
ATOM 9029 C CA . ALA B 1 441 ? -9.094 10.875 -9.695 1 50.91 441 ALA B CA 1
ATOM 9030 C C . ALA B 1 441 ? -8.141 12.008 -9.312 1 50.91 441 ALA B C 1
ATOM 9032 O O . ALA B 1 441 ? -7.812 12.859 -10.148 1 50.91 441 ALA B O 1
ATOM 9033 N N . ARG B 1 442 ? -7.664 11.82 -8.086 1 52.5 442 ARG B N 1
ATOM 9034 C CA . ARG B 1 442 ? -6.812 12.898 -7.605 1 52.5 442 ARG B CA 1
ATOM 9035 C C . ARG B 1 442 ? -5.387 12.414 -7.375 1 52.5 442 ARG B C 1
ATOM 9037 O O . ARG B 1 442 ? -5.152 11.211 -7.215 1 52.5 442 ARG B O 1
ATOM 9044 N N . ASP B 1 443 ? -4.504 13.297 -7.523 1 55.06 443 ASP B N 1
ATOM 9045 C CA . ASP B 1 443 ? -3.104 13.039 -7.203 1 55.06 443 ASP B CA 1
ATOM 9046 C C . ASP B 1 443 ? -2.951 12.516 -5.777 1 55.06 443 ASP B C 1
ATOM 9048 O O . ASP B 1 443 ? -3.506 13.094 -4.84 1 55.06 443 ASP B O 1
ATOM 9052 N N . ARG B 1 444 ? -2.445 11.344 -5.734 1 57.66 444 ARG B N 1
ATOM 9053 C CA . ARG B 1 444 ? -2.215 10.711 -4.438 1 57.66 444 ARG B CA 1
ATOM 9054 C C . ARG B 1 444 ? -1.131 11.438 -3.656 1 57.66 444 ARG B C 1
ATOM 9056 O O . ARG B 1 444 ? -1.039 11.305 -2.436 1 57.66 444 ARG B O 1
ATOM 9063 N N . PHE B 1 445 ? -0.456 12.172 -4.383 1 53.56 445 PHE B N 1
ATOM 9064 C CA . PHE B 1 445 ? 0.643 12.828 -3.686 1 53.56 445 PHE B CA 1
ATOM 9065 C C . PHE B 1 445 ? 0.134 14 -2.857 1 53.56 445 PHE B C 1
ATOM 9067 O O . PHE B 1 445 ? -0.486 14.922 -3.391 1 53.56 445 PHE B O 1
ATOM 9074 N N . ASP B 1 446 ? 0.325 13.867 -1.49 1 59.69 446 ASP B N 1
ATOM 9075 C CA . ASP B 1 446 ? -0.112 14.914 -0.57 1 59.69 446 ASP B CA 1
ATOM 9076 C C . ASP B 1 446 ? 0.917 16.031 -0.487 1 59.69 446 ASP B C 1
ATOM 9078 O O . ASP B 1 446 ? 1.833 15.984 0.338 1 59.69 446 ASP B O 1
ATOM 9082 N N . HIS B 1 447 ? 0.797 17.047 -1.24 1 62.19 447 HIS B N 1
ATOM 9083 C CA . HIS B 1 447 ? 1.725 18.172 -1.293 1 62.19 447 HIS B CA 1
ATOM 9084 C C . HIS B 1 447 ? 1.782 18.906 0.044 1 62.19 447 HIS B C 1
ATOM 9086 O O . HIS B 1 447 ? 2.84 19.391 0.442 1 62.19 447 HIS B O 1
ATOM 9092 N N . GLY B 1 448 ? 0.706 18.891 0.639 1 65.75 448 GLY B N 1
ATOM 9093 C CA . GLY B 1 448 ? 0.672 19.531 1.945 1 65.75 448 GLY B CA 1
ATOM 9094 C C . GLY B 1 448 ? 1.526 18.812 2.979 1 65.75 448 GLY B C 1
ATOM 9095 O O . GLY B 1 448 ? 2.256 19.469 3.736 1 65.75 448 GLY B O 1
ATOM 9096 N N . ASN B 1 449 ? 1.557 17.531 2.822 1 72.38 449 ASN B N 1
ATOM 9097 C CA . ASN B 1 449 ? 2.354 16.766 3.77 1 72.38 449 ASN B CA 1
ATOM 9098 C C . ASN B 1 449 ? 3.848 16.938 3.512 1 72.38 449 ASN B C 1
ATOM 9100 O O . ASN B 1 449 ? 4.645 16.953 4.453 1 72.38 449 ASN B O 1
ATOM 9104 N N . MET B 1 450 ? 4.164 17.125 2.344 1 78.19 450 MET B N 1
ATOM 9105 C CA . MET B 1 450 ? 5.578 17.297 2.025 1 78.19 450 MET B CA 1
ATOM 9106 C C . MET B 1 450 ? 6.074 18.672 2.467 1 78.19 450 MET B C 1
ATOM 9108 O O . MET B 1 450 ? 7.195 18.797 2.957 1 78.19 450 MET B O 1
ATOM 9112 N N . ALA B 1 451 ? 5.207 19.656 2.217 1 78.62 451 ALA B N 1
ATOM 9113 C CA . ALA B 1 451 ? 5.562 20.984 2.705 1 78.62 451 ALA B CA 1
ATOM 9114 C C . ALA B 1 451 ? 5.707 20.984 4.223 1 78.62 451 ALA B C 1
ATOM 9116 O O . ALA B 1 451 ? 6.629 21.609 4.766 1 78.62 451 ALA B O 1
ATOM 9117 N N . ARG B 1 452 ? 4.809 20.344 4.848 1 84.62 452 ARG B N 1
ATOM 9118 C CA . ARG B 1 452 ? 4.898 20.234 6.301 1 84.62 452 ARG B CA 1
ATOM 9119 C C . ARG B 1 452 ? 6.191 19.547 6.719 1 84.62 452 ARG B C 1
ATOM 9121 O O . ARG B 1 452 ? 6.848 19.969 7.672 1 84.62 452 ARG B O 1
ATOM 9128 N N . TYR B 1 453 ? 6.512 18.469 6.004 1 87.88 453 TYR B N 1
ATOM 9129 C CA . TYR B 1 453 ? 7.746 17.75 6.293 1 87.88 453 TYR B CA 1
ATOM 9130 C C . TYR B 1 453 ? 8.953 18.688 6.207 1 87.88 453 TYR B C 1
ATOM 9132 O O . TYR B 1 453 ? 9.836 18.641 7.066 1 87.88 453 TYR B O 1
ATOM 9140 N N . ALA B 1 454 ? 8.961 19.547 5.262 1 87.56 454 ALA B N 1
ATOM 9141 C CA . ALA B 1 454 ? 10.055 20.484 5.082 1 87.56 454 ALA B CA 1
ATOM 9142 C C . ALA B 1 454 ? 10.109 21.5 6.227 1 87.56 454 ALA B C 1
ATOM 9144 O O . ALA B 1 454 ? 11.164 21.703 6.828 1 87.56 454 ALA B O 1
ATOM 9145 N N . VAL B 1 455 ? 8.984 22.094 6.547 1 87.94 455 VAL B N 1
ATOM 9146 C CA . VAL B 1 455 ? 8.922 23.109 7.586 1 87.94 455 VAL B CA 1
ATOM 9147 C C . VAL B 1 455 ? 9.273 22.5 8.938 1 87.94 455 VAL B C 1
ATOM 9149 O O . VAL B 1 455 ? 10.086 23.047 9.688 1 87.94 455 VAL B O 1
ATOM 9152 N N . THR B 1 456 ? 8.703 21.312 9.188 1 91.12 456 THR B N 1
ATOM 9153 C CA . THR B 1 456 ? 8.961 20.594 10.43 1 91.12 456 THR B CA 1
ATOM 9154 C C . THR B 1 456 ? 10.453 20.359 10.617 1 91.12 456 THR B C 1
ATOM 9156 O O . THR B 1 456 ? 11 20.594 11.695 1 91.12 456 THR B O 1
ATOM 9159 N N . CYS B 1 457 ? 11.094 20 9.602 1 92.94 457 CYS B N 1
ATOM 9160 C CA . CYS B 1 457 ? 12.477 19.547 9.734 1 92.94 457 CYS B CA 1
ATOM 9161 C C . CYS B 1 457 ? 13.43 20.734 9.75 1 92.94 457 CYS B C 1
ATOM 9163 O O . CYS B 1 457 ? 14.539 20.641 10.281 1 92.94 457 CYS B O 1
ATOM 9165 N N . ILE B 1 458 ? 13.023 21.844 9.211 1 91.25 458 ILE B N 1
ATOM 9166 C CA . ILE B 1 458 ? 13.852 23.047 9.242 1 91.25 458 ILE B CA 1
ATOM 9167 C C . ILE B 1 458 ? 13.68 23.75 10.586 1 91.25 458 ILE B C 1
ATOM 9169 O O . ILE B 1 458 ? 14.641 24.297 11.133 1 91.25 458 ILE B O 1
ATOM 9173 N N . ASP B 1 459 ? 12.5 23.672 11.156 1 91.75 459 ASP B N 1
ATOM 9174 C CA . ASP B 1 459 ? 12.172 24.438 12.344 1 91.75 459 ASP B CA 1
ATOM 9175 C C . ASP B 1 459 ? 12.57 23.688 13.617 1 91.75 459 ASP B C 1
ATOM 9177 O O . ASP B 1 459 ? 12.852 24.312 14.648 1 91.75 459 ASP B O 1
ATOM 9181 N N . SER B 1 460 ? 12.555 22.375 13.555 1 94 460 SER B N 1
ATOM 9182 C CA . SER B 1 460 ? 12.773 21.594 14.766 1 94 460 SER B CA 1
ATOM 9183 C C . SER B 1 460 ? 14.266 21.453 15.07 1 94 460 SER B C 1
ATOM 9185 O O . SER B 1 460 ? 15.109 21.891 14.289 1 94 460 SER B O 1
ATOM 9187 N N . LEU B 1 461 ? 14.508 21 16.297 1 94.94 461 LEU B N 1
ATOM 9188 C CA . LEU B 1 461 ? 15.891 20.719 16.672 1 94.94 461 LEU B CA 1
ATOM 9189 C C . LEU B 1 461 ? 16.562 19.797 15.656 1 94.94 461 LEU B C 1
ATOM 9191 O O . LEU B 1 461 ? 16.047 18.719 15.359 1 94.94 461 LEU B O 1
ATOM 9195 N N . PRO B 1 462 ? 17.688 20.25 15.062 1 93.88 462 PRO B N 1
ATOM 9196 C CA . PRO B 1 462 ? 18.328 19.453 14.016 1 93.88 462 PRO B CA 1
ATOM 9197 C C . PRO B 1 462 ? 19.031 18.203 14.57 1 93.88 462 PRO B C 1
ATOM 9199 O O . PRO B 1 462 ? 19.422 18.188 15.734 1 93.88 462 PRO B O 1
ATOM 9202 N N . PHE B 1 463 ? 19.125 17.188 13.742 1 94.88 463 PHE B N 1
ATOM 9203 C CA . PHE B 1 463 ? 19.891 15.992 14.055 1 94.88 463 PHE B CA 1
ATOM 9204 C C . PHE B 1 463 ? 21.344 16.156 13.609 1 94.88 463 PHE B C 1
ATOM 9206 O O . PHE B 1 463 ? 21.625 16.891 12.656 1 94.88 463 PHE B O 1
ATOM 9213 N N . ASN B 1 464 ? 22.25 15.492 14.367 1 92.69 464 ASN B N 1
ATOM 9214 C CA . ASN B 1 464 ? 23.625 15.352 13.883 1 92.69 464 ASN B CA 1
ATOM 9215 C C . ASN B 1 464 ? 23.719 14.305 12.773 1 92.69 464 ASN B C 1
ATOM 9217 O O . ASN B 1 464 ? 23.938 13.125 13.047 1 92.69 464 ASN B O 1
ATOM 9221 N N . LYS B 1 465 ? 23.734 14.688 11.547 1 89.62 465 LYS B N 1
ATOM 9222 C CA . LYS B 1 465 ? 23.625 13.789 10.406 1 89.62 465 LYS B CA 1
ATOM 9223 C C . LYS B 1 465 ? 24.953 13.109 10.109 1 89.62 465 LYS B C 1
ATOM 9225 O O . LYS B 1 465 ? 25 12.125 9.375 1 89.62 465 LYS B O 1
ATOM 9230 N N . SER B 1 466 ? 26.016 13.648 10.664 1 91.12 466 SER B N 1
ATOM 9231 C CA . SER B 1 466 ? 27.312 13.031 10.477 1 91.12 466 SER B CA 1
ATOM 9232 C C . SER B 1 466 ? 27.484 11.789 11.352 1 91.12 466 SER B C 1
ATOM 9234 O O . SER B 1 466 ? 28.406 10.992 11.141 1 91.12 466 SER B O 1
ATOM 9236 N N . ASP B 1 467 ? 26.594 11.656 12.336 1 93.19 467 ASP B N 1
ATOM 9237 C CA . ASP B 1 467 ? 26.625 10.484 13.211 1 93.19 467 ASP B CA 1
ATOM 9238 C C . ASP B 1 467 ? 25.25 9.805 13.258 1 93.19 467 ASP B C 1
ATOM 9240 O O . ASP B 1 467 ? 24.5 9.977 14.219 1 93.19 467 ASP B O 1
ATOM 9244 N N . PRO B 1 468 ? 24.984 8.945 12.359 1 90.5 468 PRO B N 1
ATOM 9245 C CA . PRO B 1 468 ? 23.672 8.289 12.266 1 90.5 468 PRO B CA 1
ATOM 9246 C C . PRO B 1 468 ? 23.359 7.414 13.477 1 90.5 468 PRO B C 1
ATOM 9248 O O . PRO B 1 468 ? 22.219 6.996 13.664 1 90.5 468 PRO B O 1
ATOM 9251 N N . SER B 1 469 ? 24.328 7.125 14.297 1 90.75 469 SER B N 1
ATOM 9252 C CA . SER B 1 469 ? 24.078 6.316 15.492 1 90.75 469 SER B CA 1
ATOM 9253 C C . SER B 1 469 ? 23.219 7.062 16.5 1 90.75 469 SER B C 1
ATOM 9255 O O . SER B 1 469 ? 22.656 6.453 17.406 1 90.75 469 SER B O 1
ATOM 9257 N N . THR B 1 470 ? 23.094 8.406 16.266 1 91.56 470 THR B N 1
ATOM 9258 C CA . THR B 1 470 ? 22.297 9.219 17.172 1 91.56 470 THR B CA 1
ATOM 9259 C C . THR B 1 470 ? 20.844 9.273 16.719 1 91.56 470 THR B C 1
ATOM 9261 O O . THR B 1 470 ? 19.984 9.828 17.422 1 91.56 470 THR B O 1
ATOM 9264 N N . PHE B 1 471 ? 20.578 8.734 15.594 1 95.62 471 PHE B N 1
ATOM 9265 C CA . PHE B 1 471 ? 19.203 8.758 15.078 1 95.62 471 PHE B CA 1
ATOM 9266 C C . PHE B 1 471 ? 18.297 7.871 15.922 1 95.62 471 PHE B C 1
ATOM 9268 O O . PHE B 1 471 ? 18.734 6.832 16.438 1 95.62 471 PHE B O 1
ATOM 9275 N N . PRO B 1 472 ? 17.078 8.328 16.094 1 96.06 472 PRO B N 1
ATOM 9276 C CA . PRO B 1 472 ? 16.172 7.453 16.844 1 96.06 472 PRO B CA 1
ATOM 9277 C C . PRO B 1 472 ? 15.914 6.129 16.125 1 96.06 472 PRO B C 1
ATOM 9279 O O . PRO B 1 472 ? 15.664 6.109 14.922 1 96.06 472 PRO B O 1
ATOM 9282 N N . THR B 1 473 ? 15.961 5.023 16.891 1 94.75 473 THR B N 1
ATOM 9283 C CA . THR B 1 473 ? 15.648 3.693 16.375 1 94.75 473 THR B CA 1
ATOM 9284 C C . THR B 1 473 ? 14.156 3.41 16.469 1 94.75 473 THR B C 1
ATOM 9286 O O . THR B 1 473 ? 13.43 4.105 17.188 1 94.75 473 THR B O 1
ATOM 9289 N N . PRO B 1 474 ? 13.711 2.381 15.68 1 93.94 474 PRO B N 1
ATOM 9290 C CA . PRO B 1 474 ? 12.312 1.987 15.836 1 93.94 474 PRO B CA 1
ATOM 9291 C C . PRO B 1 474 ? 11.961 1.617 17.281 1 93.94 474 PRO B C 1
ATOM 9293 O O . PRO B 1 474 ? 10.867 1.925 17.75 1 93.94 474 PRO B O 1
ATOM 9296 N N . GLU B 1 475 ? 12.875 1.022 18 1 92.25 475 GLU B N 1
ATOM 9297 C CA . GLU B 1 475 ? 12.656 0.62 19.375 1 92.25 475 GLU B CA 1
ATOM 9298 C C . GLU B 1 475 ? 12.516 1.835 20.297 1 92.25 475 GLU B C 1
ATOM 9300 O O . GLU B 1 475 ? 11.633 1.871 21.156 1 92.25 475 GLU B O 1
ATOM 9305 N N . TYR B 1 476 ? 13.375 2.787 20.062 1 95.19 476 TYR B N 1
ATOM 9306 C CA . TYR B 1 476 ? 13.297 4.008 20.859 1 95.19 476 TYR B CA 1
ATOM 9307 C C . TYR B 1 476 ? 11.969 4.727 20.625 1 95.19 476 TYR B C 1
ATOM 9309 O O . TYR B 1 476 ? 11.32 5.16 21.578 1 95.19 476 TYR B O 1
ATOM 9317 N N . LEU B 1 477 ? 11.594 4.832 19.422 1 96.12 477 LEU B N 1
ATOM 9318 C CA . LEU B 1 477 ? 10.328 5.48 19.094 1 96.12 477 LEU B CA 1
ATOM 9319 C C . LEU B 1 477 ? 9.156 4.719 19.703 1 96.12 477 LEU B C 1
ATOM 9321 O O . LEU B 1 477 ? 8.203 5.328 20.203 1 96.12 477 LEU B O 1
ATOM 9325 N N . ALA B 1 478 ? 9.211 3.375 19.625 1 94.31 478 ALA B N 1
ATOM 9326 C CA . ALA B 1 478 ? 8.164 2.553 20.219 1 94.31 478 ALA B CA 1
ATOM 9327 C C . ALA B 1 478 ? 8.086 2.771 21.734 1 94.31 478 ALA B C 1
ATOM 9329 O O . ALA B 1 478 ? 6.992 2.824 22.312 1 94.31 478 ALA B O 1
ATOM 9330 N N . GLN B 1 479 ? 9.227 2.883 22.375 1 94.12 479 GLN B N 1
ATOM 9331 C CA . GLN B 1 479 ? 9.25 3.168 23.797 1 94.12 479 GLN B CA 1
ATOM 9332 C C . GLN B 1 479 ? 8.562 4.492 24.109 1 94.12 479 GLN B C 1
ATOM 9334 O O . GLN B 1 479 ? 7.82 4.602 25.094 1 94.12 479 GLN B O 1
ATOM 9339 N N . ARG B 1 480 ? 8.773 5.43 23.328 1 94.25 480 ARG B N 1
ATOM 9340 C CA . ARG B 1 480 ? 8.133 6.727 23.531 1 94.25 480 ARG B CA 1
ATOM 9341 C C . ARG B 1 480 ? 6.621 6.629 23.359 1 94.25 480 ARG B C 1
ATOM 9343 O O . ARG B 1 480 ? 5.863 7.266 24.094 1 94.25 480 ARG B O 1
ATOM 9350 N N . VAL B 1 481 ? 6.211 5.836 22.375 1 94.94 481 VAL B N 1
ATOM 9351 C CA . VAL B 1 481 ? 4.781 5.621 22.156 1 94.94 481 VAL B CA 1
ATOM 9352 C C . VAL B 1 481 ? 4.168 5 23.406 1 94.94 481 VAL B C 1
ATOM 9354 O O . VAL B 1 481 ? 3.119 5.449 23.891 1 94.94 481 VAL B O 1
ATOM 9357 N N . VAL B 1 482 ? 4.832 3.988 23.922 1 93.5 482 VAL B N 1
ATOM 9358 C CA . VAL B 1 482 ? 4.328 3.322 25.125 1 93.5 482 VAL B CA 1
ATOM 9359 C C . VAL B 1 482 ? 4.258 4.32 26.281 1 93.5 482 VAL B C 1
ATOM 9361 O O . VAL B 1 482 ? 3.283 4.34 27.031 1 93.5 482 VAL B O 1
ATOM 9364 N N . GLN B 1 483 ? 5.266 5.145 26.391 1 93.12 483 GLN B N 1
ATOM 9365 C CA . GLN B 1 483 ? 5.27 6.168 27.438 1 93.12 483 GLN B CA 1
ATOM 9366 C C . GLN B 1 483 ? 4.125 7.156 27.234 1 93.12 483 GLN B C 1
ATOM 9368 O O . GLN B 1 483 ? 3.459 7.543 28.203 1 93.12 483 GLN B O 1
ATOM 9373 N N . ARG B 1 484 ? 3.871 7.57 26.078 1 93.62 484 ARG B N 1
ATOM 9374 C CA . ARG B 1 484 ? 2.789 8.492 25.75 1 93.62 484 ARG B CA 1
ATOM 9375 C C . ARG B 1 484 ? 1.434 7.898 26.109 1 93.62 484 ARG B C 1
ATOM 9377 O O . ARG B 1 484 ? 0.575 8.578 26.672 1 93.62 484 ARG B O 1
ATOM 9384 N N . VAL B 1 485 ? 1.237 6.621 25.75 1 93.44 485 VAL B N 1
ATOM 9385 C CA . VAL B 1 485 ? -0.022 5.941 26.047 1 93.44 485 VAL B CA 1
ATOM 9386 C C . VAL B 1 485 ? -0.245 5.887 27.547 1 93.44 485 VAL B C 1
ATOM 9388 O O . VAL B 1 485 ? -1.375 6.031 28.016 1 93.44 485 VAL B O 1
ATOM 9391 N N . ASN B 1 486 ? 0.828 5.797 28.281 1 91.19 486 ASN B N 1
ATOM 9392 C CA . ASN B 1 486 ? 0.712 5.613 29.719 1 91.19 486 ASN B CA 1
ATOM 9393 C C . ASN B 1 486 ? 0.621 6.949 30.453 1 91.19 486 ASN B C 1
ATOM 9395 O O . ASN B 1 486 ? -0.018 7.047 31.5 1 91.19 486 ASN B O 1
ATOM 9399 N N . SER B 1 487 ? 1.228 8.031 29.875 1 91.5 487 SER B N 1
ATOM 9400 C CA . SER B 1 487 ? 1.424 9.227 30.688 1 91.5 487 SER B CA 1
ATOM 9401 C C . SER B 1 487 ? 0.736 10.438 30.062 1 91.5 487 SER B C 1
ATOM 9403 O O . SER B 1 487 ? 0.523 11.445 30.734 1 91.5 487 SER B O 1
ATOM 9405 N N . THR B 1 488 ? 0.425 10.367 28.828 1 91.69 488 THR B N 1
ATOM 9406 C CA . THR B 1 488 ? -0.069 11.562 28.156 1 91.69 488 THR B CA 1
ATOM 9407 C C . THR B 1 488 ? -1.5 11.359 27.672 1 91.69 488 THR B C 1
ATOM 9409 O O . THR B 1 488 ? -2.387 12.156 27.969 1 91.69 488 THR B O 1
ATOM 9412 N N . SER B 1 489 ? -1.738 10.328 26.891 1 92.88 489 SER B N 1
ATOM 9413 C CA . SER B 1 489 ? -3.061 10.039 26.344 1 92.88 489 SER B CA 1
ATOM 9414 C C . SER B 1 489 ? -3.266 8.539 26.156 1 92.88 489 SER B C 1
ATOM 9416 O O . SER B 1 489 ? -2.656 7.922 25.281 1 92.88 489 SER B O 1
ATOM 9418 N N . LYS B 1 490 ? -4.168 8.047 26.875 1 92.62 490 LYS B N 1
ATOM 9419 C CA . LYS B 1 490 ? -4.453 6.617 26.875 1 92.62 490 LYS B CA 1
ATOM 9420 C C . LYS B 1 490 ? -4.961 6.16 25.5 1 92.62 490 LYS B C 1
ATOM 9422 O O . LYS B 1 490 ? -4.629 5.066 25.047 1 92.62 490 LYS B O 1
ATOM 9427 N N . TYR B 1 491 ? -5.684 6.98 24.844 1 93.12 491 TYR B N 1
ATOM 9428 C CA . TYR B 1 491 ? -6.395 6.555 23.641 1 93.12 491 TYR B CA 1
ATOM 9429 C C . TYR B 1 491 ? -5.629 6.965 22.391 1 93.12 491 TYR B C 1
ATOM 9431 O O . TYR B 1 491 ? -5.734 6.309 21.359 1 93.12 491 TYR B O 1
ATOM 9439 N N . PHE B 1 492 ? -4.789 7.992 22.484 1 93.19 492 PHE B N 1
ATOM 9440 C CA . PHE B 1 492 ? -4.262 8.547 21.25 1 93.19 492 PHE B CA 1
ATOM 9441 C C . PHE B 1 492 ? -2.736 8.57 21.266 1 93.19 492 PHE B C 1
ATOM 9443 O O . PHE B 1 492 ? -2.105 9.078 20.344 1 93.19 492 PHE B O 1
ATOM 9450 N N . GLY B 1 493 ? -2.141 8.031 22.266 1 91.75 493 GLY B N 1
ATOM 9451 C CA . GLY B 1 493 ? -0.692 8.055 22.375 1 91.75 493 GLY B CA 1
ATOM 9452 C C . GLY B 1 493 ? 0.01 7.352 21.234 1 91.75 493 GLY B C 1
ATOM 9453 O O . GLY B 1 493 ? 1.141 7.699 20.891 1 91.75 493 GLY B O 1
ATOM 9454 N N . GLY B 1 494 ? -0.656 6.297 20.672 1 90.06 494 GLY B N 1
ATOM 9455 C CA . GLY B 1 494 ? -0.033 5.5 19.625 1 90.06 494 GLY B CA 1
ATOM 9456 C C . GLY B 1 494 ? -0.55 5.824 18.234 1 90.06 494 GLY B C 1
ATOM 9457 O O . GLY B 1 494 ? 0.047 5.418 17.234 1 90.06 494 GLY B O 1
ATOM 9458 N N . SER B 1 495 ? -1.634 6.445 18.172 1 85.25 495 SER B N 1
ATOM 9459 C CA . SER B 1 495 ? -2.285 6.68 16.875 1 85.25 495 SER B CA 1
ATOM 9460 C C . SER B 1 495 ? -2.811 8.109 16.781 1 85.25 495 SER B C 1
ATOM 9462 O O . SER B 1 495 ? -4.008 8.352 16.969 1 85.25 495 SER B O 1
ATOM 9464 N N . THR B 1 496 ? -1.897 8.938 16.422 1 80.88 496 THR B N 1
ATOM 9465 C CA . THR B 1 496 ? -2.322 10.32 16.234 1 80.88 496 THR B CA 1
ATOM 9466 C C . THR B 1 496 ? -2.994 10.516 14.883 1 80.88 496 THR B C 1
ATOM 9468 O O . THR B 1 496 ? -3.18 9.547 14.133 1 80.88 496 THR B O 1
ATOM 9471 N N . GLY B 1 497 ? -3.482 11.656 14.539 1 75.62 497 GLY B N 1
ATOM 9472 C CA . GLY B 1 497 ? -4.191 11.953 13.305 1 75.62 497 GLY B CA 1
ATOM 9473 C C . GLY B 1 497 ? -3.354 11.719 12.062 1 75.62 497 GLY B C 1
ATOM 9474 O O . GLY B 1 497 ? -2.127 11.828 12.109 1 75.62 497 GLY B O 1
ATOM 9475 N N . LEU B 1 498 ? -3.918 11.258 11.008 1 72.75 498 LEU B N 1
ATOM 9476 C CA . LEU B 1 498 ? -3.258 11 9.727 1 72.75 498 LEU B CA 1
ATOM 9477 C C . LEU B 1 498 ? -2.92 12.312 9.023 1 72.75 498 LEU B C 1
ATOM 9479 O O . LEU B 1 498 ? -2.133 12.32 8.078 1 72.75 498 LEU B O 1
ATOM 9483 N N . THR B 1 499 ? -3.385 13.32 9.523 1 66.44 499 THR B N 1
ATOM 9484 C CA . THR B 1 499 ? -3.225 14.609 8.867 1 66.44 499 THR B CA 1
ATOM 9485 C C . THR B 1 499 ? -1.883 15.242 9.234 1 66.44 499 THR B C 1
ATOM 9487 O O . THR B 1 499 ? -1.324 16.016 8.461 1 66.44 499 THR B O 1
ATOM 9490 N N . ASP B 1 500 ? -1.364 14.938 10.375 1 71.38 500 ASP B N 1
ATOM 9491 C CA . ASP B 1 500 ? -0.135 15.578 10.844 1 71.38 500 ASP B CA 1
ATOM 9492 C C . ASP B 1 500 ? 0.928 14.531 11.18 1 71.38 500 ASP B C 1
ATOM 9494 O O . ASP B 1 500 ? 1.164 14.242 12.359 1 71.38 500 ASP B O 1
ATOM 9498 N N . ILE B 1 501 ? 1.491 14.078 10.172 1 74.69 501 ILE B N 1
ATOM 9499 C CA . ILE B 1 501 ? 2.527 13.078 10.422 1 74.69 501 ILE B CA 1
ATOM 9500 C C . ILE B 1 501 ? 3.893 13.758 10.484 1 74.69 501 ILE B C 1
ATOM 9502 O O . ILE B 1 501 ? 4.355 14.336 9.492 1 74.69 501 ILE B O 1
ATOM 9506 N N . ASP B 1 502 ? 4.398 13.875 11.648 1 86.31 502 ASP B N 1
ATOM 9507 C CA . ASP B 1 502 ? 5.707 14.477 11.867 1 86.31 502 ASP B CA 1
ATOM 9508 C C . ASP B 1 502 ? 6.738 13.422 12.266 1 86.31 502 ASP B C 1
ATOM 9510 O O . ASP B 1 502 ? 6.41 12.461 12.961 1 86.31 502 ASP B O 1
ATOM 9514 N N . GLY B 1 503 ? 7.879 13.57 11.844 1 90.81 503 GLY B N 1
ATOM 9515 C CA . GLY B 1 503 ? 8.984 12.648 12.07 1 90.81 503 GLY B CA 1
ATOM 9516 C C . GLY B 1 503 ? 9.938 12.562 10.891 1 90.81 503 GLY B C 1
ATOM 9517 O O . GLY B 1 503 ? 9.727 13.219 9.867 1 90.81 503 GLY B O 1
ATOM 9518 N N . GLY B 1 504 ? 11 11.844 11.102 1 95 504 GLY B N 1
ATOM 9519 C CA . GLY B 1 504 ? 11.891 11.508 10 1 95 504 GLY B CA 1
ATOM 9520 C C . GLY B 1 504 ? 12.883 12.609 9.688 1 95 504 GLY B C 1
ATOM 9521 O O . GLY B 1 504 ? 13.578 12.562 8.672 1 95 504 GLY B O 1
ATOM 9522 N N . CYS B 1 505 ? 13.016 13.656 10.555 1 96.12 505 CYS B N 1
ATOM 9523 C CA . CYS B 1 505 ? 13.844 14.812 10.234 1 96.12 505 CYS B CA 1
ATOM 9524 C C . CYS B 1 505 ? 15.32 14.43 10.172 1 96.12 505 CYS B C 1
ATOM 9526 O O . CYS B 1 505 ? 16.141 15.172 9.625 1 96.12 505 CYS B O 1
ATOM 9528 N N . GLN B 1 506 ? 15.695 13.289 10.703 1 96.44 506 GLN B N 1
ATOM 9529 C CA . GLN B 1 506 ? 17.062 12.797 10.578 1 96.44 506 GLN B CA 1
ATOM 9530 C C . GLN B 1 506 ? 17.422 12.531 9.117 1 96.44 506 GLN B C 1
ATOM 9532 O O . GLN B 1 506 ? 18.609 12.484 8.766 1 96.44 506 GLN B O 1
ATOM 9537 N N . PHE B 1 507 ? 16.375 12.367 8.312 1 94.88 507 PHE B N 1
ATOM 9538 C CA . PHE B 1 507 ? 16.609 12.016 6.914 1 94.88 507 PHE B CA 1
ATOM 9539 C C . PHE B 1 507 ? 16.547 13.25 6.023 1 94.88 507 PHE B C 1
ATOM 9541 O O . PHE B 1 507 ? 16.922 13.195 4.852 1 94.88 507 PHE B O 1
ATOM 9548 N N . TRP B 1 508 ? 15.977 14.375 6.523 1 93.19 508 TRP B N 1
ATOM 9549 C CA . TRP B 1 508 ? 15.797 15.562 5.699 1 93.19 508 TRP B CA 1
ATOM 9550 C C . TRP B 1 508 ? 17.141 16.109 5.238 1 93.19 508 TRP B C 1
ATOM 9552 O O . TRP B 1 508 ? 18.078 16.219 6.031 1 93.19 508 TRP B O 1
ATOM 9562 N N . PRO B 1 509 ? 17.328 16.484 3.957 1 90.62 509 PRO B N 1
ATOM 9563 C CA . PRO B 1 509 ? 18.641 16.672 3.357 1 90.62 509 PRO B CA 1
ATOM 9564 C C . PRO B 1 509 ? 19.297 18 3.758 1 90.62 509 PRO B C 1
ATOM 9566 O O . PRO B 1 509 ? 20.484 18.203 3.518 1 90.62 509 PRO B O 1
ATOM 9569 N N . VAL B 1 510 ? 18.484 18.922 4.332 1 90.81 510 VAL B N 1
ATOM 9570 C CA . VAL B 1 510 ? 19.031 20.234 4.625 1 90.81 510 VAL B CA 1
ATOM 9571 C C . VAL B 1 510 ? 18.656 20.656 6.047 1 90.81 510 VAL B C 1
ATOM 9573 O O . VAL B 1 510 ? 17.703 20.125 6.621 1 90.81 510 VAL B O 1
ATOM 9576 N N . ASP B 1 511 ? 19.359 21.625 6.598 1 88.94 511 ASP B N 1
ATOM 9577 C CA . ASP B 1 511 ? 19.078 22.156 7.922 1 88.94 511 ASP B CA 1
ATOM 9578 C C . ASP B 1 511 ? 18.406 23.531 7.824 1 88.94 511 ASP B C 1
ATOM 9580 O O . ASP B 1 511 ? 17.875 24.031 8.812 1 88.94 511 ASP B O 1
ATOM 9584 N N . GLY B 1 512 ? 18.344 24.062 6.652 1 89.06 512 GLY B N 1
ATOM 9585 C CA . GLY B 1 512 ? 17.766 25.391 6.496 1 89.06 512 GLY B CA 1
ATOM 9586 C C . GLY B 1 512 ? 18.766 26.5 6.711 1 89.06 512 GLY B C 1
ATOM 9587 O O . GLY B 1 512 ? 19.797 26.312 7.379 1 89.06 512 GLY B O 1
ATOM 9588 N N . ILE B 1 513 ? 18.469 27.672 6.211 1 88.81 513 ILE B N 1
ATOM 9589 C CA . ILE B 1 513 ? 19.406 28.781 6.285 1 88.81 513 ILE B CA 1
ATOM 9590 C C . ILE B 1 513 ? 19.188 29.562 7.586 1 88.81 513 ILE B C 1
ATOM 9592 O O . ILE B 1 513 ? 20.078 30.281 8.039 1 88.81 513 ILE B O 1
ATOM 9596 N N . GLU B 1 514 ? 17.969 29.406 8.102 1 88.75 514 GLU B N 1
ATOM 9597 C CA . GLU B 1 514 ? 17.625 30.141 9.32 1 88.75 514 GLU B CA 1
ATOM 9598 C C . GLU B 1 514 ? 16.594 29.375 10.148 1 88.75 514 GLU B C 1
ATOM 9600 O O . GLU B 1 514 ? 15.672 28.781 9.594 1 88.75 514 GLU B O 1
ATOM 9605 N N . ARG B 1 515 ? 16.828 29.344 11.422 1 88.5 515 ARG B N 1
ATOM 9606 C CA . ARG B 1 515 ? 15.914 28.766 12.398 1 88.5 515 ARG B CA 1
ATOM 9607 C C . ARG B 1 515 ? 15.766 29.688 13.609 1 88.5 515 ARG B C 1
ATOM 9609 O O . ARG B 1 515 ? 16.75 30.188 14.133 1 88.5 515 ARG B O 1
ATOM 9616 N N . TYR B 1 516 ? 14.547 29.953 13.938 1 87.31 516 TYR B N 1
ATOM 9617 C CA . TYR B 1 516 ? 14.305 30.766 15.117 1 87.31 516 TYR B CA 1
ATOM 9618 C C . TYR B 1 516 ? 14 29.906 16.328 1 87.31 516 TYR B C 1
ATOM 9620 O O . TYR B 1 516 ? 13 29.172 16.359 1 87.31 516 TYR B O 1
ATOM 9628 N N . ALA B 1 517 ? 14.82 30 17.312 1 87.56 517 ALA B N 1
ATOM 9629 C CA . ALA B 1 517 ? 14.664 29.172 18.516 1 87.56 517 ALA B CA 1
ATOM 9630 C C . ALA B 1 517 ? 14.477 30.047 19.766 1 87.56 517 ALA B C 1
ATOM 9632 O O . ALA B 1 517 ? 14.711 29.578 20.875 1 87.56 517 ALA B O 1
ATOM 9633 N N . GLY B 1 518 ? 13.914 31.297 19.562 1 83.75 518 GLY B N 1
ATOM 9634 C CA . GLY B 1 518 ? 13.742 32.219 20.672 1 83.75 518 GLY B CA 1
ATOM 9635 C C . GLY B 1 518 ? 14.734 33.375 20.641 1 83.75 518 GLY B C 1
ATOM 9636 O O . GLY B 1 518 ? 15.57 33.469 19.734 1 83.75 518 GLY B O 1
ATOM 9637 N N . PRO B 1 519 ? 14.688 34.344 21.531 1 87.94 519 PRO B N 1
ATOM 9638 C CA . PRO B 1 519 ? 13.797 34.25 22.703 1 87.94 519 PRO B CA 1
ATOM 9639 C C . PRO B 1 519 ? 12.336 34.5 22.328 1 87.94 519 PRO B C 1
ATOM 9641 O O . PRO B 1 519 ? 12.047 35.125 21.312 1 87.94 519 PRO B O 1
ATOM 9644 N N . TRP B 1 520 ? 11.461 34.062 23.25 1 87.12 520 TRP B N 1
ATOM 9645 C CA . TRP B 1 520 ? 10.031 34.125 22.984 1 87.12 520 TRP B CA 1
ATOM 9646 C C . TRP B 1 520 ? 9.398 35.281 23.766 1 87.12 520 TRP B C 1
ATOM 9648 O O . TRP B 1 520 ? 8.188 35.5 23.672 1 87.12 520 TRP B O 1
ATOM 9658 N N . ASN B 1 521 ? 10.188 36.062 24.484 1 86.38 521 ASN B N 1
ATOM 9659 C CA . ASN B 1 521 ? 9.68 37.125 25.344 1 86.38 521 ASN B CA 1
ATOM 9660 C C . ASN B 1 521 ? 10.039 38.5 24.812 1 86.38 521 ASN B C 1
ATOM 9662 O O . ASN B 1 521 ? 10.172 39.438 25.578 1 86.38 521 ASN B O 1
ATOM 9666 N N . ARG B 1 522 ? 10.266 38.594 23.578 1 83.19 522 ARG B N 1
ATOM 9667 C CA . ARG B 1 522 ? 10.555 39.906 23.016 1 83.19 522 ARG B CA 1
ATOM 9668 C C . ARG B 1 522 ? 9.352 40.844 23.141 1 83.19 522 ARG B C 1
ATOM 9670 O O . ARG B 1 522 ? 8.203 40.406 23 1 83.19 522 ARG B O 1
ATOM 9677 N N . THR B 1 523 ? 9.742 42.062 23.328 1 83.62 523 THR B N 1
ATOM 9678 C CA . THR B 1 523 ? 8.672 43.062 23.438 1 83.62 523 THR B CA 1
ATOM 9679 C C . THR B 1 523 ? 8.125 43.406 22.047 1 83.62 523 THR B C 1
ATOM 9681 O O . THR B 1 523 ? 8.875 43.781 21.156 1 83.62 523 THR B O 1
ATOM 9684 N N . LEU B 1 524 ? 6.867 43.25 21.938 1 85.19 524 LEU B N 1
ATOM 9685 C CA . LEU B 1 524 ? 6.211 43.531 20.672 1 85.19 524 LEU B CA 1
ATOM 9686 C C . LEU B 1 524 ? 5.914 45.031 20.547 1 85.19 524 LEU B C 1
ATOM 9688 O O . LEU B 1 524 ? 5.832 45.75 21.547 1 85.19 524 LEU B O 1
ATOM 9692 N N . ALA B 1 525 ? 5.793 45.438 19.328 1 82.06 525 ALA B N 1
ATOM 9693 C CA . ALA B 1 525 ? 5.418 46.844 19.094 1 82.06 525 ALA B CA 1
ATOM 9694 C C . ALA B 1 525 ? 3.98 47.094 19.531 1 82.06 525 ALA B C 1
ATOM 9696 O O . ALA B 1 525 ? 3.654 48.188 19.969 1 82.06 525 ALA B O 1
ATOM 9697 N N . ASN B 1 526 ? 3.139 46.125 19.359 1 86.44 526 ASN B N 1
ATOM 9698 C CA . ASN B 1 526 ? 1.735 46.188 19.766 1 86.44 526 ASN B CA 1
ATOM 9699 C C . ASN B 1 526 ? 1.294 44.906 20.453 1 86.44 526 ASN B C 1
ATOM 9701 O O . ASN B 1 526 ? 1.784 43.812 20.141 1 86.44 526 ASN B O 1
ATOM 9705 N N . PRO B 1 527 ? 0.412 45.125 21.422 1 90.06 527 PRO B N 1
ATOM 9706 C CA . PRO B 1 527 ? -0.079 43.906 22.062 1 90.06 527 PRO B CA 1
ATOM 9707 C C . PRO B 1 527 ? -0.877 43 21.125 1 90.06 527 PRO B C 1
ATOM 9709 O O . PRO B 1 527 ? -1.514 43.5 20.188 1 90.06 527 PRO B O 1
ATOM 9712 N N . VAL B 1 528 ? -0.83 41.719 21.453 1 91.5 528 VAL B N 1
ATOM 9713 C CA . VAL B 1 528 ? -1.529 40.781 20.609 1 91.5 528 VAL B CA 1
ATOM 9714 C C . VAL B 1 528 ? -2.604 40.062 21.422 1 91.5 528 VAL B C 1
ATOM 9716 O O . VAL B 1 528 ? -2.555 40.031 22.641 1 91.5 528 VAL B O 1
ATOM 9719 N N . MET B 1 529 ? -3.582 39.5 20.703 1 93.5 529 MET B N 1
ATOM 9720 C CA . MET B 1 529 ? -4.613 38.688 21.312 1 93.5 529 MET B CA 1
ATOM 9721 C C . MET B 1 529 ? -4.34 37.188 21.047 1 93.5 529 MET B C 1
ATOM 9723 O O . MET B 1 529 ? -4.031 36.812 19.922 1 93.5 529 MET B O 1
ATOM 9727 N N . VAL B 1 530 ? -4.355 36.406 22.109 1 91.81 530 VAL B N 1
ATOM 9728 C CA . VAL B 1 530 ? -4.215 34.969 22 1 91.81 530 VAL B CA 1
ATOM 9729 C C . VAL B 1 530 ? -5.543 34.281 22.328 1 91.81 530 VAL B C 1
ATOM 9731 O O . VAL B 1 530 ? -6.188 34.625 23.312 1 91.81 530 VAL B O 1
ATOM 9734 N N . ILE B 1 531 ? -5.961 33.438 21.438 1 90.69 531 ILE B N 1
ATOM 9735 C CA . ILE B 1 531 ? -7.215 32.719 21.656 1 90.69 531 ILE B CA 1
ATOM 9736 C C . ILE B 1 531 ? -6.949 31.203 21.75 1 90.69 531 ILE B C 1
ATOM 9738 O O . ILE B 1 531 ? -6.176 30.656 20.953 1 90.69 531 ILE B O 1
ATOM 9742 N N . SER B 1 532 ? -7.508 30.547 22.656 1 88.38 532 SER B N 1
ATOM 9743 C CA . SER B 1 532 ? -7.426 29.094 22.797 1 88.38 532 SER B CA 1
ATOM 9744 C C . SER B 1 532 ? -8.734 28.516 23.328 1 88.38 532 SER B C 1
ATOM 9746 O O . SER B 1 532 ? -9.469 29.188 24.062 1 88.38 532 SER B O 1
ATOM 9748 N N . SER B 1 533 ? -9.016 27.328 22.891 1 82 533 SER B N 1
ATOM 9749 C CA . SER B 1 533 ? -10.195 26.625 23.391 1 82 533 SER B CA 1
ATOM 9750 C C . SER B 1 533 ? -9.828 25.641 24.484 1 82 533 SER B C 1
ATOM 9752 O O . SER B 1 533 ? -8.734 25.062 24.469 1 82 533 SER B O 1
ATOM 9754 N N . SER B 1 534 ? -10.68 25.5 25.484 1 72.75 534 SER B N 1
ATOM 9755 C CA . SER B 1 534 ? -10.461 24.562 26.562 1 72.75 534 SER B CA 1
ATOM 9756 C C . SER B 1 534 ? -11.75 24.25 27.312 1 72.75 534 SER B C 1
ATOM 9758 O O . SER B 1 534 ? -12.758 24.938 27.125 1 72.75 534 SER B O 1
ATOM 9760 N N . ARG B 1 535 ? -11.906 23.078 27.906 1 64.06 535 ARG B N 1
ATOM 9761 C CA . ARG B 1 535 ? -13.039 22.812 28.781 1 64.06 535 ARG B CA 1
ATOM 9762 C C . ARG B 1 535 ? -12.867 23.484 30.141 1 64.06 535 ARG B C 1
ATOM 9764 O O . ARG B 1 535 ? -11.867 23.266 30.828 1 64.06 535 ARG B O 1
ATOM 9771 N N . CYS B 1 536 ? -13.586 24.672 30.375 1 50.12 536 CYS B N 1
ATOM 9772 C CA . CYS B 1 536 ? -13.57 25.312 31.688 1 50.12 536 CYS B CA 1
ATOM 9773 C C . CYS B 1 536 ? -14.805 24.922 32.5 1 50.12 536 CYS B C 1
ATOM 9775 O O . CYS B 1 536 ? -15.938 25.125 32.062 1 50.12 536 CYS B O 1
ATOM 9777 N N . VAL B 1 537 ? -14.844 23.844 33.219 1 45.25 537 VAL B N 1
ATOM 9778 C CA . VAL B 1 537 ? -16.016 23.5 34.031 1 45.25 537 VAL B CA 1
ATOM 9779 C C . VAL B 1 537 ? -16.406 24.688 34.906 1 45.25 537 VAL B C 1
ATOM 9781 O O . VAL B 1 537 ? -15.68 25.688 34.969 1 45.25 537 VAL B O 1
ATOM 9784 N N . ASN B 1 538 ? -16.938 24.531 36.406 1 36.59 538 ASN B N 1
ATOM 9785 C CA . ASN B 1 538 ? -17.641 25.422 37.344 1 36.59 538 ASN B CA 1
ATOM 9786 C C . ASN B 1 538 ? -16.844 26.703 37.562 1 36.59 538 ASN B C 1
ATOM 9788 O O . ASN B 1 538 ? -15.633 26.766 37.312 1 36.59 538 ASN B O 1
ATOM 9792 N N . GLU B 1 539 ? -17.688 27.969 38.062 1 35.66 539 GLU B N 1
ATOM 9793 C CA . GLU B 1 539 ? -17.312 29.328 38.438 1 35.66 539 GLU B CA 1
ATOM 9794 C C . GLU B 1 539 ? -15.906 29.375 39.031 1 35.66 539 GLU B C 1
ATOM 9796 O O . GLU B 1 539 ? -15.258 30.422 39.031 1 35.66 539 GLU B O 1
ATOM 9801 N N . THR B 1 540 ? -15.789 28.844 40.25 1 33.09 540 THR B N 1
ATOM 9802 C CA . THR B 1 540 ? -14.594 29.031 41.062 1 33.09 540 THR B CA 1
ATOM 9803 C C . THR B 1 540 ? -13.375 28.438 40.375 1 33.09 540 THR B C 1
ATOM 9805 O O . THR B 1 540 ? -12.234 28.781 40.688 1 33.09 540 THR B O 1
ATOM 9808 N N . ASP B 1 541 ? -13.383 27.141 40.281 1 33.59 541 ASP B N 1
ATOM 9809 C CA . ASP B 1 541 ? -12.234 26.25 40.25 1 33.59 541 ASP B CA 1
ATOM 9810 C C . ASP B 1 541 ? -11.523 26.312 38.906 1 33.59 541 ASP B C 1
ATOM 9812 O O . ASP B 1 541 ? -12.109 26.734 37.906 1 33.59 541 ASP B O 1
ATOM 9816 N N . ARG B 1 542 ? -10.453 25.281 38.625 1 36.22 542 ARG B N 1
ATOM 9817 C CA . ARG B 1 542 ? -9.328 24.953 37.75 1 36.22 542 ARG B CA 1
ATOM 9818 C C . ARG B 1 542 ? -9.812 24.641 36.344 1 36.22 542 ARG B C 1
ATOM 9820 O O . ARG B 1 542 ? -10.57 23.672 36.125 1 36.22 542 ARG B O 1
ATOM 9827 N N . CYS B 1 543 ? -10.258 25.578 35.656 1 39.78 543 CYS B N 1
ATOM 9828 C CA . CYS B 1 543 ? -10.188 25.188 34.25 1 39.78 543 CYS B CA 1
ATOM 9829 C C . CYS B 1 543 ? -9.242 24.016 34.062 1 39.78 543 CYS B C 1
ATOM 9831 O O . CYS B 1 543 ? -8.109 24.031 34.531 1 39.78 543 CYS B O 1
ATOM 9833 N N . LEU B 1 544 ? -9.875 22.969 34 1 37.47 544 LEU B N 1
ATOM 9834 C CA . LEU B 1 544 ? -8.977 21.844 33.75 1 37.47 544 LEU B CA 1
ATOM 9835 C C . LEU B 1 544 ? -7.934 22.203 32.688 1 37.47 544 LEU B C 1
ATOM 9837 O O . LEU B 1 544 ? -8.266 22.797 31.656 1 37.47 544 LEU B O 1
ATOM 9841 N N . LYS B 1 545 ? -6.762 22.531 33.062 1 39.66 545 LYS B N 1
ATOM 9842 C CA . LYS B 1 545 ? -5.516 22.969 32.438 1 39.66 545 LYS B CA 1
ATOM 9843 C C . LYS B 1 545 ? -5.328 22.312 31.062 1 39.66 545 LYS B C 1
ATOM 9845 O O . LYS B 1 545 ? -4.473 22.719 30.281 1 39.66 545 LYS B O 1
ATOM 9850 N N . TYR B 1 546 ? -6.059 21.203 30.719 1 38.84 546 TYR B N 1
ATOM 9851 C CA . TYR B 1 546 ? -5.371 20.422 29.688 1 38.84 546 TYR B CA 1
ATOM 9852 C C . TYR B 1 546 ? -6.34 19.969 28.609 1 38.84 546 TYR B C 1
ATOM 9854 O O . TYR B 1 546 ? -7.273 19.219 28.875 1 38.84 546 TYR B O 1
ATOM 9862 N N . PHE B 1 547 ? -6.945 20.828 27.797 1 42.91 547 PHE B N 1
ATOM 9863 C CA . PHE B 1 547 ? -7.844 20.031 26.969 1 42.91 547 PHE B CA 1
ATOM 9864 C C . PHE B 1 547 ? -7.34 19.969 25.531 1 42.91 547 PHE B C 1
ATOM 9866 O O . PHE B 1 547 ? -7.828 19.172 24.734 1 42.91 547 PHE B O 1
ATOM 9873 N N . PHE B 1 548 ? -6.574 20.906 25.062 1 49.28 548 PHE B N 1
ATOM 9874 C CA . PHE B 1 548 ? -6.586 20.859 23.594 1 49.28 548 PHE B CA 1
ATOM 9875 C C . PHE B 1 548 ? -5.414 20.047 23.078 1 49.28 548 PHE B C 1
ATOM 9877 O O . PHE B 1 548 ? -4.352 20 23.703 1 49.28 548 PHE B O 1
ATOM 9884 N N . ARG B 1 549 ? -5.582 19.156 21.891 1 55.78 549 ARG B N 1
ATOM 9885 C CA . ARG B 1 549 ? -4.816 18.031 21.344 1 55.78 549 ARG B CA 1
ATOM 9886 C C . ARG B 1 549 ? -3.443 18.5 20.875 1 55.78 549 ARG B C 1
ATOM 9888 O O . ARG B 1 549 ? -2.42 18.094 21.422 1 55.78 549 ARG B O 1
ATOM 9895 N N . ILE B 1 550 ? -3.48 19.266 19.703 1 63.62 550 ILE B N 1
ATOM 9896 C CA . ILE B 1 550 ? -2.133 19.578 19.234 1 63.62 550 ILE B CA 1
ATOM 9897 C C . ILE B 1 550 ? -1.761 21 19.625 1 63.62 550 ILE B C 1
ATOM 9899 O O . ILE B 1 550 ? -0.603 21.406 19.5 1 63.62 550 ILE B O 1
ATOM 9903 N N . THR B 1 551 ? -2.816 21.766 20.156 1 76.44 551 THR B N 1
ATOM 9904 C CA . THR B 1 551 ? -2.623 23.109 20.672 1 76.44 551 THR B CA 1
ATOM 9905 C C . THR B 1 551 ? -3.32 23.281 22.031 1 76.44 551 THR B C 1
ATOM 9907 O O . THR B 1 551 ? -4.234 24.094 22.156 1 76.44 551 THR B O 1
ATOM 9910 N N . PRO B 1 552 ? -2.805 22.609 22.969 1 80.25 552 PRO B N 1
ATOM 9911 C CA . PRO B 1 552 ? -3.445 22.688 24.297 1 80.25 552 PRO B CA 1
ATOM 9912 C C . PRO B 1 552 ? -3.383 24.078 24.906 1 80.25 552 PRO B C 1
ATOM 9914 O O . PRO B 1 552 ? -2.555 24.891 24.5 1 80.25 552 PRO B O 1
ATOM 9917 N N . LEU B 1 553 ? -4.281 24.375 25.828 1 85.56 553 LEU B N 1
ATOM 9918 C CA . LEU B 1 553 ? -4.297 25.656 26.531 1 85.56 553 LEU B CA 1
ATOM 9919 C C . LEU B 1 553 ? -2.926 25.969 27.125 1 85.56 553 LEU B C 1
ATOM 9921 O O . LEU B 1 553 ? -2.52 27.141 27.172 1 85.56 553 LEU B O 1
ATOM 9925 N N . ALA B 1 554 ? -2.178 24.875 27.516 1 86.69 554 ALA B N 1
ATOM 9926 C CA . ALA B 1 554 ? -0.842 25.062 28.078 1 86.69 554 ALA B CA 1
ATOM 9927 C C . ALA B 1 554 ? 0.066 25.812 27.094 1 86.69 554 ALA B C 1
ATOM 9929 O O . ALA B 1 554 ? 0.924 26.594 27.516 1 86.69 554 ALA B O 1
ATOM 9930 N N . SER B 1 555 ? -0.066 25.562 25.812 1 88 555 SER B N 1
ATOM 9931 C CA . SER B 1 555 ? 0.734 26.234 24.797 1 88 555 SER B CA 1
ATOM 9932 C C . SER B 1 555 ? 0.399 27.719 24.734 1 88 555 SER B C 1
ATOM 9934 O O . SER B 1 555 ? 1.295 28.562 24.625 1 88 555 SER B O 1
ATOM 9936 N N . ALA B 1 556 ? -0.88 28.031 24.75 1 89.38 556 ALA B N 1
ATOM 9937 C CA . ALA B 1 556 ? -1.319 29.438 24.734 1 89.38 556 ALA B CA 1
ATOM 9938 C C . ALA B 1 556 ? -0.837 30.156 25.984 1 89.38 556 ALA B C 1
ATOM 9940 O O . ALA B 1 556 ? -0.4 31.312 25.922 1 89.38 556 ALA B O 1
ATOM 9941 N N . LYS B 1 557 ? -0.95 29.562 27.125 1 91.06 557 LYS B N 1
ATOM 9942 C CA . LYS B 1 557 ? -0.5 30.156 28.375 1 91.06 557 LYS B CA 1
ATOM 9943 C C . LYS B 1 557 ? 1.003 30.406 28.359 1 91.06 557 LYS B C 1
ATOM 9945 O O . LYS B 1 557 ? 1.475 31.406 28.906 1 91.06 557 LYS B O 1
ATOM 9950 N N . PHE B 1 558 ? 1.724 29.469 27.797 1 90.12 558 PHE B N 1
ATOM 9951 C CA . PHE B 1 558 ? 3.166 29.641 27.688 1 90.12 558 PHE B CA 1
ATOM 9952 C C . PHE B 1 558 ? 3.496 30.953 26.984 1 90.12 558 PHE B C 1
ATOM 9954 O O . PHE B 1 558 ? 4.246 31.781 27.516 1 90.12 558 PHE B O 1
ATOM 9961 N N . ILE B 1 559 ? 2.914 31.203 25.781 1 89.62 559 ILE B N 1
ATOM 9962 C CA . ILE B 1 559 ? 3.262 32.375 25 1 89.62 559 ILE B CA 1
ATOM 9963 C C . ILE B 1 559 ? 2.689 33.625 25.672 1 89.62 559 ILE B C 1
ATOM 9965 O O . ILE B 1 559 ? 3.303 34.688 25.641 1 89.62 559 ILE B O 1
ATOM 9969 N N . ASN B 1 560 ? 1.495 33.531 26.203 1 92 560 ASN B N 1
ATOM 9970 C CA . ASN B 1 560 ? 0.92 34.625 26.938 1 92 560 ASN B CA 1
ATOM 9971 C C . ASN B 1 560 ? 1.829 35.062 28.094 1 92 560 ASN B C 1
ATOM 9973 O O . ASN B 1 560 ? 2.016 36.281 28.312 1 92 560 ASN B O 1
ATOM 9977 N N . ASN B 1 561 ? 2.33 34.125 28.812 1 93.44 561 ASN B N 1
ATOM 9978 C CA . ASN B 1 561 ? 3.234 34.406 29.906 1 93.44 561 ASN B CA 1
ATOM 9979 C C . ASN B 1 561 ? 4.543 35.031 29.422 1 93.44 561 ASN B C 1
ATOM 9981 O O . ASN B 1 561 ? 5.074 35.938 30.047 1 93.44 561 ASN B O 1
ATOM 9985 N N . GLN B 1 562 ? 5.059 34.531 28.359 1 90.12 562 GLN B N 1
ATOM 9986 C CA . GLN B 1 562 ? 6.301 35.031 27.797 1 90.12 562 GLN B CA 1
ATOM 9987 C C . GLN B 1 562 ? 6.145 36.5 27.375 1 90.12 562 GLN B C 1
ATOM 9989 O O . GLN B 1 562 ? 7.051 37.312 27.578 1 90.12 562 GLN B O 1
ATOM 9994 N N . LEU B 1 563 ? 5.004 36.844 26.797 1 90 563 LEU B N 1
ATOM 9995 C CA . LEU B 1 563 ? 4.805 38.188 26.219 1 90 563 LEU B CA 1
ATOM 9996 C C . LEU B 1 563 ? 4.32 39.156 27.281 1 90 563 LEU B C 1
ATOM 9998 O O . LEU B 1 563 ? 4.359 40.375 27.078 1 90 563 LEU B O 1
ATOM 10002 N N . GLY B 1 564 ? 3.816 38.75 28.359 1 90.06 564 GLY B N 1
ATOM 10003 C CA . GLY B 1 564 ? 3.416 39.594 29.469 1 90.06 564 GLY B CA 1
ATOM 10004 C C . GLY B 1 564 ? 2.33 40.562 29.109 1 90.06 564 GLY B C 1
ATOM 10005 O O . GLY B 1 564 ? 1.294 40.188 28.562 1 90.06 564 GLY B O 1
ATOM 10006 N N . ASP B 1 565 ? 2.656 41.781 29.234 1 90.19 565 ASP B N 1
ATOM 10007 C CA . ASP B 1 565 ? 1.68 42.844 29.031 1 90.19 565 ASP B CA 1
ATOM 10008 C C . ASP B 1 565 ? 1.372 43.062 27.547 1 90.19 565 ASP B C 1
ATOM 10010 O O . ASP B 1 565 ? 0.396 43.719 27.188 1 90.19 565 ASP B O 1
ATOM 10014 N N . MET B 1 566 ? 2.127 42.438 26.766 1 89.69 566 MET B N 1
ATOM 10015 C CA . MET B 1 566 ? 1.937 42.594 25.328 1 89.69 566 MET B CA 1
ATOM 10016 C C . MET B 1 566 ? 1.006 41.531 24.766 1 89.69 566 MET B C 1
ATOM 10018 O O . MET B 1 566 ? 0.894 41.344 23.562 1 89.69 566 MET B O 1
ATOM 10022 N N . SER B 1 567 ? 0.353 40.812 25.703 1 91.81 567 SER B N 1
ATOM 10023 C CA . SER B 1 567 ? -0.588 39.781 25.25 1 91.81 567 SER B CA 1
ATOM 10024 C C . SER B 1 567 ? -1.792 39.688 26.188 1 91.81 567 SER B C 1
ATOM 10026 O O . SER B 1 567 ? -1.688 40 27.375 1 91.81 567 SER B O 1
ATOM 10028 N N . ARG B 1 568 ? -2.936 39.406 25.594 1 95.25 568 ARG B N 1
ATOM 10029 C CA . ARG B 1 568 ? -4.145 39.062 26.328 1 95.25 568 ARG B CA 1
ATOM 10030 C C . ARG B 1 568 ? -4.715 37.719 25.828 1 95.25 568 ARG B C 1
ATOM 10032 O O . ARG B 1 568 ? -4.836 37.531 24.609 1 95.25 568 ARG B O 1
ATOM 10039 N N . LEU B 1 569 ? -4.992 36.844 26.766 1 94 569 LEU B N 1
ATOM 10040 C CA . LEU B 1 569 ? -5.488 35.531 26.438 1 94 569 LEU B CA 1
ATOM 10041 C C . LEU B 1 569 ? -7.004 35.438 26.578 1 94 569 LEU B C 1
ATOM 10043 O O . LEU B 1 569 ? -7.559 35.906 27.578 1 94 569 LEU B O 1
ATOM 10047 N N . VAL B 1 570 ? -7.672 35.062 25.531 1 93.19 570 VAL B N 1
ATOM 10048 C CA . VAL B 1 570 ? -9.094 34.719 25.547 1 93.19 570 VAL B CA 1
ATOM 10049 C C . VAL B 1 570 ? -9.266 33.219 25.531 1 93.19 570 VAL B C 1
ATOM 10051 O O . VAL B 1 570 ? -8.75 32.531 24.641 1 93.19 570 VAL B O 1
ATOM 10054 N N . ILE B 1 571 ? -9.938 32.656 26.516 1 90.44 571 ILE B N 1
ATOM 10055 C CA . ILE B 1 571 ? -10.18 31.203 26.609 1 90.44 571 ILE B CA 1
ATOM 10056 C C . ILE B 1 571 ? -11.641 30.906 26.297 1 90.44 571 ILE B C 1
ATOM 10058 O O . ILE B 1 571 ? -12.547 31.422 26.953 1 90.44 571 ILE B O 1
ATOM 10062 N N . VAL B 1 572 ? -11.812 30.141 25.281 1 88 572 VAL B N 1
ATOM 10063 C CA . VAL B 1 572 ? -13.164 29.75 24.891 1 88 572 VAL B CA 1
ATOM 10064 C C . VAL B 1 572 ? -13.445 28.328 25.375 1 88 572 VAL B C 1
ATOM 10066 O O . VAL B 1 572 ? -12.695 27.406 25.062 1 88 572 VAL B O 1
ATOM 10069 N N . ASN B 1 573 ? -14.477 28.172 26.109 1 85.19 573 ASN B N 1
ATOM 10070 C CA . ASN B 1 573 ? -14.914 26.844 26.516 1 85.19 573 ASN B CA 1
ATOM 10071 C C . ASN B 1 573 ? -15.516 26.062 25.344 1 85.19 573 ASN B C 1
ATOM 10073 O O . ASN B 1 573 ? -16.719 26.141 25.094 1 85.19 573 ASN B O 1
ATOM 10077 N N . ALA B 1 574 ? -14.703 25.375 24.719 1 81.25 574 ALA B N 1
ATOM 10078 C CA . ALA B 1 574 ? -15.094 24.625 23.516 1 81.25 574 ALA B CA 1
ATOM 10079 C C . ALA B 1 574 ? -14.102 23.5 23.234 1 81.25 574 ALA B C 1
ATOM 10081 O O . ALA B 1 574 ? -12.914 23.625 23.531 1 81.25 574 ALA B O 1
ATOM 10082 N N . PRO B 1 575 ? -14.656 22.422 22.734 1 78.81 575 PRO B N 1
ATOM 10083 C CA . PRO B 1 575 ? -13.727 21.391 22.266 1 78.81 575 PRO B CA 1
ATOM 10084 C C . PRO B 1 575 ? -13.164 21.703 20.875 1 78.81 575 PRO B C 1
ATOM 10086 O O . PRO B 1 575 ? -13.719 22.531 20.156 1 78.81 575 PRO B O 1
ATOM 10089 N N . GLY B 1 576 ? -11.984 21.078 20.625 1 78.56 576 GLY B N 1
ATOM 10090 C CA . GLY B 1 576 ? -11.492 21.125 19.25 1 78.56 576 GLY B CA 1
ATOM 10091 C C . GLY B 1 576 ? -10.344 22.094 19.062 1 78.56 576 GLY B C 1
ATOM 10092 O O . GLY B 1 576 ? -9.898 22.734 20.016 1 78.56 576 GLY B O 1
ATOM 10093 N N . HIS B 1 577 ? -9.93 22.125 17.844 1 78.88 577 HIS B N 1
ATOM 10094 C CA . HIS B 1 577 ? -8.836 23 17.438 1 78.88 577 HIS B CA 1
ATOM 10095 C C . HIS B 1 577 ? -9.359 24.391 17.062 1 78.88 577 HIS B C 1
ATOM 10097 O O . HIS B 1 577 ? -10.312 24.516 16.297 1 78.88 577 HIS B O 1
ATOM 10103 N N . GLY B 1 578 ? -8.828 25.406 17.641 1 74.69 578 GLY B N 1
ATOM 10104 C CA . GLY B 1 578 ? -9.336 26.75 17.422 1 74.69 578 GLY B CA 1
ATOM 10105 C C . GLY B 1 578 ? -10.695 26.984 18.047 1 74.69 578 GLY B C 1
ATOM 10106 O O . GLY B 1 578 ? -10.984 26.469 19.125 1 74.69 578 GLY B O 1
ATOM 10107 N N . VAL B 1 579 ? -11.391 27.922 17.547 1 72.06 579 VAL B N 1
ATOM 10108 C CA . VAL B 1 579 ? -12.75 28.203 17.984 1 72.06 579 VAL B CA 1
ATOM 10109 C C . VAL B 1 579 ? -13.75 27.734 16.938 1 72.06 579 VAL B C 1
ATOM 10111 O O . VAL B 1 579 ? -14.203 28.531 16.109 1 72.06 579 VAL B O 1
ATOM 10114 N N . PRO B 1 580 ? -14.023 26.453 17.078 1 64.19 580 PRO B N 1
ATOM 10115 C CA . PRO B 1 580 ? -14.828 25.875 15.992 1 64.19 580 PRO B CA 1
ATOM 10116 C C . PRO B 1 580 ? -16.297 26.266 16.078 1 64.19 580 PRO B C 1
ATOM 10118 O O . PRO B 1 580 ? -17.047 26.062 15.125 1 64.19 580 PRO B O 1
ATOM 10121 N N . PHE B 1 581 ? -16.688 26.812 17.203 1 69.69 581 PHE B N 1
ATOM 10122 C CA . PHE B 1 581 ? -18.078 27.219 17.391 1 69.69 581 PHE B CA 1
ATOM 10123 C C . PHE B 1 581 ? -18.188 28.703 17.719 1 69.69 581 PHE B C 1
ATOM 10125 O O . PHE B 1 581 ? -17.266 29.281 18.297 1 69.69 581 PHE B O 1
ATOM 10132 N N . PRO B 1 582 ? -19.312 29.172 17.359 1 75.38 582 PRO B N 1
ATOM 10133 C CA . PRO B 1 582 ? -19.484 30.609 17.625 1 75.38 582 PRO B CA 1
ATOM 10134 C C . PRO B 1 582 ? -19.484 30.938 19.109 1 75.38 582 PRO B C 1
ATOM 10136 O O . PRO B 1 582 ? -20.062 30.203 19.906 1 75.38 582 PRO B O 1
ATOM 10139 N N . SER B 1 583 ? -18.75 31.844 19.422 1 82.69 583 SER B N 1
ATOM 10140 C CA . SER B 1 583 ? -18.734 32.5 20.719 1 82.69 583 SER B CA 1
ATOM 10141 C C . SER B 1 583 ? -18.891 34 20.594 1 82.69 583 SER B C 1
ATOM 10143 O O . SER B 1 583 ? -17.969 34.688 20.109 1 82.69 583 SER B O 1
ATOM 10145 N N . LEU B 1 584 ? -20.062 34.5 21.047 1 82.38 584 LEU B N 1
ATOM 10146 C CA . LEU B 1 584 ? -20.328 35.906 20.906 1 82.38 584 LEU B CA 1
ATOM 10147 C C . LEU B 1 584 ? -19.312 36.719 21.703 1 82.38 584 LEU B C 1
ATOM 10149 O O . LEU B 1 584 ? -18.859 37.781 21.234 1 82.38 584 LEU B O 1
ATOM 10153 N N . CYS B 1 585 ? -19.047 36.219 22.828 1 86.62 585 CYS B N 1
ATOM 10154 C CA . CYS B 1 585 ? -18.047 36.875 23.672 1 86.62 585 CYS B CA 1
ATOM 10155 C C . CYS B 1 585 ? -16.703 37 22.969 1 86.62 585 CYS B C 1
ATOM 10157 O O . CYS B 1 585 ? -16.094 38.062 22.938 1 86.62 585 CYS B O 1
ATOM 10159 N N . GLN B 1 586 ? -16.281 35.938 22.438 1 89.81 586 GLN B N 1
ATOM 10160 C CA . GLN B 1 586 ? -15.008 35.938 21.703 1 89.81 586 GLN B CA 1
ATOM 10161 C C . GLN B 1 586 ? -15.086 36.812 20.469 1 89.81 586 GLN B C 1
ATOM 10163 O O . GLN B 1 586 ? -14.133 37.531 20.156 1 89.81 586 GLN B O 1
ATOM 10168 N N . PHE B 1 587 ? -16.188 36.812 19.719 1 88.5 587 PHE B N 1
ATOM 10169 C CA . PHE B 1 587 ? -16.375 37.656 18.547 1 88.5 587 PHE B CA 1
ATOM 10170 C C . PHE B 1 587 ? -16.266 39.125 18.906 1 88.5 587 PHE B C 1
ATOM 10172 O O . PHE B 1 587 ? -15.555 39.875 18.25 1 88.5 587 PHE B O 1
ATOM 10179 N N . LYS B 1 588 ? -16.922 39.406 19.938 1 88.44 588 LYS B N 1
ATOM 10180 C CA . LYS B 1 588 ? -16.922 40.781 20.375 1 88.44 588 LYS B CA 1
ATOM 10181 C C . LYS B 1 588 ? -15.516 41.25 20.75 1 88.44 588 LYS B C 1
ATOM 10183 O O . LYS B 1 588 ? -15.117 42.375 20.391 1 88.44 588 LYS B O 1
ATOM 10188 N N . ALA B 1 589 ? -14.883 40.469 21.422 1 92.38 589 ALA B N 1
ATOM 10189 C CA . ALA B 1 589 ? -13.523 40.812 21.828 1 92.38 589 ALA B CA 1
ATOM 10190 C C . ALA B 1 589 ? -12.617 41 20.609 1 92.38 589 ALA B C 1
ATOM 10192 O O . ALA B 1 589 ? -11.844 41.938 20.547 1 92.38 589 ALA B O 1
ATOM 10193 N N . SER B 1 590 ? -12.68 40.062 19.688 1 92.94 590 SER B N 1
ATOM 10194 C CA . SER B 1 590 ? -11.844 40.125 18.484 1 92.94 590 SER B CA 1
ATOM 10195 C C . SER B 1 590 ? -12.164 41.375 17.641 1 92.94 590 SER B C 1
ATOM 10197 O O . SER B 1 590 ? -11.258 42.062 17.188 1 92.94 590 SER B O 1
ATOM 10199 N N . LEU B 1 591 ? -13.43 41.594 17.453 1 91.38 591 LEU B N 1
ATOM 10200 C CA . LEU B 1 591 ? -13.859 42.75 16.656 1 91.38 591 LEU B CA 1
ATOM 10201 C C . LEU B 1 591 ? -13.469 44.062 17.328 1 91.38 591 LEU B C 1
ATOM 10203 O O . LEU B 1 591 ? -13.031 45 16.656 1 91.38 591 LEU B O 1
ATOM 10207 N N . ALA B 1 592 ? -13.625 44.062 18.641 1 92.31 592 ALA B N 1
ATOM 10208 C CA . ALA B 1 592 ? -13.219 45.281 19.359 1 92.31 592 ALA B CA 1
ATOM 10209 C C . ALA B 1 592 ? -11.727 45.531 19.188 1 92.31 592 ALA B C 1
ATOM 10211 O O . ALA B 1 592 ? -11.305 46.688 19.016 1 92.31 592 ALA B O 1
ATOM 10212 N N . TYR B 1 593 ? -10.984 44.562 19.234 1 95.19 593 TYR B N 1
ATOM 10213 C CA . TYR B 1 593 ? -9.539 44.688 19.094 1 95.19 593 TYR B CA 1
ATOM 10214 C C . TYR B 1 593 ? -9.156 45.219 17.719 1 95.19 593 TYR B C 1
ATOM 10216 O O . TYR B 1 593 ? -8.383 46.188 17.609 1 95.19 593 TYR B O 1
ATOM 10224 N N . PHE B 1 594 ? -9.664 44.656 16.625 1 93.88 594 PHE B N 1
ATOM 10225 C CA . PHE B 1 594 ? -9.266 45.062 15.281 1 93.88 594 PHE B CA 1
ATOM 10226 C C . PHE B 1 594 ? -9.953 46.375 14.867 1 93.88 594 PHE B C 1
ATOM 10228 O O . PHE B 1 594 ? -9.414 47.125 14.086 1 93.88 594 PHE B O 1
ATOM 10235 N N . ASN B 1 595 ? -11.109 46.594 15.445 1 89.25 595 ASN B N 1
ATOM 10236 C CA . ASN B 1 595 ? -11.844 47.812 15.078 1 89.25 595 ASN B CA 1
ATOM 10237 C C . ASN B 1 595 ? -11.289 49.031 15.789 1 89.25 595 ASN B C 1
ATOM 10239 O O . ASN B 1 595 ? -11.156 50.094 15.18 1 89.25 595 ASN B O 1
ATOM 10243 N N . ASN B 1 596 ? -10.945 48.844 17.062 1 89.25 596 ASN B N 1
ATOM 10244 C CA . ASN B 1 596 ? -10.586 50.062 17.781 1 89.25 596 ASN B CA 1
ATOM 10245 C C . ASN B 1 596 ? -9.414 49.812 18.719 1 89.25 596 ASN B C 1
ATOM 10247 O O . ASN B 1 596 ? -9.062 50.719 19.516 1 89.25 596 ASN B O 1
ATOM 10251 N N . GLY B 1 597 ? -8.867 48.688 18.766 1 91.38 597 GLY B N 1
ATOM 10252 C CA . GLY B 1 597 ? -7.652 48.438 19.516 1 91.38 597 GLY B CA 1
ATOM 10253 C C . GLY B 1 597 ? -7.918 48 20.953 1 91.38 597 GLY B C 1
ATOM 10254 O O . GLY B 1 597 ? -6.988 47.844 21.734 1 91.38 597 GLY B O 1
ATOM 10255 N N . THR B 1 598 ? -9.211 47.75 21.297 1 93.31 598 THR B N 1
ATOM 10256 C CA . THR B 1 598 ? -9.562 47.406 22.672 1 93.31 598 THR B CA 1
ATOM 10257 C C . THR B 1 598 ? -9.344 45.906 22.922 1 93.31 598 THR B C 1
ATOM 10259 O O . THR B 1 598 ? -9.953 45.062 22.25 1 93.31 598 THR B O 1
ATOM 10262 N N . LEU B 1 599 ? -8.469 45.656 23.875 1 96.06 599 LEU B N 1
ATOM 10263 C CA . LEU B 1 599 ? -8.227 44.281 24.281 1 96.06 599 LEU B CA 1
ATOM 10264 C C . LEU B 1 599 ? -9.023 43.906 25.531 1 96.06 599 LEU B C 1
ATOM 10266 O O . LEU B 1 599 ? -9.211 44.75 26.406 1 96.06 599 LEU B O 1
ATOM 10270 N N . PRO B 1 600 ? -9.461 42.719 25.594 1 95.31 600 PRO B N 1
ATOM 10271 C CA . PRO B 1 600 ? -10.156 42.312 26.812 1 95.31 600 PRO B CA 1
ATOM 10272 C C . PRO B 1 600 ? -9.203 42.094 27.984 1 95.31 600 PRO B C 1
ATOM 10274 O O . PRO B 1 600 ? -7.984 42.188 27.828 1 95.31 600 PRO B O 1
ATOM 10277 N N . GLU B 1 601 ? -9.773 41.812 29.141 1 94.25 601 GLU B N 1
ATOM 10278 C CA . GLU B 1 601 ? -8.961 41.406 30.281 1 94.25 601 GLU B CA 1
ATOM 10279 C C . GLU B 1 601 ? -8.25 40.094 30.016 1 94.25 601 GLU B C 1
ATOM 10281 O O . GLU B 1 601 ? -8.758 39.25 29.266 1 94.25 601 GLU B O 1
ATOM 10286 N N . ASP B 1 602 ? -7.082 39.938 30.594 1 94.62 602 ASP B N 1
ATOM 10287 C CA . ASP B 1 602 ? -6.324 38.719 30.438 1 94.62 602 ASP B CA 1
ATOM 10288 C C . ASP B 1 602 ? -7.105 37.531 30.984 1 94.62 602 ASP B C 1
ATOM 10290 O O . ASP B 1 602 ? -7.707 37.594 32.062 1 94.62 602 ASP B O 1
ATOM 10294 N N . GLU B 1 603 ? -7.164 36.5 30.172 1 93.38 603 GLU B N 1
ATOM 10295 C CA . GLU B 1 603 ? -7.809 35.219 30.484 1 93.38 603 GLU B CA 1
ATOM 10296 C C . GLU B 1 603 ? -9.328 35.375 30.562 1 93.38 603 GLU B C 1
ATOM 10298 O O . GLU B 1 603 ? -9.969 34.781 31.438 1 93.38 603 GLU B O 1
ATOM 10303 N N . THR B 1 604 ? -9.758 36.312 29.75 1 92.69 604 THR B N 1
ATOM 10304 C CA . THR B 1 604 ? -11.203 36.406 29.578 1 92.69 604 THR B CA 1
ATOM 10305 C C . THR B 1 604 ? -11.766 35.031 29.141 1 92.69 604 THR B C 1
ATOM 10307 O O . THR B 1 604 ? -11.234 34.406 28.234 1 92.69 604 THR B O 1
ATOM 10310 N N . ARG B 1 605 ? -12.805 34.594 29.797 1 89.88 605 ARG B N 1
ATOM 10311 C CA . ARG B 1 605 ? -13.43 33.312 29.484 1 89.88 605 ARG B CA 1
ATOM 10312 C C . ARG B 1 605 ? -14.719 33.5 28.688 1 89.88 605 ARG B C 1
ATOM 10314 O O . ARG B 1 605 ? -15.539 34.344 29.016 1 89.88 605 ARG B O 1
ATOM 10321 N N . CYS B 1 606 ? -14.805 32.812 27.594 1 87.94 606 CYS B N 1
ATOM 10322 C CA . CYS B 1 606 ? -15.953 32.875 26.688 1 87.94 606 CYS B CA 1
ATOM 10323 C C . CYS B 1 606 ? -16.609 31.516 26.547 1 87.94 606 CYS B C 1
ATOM 10325 O O . CYS B 1 606 ? -15.945 30.484 26.656 1 87.94 606 CYS B O 1
ATOM 10327 N N . GLU B 1 607 ? -17.891 31.531 26.328 1 83.88 607 GLU B N 1
ATOM 10328 C CA . GLU B 1 607 ? -18.672 30.328 26.125 1 83.88 607 GLU B CA 1
ATOM 10329 C C . GLU B 1 607 ? -19.109 30.188 24.672 1 83.88 607 GLU B C 1
ATOM 10331 O O . GLU B 1 607 ? -19.234 31.188 23.969 1 83.88 607 GLU B O 1
ATOM 10336 N N . MET B 1 608 ? -19.359 28.938 24.297 1 80.81 608 MET B N 1
ATOM 10337 C CA . MET B 1 608 ? -19.953 28.703 22.984 1 80.81 608 MET B CA 1
ATOM 10338 C C . MET B 1 608 ? -21.453 28.953 23.016 1 80.81 608 MET B C 1
ATOM 10340 O O . MET B 1 608 ? -22.094 28.844 24.062 1 80.81 608 MET B O 1
ATOM 10344 N N . VAL B 1 609 ? -21.922 29.219 21.781 1 74.44 609 VAL B N 1
ATOM 10345 C CA . VAL B 1 609 ? -23.359 29.484 21.672 1 74.44 609 VAL B CA 1
ATOM 10346 C C . VAL B 1 609 ? -24.125 28.172 21.656 1 74.44 609 VAL B C 1
ATOM 10348 O O . VAL B 1 609 ? -25.219 28.078 22.203 1 74.44 609 VAL B O 1
ATOM 10351 N N . TYR B 1 610 ? -23.562 27.156 20.953 1 74.5 610 TYR B N 1
ATOM 10352 C CA . TYR B 1 610 ? -24.172 25.844 20.906 1 74.5 610 TYR B CA 1
ATOM 10353 C C . TYR B 1 610 ? -23.109 24.75 20.859 1 74.5 610 TYR B C 1
ATOM 10355 O O . TYR B 1 610 ? -21.953 25.016 20.5 1 74.5 610 TYR B O 1
ATOM 10363 N N . GLY B 1 611 ? -23.641 23.578 21.203 1 72.56 611 GLY B N 1
ATOM 10364 C CA . GLY B 1 611 ? -22.719 22.453 21.266 1 72.56 611 GLY B CA 1
ATOM 10365 C C . GLY B 1 611 ? -22.609 21.719 19.938 1 72.56 611 GLY B C 1
ATOM 10366 O O . GLY B 1 611 ? -23.328 22 18.984 1 72.56 611 GLY B O 1
ATOM 10367 N N . PRO B 1 612 ? -21.641 20.812 19.844 1 77.5 612 PRO B N 1
ATOM 10368 C CA . PRO B 1 612 ? -21.312 20.141 18.594 1 77.5 612 PRO B CA 1
ATOM 10369 C C . PRO B 1 612 ? -22.469 19.328 18.031 1 77.5 612 PRO B C 1
ATOM 10371 O O . PRO B 1 612 ? -22.531 19.094 16.828 1 77.5 612 PRO B O 1
ATOM 10374 N N . PHE B 1 613 ? -23.375 18.781 18.812 1 82.19 613 PHE B N 1
ATOM 10375 C CA . PHE B 1 613 ? -24.469 17.969 18.312 1 82.19 613 PHE B CA 1
ATOM 10376 C C . PHE B 1 613 ? -25.734 18.797 18.156 1 82.19 613 PHE B C 1
ATOM 10378 O O . PHE B 1 613 ? -26.781 18.266 17.797 1 82.19 613 PHE B O 1
ATOM 10385 N N . GLU B 1 614 ? -25.672 20 18.469 1 69.19 614 GLU B N 1
ATOM 10386 C CA . GLU B 1 614 ? -26.875 20.828 18.438 1 69.19 614 GLU B CA 1
ATOM 10387 C C . GLU B 1 614 ? -27 21.531 17.094 1 69.19 614 GLU B C 1
ATOM 10389 O O . GLU B 1 614 ? -26 21.922 16.469 1 69.19 614 GLU B O 1
ATOM 10394 N N . ASP B 1 615 ? -28.281 21.281 16.328 1 56.53 615 ASP B N 1
ATOM 10395 C CA . ASP B 1 615 ? -28.594 21.953 15.078 1 56.53 615 ASP B CA 1
ATOM 10396 C C . ASP B 1 615 ? -28.625 23.469 15.266 1 56.53 615 ASP B C 1
ATOM 10398 O O . ASP B 1 615 ? -29.234 23.969 16.219 1 56.53 615 ASP B O 1
ATOM 10402 N N . PRO B 1 616 ? -27.766 24.125 14.531 1 51.59 616 PRO B N 1
ATOM 10403 C CA . PRO B 1 616 ? -27.797 25.578 14.648 1 51.59 616 PRO B CA 1
ATOM 10404 C C . PRO B 1 616 ? -29.203 26.141 14.484 1 51.59 616 PRO B C 1
ATOM 10406 O O . PRO B 1 616 ? -29.438 27.328 14.766 1 51.59 616 PRO B O 1
ATOM 10409 N N . GLU B 1 617 ? -30.156 25.562 13.766 1 43.25 617 GLU B N 1
ATOM 10410 C CA . GLU B 1 617 ? -31.422 26.219 13.383 1 43.25 617 GLU B CA 1
ATOM 10411 C C . GLU B 1 617 ? -32.094 26.875 14.586 1 43.25 617 GLU B C 1
ATOM 10413 O O . GLU B 1 617 ? -32.719 27.922 14.453 1 43.25 617 GLU B O 1
ATOM 10418 N N . GLY B 1 618 ? -32.344 26.25 15.617 1 37.31 618 GLY B N 1
ATOM 10419 C CA . GLY B 1 618 ? -33.125 26.969 16.609 1 37.31 618 GLY B CA 1
ATOM 10420 C C . GLY B 1 618 ? -32.406 28.188 17.156 1 37.31 618 GLY B C 1
ATOM 10421 O O . GLY B 1 618 ? -33 29.094 17.719 1 37.31 618 GLY B O 1
ATOM 10422 N N . GLN B 1 619 ? -31.328 28.109 17.562 1 34.94 619 GLN B N 1
ATOM 10423 C CA . GLN B 1 619 ? -30.656 29.297 18.078 1 34.94 619 GLN B CA 1
ATOM 10424 C C . GLN B 1 619 ? -29.906 30.016 16.969 1 34.94 619 GLN B C 1
ATOM 10426 O O . GLN B 1 619 ? -28.875 29.531 16.484 1 34.94 619 GLN B O 1
ATOM 10431 N N . ARG B 1 620 ? -30.609 30.719 16.188 1 36.06 620 ARG B N 1
ATOM 10432 C CA . ARG B 1 620 ? -30.078 31.562 15.109 1 36.06 620 ARG B CA 1
ATOM 10433 C C . ARG B 1 620 ? -28.844 32.344 15.562 1 36.06 620 ARG B C 1
ATOM 10435 O O . ARG B 1 620 ? -28.891 33.031 16.578 1 36.06 620 ARG B O 1
ATOM 10442 N N . PRO B 1 621 ? -27.828 31.859 15.25 1 36.59 621 PRO B N 1
ATOM 10443 C CA . PRO B 1 621 ? -26.75 32.719 15.711 1 36.59 621 PRO B CA 1
ATOM 10444 C C . PRO B 1 621 ? -27.125 34.219 15.648 1 36.59 621 PRO B C 1
ATOM 10446 O O . PRO B 1 621 ? -27.969 34.594 14.844 1 36.59 621 PRO B O 1
ATOM 10449 N N . PRO B 1 622 ? -26.844 34.938 16.594 1 31.09 622 PRO B N 1
ATOM 10450 C CA . PRO B 1 622 ? -27.141 36.344 16.5 1 31.09 622 PRO B CA 1
ATOM 10451 C C . PRO B 1 622 ? -26.672 36.969 15.172 1 31.09 622 PRO B C 1
ATOM 10453 O O . PRO B 1 622 ? -25.641 36.562 14.633 1 31.09 622 PRO B O 1
ATOM 10456 N N . HIS B 1 623 ? -27.594 37.281 14.336 1 29.64 623 HIS B N 1
ATOM 10457 C CA . HIS B 1 623 ? -27.281 38.094 13.164 1 29.64 623 HIS B CA 1
ATOM 10458 C C . HIS B 1 623 ? -26.219 39.156 13.484 1 29.64 623 HIS B C 1
ATOM 10460 O O . HIS B 1 623 ? -26.391 39.969 14.383 1 29.64 623 HIS B O 1
ATOM 10466 N N . VAL B 1 624 ? -25.109 38.656 13.523 1 30.33 624 VAL B N 1
ATOM 10467 C CA . VAL B 1 624 ? -24.156 39.781 13.578 1 30.33 624 VAL B CA 1
ATOM 10468 C C . VAL B 1 624 ? -24.484 40.781 12.484 1 30.33 624 VAL B C 1
ATOM 10470 O O . VAL B 1 624 ? -24.453 40.469 11.297 1 30.33 624 VAL B O 1
ATOM 10473 N N . ILE B 1 625 ? -25.469 41.656 12.703 1 26.27 625 ILE B N 1
ATOM 10474 C CA . ILE B 1 625 ? -25.719 42.812 11.836 1 26.27 625 ILE B CA 1
ATOM 10475 C C . ILE B 1 625 ? -24.406 43.531 11.539 1 26.27 625 ILE B C 1
ATOM 10477 O O . ILE B 1 625 ? -23.781 44.094 12.445 1 26.27 625 ILE B O 1
ATOM 10481 N N . VAL B 1 626 ? -23.578 42.875 10.703 1 29.56 626 VAL B N 1
ATOM 10482 C CA . VAL B 1 626 ? -22.547 43.781 10.203 1 29.56 626 VAL B CA 1
ATOM 10483 C C . VAL B 1 626 ? -23.188 45.031 9.617 1 29.56 626 VAL B C 1
ATOM 10485 O O . VAL B 1 626 ? -24.094 44.938 8.781 1 29.56 626 VAL B O 1
ATOM 10488 N N . ASP B 1 627 ? -23.344 46.062 10.289 1 26.75 627 ASP B N 1
ATOM 10489 C CA . ASP B 1 627 ? -23.766 47.344 9.703 1 26.75 627 ASP B CA 1
ATOM 10490 C C . ASP B 1 627 ? -23.203 47.5 8.289 1 26.75 627 ASP B C 1
ATOM 10492 O O . ASP B 1 627 ? -21.984 47.5 8.094 1 26.75 627 ASP B O 1
ATOM 10496 N N . ARG B 1 628 ? -23.875 46.938 7.297 1 28.7 628 ARG B N 1
ATOM 10497 C CA . ARG B 1 628 ? -23.516 47.188 5.906 1 28.7 628 ARG B CA 1
ATOM 10498 C C . ARG B 1 628 ? -23.312 48.688 5.684 1 28.7 628 ARG B C 1
ATOM 10500 O O . ARG B 1 628 ? -24.234 49.5 5.844 1 28.7 628 ARG B O 1
ATOM 10507 N N . PRO B 1 629 ? -22.219 49.281 5.781 1 28.25 629 PRO B N 1
ATOM 10508 C CA . PRO B 1 629 ? -22.203 50.656 5.238 1 28.25 629 PRO B CA 1
ATOM 10509 C C . PRO B 1 629 ? -22.891 50.75 3.883 1 28.25 629 PRO B C 1
ATOM 10511 O O . PRO B 1 629 ? -22.969 49.75 3.148 1 28.25 629 PRO B O 1
ATOM 10514 N N . THR B 1 630 ? -23.797 51.656 3.561 1 26.47 630 THR B N 1
ATOM 10515 C CA . THR B 1 630 ? -24.609 52 2.395 1 26.47 630 THR B CA 1
ATOM 10516 C C . THR B 1 630 ? -23.828 51.781 1.107 1 26.47 630 THR B C 1
ATOM 10518 O O . THR B 1 630 ? -22.656 52.188 1.01 1 26.47 630 THR B O 1
ATOM 10521 N N . THR B 1 631 ? -24.156 50.875 0.121 1 29.05 631 THR B N 1
ATOM 10522 C CA . THR B 1 631 ? -23.891 50.469 -1.259 1 29.05 631 THR B CA 1
ATOM 10523 C C . THR B 1 631 ? -23.578 51.719 -2.113 1 29.05 631 THR B C 1
ATOM 10525 O O . THR B 1 631 ? -23.25 51.594 -3.297 1 29.05 631 THR B O 1
ATOM 10528 N N . ILE B 1 632 ? -24.156 52.906 -1.827 1 26.19 632 ILE B N 1
ATOM 10529 C CA . ILE B 1 632 ? -24.25 53.969 -2.793 1 26.19 632 ILE B CA 1
ATOM 10530 C C . ILE B 1 632 ? -22.844 54.406 -3.24 1 26.19 632 ILE B C 1
ATOM 10532 O O . ILE B 1 632 ? -22.672 54.906 -4.352 1 26.19 632 ILE B O 1
ATOM 10536 N N . MET B 1 633 ? -21.875 54.5 -2.326 1 29.17 633 MET B N 1
ATOM 10537 C CA . MET B 1 633 ? -20.656 55.219 -2.645 1 29.17 633 MET B CA 1
ATOM 10538 C C . MET B 1 633 ? -19.734 54.375 -3.51 1 29.17 633 MET B C 1
ATOM 10540 O O . MET B 1 633 ? -18.594 54.75 -3.764 1 29.17 633 MET B O 1
ATOM 10544 N N . ALA B 1 634 ? -20.016 53.188 -3.83 1 30.44 634 ALA B N 1
ATOM 10545 C CA . ALA B 1 634 ? -19.125 52.125 -4.293 1 30.44 634 ALA B CA 1
ATOM 10546 C C . ALA B 1 634 ? -18.578 52.406 -5.688 1 30.44 634 ALA B C 1
ATOM 10548 O O . ALA B 1 634 ? -17.453 52.031 -6.02 1 30.44 634 ALA B O 1
ATOM 10549 N N . THR B 1 635 ? -19.391 52.844 -6.672 1 32.03 635 THR B N 1
ATOM 10550 C CA . THR B 1 635 ? -19 52.75 -8.078 1 32.03 635 THR B CA 1
ATOM 10551 C C . THR B 1 635 ? -17.828 53.688 -8.383 1 32.03 635 THR B C 1
ATOM 10553 O O . THR B 1 635 ? -16.922 53.312 -9.125 1 32.03 635 THR B O 1
ATOM 10556 N N . LEU B 1 636 ? -18.016 55 -8.195 1 34.09 636 LEU B N 1
ATOM 10557 C CA . LEU B 1 636 ? -17.125 56 -8.766 1 34.09 636 LEU B CA 1
ATOM 10558 C C . LEU B 1 636 ? -15.766 55.969 -8.086 1 34.09 636 LEU B C 1
ATOM 10560 O O . LEU B 1 636 ? -14.734 56.188 -8.734 1 34.09 636 LEU B O 1
ATOM 10564 N N . SER B 1 637 ? -15.68 55.688 -6.688 1 42.31 637 SER B N 1
ATOM 10565 C CA . SER B 1 637 ? -14.547 55.875 -5.789 1 42.31 637 SER B CA 1
ATOM 10566 C C . SER B 1 637 ? -13.633 54.656 -5.82 1 42.31 637 SER B C 1
ATOM 10568 O O . SER B 1 637 ? -12.438 54.75 -5.535 1 42.31 637 SER B O 1
ATOM 10570 N N . ASP B 1 638 ? -14.023 53.656 -6.309 1 43.59 638 ASP B N 1
ATOM 10571 C CA . ASP B 1 638 ? -13.281 52.406 -6.27 1 43.59 638 ASP B CA 1
ATOM 10572 C C . ASP B 1 638 ? -12.094 52.438 -7.234 1 43.59 638 ASP B C 1
ATOM 10574 O O . ASP B 1 638 ? -11 51.969 -6.898 1 43.59 638 ASP B O 1
ATOM 10578 N N . ASP B 1 639 ? -12.336 53.062 -8.406 1 46.34 639 ASP B N 1
ATOM 10579 C CA . ASP B 1 639 ? -11.273 53.125 -9.406 1 46.34 639 ASP B CA 1
ATOM 10580 C C . ASP B 1 639 ? -10.125 54.031 -8.945 1 46.34 639 ASP B C 1
ATOM 10582 O O . ASP B 1 639 ? -8.953 53.656 -9.117 1 46.34 639 ASP B O 1
ATOM 10586 N N . THR B 1 640 ? -10.539 55.094 -8.281 1 49.56 640 THR B N 1
ATOM 10587 C CA . THR B 1 640 ? -9.523 56.062 -7.84 1 49.56 640 THR B CA 1
ATOM 10588 C C . THR B 1 640 ? -8.727 55.469 -6.668 1 49.56 640 THR B C 1
ATOM 10590 O O . THR B 1 640 ? -7.504 55.625 -6.605 1 49.56 640 THR B O 1
ATOM 10593 N N . LEU B 1 641 ? -9.383 54.75 -5.965 1 50.97 641 LEU B N 1
ATOM 10594 C CA . LEU B 1 641 ? -8.727 54.156 -4.801 1 50.97 641 LEU B CA 1
ATOM 10595 C C . LEU B 1 641 ? -7.816 53.031 -5.223 1 50.97 641 LEU B C 1
ATOM 10597 O O . LEU B 1 641 ? -6.707 52.875 -4.699 1 50.97 641 LEU B O 1
ATOM 10601 N N . ARG B 1 642 ? -8.234 52.312 -6.18 1 55.94 642 ARG B N 1
ATOM 10602 C CA . ARG B 1 642 ? -7.398 51.25 -6.719 1 55.94 642 ARG B CA 1
ATOM 10603 C C . ARG B 1 642 ? -6.145 51.812 -7.379 1 55.94 642 ARG B C 1
ATOM 10605 O O . ARG B 1 642 ? -5.051 51.281 -7.207 1 55.94 642 ARG B O 1
ATOM 10612 N N . LYS B 1 643 ? -6.453 52.938 -7.969 1 62.66 643 LYS B N 1
ATOM 10613 C CA . LYS B 1 643 ? -5.348 53.625 -8.656 1 62.66 643 LYS B CA 1
ATOM 10614 C C . LYS B 1 643 ? -4.359 54.219 -7.66 1 62.66 643 LYS B C 1
ATOM 10616 O O . LYS B 1 643 ? -3.146 54.125 -7.859 1 62.66 643 LYS B O 1
ATOM 10621 N N . THR B 1 644 ? -4.918 54.594 -6.617 1 59.09 644 THR B N 1
ATOM 10622 C CA . THR B 1 644 ? -4.062 55.156 -5.586 1 59.09 644 THR B CA 1
ATOM 10623 C C . THR B 1 644 ? -3.258 54.062 -4.879 1 59.09 644 THR B C 1
ATOM 10625 O O . THR B 1 644 ? -2.057 54.219 -4.656 1 59.09 644 THR B O 1
ATOM 10628 N N . ALA B 1 645 ? -3.885 53 -4.598 1 59.12 645 ALA B N 1
ATOM 10629 C CA . ALA B 1 645 ? -3.205 51.906 -3.918 1 59.12 645 ALA B CA 1
ATOM 10630 C C . ALA B 1 645 ? -2.105 51.312 -4.793 1 59.12 645 ALA B C 1
ATOM 10632 O O . ALA B 1 645 ? -1.021 51 -4.305 1 59.12 645 ALA B O 1
ATOM 10633 N N . ALA B 1 646 ? -2.404 51.25 -6.055 1 61.12 646 ALA B N 1
ATOM 10634 C CA . ALA B 1 646 ? -1.412 50.75 -7.004 1 61.12 646 ALA B CA 1
ATOM 10635 C C . ALA B 1 646 ? -0.201 51.688 -7.07 1 61.12 646 ALA B C 1
ATOM 10637 O O . ALA B 1 646 ? 0.943 51.219 -7.066 1 61.12 646 ALA B O 1
ATOM 10638 N N . LYS B 1 647 ? -0.479 52.969 -7.078 1 63.53 647 LYS B N 1
ATOM 10639 C CA . LYS B 1 647 ? 0.604 53.938 -7.184 1 63.53 647 LYS B CA 1
ATOM 10640 C C . LYS B 1 647 ? 1.397 54 -5.883 1 63.53 647 LYS B C 1
ATOM 10642 O O . LYS B 1 647 ? 2.617 54.188 -5.902 1 63.53 647 LYS B O 1
ATOM 10647 N N . GLU B 1 648 ? 0.694 53.781 -4.852 1 64.56 648 GLU B N 1
ATOM 10648 C CA . GLU B 1 648 ? 1.393 53.719 -3.57 1 64.56 648 GLU B CA 1
ATOM 10649 C C . GLU B 1 648 ? 2.303 52.5 -3.486 1 64.56 648 GLU B C 1
ATOM 10651 O O . GLU B 1 648 ? 3.42 52.594 -2.973 1 64.56 648 GLU B O 1
ATOM 10656 N N . ARG B 1 649 ? 1.836 51.438 -3.965 1 63.56 649 ARG B N 1
ATOM 10657 C CA . ARG B 1 649 ? 2.656 50.25 -4.035 1 63.56 649 ARG B CA 1
ATOM 10658 C C . ARG B 1 649 ? 3.898 50.469 -4.887 1 63.56 649 ARG B C 1
ATOM 10660 O O . ARG B 1 649 ? 5.004 50.094 -4.5 1 63.56 649 ARG B O 1
ATOM 10667 N N . ASP B 1 650 ? 3.631 51.094 -6.043 1 64.44 650 ASP B N 1
ATOM 10668 C CA . ASP B 1 650 ? 4.742 51.375 -6.934 1 64.44 650 ASP B CA 1
ATOM 10669 C C . ASP B 1 650 ? 5.746 52.312 -6.254 1 64.44 650 ASP B C 1
ATOM 10671 O O . ASP B 1 650 ? 6.961 52.125 -6.383 1 64.44 650 ASP B O 1
ATOM 10675 N N . ARG B 1 651 ? 5.234 53.188 -5.547 1 67.06 651 ARG B N 1
ATOM 10676 C CA . ARG B 1 651 ? 6.102 54.094 -4.824 1 67.06 651 ARG B CA 1
ATOM 10677 C C . ARG B 1 651 ? 6.922 53.375 -3.768 1 67.06 651 ARG B C 1
ATOM 10679 O O . ARG B 1 651 ? 8.125 53.594 -3.631 1 67.06 651 ARG B O 1
ATOM 10686 N N . ARG B 1 652 ? 6.289 52.469 -3.141 1 67.38 652 ARG B N 1
ATOM 10687 C CA . ARG B 1 652 ? 6.977 51.719 -2.096 1 67.38 652 ARG B CA 1
ATOM 10688 C C . ARG B 1 652 ? 8.062 50.812 -2.689 1 67.38 652 ARG B C 1
ATOM 10690 O O . ARG B 1 652 ? 9.148 50.688 -2.127 1 67.38 652 ARG B O 1
ATOM 10697 N N . VAL B 1 653 ? 7.746 50.219 -3.754 1 66.62 653 VAL B N 1
ATOM 10698 C CA . VAL B 1 653 ? 8.734 49.375 -4.438 1 66.62 653 VAL B CA 1
ATOM 10699 C C . VAL B 1 653 ? 9.945 50.219 -4.816 1 66.62 653 VAL B C 1
ATOM 10701 O O . VAL B 1 653 ? 11.086 49.812 -4.641 1 66.62 653 VAL B O 1
ATOM 10704 N N . ILE B 1 654 ? 9.695 51.469 -5.238 1 65.88 654 ILE B N 1
ATOM 10705 C CA . ILE B 1 654 ? 10.758 52.375 -5.637 1 65.88 654 ILE B CA 1
ATOM 10706 C C . ILE B 1 654 ? 11.562 52.781 -4.41 1 65.88 654 ILE B C 1
ATOM 10708 O O . ILE B 1 654 ? 12.797 52.844 -4.457 1 65.88 654 ILE B O 1
ATOM 10712 N N . GLN B 1 655 ? 10.852 52.938 -3.361 1 67.5 655 GLN B N 1
ATOM 10713 C CA . GLN B 1 655 ? 11.539 53.344 -2.131 1 67.5 655 GLN B CA 1
ATOM 10714 C C . GLN B 1 655 ? 12.422 52.219 -1.612 1 67.5 655 GLN B C 1
ATOM 10716 O O . GLN B 1 655 ? 13.547 52.438 -1.168 1 67.5 655 GLN B O 1
ATOM 10721 N N . LEU B 1 656 ? 11.859 51.062 -1.682 1 68.38 656 LEU B N 1
ATOM 10722 C CA . LEU B 1 656 ? 12.633 49.906 -1.239 1 68.38 656 LEU B CA 1
ATOM 10723 C C . LEU B 1 656 ? 13.852 49.688 -2.131 1 68.38 656 LEU B C 1
ATOM 10725 O O . LEU B 1 656 ? 14.938 49.375 -1.639 1 68.38 656 LEU B O 1
ATOM 10729 N N . THR B 1 657 ? 13.695 49.875 -3.389 1 67.56 657 THR B N 1
ATOM 10730 C CA . THR B 1 657 ? 14.805 49.781 -4.336 1 67.56 657 THR B CA 1
ATOM 10731 C C . THR B 1 657 ? 15.852 50.844 -4.062 1 67.56 657 THR B C 1
ATOM 10733 O O . THR B 1 657 ? 17.047 50.562 -4.074 1 67.56 657 THR B O 1
ATOM 10736 N N . ALA B 1 658 ? 15.414 52 -3.783 1 66.56 658 ALA B N 1
ATOM 10737 C CA . ALA B 1 658 ? 16.312 53.125 -3.486 1 66.56 658 ALA B CA 1
ATOM 10738 C C . ALA B 1 658 ? 17.109 52.844 -2.207 1 66.56 658 ALA B C 1
ATOM 10740 O O . ALA B 1 658 ? 18.297 53.125 -2.146 1 66.56 658 ALA B O 1
ATOM 10741 N N . LYS B 1 659 ? 16.375 52.312 -1.343 1 67.69 659 LYS B N 1
ATOM 10742 C CA . LYS B 1 659 ? 17.047 51.969 -0.086 1 67.69 659 LYS B CA 1
ATOM 10743 C C . LYS B 1 659 ? 18.125 50.906 -0.296 1 67.69 659 LYS B C 1
ATOM 10745 O O . LYS B 1 659 ? 19.219 51.031 0.24 1 67.69 659 LYS B O 1
ATOM 10750 N N . GLU B 1 660 ? 17.797 50 -1.068 1 68.44 660 GLU B N 1
ATOM 10751 C CA . GLU B 1 660 ? 18.75 48.938 -1.354 1 68.44 660 GLU B CA 1
ATOM 10752 C C . GLU B 1 660 ? 19.984 49.469 -2.084 1 68.44 660 GLU B C 1
ATOM 10754 O O . GLU B 1 660 ? 21.109 49.062 -1.79 1 68.44 660 GLU B O 1
ATOM 10759 N N . ILE B 1 661 ? 19.766 50.344 -2.953 1 68.38 661 ILE B N 1
ATOM 10760 C CA . ILE B 1 661 ? 20.859 50.938 -3.705 1 68.38 661 ILE B CA 1
ATOM 10761 C C . ILE B 1 661 ? 21.719 51.812 -2.777 1 68.38 661 ILE B C 1
ATOM 10763 O O . ILE B 1 661 ? 22.938 51.781 -2.857 1 68.38 661 ILE B O 1
ATOM 10767 N N . SER B 1 662 ? 21.062 52.406 -1.861 1 68.06 662 SER B N 1
ATOM 10768 C CA . SER B 1 662 ? 21.781 53.281 -0.938 1 68.06 662 SER B CA 1
ATOM 10769 C C . SER B 1 662 ? 22.641 52.469 0.037 1 68.06 662 SER B C 1
ATOM 10771 O O . SER B 1 662 ? 23.641 52.969 0.556 1 68.06 662 SER B O 1
ATOM 10773 N N . GLU B 1 663 ? 22.25 51.281 0.214 1 65.25 663 GLU B N 1
ATOM 10774 C CA . GLU B 1 663 ? 22.969 50.438 1.162 1 65.25 663 GLU B CA 1
ATOM 10775 C C . GLU B 1 663 ? 24.188 49.781 0.509 1 65.25 663 GLU B C 1
ATOM 10777 O O . GLU B 1 663 ? 25.031 49.188 1.195 1 65.25 663 GLU B O 1
ATOM 10782 N N . ILE B 1 664 ? 24.266 49.875 -0.745 1 66.06 664 ILE B N 1
ATOM 10783 C CA . ILE B 1 664 ? 25.453 49.406 -1.434 1 66.06 664 ILE B CA 1
ATOM 10784 C C . ILE B 1 664 ? 26.578 50.438 -1.293 1 66.06 664 ILE B C 1
ATOM 10786 O O . ILE B 1 664 ? 26.406 51.594 -1.676 1 66.06 664 ILE B O 1
ATOM 10790 N N . PRO B 1 665 ? 27.703 50.125 -0.628 1 65.06 665 PRO B N 1
ATOM 10791 C CA . PRO B 1 665 ? 28.781 51.094 -0.424 1 65.06 665 PRO B CA 1
ATOM 10792 C C . PRO B 1 665 ? 29.266 51.719 -1.728 1 65.06 665 PRO B C 1
ATOM 10794 O O . PRO B 1 665 ? 29.328 51.062 -2.762 1 65.06 665 PRO B O 1
ATOM 10797 N N . ALA B 1 666 ? 29.391 53.062 -1.812 1 60.19 666 ALA B N 1
ATOM 10798 C CA . ALA B 1 666 ? 29.844 53.844 -2.963 1 60.19 666 ALA B CA 1
ATOM 10799 C C . ALA B 1 666 ? 31.125 53.281 -3.539 1 60.19 666 ALA B C 1
ATOM 10801 O O . ALA B 1 666 ? 31.344 53.281 -4.754 1 60.19 666 ALA B O 1
ATOM 10802 N N . GLN B 1 667 ? 32.094 52.875 -2.678 1 58.31 667 GLN B N 1
ATOM 10803 C CA . GLN B 1 667 ? 33.406 52.375 -3.078 1 58.31 667 GLN B CA 1
ATOM 10804 C C . GLN B 1 667 ? 33.312 50.938 -3.555 1 58.31 667 GLN B C 1
ATOM 10806 O O . GLN B 1 667 ? 34.344 50.312 -3.848 1 58.31 667 GLN B O 1
ATOM 10811 N N . SER B 1 668 ? 32.219 50.281 -3.543 1 54.94 668 SER B N 1
ATOM 10812 C CA . SER B 1 668 ? 32.188 48.844 -3.783 1 54.94 668 SER B CA 1
ATOM 10813 C C . SER B 1 668 ? 32.312 48.531 -5.27 1 54.94 668 SER B C 1
ATOM 10815 O O . SER B 1 668 ? 32.5 47.375 -5.648 1 54.94 668 SER B O 1
ATOM 10817 N N . GLY B 1 669 ? 32.625 49.562 -6.16 1 58 669 GLY B N 1
ATOM 10818 C CA . GLY B 1 669 ? 32.75 49.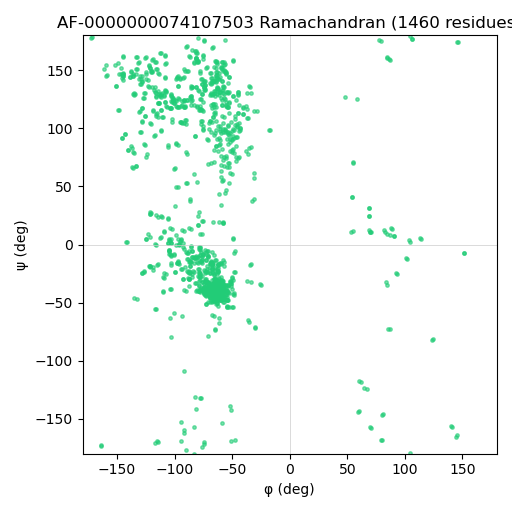312 -7.59 1 58 669 GLY B CA 1
ATOM 10819 C C . GLY B 1 669 ? 31.516 48.656 -8.188 1 58 669 GLY B C 1
ATOM 10820 O O . GLY B 1 669 ? 31.562 48.125 -9.289 1 58 669 GLY B O 1
ATOM 10821 N N . ALA B 1 670 ? 30.484 48.594 -7.523 1 61 670 ALA B N 1
ATOM 10822 C CA . ALA B 1 670 ? 29.281 47.938 -8.008 1 61 670 ALA B CA 1
ATOM 10823 C C . ALA B 1 670 ? 28.688 48.688 -9.195 1 61 670 ALA B C 1
ATOM 10825 O O . ALA B 1 670 ? 28.625 49.938 -9.18 1 61 670 ALA B O 1
ATOM 10826 N N . GLN B 1 671 ? 28.547 48.062 -10.336 1 62.16 671 GLN B N 1
ATOM 10827 C CA . GLN B 1 671 ? 27.953 48.594 -11.547 1 62.16 671 GLN B CA 1
ATOM 10828 C C . GLN B 1 671 ? 26.438 48.438 -11.531 1 62.16 671 GLN B C 1
ATOM 10830 O O . GLN B 1 671 ? 25.922 47.406 -11.062 1 62.16 671 GLN B O 1
ATOM 10835 N N . PHE B 1 672 ? 25.703 49.5 -11.688 1 66.31 672 PHE B N 1
ATOM 10836 C CA . PHE B 1 672 ? 24.25 49.531 -11.68 1 66.31 672 PHE B CA 1
ATOM 10837 C C . PHE B 1 672 ? 23.703 49.5 -13.094 1 66.31 672 PHE B C 1
ATOM 10839 O O . PHE B 1 672 ? 24.234 50.156 -13.992 1 66.31 672 PHE B O 1
ATOM 10846 N N . TYR B 1 673 ? 22.812 48.562 -13.391 1 62.5 673 TYR B N 1
ATOM 10847 C CA . TYR B 1 673 ? 22.219 48.438 -14.711 1 62.5 673 TYR B CA 1
ATOM 10848 C C . TYR B 1 673 ? 20.719 48.688 -14.672 1 62.5 673 TYR B C 1
ATOM 10850 O O . TYR B 1 673 ? 20.047 48.312 -13.711 1 62.5 673 TYR B O 1
ATOM 10858 N N . ARG B 1 674 ? 20.141 49.5 -15.5 1 59.78 674 ARG B N 1
ATOM 10859 C CA . ARG B 1 674 ? 18.719 49.781 -15.695 1 59.78 674 ARG B CA 1
ATOM 10860 C C . ARG B 1 674 ? 18.156 48.938 -16.844 1 59.78 674 ARG B C 1
ATOM 10862 O O . ARG B 1 674 ? 18.75 48.875 -17.922 1 59.78 674 ARG B O 1
ATOM 10869 N N . GLY B 1 675 ? 17.266 48.156 -16.547 1 54.19 675 GLY B N 1
ATOM 10870 C CA . GLY B 1 675 ? 16.609 47.375 -17.609 1 54.19 675 GLY B CA 1
ATOM 10871 C C . GLY B 1 675 ? 15.812 48.25 -18.562 1 54.19 675 GLY B C 1
ATOM 10872 O O . GLY B 1 675 ? 14.977 49.031 -18.141 1 54.19 675 GLY B O 1
ATOM 10873 N N . VAL B 1 676 ? 16.188 48.375 -19.781 1 50.81 676 VAL B N 1
ATOM 10874 C CA . VAL B 1 676 ? 15.438 49.031 -20.859 1 50.81 676 VAL B CA 1
ATOM 10875 C C . VAL B 1 676 ? 14.984 48 -21.875 1 50.81 676 VAL B C 1
ATOM 10877 O O . VAL B 1 676 ? 15.773 47.531 -22.703 1 50.81 676 VAL B O 1
ATOM 10880 N N . GLY B 1 677 ? 13.789 47.531 -21.812 1 46.22 677 GLY B N 1
ATOM 10881 C CA . GLY B 1 677 ? 13.344 46.438 -22.625 1 46.22 677 GLY B CA 1
ATOM 10882 C C . GLY B 1 677 ? 14.031 45.125 -22.281 1 46.22 677 GLY B C 1
ATOM 10883 O O . GLY B 1 677 ? 13.883 44.625 -21.156 1 46.22 677 GLY B O 1
ATOM 10884 N N . LYS B 1 678 ? 14.648 44.5 -23.234 1 52.38 678 LYS B N 1
ATOM 10885 C CA . LYS B 1 678 ? 15.375 43.25 -23.031 1 52.38 678 LYS B CA 1
ATOM 10886 C C . LYS B 1 678 ? 16.859 43.531 -22.781 1 52.38 678 LYS B C 1
ATOM 10888 O O . LYS B 1 678 ? 17.656 42.594 -22.719 1 52.38 678 LYS B O 1
ATOM 10893 N N . MET B 1 679 ? 17.219 44.812 -22.688 1 51.78 679 MET B N 1
ATOM 10894 C CA . MET B 1 679 ? 18.625 45.125 -22.547 1 51.78 679 MET B CA 1
ATOM 10895 C C . MET B 1 679 ? 18.891 45.75 -21.172 1 51.78 679 MET B C 1
ATOM 10897 O O . MET B 1 679 ? 18 46.344 -20.562 1 51.78 679 MET B O 1
ATOM 10901 N N . PHE B 1 680 ? 20.062 45.5 -20.609 1 57.28 680 PHE B N 1
ATOM 10902 C CA . PHE B 1 680 ? 20.531 46.156 -19.406 1 57.28 680 PHE B CA 1
ATOM 10903 C C . PHE B 1 680 ? 21.578 47.219 -19.75 1 57.28 680 PHE B C 1
ATOM 10905 O O . PHE B 1 680 ? 22.516 46.969 -20.484 1 57.28 680 PHE B O 1
ATOM 10912 N N . MET B 1 681 ? 21.297 48.406 -19.469 1 60.28 681 MET B N 1
ATOM 10913 C CA . MET B 1 681 ? 22.234 49.5 -19.672 1 60.28 681 MET B CA 1
ATOM 10914 C C . MET B 1 681 ? 22.906 49.906 -18.359 1 60.28 681 MET B C 1
ATOM 10916 O O . MET B 1 681 ? 22.219 50.125 -17.359 1 60.28 681 MET B O 1
ATOM 10920 N N . GLN B 1 682 ? 24.203 49.906 -18.375 1 65.06 682 GLN B N 1
ATOM 10921 C CA . GLN B 1 682 ? 24.953 50.344 -17.203 1 65.06 682 GLN B CA 1
ATOM 10922 C C . GLN B 1 682 ? 24.766 51.844 -16.969 1 65.06 682 GLN B C 1
ATOM 10924 O O . GLN B 1 682 ? 24.906 52.625 -17.891 1 65.06 682 GLN B O 1
ATOM 10929 N N . GLU B 1 683 ? 24.234 52.219 -15.914 1 68.81 683 GLU B N 1
ATOM 10930 C CA . GLU B 1 683 ? 24.078 53.625 -15.562 1 68.81 683 GLU B CA 1
ATOM 10931 C C . GLU B 1 683 ? 24.734 53.938 -14.227 1 68.81 683 GLU B C 1
ATOM 10933 O O . GLU B 1 683 ? 24.812 53.094 -13.344 1 68.81 683 GLU B O 1
ATOM 10938 N N . PRO B 1 684 ? 25.344 55.156 -14.219 1 69.62 684 PRO B N 1
ATOM 10939 C CA . PRO B 1 684 ? 25.922 55.531 -12.93 1 69.62 684 PRO B CA 1
ATOM 10940 C C . PRO B 1 684 ? 24.906 55.5 -11.797 1 69.62 684 PRO B C 1
ATOM 10942 O O . PRO B 1 684 ? 23.703 55.719 -12.023 1 69.62 684 PRO B O 1
ATOM 10945 N N . ARG B 1 685 ? 25.328 55.219 -10.734 1 74.19 685 ARG B N 1
ATOM 10946 C CA . ARG B 1 685 ? 24.516 55.156 -9.531 1 74.19 685 ARG B CA 1
ATOM 10947 C C . ARG B 1 685 ? 23.672 56.406 -9.359 1 74.19 685 ARG B C 1
ATOM 10949 O O . ARG B 1 685 ? 22.484 56.344 -9.023 1 74.19 685 ARG B O 1
ATOM 10956 N N . SER B 1 686 ? 24.375 57.5 -9.641 1 74.38 686 SER B N 1
ATOM 10957 C CA . SER B 1 686 ? 23.703 58.812 -9.445 1 74.38 686 SER B CA 1
ATOM 10958 C C . SER B 1 686 ? 22.531 58.969 -10.398 1 74.38 686 SER B C 1
ATOM 10960 O O . SER B 1 686 ? 21.484 59.5 -10.016 1 74.38 686 SER B O 1
ATOM 10962 N N . THR B 1 687 ? 22.609 58.375 -11.484 1 71.44 687 THR B N 1
ATOM 10963 C CA . THR B 1 687 ? 21.547 58.469 -12.484 1 71.44 687 THR B CA 1
ATOM 10964 C C . THR B 1 687 ? 20.375 57.562 -12.094 1 71.44 687 THR B C 1
ATOM 10966 O O . THR B 1 687 ? 19.219 57.969 -12.234 1 71.44 687 THR B O 1
ATOM 10969 N N . ILE B 1 688 ? 20.703 56.469 -11.586 1 72.5 688 ILE B N 1
ATOM 10970 C CA . ILE B 1 688 ? 19.656 55.531 -11.156 1 72.5 688 ILE B CA 1
ATOM 10971 C C . ILE B 1 688 ? 18.953 56.094 -9.93 1 72.5 688 ILE B C 1
ATOM 10973 O O . ILE B 1 688 ? 17.719 56.062 -9.844 1 72.5 688 ILE B O 1
ATOM 10977 N N . GLU B 1 689 ? 19.734 56.656 -9.125 1 73 689 GLU B N 1
ATOM 10978 C CA . GLU B 1 689 ? 19.156 57.25 -7.922 1 73 689 GLU B CA 1
ATOM 10979 C C . GLU B 1 689 ? 18.25 58.438 -8.266 1 73 689 GLU B C 1
ATOM 10981 O O . GLU B 1 689 ? 17.172 58.594 -7.695 1 73 689 GLU B O 1
ATOM 10986 N N . ASN B 1 690 ? 18.703 59.188 -9.188 1 72.56 690 ASN B N 1
ATOM 10987 C CA . ASN B 1 690 ? 17.922 60.344 -9.625 1 72.56 690 ASN B CA 1
ATOM 10988 C C . ASN B 1 690 ? 16.656 59.906 -10.352 1 72.56 690 ASN B C 1
ATOM 10990 O O . ASN B 1 690 ? 15.594 60.5 -10.172 1 72.56 690 ASN B O 1
ATOM 10994 N N . SER B 1 691 ? 16.797 58.875 -11.062 1 72.12 691 SER B N 1
ATOM 10995 C CA . SER B 1 691 ? 15.633 58.312 -11.758 1 72.12 691 SER B CA 1
ATOM 10996 C C . SER B 1 691 ? 14.602 57.781 -10.766 1 72.12 691 SER B C 1
ATOM 10998 O O . SER B 1 691 ? 13.406 58 -10.93 1 72.12 691 SER B O 1
ATOM 11000 N N . LEU B 1 692 ? 15.078 57.188 -9.805 1 74.06 692 LEU B N 1
ATOM 11001 C CA . LEU B 1 692 ? 14.195 56.625 -8.773 1 74.06 692 LEU B CA 1
ATOM 11002 C C . LEU B 1 692 ? 13.523 57.75 -7.988 1 74.06 692 LEU B C 1
ATOM 11004 O O . LEU B 1 692 ? 12.328 57.656 -7.684 1 74.06 692 LEU B O 1
ATOM 11008 N N . LYS B 1 693 ? 14.289 58.781 -7.797 1 75.88 693 LYS B N 1
ATOM 11009 C CA . LYS B 1 693 ? 13.742 59.938 -7.094 1 75.88 693 LYS B CA 1
ATOM 11010 C C . LYS B 1 693 ? 12.688 60.656 -7.941 1 75.88 693 LYS B C 1
ATOM 11012 O O . LYS B 1 693 ? 11.656 61.094 -7.422 1 75.88 693 LYS B O 1
ATOM 11017 N N . SER B 1 694 ? 12.961 60.719 -9.164 1 73.12 694 SER B N 1
ATOM 11018 C CA . SER B 1 694 ? 12.008 61.344 -10.078 1 73.12 694 SER B CA 1
ATOM 11019 C C . SER B 1 694 ? 10.734 60.531 -10.203 1 73.12 694 SER B C 1
ATOM 11021 O O . SER B 1 694 ? 9.625 61.062 -10.188 1 73.12 694 SER B O 1
ATOM 11023 N N . GLN B 1 695 ? 10.906 59.281 -10.242 1 74 695 GLN B N 1
ATOM 11024 C CA . GLN B 1 695 ? 9.758 58.406 -10.312 1 74 695 GLN B CA 1
ATOM 11025 C C . GLN B 1 695 ? 8.938 58.438 -9.023 1 74 695 GLN B C 1
ATOM 11027 O O . GLN B 1 695 ? 7.707 58.438 -9.062 1 74 695 GLN B O 1
ATOM 11032 N N . GLU B 1 696 ? 9.664 58.531 -7.988 1 75.25 696 GLU B N 1
ATOM 11033 C CA . GLU B 1 696 ? 8.992 58.656 -6.699 1 75.25 696 GLU B CA 1
ATOM 11034 C C . GLU B 1 696 ? 8.195 59.938 -6.613 1 75.25 696 GLU B C 1
ATOM 11036 O O . GLU B 1 696 ? 7.059 59.969 -6.129 1 75.25 696 GLU B O 1
ATOM 11041 N N . LYS B 1 697 ? 8.797 61 -7.078 1 74.62 697 LYS B N 1
ATOM 11042 C CA . LYS B 1 697 ? 8.141 62.312 -7.07 1 74.62 697 LYS B CA 1
ATOM 11043 C C . LYS B 1 697 ? 6.906 62.312 -7.965 1 74.62 697 LYS B C 1
ATOM 11045 O O . LYS B 1 697 ? 5.863 62.844 -7.594 1 74.62 697 LYS B O 1
ATOM 11050 N N . GLU B 1 698 ? 7.047 61.688 -9.047 1 71.69 698 GLU B N 1
ATOM 11051 C CA . GLU B 1 698 ? 5.918 61.594 -9.969 1 71.69 698 GLU B CA 1
ATOM 11052 C C . GLU B 1 698 ? 4.773 60.781 -9.375 1 71.69 698 GLU B C 1
ATOM 11054 O O . GLU B 1 698 ? 3.609 61.188 -9.461 1 71.69 698 GLU B O 1
ATOM 11059 N N . LEU B 1 699 ? 5.16 59.75 -8.734 1 72.19 699 LEU B N 1
ATOM 11060 C CA . LEU B 1 699 ? 4.156 58.906 -8.109 1 72.19 699 LEU B CA 1
ATOM 11061 C C . LEU B 1 699 ? 3.51 59.625 -6.922 1 72.19 699 LEU B C 1
ATOM 11063 O O . LEU B 1 699 ? 2.301 59.5 -6.707 1 72.19 699 LEU B O 1
ATOM 11067 N N . THR B 1 700 ? 4.344 60.344 -6.234 1 71.12 700 THR B N 1
ATOM 11068 C CA . THR B 1 700 ? 3.826 61.125 -5.117 1 71.12 700 THR B CA 1
ATOM 11069 C C . THR B 1 700 ? 2.834 62.188 -5.605 1 71.12 700 THR B C 1
ATOM 11071 O O . THR B 1 700 ? 1.778 62.375 -5 1 71.12 700 THR B O 1
ATOM 11074 N N . ASN B 1 701 ? 3.109 62.812 -6.664 1 69.44 701 ASN B N 1
ATOM 11075 C CA . ASN B 1 701 ? 2.217 63.812 -7.258 1 69.44 701 ASN B CA 1
ATOM 11076 C C . ASN B 1 701 ? 0.917 63.156 -7.746 1 69.44 701 ASN B C 1
ATOM 11078 O O . ASN B 1 701 ? -0.164 63.719 -7.543 1 69.44 701 ASN B O 1
ATOM 11082 N N . ASP B 1 702 ? 1.062 62.062 -8.305 1 68.06 702 ASP B N 1
ATOM 11083 C CA . ASP B 1 702 ? -0.114 61.344 -8.781 1 68.06 702 ASP B CA 1
ATOM 11084 C C . ASP B 1 702 ? -1.009 60.906 -7.621 1 68.06 702 ASP B C 1
ATOM 11086 O O . ASP B 1 702 ? -2.234 61.031 -7.699 1 68.06 702 ASP B O 1
ATOM 11090 N N . ILE B 1 703 ? -0.412 60.469 -6.613 1 67.81 703 ILE B N 1
ATOM 11091 C CA . ILE B 1 703 ? -1.131 60.031 -5.422 1 67.81 703 ILE B CA 1
ATOM 11092 C C . ILE B 1 703 ? -1.839 61.219 -4.777 1 67.81 703 ILE B C 1
ATOM 11094 O O . ILE B 1 703 ? -2.996 61.125 -4.367 1 67.81 703 ILE B O 1
ATOM 11098 N N . ASN B 1 704 ? -1.187 62.344 -4.75 1 65.25 704 ASN B N 1
ATOM 11099 C CA . ASN B 1 704 ? -1.771 63.562 -4.211 1 65.25 704 ASN B CA 1
ATOM 11100 C C . ASN B 1 704 ? -2.959 64.062 -5.047 1 65.25 704 ASN B C 1
ATOM 11102 O O . ASN B 1 704 ? -3.975 64.5 -4.5 1 65.25 704 ASN B O 1
ATOM 11106 N N . ASN B 1 705 ? -2.803 63.844 -6.293 1 63.22 705 ASN B N 1
ATOM 11107 C CA . ASN B 1 705 ? -3.893 64.25 -7.184 1 63.22 705 ASN B CA 1
ATOM 11108 C C . ASN B 1 705 ? -5.094 63.312 -7.031 1 63.22 705 ASN B C 1
ATOM 11110 O O . ASN B 1 705 ? -6.238 63.75 -7.031 1 63.22 705 ASN B O 1
ATOM 11114 N N . LEU B 1 706 ? -4.75 62.094 -6.793 1 63.22 706 LEU B N 1
ATOM 11115 C CA . LEU B 1 706 ? -5.816 61.094 -6.598 1 63.22 706 LEU B CA 1
ATOM 11116 C C . LEU B 1 706 ? -6.457 61.281 -5.223 1 63.22 706 LEU B C 1
ATOM 11118 O O . LEU B 1 706 ? -7.672 61.125 -5.078 1 63.22 706 LEU B O 1
ATOM 11122 N N . ALA B 1 707 ? -5.68 61.625 -4.293 1 61.47 707 ALA B N 1
ATOM 11123 C CA . ALA B 1 707 ? -6.188 61.906 -2.955 1 61.47 707 ALA B CA 1
ATOM 11124 C C . ALA B 1 707 ? -7.129 63.125 -2.973 1 61.47 707 ALA B C 1
ATOM 11126 O O . ALA B 1 707 ? -8.156 63.125 -2.295 1 61.47 707 ALA B O 1
ATOM 11127 N N . LYS B 1 708 ? -6.832 64.062 -3.701 1 61.5 708 LYS B N 1
ATOM 11128 C CA . LYS B 1 708 ? -7.711 65.25 -3.873 1 61.5 708 LYS B CA 1
ATOM 11129 C C . LYS B 1 708 ? -9.023 64.812 -4.543 1 61.5 708 LYS B C 1
ATOM 11131 O O . LYS B 1 708 ? -10.094 65.25 -4.137 1 61.5 708 LYS B O 1
ATOM 11136 N N . LYS B 1 709 ? -8.891 63.938 -5.461 1 57.19 709 LYS B N 1
ATOM 11137 C CA . LYS B 1 709 ? -10.094 63.438 -6.129 1 57.19 709 LYS B CA 1
ATOM 11138 C C . LYS B 1 709 ? -10.945 62.594 -5.184 1 57.19 709 LYS B C 1
ATOM 11140 O O . LYS B 1 709 ? -12.172 62.688 -5.191 1 57.19 709 LYS B O 1
ATOM 11145 N N . LEU B 1 710 ? -10.234 61.906 -4.398 1 57.47 710 LEU B N 1
ATOM 11146 C CA . LEU B 1 710 ? -10.93 61.094 -3.404 1 57.47 710 LEU B CA 1
ATOM 11147 C C . LEU B 1 710 ? -11.602 61.969 -2.352 1 57.47 710 LEU B C 1
ATOM 11149 O O . LEU B 1 710 ? -12.734 61.688 -1.951 1 57.47 710 LEU B O 1
ATOM 11153 N N . LYS B 1 711 ? -10.945 62.906 -1.891 1 57.91 711 LYS B N 1
ATOM 11154 C CA . LYS B 1 711 ? -11.531 63.875 -0.95 1 57.91 711 LYS B CA 1
ATOM 11155 C C . LYS B 1 711 ? -12.742 64.562 -1.561 1 57.91 711 LYS B C 1
ATOM 11157 O O . LYS B 1 711 ? -13.742 64.812 -0.878 1 57.91 711 LYS B O 1
ATOM 11162 N N . TYR B 1 712 ? -12.664 64.875 -2.766 1 55.88 712 TYR B N 1
ATOM 11163 C CA . TYR B 1 712 ? -13.797 65.438 -3.467 1 55.88 712 TYR B CA 1
ATOM 11164 C C . TYR B 1 712 ? -14.961 64.5 -3.533 1 55.88 712 TYR B C 1
ATOM 11166 O O . TYR B 1 712 ? -16.109 64.875 -3.26 1 55.88 712 TYR B O 1
ATOM 11174 N N . HIS B 1 713 ? -14.648 63.25 -3.748 1 52.28 713 HIS B N 1
ATOM 11175 C CA . HIS B 1 713 ? -15.711 62.25 -3.801 1 52.28 713 HIS B CA 1
ATOM 11176 C C . HIS B 1 713 ? -16.25 61.938 -2.406 1 52.28 713 HIS B C 1
ATOM 11178 O O . HIS B 1 713 ? -17.453 61.75 -2.232 1 52.28 713 HIS B O 1
ATOM 11184 N N . GLU B 1 714 ? -15.406 61.938 -1.498 1 51.59 714 GLU B N 1
ATOM 11185 C CA . GLU B 1 714 ? -15.828 61.781 -0.108 1 51.59 714 GLU B CA 1
ATOM 11186 C C . GLU B 1 714 ? -16.719 62.938 0.337 1 51.59 714 GLU B C 1
ATOM 11188 O O . GLU B 1 714 ? -17.703 62.719 1.034 1 51.59 714 GLU B O 1
ATOM 11193 N N . LYS B 1 715 ? -16.328 64.062 0.021 1 54.09 715 LYS B N 1
ATOM 11194 C CA . LYS B 1 715 ? -17.172 65.25 0.305 1 54.09 715 LYS B CA 1
ATOM 11195 C C . LYS B 1 715 ? -18.516 65.125 -0.404 1 54.09 715 LYS B C 1
ATOM 11197 O O . LYS B 1 715 ? -19.562 65.375 0.188 1 54.09 715 LYS B O 1
ATOM 11202 N N . GLN B 1 716 ? -18.5 64.625 -1.571 1 48.28 716 GLN B N 1
ATOM 11203 C CA . GLN B 1 716 ? -19.75 64.438 -2.299 1 48.28 716 GLN B CA 1
ATOM 11204 C C . GLN B 1 716 ? -20.578 63.312 -1.666 1 48.28 716 GLN B C 1
ATOM 11206 O O . GLN B 1 716 ? -21.812 63.438 -1.564 1 48.28 716 GLN B O 1
ATOM 11211 N N . LEU B 1 717 ? -19.859 62.344 -1.232 1 46.03 717 LEU B N 1
ATOM 11212 C CA . LEU B 1 717 ? -20.531 61.25 -0.543 1 46.03 717 LEU B CA 1
ATOM 11213 C C . LEU B 1 717 ? -21.062 61.719 0.807 1 46.03 717 LEU B C 1
ATOM 11215 O O . LEU B 1 717 ? -22.203 61.375 1.163 1 46.03 717 LEU B O 1
ATOM 11219 N N . ASN B 1 718 ? -20.281 62.312 1.497 1 46.25 718 ASN B N 1
ATOM 11220 C CA . ASN B 1 718 ? -20.766 62.844 2.758 1 46.25 718 ASN B CA 1
ATOM 11221 C C . ASN B 1 718 ? -21.938 63.812 2.541 1 46.25 718 ASN B C 1
ATOM 11223 O O . ASN B 1 718 ? -22.906 63.781 3.299 1 46.25 718 ASN B O 1
ATOM 11227 N N . ASP B 1 719 ? -21.859 64.562 1.53 1 48.88 719 ASP B N 1
ATOM 11228 C CA . ASP B 1 719 ? -22.984 65.438 1.197 1 48.88 719 ASP B CA 1
ATOM 11229 C C . ASP B 1 719 ? -24.203 64.625 0.756 1 48.88 719 ASP B C 1
ATOM 11231 O O . ASP B 1 719 ? -25.328 64.938 1.138 1 48.88 719 ASP B O 1
ATOM 11235 N N . SER B 1 720 ? -23.938 63.531 0.072 1 42.44 720 SER B N 1
ATOM 11236 C CA . SER B 1 720 ? -25.031 62.656 -0.333 1 42.44 720 SER B CA 1
ATOM 11237 C C . SER B 1 720 ? -25.578 61.875 0.85 1 42.44 720 SER B C 1
ATOM 11239 O O . SER B 1 720 ? -26.781 61.719 0.999 1 42.44 720 SER B O 1
ATOM 11241 N N . GLN B 1 721 ? -24.703 61.375 1.64 1 40.19 721 GLN B N 1
ATOM 11242 C CA . GLN B 1 721 ? -25.125 60.656 2.832 1 40.19 721 GLN B CA 1
ATOM 11243 C C . GLN B 1 721 ? -25.828 61.594 3.814 1 40.19 721 GLN B C 1
ATOM 11245 O O . GLN B 1 721 ? -26.797 61.188 4.461 1 40.19 721 GLN B O 1
ATOM 11250 N N . ALA B 1 722 ? -25.391 62.75 3.961 1 40.66 722 ALA B N 1
ATOM 11251 C CA . ALA B 1 722 ? -26.156 63.688 4.758 1 40.66 722 ALA B CA 1
ATOM 11252 C C . ALA B 1 722 ? -27.562 63.875 4.203 1 40.66 722 ALA B C 1
ATOM 11254 O O . ALA B 1 722 ? -28.531 63.969 4.965 1 40.66 722 ALA B O 1
ATOM 11255 N N . GLN B 1 723 ? -27.672 63.844 2.889 1 36.59 723 GLN B N 1
ATOM 11256 C CA . GLN B 1 723 ? -29.016 63.938 2.311 1 36.59 723 GLN B CA 1
ATOM 11257 C C . GLN B 1 723 ? -29.812 62.656 2.529 1 36.59 723 GLN B C 1
ATOM 11259 O O . GLN B 1 723 ? -31.016 62.688 2.771 1 36.59 723 GLN B O 1
ATOM 11264 N N . MET B 1 724 ? -29.125 61.531 2.432 1 33.22 724 MET B N 1
ATOM 11265 C CA . MET B 1 724 ? -29.844 60.281 2.633 1 33.22 724 MET B CA 1
ATOM 11266 C C . MET B 1 724 ? -30.156 60.062 4.109 1 33.22 724 MET B C 1
ATOM 11268 O O . MET B 1 724 ? -31.172 59.438 4.453 1 33.22 724 MET B O 1
ATOM 11272 N N . ARG B 1 725 ? -29.328 60.469 5.082 1 33.66 725 ARG B N 1
ATOM 11273 C CA . ARG B 1 725 ? -29.703 60.375 6.488 1 33.66 725 ARG B CA 1
ATOM 11274 C C . ARG B 1 725 ? -31.047 61.062 6.73 1 33.66 725 ARG B C 1
ATOM 11276 O O . ARG B 1 725 ? -31.844 60.625 7.562 1 33.66 725 ARG B O 1
ATOM 11283 N N . ASP B 1 726 ? -31.312 62.156 6.012 1 32.5 726 ASP B N 1
ATOM 11284 C CA . ASP B 1 726 ? -32.594 62.812 6.234 1 32.5 726 ASP B CA 1
ATOM 11285 C C . ASP B 1 726 ? -33.75 61.938 5.793 1 32.5 726 ASP B C 1
ATOM 11287 O O . ASP B 1 726 ? -34.844 62.031 6.34 1 32.5 726 ASP B O 1
ATOM 11291 N N . ILE B 1 727 ? -33.531 61.062 4.773 1 30.39 727 ILE B N 1
ATOM 11292 C CA . ILE B 1 727 ? -34.719 60.312 4.375 1 30.39 727 ILE B CA 1
ATOM 11293 C C . ILE B 1 727 ? -34.938 59.156 5.359 1 30.39 727 ILE B C 1
ATOM 11295 O O . ILE B 1 727 ? -36.062 58.844 5.707 1 30.39 727 ILE B O 1
ATOM 11299 N N . VAL B 1 728 ? -33.844 58.438 5.832 1 29.56 728 VAL B N 1
ATOM 11300 C CA . VAL B 1 728 ? -34.125 57.25 6.629 1 29.56 728 VAL B CA 1
ATOM 11301 C C . VAL B 1 728 ? -34.656 57.688 7.996 1 29.56 728 VAL B C 1
ATOM 11303 O O . VAL B 1 728 ? -35.25 56.844 8.719 1 29.56 728 VAL B O 1
ATOM 11306 N N . CYS B 1 729 ? -34.5 58.906 8.5 1 26.86 729 CYS B N 1
ATOM 11307 C CA . CYS B 1 729 ? -35.125 59.156 9.797 1 26.86 729 CYS B CA 1
ATOM 11308 C C . CYS B 1 729 ? -36.625 59.031 9.727 1 26.86 729 CYS B C 1
ATOM 11310 O O . CYS B 1 729 ? -37.312 59.125 10.758 1 26.86 729 CYS B O 1
ATOM 11312 N N . ILE B 1 730 ? -37.25 59.219 8.586 1 25.22 730 ILE B N 1
ATOM 11313 C CA . ILE B 1 730 ? -38.719 59.375 8.703 1 25.22 730 ILE B CA 1
ATOM 11314 C C . ILE B 1 730 ? -39.312 58 9.078 1 25.22 730 ILE B C 1
ATOM 11316 O O . ILE B 1 730 ? -40.406 57.969 9.633 1 25.22 730 ILE B O 1
ATOM 11320 N N . SER B 1 731 ? -38.812 56.781 8.555 1 23.23 731 SER B N 1
ATOM 11321 C CA . SER B 1 731 ? -39.688 55.656 8.891 1 23.23 731 SER B CA 1
ATOM 11322 C C . SER B 1 731 ? -39.469 55.188 10.328 1 23.23 731 SER B C 1
ATOM 11324 O O . SER B 1 731 ? -38.906 54.094 10.555 1 23.23 731 SER B O 1
ATOM 11326 N N . GLN B 1 732 ? -39.031 56 11.328 1 19.97 732 GLN B N 1
ATOM 11327 C CA . GLN B 1 732 ? -39.406 55.656 12.68 1 19.97 732 GLN B CA 1
ATOM 11328 C C . GLN B 1 732 ? -40.938 55.688 12.844 1 19.97 732 GLN B C 1
ATOM 11330 O O . GLN B 1 732 ? -41.594 56.656 12.398 1 19.97 732 GLN B O 1
#

Organism: Thanatephorus cucumeris (strain AG1-IA) (NCBI:txid983506)

pLDDT: mean 72.25, std 25.03, range [15.68, 98.38]

InterPro domains:
  IPR002777 Prefoldin beta-like [PF01920] (643-725)
  IPR009053 Prefoldin [G3DSA:1.10.287.370] (637-729)
  IPR013595 Peptidase S33 tripeptidyl aminopeptidase-like, C-terminal [PF08386] (505-606)